Protein AF-0000000075683851 (afdb_homodimer)

Foldseek 3Di:
DDQPQDQDDPPPDPDSDRFGFPLCLLVVLVVLQPPNVLLVLLLVLLLVLLQLVLLVLVLQLVLVLLVVVVVVPDPVVSVVVNVVSVVSNVVSVVSSVVSVVSSVVSLVVRLVSSLVSLLCLLVVLVVLFFPLVVVPDDPVVSVCLNPVLSVLLSCQSRVLVSVLSSLQSNLVSLLVLLCVLPVVLSVVLVVCVVVLVVLLVVLCVVLVVLVVQLVVLVVVLVVLVVVCVVVVVVCVVVVCPVVSVVVSVVSVVSSVVSCVVSVVSVVVSVVVSVVSLVVSLVVSLVVLVCCVPPPCVSVRGPSSNSSNSVSSVSNVRSVVSNVVCVVSSVSSSSSSSVSVCSSVVPSVPPCVPVQDADPDFQAKKWFAQKWADRPPDDAILAGGAIDIFDRLFEEEEEEDPSLNQVVVVCVQLVSDDPMDGFMDTVRHTPVRGDSVNSNLQEQEQEQAFADAFFFLLCLLCVLPVPDDPVLLLVLLVLLVLQVVLCVDPVRRRDGDHPPRDDRLNRLSSSLSSSVSSVHQEYEYEQSLPPPDPVSSVSNLSSVCVSHRPHGYYYHHQDPVSQQPGQKYFYGGSNYTDDMDHPVVVCVVVDPVVVCVVPGD/DDQPQDQDDPPPDPDRDRFGFPLCLLVVLVVLQPPNVLLVLLLVLLLVLLQLVLLVLVLQLVLVLLVVVVVVPDPVVSVVVNVVSVVSNVVSVVSSVVSVVSSVVSLVVRLVSSLVSLLCLLVVLVVLFFPLVVVPDDPVVSVCLNPVLSVLLSCQSRVLVSVLSSLVSNLVSLLVLLCVLPVVLSVVLVVCVVVLVVLVVVLCVVLVVLVVQLVVLVVVLVVLVVVCVVVVVVCVVVVCPVVSVVVSVVSVVSSVVSCVVSVVSVVVSVVVSVVSLVVSLVVSLVVLVCCVPPPCVSVRGPSSNSSNSVSSVSNVRSVVSNVVCVVSSVSSSSSSSVSVCSSVPPSPPPCVPVQDADPDFQAKKWFAQKWDDRPPDDAILAGGAIDIFDRLFFEEEEEDPSLNQVVVVCVQLVSDDPMDGFMDGVRHTPVRGDSCNSNLQEQEQEQQFADAFFFLLCLLCVLPVPDDPVLLLVLLVLLVLQVVLCVDPVRRRDGDHPPRDDRLNRLSSSLSSSVSSVHQEYEYEQSLPPPDPVSSVSNLSSVCVSHRPHGYYYHHQDPVSQQPGQKYFYGGSNYTDDIDHPVVVCVVVDPSVVCVVPGD

Structure (mmCIF, N/CA/C/O backbone):
data_AF-0000000075683851-model_v1
#
loop_
_entity.id
_entity.type
_entity.pdbx_description
1 polymer 'ABC transporter family protein'
#
loop_
_atom_site.group_PDB
_atom_site.id
_atom_site.type_symbol
_atom_site.label_atom_id
_atom_site.label_alt_id
_atom_site.label_comp_id
_atom_site.label_asym_id
_atom_site.label_entity_id
_atom_site.label_seq_id
_atom_site.pdbx_PDB_ins_code
_atom_site.Cartn_x
_atom_site.Cartn_y
_atom_site.Cartn_z
_atom_site.occupancy
_atom_site.B_iso_or_equiv
_atom_site.auth_seq_id
_atom_site.auth_comp_id
_atom_site.auth_asym_id
_atom_site.auth_atom_id
_atom_site.pdbx_PDB_model_num
ATOM 1 N N . MET A 1 1 ? 14.266 -4.141 -31.016 1 27.77 1 MET A N 1
ATOM 2 C CA . MET A 1 1 ? 13.086 -4.742 -30.406 1 27.77 1 MET A CA 1
ATOM 3 C C . MET A 1 1 ? 12.148 -3.666 -29.875 1 27.77 1 MET A C 1
ATOM 5 O O . MET A 1 1 ? 12.594 -2.707 -29.234 1 27.77 1 MET A O 1
ATOM 9 N N . PRO A 1 2 ? 10.969 -3.605 -30.328 1 32.44 2 PRO A N 1
ATOM 10 C CA . PRO A 1 2 ? 10.125 -2.424 -30.141 1 32.44 2 PRO A CA 1
ATOM 11 C C . PRO A 1 2 ? 9.891 -2.102 -28.672 1 32.44 2 PRO A C 1
ATOM 13 O O . PRO A 1 2 ? 9.812 -3.01 -27.828 1 32.44 2 PRO A O 1
ATOM 16 N N . GLU A 1 3 ? 10.336 -0.985 -28.219 1 34.66 3 GLU A N 1
ATOM 17 C CA . GLU A 1 3 ? 10.133 -0.353 -26.922 1 34.66 3 GLU A CA 1
ATOM 18 C C . GLU A 1 3 ? 8.656 -0.357 -26.531 1 34.66 3 GLU A C 1
ATOM 20 O O . GLU A 1 3 ? 7.812 0.17 -27.25 1 34.66 3 GLU A O 1
ATOM 25 N N . SER A 1 4 ? 8.07 -1.424 -26.375 1 36.78 4 SER A N 1
ATOM 26 C CA . SER A 1 4 ? 6.652 -1.337 -26.062 1 36.78 4 SER A CA 1
ATOM 27 C C . SER A 1 4 ? 6.434 -0.663 -24.703 1 36.78 4 SER A C 1
ATOM 29 O O . SER A 1 4 ? 6.992 -1.092 -23.688 1 36.78 4 SER A O 1
ATOM 31 N N . ALA A 1 5 ? 6.07 0.5 -24.781 1 37.28 5 ALA A N 1
ATOM 32 C CA . ALA A 1 5 ? 5.684 1.293 -23.625 1 37.28 5 ALA A CA 1
ATOM 33 C C . ALA A 1 5 ? 4.539 0.629 -22.859 1 37.28 5 ALA A C 1
ATOM 35 O O . ALA A 1 5 ? 3.463 0.406 -23.422 1 37.28 5 ALA A O 1
ATOM 36 N N . VAL A 1 6 ? 4.812 -0.34 -22.109 1 39.88 6 VAL A N 1
ATOM 37 C CA . VAL A 1 6 ? 3.695 -0.909 -21.359 1 39.88 6 VAL A CA 1
ATOM 38 C C . VAL A 1 6 ? 3.365 -0.019 -20.172 1 39.88 6 VAL A C 1
ATOM 40 O O . VAL A 1 6 ? 4.254 0.339 -19.391 1 39.88 6 VAL A O 1
ATOM 43 N N . LEU A 1 7 ? 2.287 0.628 -20.188 1 38.03 7 LEU A N 1
ATOM 44 C CA . LEU A 1 7 ? 1.732 1.454 -19.125 1 38.03 7 LEU A CA 1
ATOM 45 C C . LEU A 1 7 ? 1.325 0.598 -17.922 1 38.03 7 LEU A C 1
ATOM 47 O O . LEU A 1 7 ? 0.468 -0.28 -18.047 1 38.03 7 LEU A O 1
ATOM 51 N N . PHE A 1 8 ? 2.287 0.283 -17.109 1 36.31 8 PHE A N 1
ATOM 52 C CA . PHE A 1 8 ? 1.769 -0.456 -15.961 1 36.31 8 PHE A CA 1
ATOM 53 C C . PHE A 1 8 ? 1.508 0.479 -14.789 1 36.31 8 PHE A C 1
ATOM 55 O O . PHE A 1 8 ? 2.359 1.302 -14.445 1 36.31 8 PHE A O 1
ATOM 62 N N . LYS A 1 9 ? 0.292 0.713 -14.484 1 39.72 9 LYS A N 1
ATOM 63 C CA . LYS A 1 9 ? -0.172 1.445 -13.305 1 39.72 9 LYS A CA 1
ATOM 64 C C . LYS A 1 9 ? -0.004 0.612 -12.039 1 39.72 9 LYS A C 1
ATOM 66 O O . LYS A 1 9 ? -0.548 -0.489 -11.938 1 39.72 9 LYS A O 1
ATOM 71 N N . THR A 1 10 ? 1.074 0.771 -11.305 1 35.72 10 THR A N 1
ATOM 72 C CA . THR A 1 10 ? 1.22 0.102 -10.023 1 35.72 10 THR A CA 1
ATOM 73 C C . THR A 1 10 ? -0.014 0.329 -9.148 1 35.72 10 THR A C 1
ATOM 75 O O . THR A 1 10 ? -0.531 1.445 -9.078 1 35.72 10 THR A O 1
ATOM 78 N N . GLN A 1 11 ? -0.554 -0.65 -8.711 1 35.47 11 GLN A N 1
ATOM 79 C CA . GLN A 1 11 ? -1.684 -0.625 -7.789 1 35.47 11 GLN A CA 1
ATOM 80 C C . GLN A 1 11 ? -1.339 0.149 -6.52 1 35.47 11 GLN A C 1
ATOM 82 O O . GLN A 1 11 ? -0.323 -0.123 -5.875 1 35.47 11 GLN A O 1
ATOM 87 N N . GLY A 1 12 ? -1.938 1.327 -6.117 1 37.34 12 GLY A N 1
ATOM 88 C CA . GLY A 1 12 ? -1.949 2.211 -4.965 1 37.34 12 GLY A CA 1
ATOM 89 C C . GLY A 1 12 ? -1.358 3.578 -5.254 1 37.34 12 GLY A C 1
ATOM 90 O O . GLY A 1 12 ? -1.412 4.477 -4.41 1 37.34 12 GLY A O 1
ATOM 91 N N . SER A 1 13 ? -0.007 3.541 -5.922 1 37.75 13 SER A N 1
ATOM 92 C CA . SER A 1 13 ? 0.61 4.859 -6.031 1 37.75 13 SER A CA 1
ATOM 93 C C . SER A 1 13 ? 0.013 5.652 -7.188 1 37.75 13 SER A C 1
ATOM 95 O O . SER A 1 13 ? -0.344 5.082 -8.219 1 37.75 13 SER A O 1
ATOM 97 N N . GLN A 1 14 ? -0.52 6.727 -6.969 1 37.66 14 GLN A N 1
ATOM 98 C CA . GLN A 1 14 ? -1.002 7.734 -7.906 1 37.66 14 GLN A CA 1
ATOM 99 C C . GLN A 1 14 ? -0.045 7.895 -9.086 1 37.66 14 GLN A C 1
ATOM 101 O O . GLN A 1 14 ? -0.419 8.438 -10.125 1 37.66 14 GLN A O 1
ATOM 106 N N . ASP A 1 15 ? 1.235 7.871 -8.938 1 39.34 15 ASP A N 1
ATOM 107 C CA . ASP A 1 15 ? 2.07 8.336 -10.039 1 39.34 15 ASP A CA 1
ATOM 108 C C . ASP A 1 15 ? 2.146 7.289 -11.148 1 39.34 15 ASP A C 1
ATOM 110 O O . ASP A 1 15 ? 2.539 6.148 -10.906 1 39.34 15 ASP A O 1
ATOM 114 N N . GLN A 1 16 ? 1.311 7.363 -12.07 1 44.28 16 GLN A N 1
ATOM 115 C CA . GLN A 1 16 ? 1.31 6.684 -13.359 1 44.28 16 GLN A CA 1
ATOM 116 C C . GLN A 1 16 ? 2.672 6.785 -14.039 1 44.28 16 GLN A C 1
ATOM 118 O O . GLN A 1 16 ? 3.004 7.816 -14.625 1 44.28 16 GLN A O 1
ATOM 123 N N . GLU A 1 17 ? 3.738 6.328 -13.398 1 49.09 17 GLU A N 1
ATOM 124 C CA . GLU A 1 17 ? 4.945 6.422 -14.219 1 49.09 17 GLU A CA 1
ATOM 125 C C . GLU A 1 17 ? 4.934 5.387 -15.336 1 49.09 17 GLU A C 1
ATOM 127 O O . GLU A 1 17 ? 4.707 4.199 -15.094 1 49.09 17 GLU A O 1
ATOM 132 N N . VAL A 1 18 ? 4.746 5.773 -16.516 1 53.91 18 VAL A N 1
ATOM 133 C CA . VAL A 1 18 ? 4.887 4.965 -17.734 1 53.91 18 VAL A CA 1
ATOM 134 C C . VAL A 1 18 ? 6.34 4.52 -17.891 1 53.91 18 VAL A C 1
ATOM 136 O O . VAL A 1 18 ? 7.246 5.352 -17.953 1 53.91 18 VAL A O 1
ATOM 139 N N . VAL A 1 19 ? 6.668 3.199 -17.516 1 61.44 19 VAL A N 1
ATOM 140 C CA . VAL A 1 19 ? 8.031 2.719 -17.703 1 61.44 19 VAL A CA 1
ATOM 141 C C . VAL A 1 19 ? 8.109 1.852 -18.953 1 61.44 19 VAL A C 1
ATOM 143 O O . VAL A 1 19 ? 7.246 0.997 -19.188 1 61.44 19 VAL A O 1
ATOM 146 N N . VAL A 1 20 ? 8.984 2.186 -19.938 1 63.59 20 VAL A N 1
ATOM 147 C CA . VAL A 1 20 ? 9.227 1.398 -21.141 1 63.59 20 VAL A CA 1
ATOM 148 C C . VAL A 1 20 ? 10.203 0.271 -20.828 1 63.59 20 VAL A C 1
ATOM 150 O O . VAL A 1 20 ? 11.281 0.509 -20.266 1 63.59 20 VAL A O 1
ATOM 153 N N . THR A 1 21 ? 9.773 -0.982 -21.016 1 69.12 21 THR A N 1
ATOM 154 C CA . THR A 1 21 ? 10.641 -2.121 -20.75 1 69.12 21 THR A CA 1
ATOM 155 C C . THR A 1 21 ? 11.227 -2.684 -22.047 1 69.12 21 THR A C 1
ATOM 157 O O . THR A 1 21 ? 10.625 -2.549 -23.109 1 69.12 21 THR A O 1
ATOM 160 N N . THR A 1 22 ? 12.531 -3.059 -22.141 1 64.69 22 THR A N 1
ATOM 161 C CA . THR A 1 22 ? 13.188 -3.672 -23.297 1 64.69 22 THR A CA 1
ATOM 162 C C . THR A 1 22 ? 13.133 -5.191 -23.203 1 64.69 22 THR A C 1
ATOM 164 O O . THR A 1 22 ? 13.336 -5.887 -24.203 1 64.69 22 THR A O 1
ATOM 167 N N . GLY A 1 23 ? 12.867 -5.719 -22.125 1 67.12 23 GLY A N 1
ATOM 168 C CA . GLY A 1 23 ? 12.852 -7.16 -21.938 1 67.12 23 GLY A CA 1
ATOM 169 C C . GLY A 1 23 ? 14.203 -7.719 -21.531 1 67.12 23 GLY A C 1
ATOM 170 O O . GLY A 1 23 ? 14.305 -8.883 -21.141 1 67.12 23 GLY A O 1
ATOM 171 N N . LEU A 1 24 ? 15.211 -6.895 -21.594 1 71.81 24 LEU A N 1
ATOM 172 C CA . LEU A 1 24 ? 16.562 -7.359 -21.297 1 71.81 24 LEU A CA 1
ATOM 173 C C . LEU A 1 24 ? 17.031 -6.812 -19.938 1 71.81 24 LEU A C 1
ATOM 175 O O . LEU A 1 24 ? 18.234 -6.727 -19.688 1 71.81 24 LEU A O 1
ATOM 179 N N . GLU A 1 25 ? 16.125 -6.492 -19.156 1 80.5 25 GLU A N 1
ATOM 180 C CA . GLU A 1 25 ? 16.469 -5.91 -17.875 1 80.5 25 GLU A CA 1
ATOM 181 C C . GLU A 1 25 ? 17.094 -6.953 -16.953 1 80.5 25 GLU A C 1
ATOM 183 O O . GLU A 1 25 ? 17.844 -6.613 -16.031 1 80.5 25 GLU A O 1
ATOM 188 N N . ILE A 1 26 ? 16.797 -8.148 -17.297 1 81.38 26 ILE A N 1
ATOM 189 C CA . ILE A 1 26 ? 17.344 -9.242 -16.5 1 81.38 26 ILE A CA 1
ATOM 190 C C . ILE A 1 26 ? 18.875 -9.25 -16.594 1 81.38 26 ILE A C 1
ATOM 192 O O . ILE A 1 26 ? 19.562 -9.508 -15.609 1 81.38 26 ILE A O 1
ATOM 196 N N . PHE A 1 27 ? 19.344 -8.875 -17.688 1 80.62 27 PHE A N 1
ATOM 197 C CA . PHE A 1 27 ? 20.781 -8.906 -17.906 1 80.62 27 PHE A CA 1
ATOM 198 C C . PHE A 1 27 ? 21.469 -7.754 -17.172 1 80.62 27 PHE A C 1
ATOM 200 O O . PHE A 1 27 ? 22.609 -7.879 -16.734 1 80.62 27 PHE A O 1
ATOM 207 N N . SER A 1 28 ? 20.75 -6.652 -17.016 1 82.19 28 SER A N 1
ATOM 208 C CA . SER A 1 28 ? 21.281 -5.527 -16.266 1 82.19 28 SER A CA 1
ATOM 209 C C . SER A 1 28 ? 21.328 -5.828 -14.773 1 82.19 28 SER A C 1
ATOM 211 O O . SER A 1 28 ? 22.156 -5.281 -14.047 1 82.19 28 SER A O 1
ATOM 213 N N . MET A 1 29 ? 20.484 -6.73 -14.414 1 86.19 29 MET A N 1
ATOM 214 C CA . MET A 1 29 ? 20.375 -7.059 -13 1 86.19 29 MET A CA 1
ATOM 215 C C . MET A 1 29 ? 21.391 -8.125 -12.617 1 86.19 29 MET A C 1
ATOM 217 O O . MET A 1 29 ? 21.703 -8.305 -11.43 1 86.19 29 MET A O 1
ATOM 221 N N . LEU A 1 30 ? 21.953 -8.781 -13.625 1 81.62 30 LEU A N 1
ATOM 222 C CA . LEU A 1 30 ? 22.891 -9.859 -13.383 1 81.62 30 LEU A CA 1
ATOM 223 C C . LEU A 1 30 ? 24.156 -9.344 -12.711 1 81.62 30 LEU A C 1
ATOM 225 O O . LEU A 1 30 ? 24.859 -10.094 -12.031 1 81.62 30 LEU A O 1
ATOM 229 N N . LYS A 1 31 ? 24.438 -7.992 -12.867 1 79.44 31 LYS A N 1
ATOM 230 C CA . LYS A 1 31 ? 25.641 -7.395 -12.273 1 79.44 31 LYS A CA 1
ATOM 231 C C . LYS A 1 31 ? 25.547 -7.387 -10.75 1 79.44 31 LYS A C 1
ATOM 233 O O . LYS A 1 31 ? 26.578 -7.363 -10.07 1 79.44 31 LYS A O 1
ATOM 238 N N . PHE A 1 32 ? 24.359 -7.562 -10.281 1 80.44 32 PHE A N 1
ATOM 239 C CA . PHE A 1 32 ? 24.172 -7.473 -8.836 1 80.44 32 PHE A CA 1
ATOM 240 C C . PHE A 1 32 ? 24.219 -8.859 -8.203 1 80.44 32 PHE A C 1
ATOM 242 O O . PHE A 1 32 ? 24.172 -8.984 -6.973 1 80.44 32 PHE A O 1
ATOM 249 N N . PHE A 1 33 ? 24.328 -9.781 -9.125 1 80.44 33 PHE A N 1
ATOM 250 C CA . PHE A 1 33 ? 24.484 -11.141 -8.617 1 80.44 33 PHE A CA 1
ATOM 251 C C . PHE A 1 33 ? 25.953 -11.43 -8.297 1 80.44 33 PHE A C 1
ATOM 253 O O . PHE A 1 33 ? 26.781 -11.539 -9.195 1 80.44 33 PHE A O 1
ATOM 260 N N . LYS A 1 34 ? 26.328 -11.445 -7.062 1 77.06 34 LYS A N 1
ATOM 261 C CA . LYS A 1 34 ? 27.703 -11.68 -6.676 1 77.06 34 LYS A CA 1
ATOM 262 C C . LYS A 1 34 ? 28.094 -13.141 -6.848 1 77.06 34 LYS A C 1
ATOM 264 O O . LYS A 1 34 ? 29.219 -13.461 -7.207 1 77.06 34 LYS A O 1
ATOM 269 N N . ARG A 1 35 ? 27.172 -14.039 -6.652 1 80.38 35 ARG A N 1
ATOM 270 C CA . ARG A 1 35 ? 27.406 -15.469 -6.789 1 80.38 35 ARG A CA 1
ATOM 271 C C . ARG A 1 35 ? 26.906 -15.984 -8.133 1 80.38 35 ARG A C 1
ATOM 273 O O . ARG A 1 35 ? 26.031 -16.859 -8.172 1 80.38 35 ARG A O 1
ATOM 280 N N . LYS A 1 36 ? 27.578 -15.609 -9.18 1 82.5 36 LYS A N 1
ATOM 281 C CA . LYS A 1 36 ? 27.125 -15.938 -10.523 1 82.5 36 LYS A CA 1
ATOM 282 C C . LYS A 1 36 ? 27.297 -17.422 -10.82 1 82.5 36 LYS A C 1
ATOM 284 O O . LYS A 1 36 ? 26.438 -18.047 -11.438 1 82.5 36 LYS A O 1
ATOM 289 N N . ILE A 1 37 ? 28.359 -17.922 -10.227 1 86.75 37 ILE A N 1
ATOM 290 C CA . ILE A 1 37 ? 28.672 -19.328 -10.5 1 86.75 37 ILE A CA 1
ATOM 291 C C . ILE A 1 37 ? 27.625 -20.219 -9.836 1 86.75 37 ILE A C 1
ATOM 293 O O . ILE A 1 37 ? 27.172 -21.188 -10.438 1 86.75 37 ILE A O 1
ATOM 297 N N . THR A 1 38 ? 27.312 -19.844 -8.68 1 87.12 38 THR A N 1
ATOM 298 C CA . THR A 1 38 ? 26.312 -20.641 -7.977 1 87.12 38 THR A CA 1
ATOM 299 C C . THR A 1 38 ? 24.953 -20.547 -8.68 1 87.12 38 THR A C 1
ATOM 301 O O . THR A 1 38 ? 24.203 -21.531 -8.727 1 87.12 38 THR A O 1
ATOM 304 N N . LEU A 1 39 ? 24.688 -19.438 -9.25 1 87.19 39 LEU A N 1
ATOM 305 C CA . LEU A 1 39 ? 23.438 -19.266 -9.984 1 87.19 39 LEU A CA 1
ATOM 306 C C . LEU A 1 39 ? 23.438 -20.109 -11.258 1 87.19 39 LEU A C 1
ATOM 308 O O . LEU A 1 39 ? 22.438 -20.766 -11.57 1 87.19 39 LEU A O 1
ATOM 312 N N . ILE A 1 40 ? 24.531 -20.141 -11.922 1 88.75 40 ILE A N 1
ATOM 313 C CA . ILE A 1 40 ? 24.656 -20.922 -13.148 1 88.75 40 ILE A CA 1
ATOM 314 C C . ILE A 1 40 ? 24.547 -22.406 -12.828 1 88.75 40 ILE A C 1
ATOM 316 O O . ILE A 1 40 ? 23.875 -23.156 -13.539 1 88.75 40 ILE A O 1
ATOM 320 N N . LEU A 1 41 ? 25.156 -22.719 -11.734 1 90.75 41 LEU A N 1
ATOM 321 C CA . LEU A 1 41 ? 25.094 -24.109 -11.312 1 90.75 41 LEU A CA 1
ATOM 322 C C . LEU A 1 41 ? 23.656 -24.5 -10.977 1 90.75 41 LEU A C 1
ATOM 324 O O . LEU A 1 41 ? 23.219 -25.625 -11.258 1 90.75 41 LEU A O 1
ATOM 328 N N . THR A 1 42 ? 23 -23.562 -10.367 1 88.38 42 THR A N 1
ATOM 329 C CA . THR A 1 42 ? 21.594 -23.828 -10.047 1 88.38 42 THR A CA 1
ATOM 330 C C . THR A 1 42 ? 20.781 -24.047 -11.32 1 88.38 42 THR A C 1
ATOM 332 O O . THR A 1 42 ? 19.953 -24.953 -11.383 1 88.38 42 THR A O 1
ATOM 335 N N . PHE A 1 43 ? 21.109 -23.312 -12.352 1 89.69 43 PHE A N 1
ATOM 336 C CA . PHE A 1 43 ? 20.422 -23.453 -13.625 1 89.69 43 PHE A CA 1
ATOM 337 C C . PHE A 1 43 ? 20.75 -24.781 -14.281 1 89.69 43 PHE A C 1
ATOM 339 O O . PHE A 1 43 ? 19.859 -25.453 -14.82 1 89.69 43 PHE A O 1
ATOM 346 N N . ILE A 1 44 ? 21.906 -25.188 -14.18 1 91.25 44 ILE A N 1
ATOM 347 C CA . ILE A 1 44 ? 22.359 -26.438 -14.797 1 91.25 44 ILE A CA 1
ATOM 348 C C . ILE A 1 44 ? 21.688 -27.625 -14.109 1 91.25 44 ILE A C 1
ATOM 350 O O . ILE A 1 44 ? 21.125 -28.5 -14.766 1 91.25 44 ILE A O 1
ATOM 354 N N . PHE A 1 45 ? 21.703 -27.547 -12.836 1 89.88 45 PHE A N 1
ATOM 355 C CA . PHE A 1 45 ? 21.109 -28.656 -12.094 1 89.88 45 PHE A CA 1
ATOM 356 C C . PHE A 1 45 ? 19.594 -28.672 -12.273 1 89.88 45 PHE A C 1
ATOM 358 O O . PHE A 1 45 ? 18.969 -29.734 -12.266 1 89.88 45 PHE A O 1
ATOM 365 N N . ALA A 1 46 ? 19.078 -27.5 -12.453 1 88.25 46 ALA A N 1
ATOM 366 C CA . ALA A 1 46 ? 17.641 -27.422 -12.734 1 88.25 46 ALA A CA 1
ATOM 367 C C . ALA A 1 46 ? 17.312 -28.031 -14.094 1 88.25 46 ALA A C 1
ATOM 369 O O . ALA A 1 46 ? 16.359 -28.797 -14.227 1 88.25 46 ALA A O 1
ATOM 370 N N . CYS A 1 47 ? 18.141 -27.812 -15.047 1 89.81 47 CYS A N 1
ATOM 371 C CA . CYS A 1 47 ? 17.953 -28.375 -16.375 1 89.81 47 CYS A CA 1
ATOM 372 C C . CYS A 1 47 ? 18.125 -29.891 -16.375 1 89.81 47 CYS A C 1
ATOM 374 O O . CYS A 1 47 ? 17.359 -30.609 -17.016 1 89.81 47 CYS A O 1
ATOM 376 N N . ILE A 1 48 ? 19.047 -30.312 -15.602 1 88.69 48 ILE A N 1
ATOM 377 C CA . ILE A 1 48 ? 19.297 -31.734 -15.508 1 88.69 48 ILE A CA 1
ATOM 378 C C . ILE A 1 48 ? 18.094 -32.438 -14.875 1 88.69 48 ILE A C 1
ATOM 380 O O . ILE A 1 48 ? 17.656 -33.5 -15.328 1 88.69 48 ILE A O 1
ATOM 384 N N . SER A 1 49 ? 17.641 -31.766 -13.898 1 84.44 49 SER A N 1
ATOM 385 C CA . SER A 1 49 ? 16.453 -32.312 -13.242 1 84.44 49 SER A CA 1
ATOM 386 C C . SER A 1 49 ? 15.266 -32.344 -14.18 1 84.44 49 SER A C 1
ATOM 388 O O . SER A 1 49 ? 14.398 -33.219 -14.07 1 84.44 49 SER A O 1
ATOM 390 N N . GLY A 1 50 ? 15.25 -31.375 -15.102 1 82.56 50 GLY A N 1
ATOM 391 C CA . GLY A 1 50 ? 14.172 -31.328 -16.078 1 82.56 50 GLY A CA 1
ATOM 392 C C . GLY A 1 50 ? 14.281 -32.406 -17.141 1 82.56 50 GLY A C 1
ATOM 393 O O . GLY A 1 50 ? 13.281 -32.812 -17.734 1 82.56 50 GLY A O 1
ATOM 394 N N . ILE A 1 51 ? 15.398 -32.969 -17.312 1 86.25 51 ILE A N 1
ATOM 395 C CA . ILE A 1 51 ? 15.656 -33.938 -18.375 1 86.25 51 ILE A CA 1
ATOM 396 C C . ILE A 1 51 ? 15.477 -35.375 -17.844 1 86.25 51 ILE A C 1
ATOM 398 O O . ILE A 1 51 ? 15.258 -36.281 -18.625 1 86.25 51 ILE A O 1
ATOM 402 N N . CYS A 1 52 ? 15.414 -35.562 -16.578 1 79.12 52 CYS A N 1
ATOM 403 C CA . CYS A 1 52 ? 15.422 -36.906 -15.961 1 79.12 52 CYS A CA 1
ATOM 404 C C . CYS A 1 52 ? 14.172 -37.688 -16.344 1 79.12 52 CYS A C 1
ATOM 406 O O . CYS A 1 52 ? 14.242 -38.906 -16.547 1 79.12 52 CYS A O 1
ATOM 408 N N . PRO A 1 53 ? 13.078 -37 -16.609 1 75.75 53 PRO A N 1
ATOM 409 C CA . PRO A 1 53 ? 11.891 -37.781 -16.969 1 75.75 53 PRO A CA 1
ATOM 410 C C . PRO A 1 53 ? 12.055 -38.531 -18.297 1 75.75 53 PRO A C 1
ATOM 412 O O . PRO A 1 53 ? 11.32 -39.469 -18.578 1 75.75 53 PRO A O 1
ATOM 415 N N . LEU A 1 54 ? 13.047 -38.125 -19.062 1 77.62 54 LEU A N 1
ATOM 416 C CA . LEU A 1 54 ? 13.312 -38.781 -20.344 1 77.62 54 LEU A CA 1
ATOM 417 C C . LEU A 1 54 ? 13.594 -40.25 -20.141 1 77.62 54 LEU A C 1
ATOM 419 O O . LEU A 1 54 ? 13.008 -41.094 -20.828 1 77.62 54 LEU A O 1
ATOM 423 N N . ILE A 1 55 ? 14.352 -40.562 -19.156 1 79.69 55 ILE A N 1
ATOM 424 C CA . ILE A 1 55 ? 14.758 -41.938 -18.906 1 79.69 55 ILE A CA 1
ATOM 425 C C . ILE A 1 55 ? 13.555 -42.75 -18.422 1 79.69 55 ILE A C 1
ATOM 427 O O . ILE A 1 55 ? 13.336 -43.875 -18.875 1 79.69 55 ILE A O 1
ATOM 431 N N . MET A 1 56 ? 12.805 -42.125 -17.672 1 79.69 56 MET A N 1
ATOM 432 C CA . MET A 1 56 ? 11.656 -42.812 -17.078 1 79.69 56 MET A CA 1
ATOM 433 C C . MET A 1 56 ? 10.625 -43.125 -18.156 1 79.69 56 MET A C 1
ATOM 435 O O . MET A 1 56 ? 10.109 -44.25 -18.203 1 79.69 56 MET A O 1
ATOM 439 N N . VAL A 1 57 ? 10.383 -42.25 -19.047 1 81.06 57 VAL A N 1
ATOM 440 C CA . VAL A 1 57 ? 9.367 -42.438 -20.078 1 81.06 57 VAL A CA 1
ATOM 441 C C . VAL A 1 57 ? 9.812 -43.5 -21.047 1 81.06 57 VAL A C 1
ATOM 443 O O . VAL A 1 57 ? 9.023 -44.375 -21.422 1 81.06 57 VAL A O 1
ATOM 446 N N . LYS A 1 58 ? 11.086 -43.562 -21.422 1 82.56 58 LYS A N 1
ATOM 447 C CA . LYS A 1 58 ? 11.594 -44.562 -22.344 1 82.56 58 LYS A CA 1
ATOM 448 C C . LYS A 1 58 ? 11.562 -45.969 -21.719 1 82.56 58 LYS A C 1
ATOM 450 O O . LYS A 1 58 ? 11.266 -46.938 -22.391 1 82.56 58 LYS A O 1
ATOM 455 N N . LEU A 1 59 ? 11.805 -45.969 -20.453 1 81.75 59 LEU A N 1
ATOM 456 C CA . LEU A 1 59 ? 11.812 -47.25 -19.766 1 81.75 59 LEU A CA 1
ATOM 457 C C . LEU A 1 59 ? 10.391 -47.781 -19.609 1 81.75 59 LEU A C 1
ATOM 459 O O . LEU A 1 59 ? 10.164 -49 -19.734 1 81.75 59 LEU A O 1
ATOM 463 N N . ILE A 1 60 ? 9.461 -46.906 -19.391 1 78.44 60 ILE A N 1
ATOM 464 C CA . ILE A 1 60 ? 8.062 -47.312 -19.281 1 78.44 60 ILE A CA 1
ATOM 465 C C . ILE A 1 60 ? 7.598 -47.906 -20.625 1 78.44 60 ILE A C 1
ATOM 467 O O . ILE A 1 60 ? 6.945 -48.938 -20.656 1 78.44 60 ILE A O 1
ATOM 471 N N . GLY A 1 61 ? 7.941 -47.219 -21.703 1 76.62 61 GLY A N 1
ATOM 472 C CA . GLY A 1 61 ? 7.598 -47.719 -23.031 1 76.62 61 GLY A CA 1
ATOM 473 C C . GLY A 1 61 ? 8.227 -49.062 -23.344 1 76.62 61 GLY A C 1
ATOM 474 O O . GLY A 1 61 ? 7.578 -49.938 -23.891 1 76.62 61 GLY A O 1
ATOM 475 N N . GLY A 1 62 ? 9.477 -49.25 -22.953 1 75.75 62 GLY A N 1
ATOM 476 C CA . GLY A 1 62 ? 10.172 -50.5 -23.188 1 75.75 62 GLY A CA 1
ATOM 477 C C . GLY A 1 62 ? 9.562 -51.656 -22.422 1 75.75 62 GLY A C 1
ATOM 478 O O . GLY A 1 62 ? 9.406 -52.75 -22.969 1 75.75 62 GLY A O 1
ATOM 479 N N . ILE A 1 63 ? 9.164 -51.375 -21.234 1 77.38 63 ILE A N 1
ATOM 480 C CA . ILE A 1 63 ? 8.57 -52.438 -20.406 1 77.38 63 ILE A CA 1
ATOM 481 C C . ILE A 1 63 ? 7.211 -52.844 -20.984 1 77.38 63 ILE A C 1
ATOM 483 O O . ILE A 1 63 ? 6.867 -54.031 -21.016 1 77.38 63 ILE A O 1
ATOM 487 N N . THR A 1 64 ? 6.512 -51.875 -21.484 1 74.62 64 THR A N 1
ATOM 488 C CA . THR A 1 64 ? 5.207 -52.156 -22.062 1 74.62 64 THR A CA 1
ATOM 489 C C . THR A 1 64 ? 5.355 -53 -23.328 1 74.62 64 THR A C 1
ATOM 491 O O . THR A 1 64 ? 4.551 -53.906 -23.578 1 74.62 64 THR A O 1
ATOM 494 N N . THR A 1 65 ? 6.363 -52.656 -24.047 1 74.38 65 THR A N 1
ATOM 495 C CA . THR A 1 65 ? 6.629 -53.469 -25.234 1 74.38 65 THR A CA 1
ATOM 496 C C . THR A 1 65 ? 6.98 -54.906 -24.859 1 74.38 65 THR A C 1
ATOM 498 O O . THR A 1 65 ? 6.492 -55.844 -25.469 1 74.38 65 THR A O 1
ATOM 501 N N . ASP A 1 66 ? 7.77 -55 -23.828 1 74.44 66 ASP A N 1
ATOM 502 C CA . ASP A 1 66 ? 8.18 -56.312 -23.375 1 74.44 66 ASP A CA 1
ATOM 503 C C . ASP A 1 66 ? 6.992 -57.125 -22.859 1 74.44 66 ASP A C 1
ATOM 505 O O . ASP A 1 66 ? 6.902 -58.344 -23.078 1 74.44 66 ASP A O 1
ATOM 509 N N . LEU A 1 67 ? 6.141 -56.469 -22.219 1 73.62 67 LEU A N 1
ATOM 510 C CA . LEU A 1 67 ? 4.961 -57.156 -21.672 1 73.62 67 LEU A CA 1
ATOM 511 C C . LEU A 1 67 ? 4.027 -57.594 -22.781 1 73.62 67 LEU A C 1
ATOM 513 O O . LEU A 1 67 ? 3.35 -58.625 -22.656 1 73.62 67 LEU A O 1
ATOM 517 N N . SER A 1 68 ? 4.055 -56.812 -23.828 1 68.19 68 SER A N 1
ATOM 518 C CA . SER A 1 68 ? 3.178 -57.125 -24.938 1 68.19 68 SER A CA 1
ATOM 519 C C . SER A 1 68 ? 3.734 -58.312 -25.75 1 68.19 68 SER A C 1
ATOM 521 O O . SER A 1 68 ? 2.975 -59.125 -26.266 1 68.19 68 SER A O 1
ATOM 523 N N . LEU A 1 69 ? 5.047 -58.312 -25.812 1 62.69 69 LEU A N 1
ATOM 524 C CA . LEU A 1 69 ? 5.668 -59.344 -26.625 1 62.69 69 LEU A CA 1
ATOM 525 C C . LEU A 1 69 ? 5.926 -60.625 -25.812 1 62.69 69 LEU A C 1
ATOM 527 O O . LEU A 1 69 ? 6.133 -61.688 -26.375 1 62.69 69 LEU A O 1
ATOM 531 N N . GLY A 1 70 ? 6.129 -60.594 -24.578 1 59.75 70 GLY A N 1
ATOM 532 C CA . GLY A 1 70 ? 6.594 -61.656 -23.688 1 59.75 70 GLY A CA 1
ATOM 533 C C . GLY A 1 70 ? 5.691 -62.875 -23.688 1 59.75 70 GLY A C 1
ATOM 534 O O . GLY A 1 70 ? 5.977 -63.844 -23.016 1 59.75 70 GLY A O 1
ATOM 535 N N . GLU A 1 71 ? 4.496 -62.812 -24.141 1 54.38 71 GLU A N 1
ATOM 536 C CA . GLU A 1 71 ? 3.814 -64.125 -24.109 1 54.38 71 GLU A CA 1
ATOM 537 C C . GLU A 1 71 ? 4.676 -65.188 -24.75 1 54.38 71 GLU A C 1
ATOM 539 O O . GLU A 1 71 ? 4.516 -66.375 -24.453 1 54.38 71 GLU A O 1
ATOM 544 N N . SER A 1 72 ? 5.672 -64.812 -25.531 1 51.91 72 SER A N 1
ATOM 545 C CA . SER A 1 72 ? 6.34 -65.938 -26.234 1 51.91 72 SER A CA 1
ATOM 546 C C . SER A 1 72 ? 7.629 -66.312 -25.531 1 51.91 72 SER A C 1
ATOM 548 O O . SER A 1 72 ? 8.234 -67.375 -25.875 1 51.91 72 SER A O 1
ATOM 550 N N . GLN A 1 73 ? 8.094 -65.625 -24.547 1 55.28 73 GLN A N 1
ATOM 551 C CA . GLN A 1 73 ? 9.406 -65.938 -24.016 1 55.28 73 GLN A CA 1
ATOM 552 C C . GLN A 1 73 ? 9.281 -66.688 -22.672 1 55.28 73 GLN A C 1
ATOM 554 O O . GLN A 1 73 ? 8.242 -66.562 -22 1 55.28 73 GLN A O 1
ATOM 559 N N . GLU A 1 74 ? 10.234 -67.438 -22.234 1 61.66 74 GLU A N 1
ATOM 560 C CA . GLU A 1 74 ? 10.281 -68.188 -20.969 1 61.66 74 GLU A CA 1
ATOM 561 C C . GLU A 1 74 ? 10.086 -67.25 -19.781 1 61.66 74 GLU A C 1
ATOM 563 O O . GLU A 1 74 ? 10.648 -66.125 -19.75 1 61.66 74 GLU A O 1
ATOM 568 N N . GLU A 1 75 ? 9.102 -67.5 -18.906 1 63.78 75 GLU A N 1
ATOM 569 C CA . GLU A 1 75 ? 8.586 -66.75 -17.766 1 63.78 75 GLU A CA 1
ATOM 570 C C . GLU A 1 75 ? 9.719 -66.188 -16.922 1 63.78 75 GLU A C 1
ATOM 572 O O . GLU A 1 75 ? 9.656 -65 -16.516 1 63.78 75 GLU A O 1
ATOM 577 N N . GLY A 1 76 ? 10.727 -67 -16.594 1 62.91 76 GLY A N 1
ATOM 578 C CA . GLY A 1 76 ? 11.797 -66.562 -15.703 1 62.91 76 GLY A CA 1
ATOM 579 C C . GLY A 1 76 ? 12.664 -65.5 -16.266 1 62.91 76 GLY A C 1
ATOM 580 O O . GLY A 1 76 ? 12.969 -64.5 -15.562 1 62.91 76 GLY A O 1
ATOM 581 N N . ASP A 1 77 ? 13 -65.562 -17.516 1 69.12 77 ASP A N 1
ATOM 582 C CA . ASP A 1 77 ? 13.875 -64.562 -18.156 1 69.12 77 ASP A CA 1
ATOM 583 C C . ASP A 1 77 ? 13.148 -63.281 -18.391 1 69.12 77 ASP A C 1
ATOM 585 O O . ASP A 1 77 ? 13.742 -62.188 -18.281 1 69.12 77 ASP A O 1
ATOM 589 N N . PHE A 1 78 ? 11.898 -63.438 -18.469 1 75.88 78 PHE A N 1
ATOM 590 C CA . PHE A 1 78 ? 11.055 -62.281 -18.703 1 75.88 78 PHE A CA 1
ATOM 591 C C . PHE A 1 78 ? 10.961 -61.438 -17.438 1 75.88 78 PHE A C 1
ATOM 593 O O . PHE A 1 78 ? 11.102 -60.219 -17.484 1 75.88 78 PHE A O 1
ATOM 600 N N . MET A 1 79 ? 10.875 -62.094 -16.312 1 77.44 79 MET A N 1
ATOM 601 C CA . MET A 1 79 ? 10.773 -61.344 -15.047 1 77.44 79 MET A CA 1
ATOM 602 C C . MET A 1 79 ? 12.102 -60.688 -14.703 1 77.44 79 MET A C 1
ATOM 604 O O . MET A 1 79 ? 12.125 -59.562 -14.156 1 77.44 79 MET A O 1
ATOM 608 N N . LYS A 1 80 ? 13.148 -61.312 -15.055 1 80.69 80 LYS A N 1
ATOM 609 C CA . LYS A 1 80 ? 14.469 -60.719 -14.789 1 80.69 80 LYS A CA 1
ATOM 610 C C . LYS A 1 80 ? 14.68 -59.469 -15.617 1 80.69 80 LYS A C 1
ATOM 612 O O . LYS A 1 80 ? 15.242 -58.469 -15.125 1 80.69 80 LYS A O 1
ATOM 617 N N . SER A 1 81 ? 14.219 -59.469 -16.812 1 78.62 81 SER A N 1
ATOM 618 C CA . SER A 1 81 ? 14.344 -58.281 -17.672 1 78.62 81 SER A CA 1
ATOM 619 C C . SER A 1 81 ? 13.508 -57.125 -17.156 1 78.62 81 SER A C 1
ATOM 621 O O . SER A 1 81 ? 13.938 -55.969 -17.188 1 78.62 81 SER A O 1
ATOM 623 N N . ILE A 1 82 ? 12.414 -57.438 -16.609 1 81.25 82 ILE A N 1
ATOM 624 C CA . ILE A 1 82 ? 11.523 -56.438 -16.078 1 81.25 82 ILE A CA 1
ATOM 625 C C . ILE A 1 82 ? 12.117 -55.844 -14.797 1 81.25 82 ILE A C 1
ATOM 627 O O . ILE A 1 82 ? 12.102 -54.625 -14.602 1 81.25 82 ILE A O 1
ATOM 631 N N . ILE A 1 83 ? 12.672 -56.719 -14.023 1 84.5 83 ILE A N 1
ATOM 632 C CA . ILE A 1 83 ? 13.273 -56.25 -12.781 1 84.5 83 ILE A CA 1
ATOM 633 C C . ILE A 1 83 ? 14.477 -55.344 -13.094 1 84.5 83 ILE A C 1
ATOM 635 O O . ILE A 1 83 ? 14.695 -54.344 -12.422 1 84.5 83 ILE A O 1
ATOM 639 N N . LYS A 1 84 ? 15.164 -55.688 -14.102 1 84.88 84 LYS A N 1
ATOM 640 C CA . LYS A 1 84 ? 16.297 -54.844 -14.508 1 84.88 84 LYS A CA 1
ATOM 641 C C . LYS A 1 84 ? 15.852 -53.469 -14.945 1 84.88 84 LYS A C 1
ATOM 643 O O . LYS A 1 84 ? 16.484 -52.469 -14.602 1 84.88 84 LYS A O 1
ATOM 648 N N . ASN A 1 85 ? 14.742 -53.344 -15.602 1 84.25 85 ASN A N 1
ATOM 649 C CA . ASN A 1 85 ? 14.219 -52.062 -16.047 1 84.25 85 ASN A CA 1
ATOM 650 C C . ASN A 1 85 ? 13.641 -51.281 -14.883 1 84.25 85 ASN A C 1
ATOM 652 O O . ASN A 1 85 ? 13.742 -50.031 -14.852 1 84.25 85 ASN A O 1
ATOM 656 N N . ILE A 1 86 ? 13.156 -51.906 -13.953 1 84.44 86 ILE A N 1
ATOM 657 C CA . ILE A 1 86 ? 12.602 -51.219 -12.781 1 84.44 86 ILE A CA 1
ATOM 658 C C . ILE A 1 86 ? 13.742 -50.656 -11.945 1 84.44 86 ILE A C 1
ATOM 660 O O . ILE A 1 86 ? 13.617 -49.531 -11.406 1 84.44 86 ILE A O 1
ATOM 664 N N . ILE A 1 87 ? 14.781 -51.375 -11.883 1 86.5 87 ILE A N 1
ATOM 665 C CA . ILE A 1 87 ? 15.938 -50.875 -11.141 1 86.5 87 ILE A CA 1
ATOM 666 C C . ILE A 1 87 ? 16.516 -49.656 -11.844 1 86.5 87 ILE A C 1
ATOM 668 O O . ILE A 1 87 ? 16.922 -48.688 -11.195 1 86.5 87 ILE A O 1
ATOM 672 N N . ARG A 1 88 ? 16.516 -49.688 -13.141 1 85.81 88 ARG A N 1
ATOM 673 C CA . ARG A 1 88 ? 17 -48.531 -13.898 1 85.81 88 ARG A CA 1
ATOM 674 C C . ARG A 1 88 ? 16.109 -47.312 -13.672 1 85.81 88 ARG A C 1
ATOM 676 O O . ARG A 1 88 ? 16.594 -46.188 -13.617 1 85.81 88 ARG A O 1
ATOM 683 N N . MET A 1 89 ? 14.844 -47.562 -13.531 1 85.44 89 MET A N 1
ATOM 684 C CA . MET A 1 89 ? 13.906 -46.469 -13.258 1 85.44 89 MET A CA 1
ATOM 685 C C . MET A 1 89 ? 14.148 -45.906 -11.867 1 85.44 89 MET A C 1
ATOM 687 O O . MET A 1 89 ? 14.117 -44.688 -11.688 1 85.44 89 MET A O 1
ATOM 691 N N . ALA A 1 90 ? 14.406 -46.781 -10.922 1 84.75 90 ALA A N 1
ATOM 692 C CA . ALA A 1 90 ? 14.664 -46.312 -9.547 1 84.75 90 ALA A CA 1
ATOM 693 C C . ALA A 1 90 ? 15.938 -45.5 -9.469 1 84.75 90 ALA A C 1
ATOM 695 O O . ALA A 1 90 ? 15.992 -44.5 -8.742 1 84.75 90 ALA A O 1
ATOM 696 N N . ILE A 1 91 ? 16.891 -45.938 -10.266 1 86.81 91 ILE A N 1
ATOM 697 C CA . ILE A 1 91 ? 18.156 -45.188 -10.281 1 86.81 91 ILE A CA 1
ATOM 698 C C . ILE A 1 91 ? 17.938 -43.812 -10.93 1 86.81 91 ILE A C 1
ATOM 700 O O . ILE A 1 91 ? 18.469 -42.812 -10.453 1 86.81 91 ILE A O 1
ATOM 704 N N . ALA A 1 92 ? 17.219 -43.781 -12 1 83.38 92 ALA A N 1
ATOM 705 C CA . ALA A 1 92 ? 16.922 -42.5 -12.672 1 83.38 92 ALA A CA 1
ATOM 706 C C . ALA A 1 92 ? 16.188 -41.531 -11.742 1 83.38 92 ALA A C 1
ATOM 708 O O . ALA A 1 92 ? 16.438 -40.344 -11.742 1 83.38 92 ALA A O 1
ATOM 709 N N . ASP A 1 93 ? 15.297 -42.125 -10.977 1 81.44 93 ASP A N 1
ATOM 710 C CA . ASP A 1 93 ? 14.531 -41.312 -10.031 1 81.44 93 ASP A CA 1
ATOM 711 C C . ASP A 1 93 ? 15.422 -40.781 -8.906 1 81.44 93 ASP A C 1
ATOM 713 O O . ASP A 1 93 ? 15.25 -39.656 -8.445 1 81.44 93 ASP A O 1
ATOM 717 N N . ALA A 1 94 ? 16.266 -41.594 -8.453 1 84.31 94 ALA A N 1
ATOM 718 C CA . ALA A 1 94 ? 17.188 -41.188 -7.406 1 84.31 94 ALA A CA 1
ATOM 719 C C . ALA A 1 94 ? 18.109 -40.062 -7.887 1 84.31 94 ALA A C 1
ATOM 721 O O . ALA A 1 94 ? 18.375 -39.125 -7.145 1 84.31 94 ALA A O 1
ATOM 722 N N . VAL A 1 95 ? 18.516 -40.188 -9.109 1 84 95 VAL A N 1
ATOM 723 C CA . VAL A 1 95 ? 19.359 -39.125 -9.68 1 84 95 VAL A CA 1
ATOM 724 C C . VAL A 1 95 ? 18.562 -37.844 -9.789 1 84 95 VAL A C 1
ATOM 726 O O . VAL A 1 95 ? 19.094 -36.75 -9.5 1 84 95 VAL A O 1
ATOM 729 N N . MET A 1 96 ? 17.359 -38 -10.172 1 82.62 96 MET A N 1
ATOM 730 C CA . MET A 1 96 ? 16.5 -36.812 -10.281 1 82.62 96 MET A CA 1
ATOM 731 C C . MET A 1 96 ? 16.297 -36.156 -8.914 1 82.62 96 MET A C 1
ATOM 733 O O . MET A 1 96 ? 16.312 -34.938 -8.812 1 82.62 96 MET A O 1
ATOM 737 N N . LEU A 1 97 ? 16.141 -36.969 -7.922 1 81.69 97 LEU A N 1
ATOM 738 C CA . LEU A 1 97 ? 15.961 -36.438 -6.562 1 81.69 97 LEU A CA 1
ATOM 739 C C . LEU A 1 97 ? 17.203 -35.688 -6.098 1 81.69 97 LEU A C 1
ATOM 741 O O . LEU A 1 97 ? 17.094 -34.594 -5.566 1 81.69 97 LEU A O 1
ATOM 745 N N . VAL A 1 98 ? 18.266 -36.312 -6.336 1 85.25 98 VAL A N 1
ATOM 746 C CA . VAL A 1 98 ? 19.516 -35.719 -5.871 1 85.25 98 VAL A CA 1
ATOM 747 C C . VAL A 1 98 ? 19.781 -34.406 -6.609 1 85.25 98 VAL A C 1
ATOM 749 O O . VAL A 1 98 ? 20.141 -33.406 -5.996 1 85.25 98 VAL A O 1
ATOM 752 N N . THR A 1 99 ? 19.547 -34.406 -7.887 1 85.12 99 THR A N 1
ATOM 753 C CA . THR A 1 99 ? 19.797 -33.188 -8.672 1 85.12 99 THR A CA 1
ATOM 754 C C . THR A 1 99 ? 18.828 -32.062 -8.273 1 85.12 99 THR A C 1
ATOM 756 O O . THR A 1 99 ? 19.219 -30.906 -8.211 1 85.12 99 THR A O 1
ATOM 759 N N . ASN A 1 100 ? 17.688 -32.469 -8 1 81.44 100 ASN A N 1
ATOM 760 C CA . ASN A 1 100 ? 16.703 -31.484 -7.578 1 81.44 100 ASN A CA 1
ATOM 761 C C . ASN A 1 100 ? 17.031 -30.906 -6.207 1 81.44 100 ASN A C 1
ATOM 763 O O . ASN A 1 100 ? 16.875 -29.703 -5.98 1 81.44 100 ASN A O 1
ATOM 767 N N . LEU A 1 101 ? 17.453 -31.766 -5.344 1 81.25 101 LEU A N 1
ATOM 768 C CA . LEU A 1 101 ? 17.844 -31.328 -4.012 1 81.25 101 LEU A CA 1
ATOM 769 C C . LEU A 1 101 ? 19.031 -30.359 -4.086 1 81.25 101 LEU A C 1
ATOM 771 O O . LEU A 1 101 ? 19.062 -29.344 -3.4 1 81.25 101 LEU A O 1
ATOM 775 N N . ILE A 1 102 ? 19.891 -30.703 -4.934 1 85.19 102 ILE A N 1
ATOM 776 C CA . ILE A 1 102 ? 21.062 -29.859 -5.09 1 85.19 102 ILE A CA 1
ATOM 777 C C . ILE A 1 102 ? 20.656 -28.5 -5.66 1 85.19 102 ILE A C 1
ATOM 779 O O . ILE A 1 102 ? 21.094 -27.453 -5.172 1 85.19 102 ILE A O 1
ATOM 783 N N . SER A 1 103 ? 19.859 -28.547 -6.633 1 84.06 103 SER A N 1
ATOM 784 C CA . SER A 1 103 ? 19.406 -27.312 -7.254 1 84.06 103 SER A CA 1
ATOM 785 C C . SER A 1 103 ? 18.672 -26.422 -6.25 1 84.06 103 SER A C 1
ATOM 787 O O . SER A 1 103 ? 18.891 -25.219 -6.219 1 84.06 103 SER A O 1
ATOM 789 N N . GLN A 1 104 ? 17.953 -27.016 -5.391 1 78.88 104 GLN A N 1
ATOM 790 C CA . GLN A 1 104 ? 17.172 -26.266 -4.406 1 78.88 104 GLN A CA 1
ATOM 791 C C . GLN A 1 104 ? 18.078 -25.672 -3.334 1 78.88 104 GLN A C 1
ATOM 793 O O . GLN A 1 104 ? 17.859 -24.547 -2.883 1 78.88 104 GLN A O 1
ATOM 798 N N . CYS A 1 105 ? 19.031 -26.438 -2.945 1 79.94 105 CYS A N 1
ATOM 799 C CA . CYS A 1 105 ? 19.969 -25.953 -1.948 1 79.94 105 CYS A CA 1
ATOM 800 C C . CYS A 1 105 ? 20.812 -24.797 -2.502 1 79.94 105 CYS A C 1
ATOM 802 O O . CYS A 1 105 ? 21.031 -23.812 -1.811 1 79.94 105 CYS A O 1
ATOM 804 N N . LEU A 1 106 ? 21.172 -25 -3.711 1 84.38 106 LEU A N 1
ATOM 805 C CA . LEU A 1 106 ? 21.953 -23.938 -4.34 1 84.38 106 LEU A CA 1
ATOM 806 C C . LEU A 1 106 ? 21.109 -22.672 -4.492 1 84.38 106 LEU A C 1
ATOM 808 O O . LEU A 1 106 ? 21.609 -21.562 -4.281 1 84.38 106 LEU A O 1
ATOM 812 N N . LYS A 1 107 ? 19.906 -22.828 -4.836 1 81.94 107 LYS A N 1
ATOM 813 C CA . LYS A 1 107 ? 18.969 -21.719 -4.973 1 81.94 107 LYS A CA 1
ATOM 814 C C . LYS A 1 107 ? 18.781 -20.984 -3.641 1 81.94 107 LYS A C 1
ATOM 816 O O . LYS A 1 107 ? 18.766 -19.766 -3.594 1 81.94 107 LYS A O 1
ATOM 821 N N . SER A 1 108 ? 18.672 -21.781 -2.596 1 78.12 108 SER A N 1
ATOM 822 C CA . SER A 1 108 ? 18.453 -21.234 -1.266 1 78.12 108 SER A CA 1
ATOM 823 C C . SER A 1 108 ? 19.656 -20.422 -0.796 1 78.12 108 SER A C 1
ATOM 825 O O . SER A 1 108 ? 19.5 -19.484 0.002 1 78.12 108 SER A O 1
ATOM 827 N N . PHE A 1 109 ? 20.703 -20.781 -1.386 1 78.25 109 PHE A N 1
ATOM 828 C CA . PHE A 1 109 ? 21.938 -20.109 -0.996 1 78.25 109 PHE A CA 1
ATOM 829 C C . PHE A 1 109 ? 22.141 -18.844 -1.821 1 78.25 109 PHE A C 1
ATOM 831 O O . PHE A 1 109 ? 22.688 -17.844 -1.327 1 78.25 109 PHE A O 1
ATOM 838 N N . CYS A 1 110 ? 21.703 -18.844 -2.994 1 78.06 110 CYS A N 1
ATOM 839 C CA . CYS A 1 110 ? 22.062 -17.75 -3.904 1 78.06 110 CYS A CA 1
ATOM 840 C C . CYS A 1 110 ? 20.984 -16.672 -3.9 1 78.06 110 CYS A C 1
ATOM 842 O O . CYS A 1 110 ? 21.297 -15.492 -4.035 1 78.06 110 CYS A O 1
ATOM 844 N N . THR A 1 111 ? 19.781 -16.953 -3.703 1 78.62 111 THR A N 1
ATOM 845 C CA . THR A 1 111 ? 18.656 -16.062 -3.938 1 78.62 111 THR A CA 1
ATOM 846 C C . THR A 1 111 ? 18.594 -14.977 -2.869 1 78.62 111 THR A C 1
ATOM 848 O O . THR A 1 111 ? 18.422 -13.789 -3.184 1 78.62 111 THR A O 1
ATOM 851 N N . PRO A 1 112 ? 18.797 -15.32 -1.56 1 77.38 112 PRO A N 1
ATOM 852 C CA . PRO A 1 112 ? 18.734 -14.258 -0.553 1 77.38 112 PRO A CA 1
ATOM 853 C C . PRO A 1 112 ? 19.875 -13.242 -0.68 1 77.38 112 PRO A C 1
ATOM 855 O O . PRO A 1 112 ? 19.688 -12.055 -0.396 1 77.38 112 PRO A O 1
ATOM 858 N N . GLN A 1 113 ? 20.938 -13.656 -1.188 1 81.62 113 GLN A N 1
ATOM 859 C CA . GLN A 1 113 ? 22.078 -12.758 -1.353 1 81.62 113 GLN A CA 1
ATOM 860 C C . GLN A 1 113 ? 21.812 -11.727 -2.451 1 81.62 113 GLN A C 1
ATOM 862 O O . GLN A 1 113 ? 22.25 -10.586 -2.355 1 81.62 113 GLN A O 1
ATOM 867 N N . PHE A 1 114 ? 21.109 -12.172 -3.387 1 86.62 114 PHE A N 1
ATOM 868 C CA . PHE A 1 114 ? 20.766 -11.266 -4.469 1 86.62 114 PHE A CA 1
ATOM 869 C C . PHE A 1 114 ? 19.875 -10.133 -3.963 1 86.62 114 PHE A C 1
ATOM 871 O O . PHE A 1 114 ? 20.109 -8.961 -4.258 1 86.62 114 PHE A O 1
ATOM 878 N N . SER A 1 115 ? 18.859 -10.469 -3.232 1 88.12 115 SER A N 1
ATOM 879 C CA . SER A 1 115 ? 17.953 -9.461 -2.676 1 88.12 115 SER A CA 1
ATOM 880 C C . SER A 1 115 ? 18.688 -8.531 -1.72 1 88.12 115 SER A C 1
ATOM 882 O O . SER A 1 115 ? 18.453 -7.324 -1.706 1 88.12 115 SER A O 1
ATOM 884 N N . HIS A 1 116 ? 19.562 -9.172 -0.93 1 88 116 HIS A N 1
ATOM 885 C CA . HIS A 1 116 ? 20.375 -8.406 0.003 1 88 116 HIS A CA 1
ATOM 886 C C . HIS A 1 116 ? 21.25 -7.387 -0.732 1 88 116 HIS A C 1
ATOM 888 O O . HIS A 1 116 ? 21.266 -6.211 -0.373 1 88 116 HIS A O 1
ATOM 894 N N . ASP A 1 117 ? 21.891 -7.82 -1.69 1 87.38 117 ASP A N 1
ATOM 895 C CA . ASP A 1 117 ? 22.812 -6.965 -2.43 1 87.38 117 ASP A CA 1
ATOM 896 C C . ASP A 1 117 ? 22.062 -5.867 -3.184 1 87.38 117 ASP A C 1
ATOM 898 O O . ASP A 1 117 ? 22.516 -4.723 -3.242 1 87.38 117 ASP A O 1
ATOM 902 N N . LEU A 1 118 ? 20.953 -6.215 -3.709 1 89.75 118 LEU A N 1
ATOM 903 C CA . LEU A 1 118 ? 20.156 -5.246 -4.457 1 89.75 118 LEU A CA 1
ATOM 904 C C . LEU A 1 118 ? 19.625 -4.16 -3.531 1 89.75 118 LEU A C 1
ATOM 906 O O . LEU A 1 118 ? 19.688 -2.973 -3.852 1 89.75 118 LEU A O 1
ATOM 910 N N . ARG A 1 119 ? 19.125 -4.57 -2.443 1 90.62 119 ARG A N 1
ATOM 911 C CA . ARG A 1 119 ? 18.594 -3.615 -1.476 1 90.62 119 ARG A CA 1
ATOM 912 C C . ARG A 1 119 ? 19.703 -2.715 -0.931 1 90.62 119 ARG A C 1
ATOM 914 O O . ARG A 1 119 ? 19.516 -1.508 -0.776 1 90.62 119 ARG A O 1
ATOM 921 N N . SER A 1 120 ? 20.766 -3.324 -0.611 1 88.81 120 SER A N 1
ATOM 922 C CA . SER A 1 120 ? 21.906 -2.562 -0.111 1 88.81 120 SER A CA 1
ATOM 923 C C . SER A 1 120 ? 22.375 -1.531 -1.133 1 88.81 120 SER A C 1
ATOM 925 O O . SER A 1 120 ? 22.766 -0.421 -0.768 1 88.81 120 SER A O 1
ATOM 927 N N . GLU A 1 121 ? 22.328 -1.912 -2.303 1 88.75 121 GLU A N 1
ATOM 928 C CA . GLU A 1 121 ? 22.766 -1.005 -3.365 1 88.75 121 GLU A CA 1
ATOM 929 C C . GLU A 1 121 ? 21.766 0.138 -3.549 1 88.75 121 GLU A C 1
ATOM 931 O O . GLU A 1 121 ? 22.156 1.292 -3.719 1 88.75 121 GLU A O 1
ATOM 936 N N . ILE A 1 122 ? 20.5 -0.203 -3.564 1 90.81 122 ILE A N 1
ATOM 937 C CA . ILE A 1 122 ? 19.469 0.817 -3.705 1 90.81 122 ILE A CA 1
ATOM 938 C C . ILE A 1 122 ? 19.547 1.793 -2.533 1 90.81 122 ILE A C 1
ATOM 940 O O . ILE A 1 122 ? 19.562 3.01 -2.73 1 90.81 122 ILE A O 1
ATOM 944 N N . TYR A 1 123 ? 19.656 1.196 -1.399 1 90.38 123 TYR A N 1
ATOM 945 C CA . TYR A 1 123 ? 19.703 2.006 -0.187 1 90.38 123 TYR A CA 1
ATOM 946 C C . TYR A 1 123 ? 20.984 2.844 -0.148 1 90.38 123 TYR A C 1
ATOM 948 O O . TYR A 1 123 ? 20.938 4.016 0.228 1 90.38 123 TYR A O 1
ATOM 956 N N . GLY A 1 124 ? 22.016 2.262 -0.494 1 87.38 124 GLY A N 1
ATOM 957 C CA . GLY A 1 124 ? 23.281 2.977 -0.541 1 87.38 124 GLY A CA 1
ATOM 958 C C . GLY A 1 124 ? 23.281 4.148 -1.504 1 87.38 124 GLY A C 1
ATOM 959 O O . GLY A 1 124 ? 23.859 5.199 -1.221 1 87.38 124 GLY A O 1
ATOM 960 N N . ASN A 1 125 ? 22.641 3.975 -2.553 1 88.12 125 ASN A N 1
ATOM 961 C CA . ASN A 1 125 ? 22.516 5.059 -3.523 1 88.12 125 ASN A CA 1
ATOM 962 C C . ASN A 1 125 ? 21.547 6.137 -3.037 1 88.12 125 ASN A C 1
ATOM 964 O O . ASN A 1 125 ? 21.781 7.328 -3.244 1 88.12 125 ASN A O 1
ATOM 968 N N . LEU A 1 126 ? 20.516 5.715 -2.414 1 87.81 126 LEU A N 1
ATOM 969 C CA . LEU A 1 126 ? 19.5 6.645 -1.939 1 87.81 126 LEU A CA 1
ATOM 970 C C . LEU A 1 126 ? 20.047 7.539 -0.834 1 87.81 126 LEU A C 1
ATOM 972 O O . LEU A 1 126 ? 19.75 8.734 -0.794 1 87.81 126 LEU A O 1
ATOM 976 N N . ILE A 1 127 ? 20.859 6.977 -0.024 1 86.38 127 ILE A N 1
ATOM 977 C CA . ILE A 1 127 ? 21.328 7.691 1.152 1 86.38 127 ILE A CA 1
ATOM 978 C C . ILE A 1 127 ? 22.297 8.797 0.727 1 86.38 127 ILE A C 1
ATOM 980 O O . ILE A 1 127 ? 22.484 9.781 1.443 1 86.38 127 ILE A O 1
ATOM 984 N N . VAL A 1 128 ? 22.891 8.633 -0.454 1 83.88 128 VAL A N 1
ATOM 985 C CA . VAL A 1 128 ? 23.891 9.602 -0.894 1 83.88 128 VAL A CA 1
ATOM 986 C C . VAL A 1 128 ? 23.25 10.602 -1.85 1 83.88 128 VAL A C 1
ATOM 988 O O . VAL A 1 128 ? 23.875 11.602 -2.223 1 83.88 128 VAL A O 1
ATOM 991 N N . LYS A 1 129 ? 22.016 10.477 -2.15 1 85.38 129 LYS A N 1
ATOM 992 C CA . LYS A 1 129 ? 21.328 11.383 -3.062 1 85.38 129 LYS A CA 1
ATOM 993 C C . LYS A 1 129 ? 21.094 12.742 -2.406 1 85.38 129 LYS A C 1
ATOM 995 O O . LYS A 1 129 ? 20.984 12.836 -1.184 1 85.38 129 LYS A O 1
ATOM 1000 N N . PRO A 1 130 ? 21.062 13.734 -3.211 1 84.31 130 PRO A N 1
ATOM 1001 C CA . PRO A 1 130 ? 20.812 15.07 -2.66 1 84.31 130 PRO A CA 1
ATOM 1002 C C . PRO A 1 130 ? 19.375 15.242 -2.172 1 84.31 130 PRO A C 1
ATOM 1004 O O . PRO A 1 130 ? 18.5 14.477 -2.566 1 84.31 130 PRO A O 1
ATOM 1007 N N . ILE A 1 131 ? 19.219 16.156 -1.359 1 84.44 131 ILE A N 1
ATOM 1008 C CA . ILE A 1 131 ? 17.938 16.422 -0.727 1 84.44 131 ILE A CA 1
ATOM 1009 C C . ILE A 1 131 ? 16.891 16.766 -1.792 1 84.44 131 ILE A C 1
ATOM 1011 O O . ILE A 1 131 ? 15.711 16.438 -1.645 1 84.44 131 ILE A O 1
ATOM 1015 N N . ASP A 1 132 ? 17.328 17.359 -2.852 1 80.44 132 ASP A N 1
ATOM 1016 C CA . ASP A 1 132 ? 16.438 17.75 -3.945 1 80.44 132 ASP A CA 1
ATOM 1017 C C . ASP A 1 132 ? 15.75 16.531 -4.535 1 80.44 132 ASP A C 1
ATOM 1019 O O . ASP A 1 132 ? 14.609 16.609 -4.996 1 80.44 132 ASP A O 1
ATOM 1023 N N . TYR A 1 133 ? 16.453 15.516 -4.484 1 80.56 133 TYR A N 1
ATOM 1024 C CA . TYR A 1 133 ? 15.891 14.273 -4.992 1 80.56 133 TYR A CA 1
ATOM 1025 C C . TYR A 1 133 ? 14.695 13.836 -4.148 1 80.56 133 TYR A C 1
ATOM 1027 O O . TYR A 1 133 ? 13.68 13.391 -4.688 1 80.56 133 TYR A O 1
ATOM 1035 N N . PHE A 1 134 ? 14.766 13.945 -2.877 1 79.31 134 PHE A N 1
ATOM 1036 C CA . PHE A 1 134 ? 13.742 13.477 -1.944 1 79.31 134 PHE A CA 1
ATOM 1037 C C . PHE A 1 134 ? 12.547 14.422 -1.928 1 79.31 134 PHE A C 1
ATOM 1039 O O . PHE A 1 134 ? 11.438 14.023 -1.584 1 79.31 134 PHE A O 1
ATOM 1046 N N . ASP A 1 135 ? 12.82 15.656 -2.27 1 76.62 135 ASP A N 1
ATOM 1047 C CA . ASP A 1 135 ? 11.727 16.625 -2.35 1 76.62 135 ASP A CA 1
ATOM 1048 C C . ASP A 1 135 ? 10.758 16.266 -3.475 1 76.62 135 ASP A C 1
ATOM 1050 O O . ASP A 1 135 ? 9.562 16.547 -3.381 1 76.62 135 ASP A O 1
ATOM 1054 N N . ASN A 1 136 ? 11.305 15.641 -4.441 1 70 136 ASN A N 1
ATOM 1055 C CA . ASN A 1 136 ? 10.508 15.367 -5.637 1 70 136 ASN A CA 1
ATOM 1056 C C . ASN A 1 136 ? 9.969 13.938 -5.637 1 70 136 ASN A C 1
ATOM 1058 O O . ASN A 1 136 ? 9.047 13.617 -6.387 1 70 136 ASN A O 1
ATOM 1062 N N . ALA A 1 137 ? 10.617 13.195 -4.828 1 73.19 137 ALA A N 1
ATOM 1063 C CA . ALA A 1 137 ? 10.195 11.797 -4.801 1 73.19 137 ALA A CA 1
ATOM 1064 C C . ALA A 1 137 ? 9.219 11.531 -3.662 1 73.19 137 ALA A C 1
ATOM 1066 O O . ALA A 1 137 ? 9.367 12.094 -2.57 1 73.19 137 ALA A O 1
ATOM 1067 N N . GLN A 1 138 ? 8.211 10.805 -3.928 1 70.38 138 GLN A N 1
ATOM 1068 C CA . GLN A 1 138 ? 7.297 10.398 -2.867 1 70.38 138 GLN A CA 1
ATOM 1069 C C . GLN A 1 138 ? 7.918 9.305 -1.997 1 70.38 138 GLN A C 1
ATOM 1071 O O . GLN A 1 138 ? 8.438 8.312 -2.512 1 70.38 138 GLN A O 1
ATOM 1076 N N . THR A 1 139 ? 7.945 9.516 -0.693 1 75.25 139 THR A N 1
ATOM 1077 C CA . THR A 1 139 ? 8.539 8.594 0.266 1 75.25 139 THR A CA 1
ATOM 1078 C C . THR A 1 139 ? 7.969 7.188 0.085 1 75.25 139 THR A C 1
ATOM 1080 O O . THR A 1 139 ? 8.711 6.203 0.094 1 75.25 139 THR A O 1
ATOM 1083 N N . GLY A 1 140 ? 6.723 7.129 -0.126 1 67.56 140 GLY A N 1
ATOM 1084 C CA . GLY A 1 140 ? 6.082 5.84 -0.33 1 67.56 140 GLY A CA 1
ATOM 1085 C C . GLY A 1 140 ? 6.609 5.098 -1.542 1 67.56 140 GLY A C 1
ATOM 1086 O O . GLY A 1 140 ? 6.785 3.877 -1.5 1 67.56 140 GLY A O 1
ATOM 1087 N N . THR A 1 141 ? 6.91 5.812 -2.582 1 76.25 141 THR A N 1
ATOM 1088 C CA . THR A 1 141 ? 7.422 5.215 -3.811 1 76.25 141 THR A CA 1
ATOM 1089 C C . THR A 1 141 ? 8.82 4.648 -3.596 1 76.25 141 THR A C 1
ATOM 1091 O O . THR A 1 141 ? 9.141 3.566 -4.09 1 76.25 141 THR A O 1
ATOM 1094 N N . LEU A 1 142 ? 9.57 5.379 -2.891 1 84.81 142 LEU A N 1
ATOM 1095 C CA . LEU A 1 142 ? 10.93 4.93 -2.631 1 84.81 142 LEU A CA 1
ATOM 1096 C C . LEU A 1 142 ? 10.938 3.672 -1.768 1 84.81 142 LEU A C 1
ATOM 1098 O O . LEU A 1 142 ? 11.727 2.754 -2.002 1 84.81 142 LEU A O 1
ATOM 1102 N N . ILE A 1 143 ? 10.062 3.658 -0.858 1 82.38 143 ILE A N 1
ATOM 1103 C CA . ILE A 1 143 ? 9.945 2.496 0.013 1 82.38 143 ILE A CA 1
ATOM 1104 C C . ILE A 1 143 ? 9.461 1.292 -0.794 1 82.38 143 ILE A C 1
ATOM 1106 O O . ILE A 1 143 ? 9.961 0.177 -0.613 1 82.38 143 ILE A O 1
ATOM 1110 N N . ALA A 1 144 ? 8.523 1.517 -1.691 1 76.75 144 ALA A N 1
ATOM 1111 C CA . ALA A 1 144 ? 8.016 0.449 -2.549 1 76.75 144 ALA A CA 1
ATOM 1112 C C . ALA A 1 144 ? 9.133 -0.131 -3.418 1 76.75 144 ALA A C 1
ATOM 1114 O O . ALA A 1 144 ? 9.164 -1.339 -3.668 1 76.75 144 ALA A O 1
ATOM 1115 N N . ARG A 1 145 ? 10.031 0.653 -3.838 1 85.38 145 ARG A N 1
ATOM 1116 C CA . ARG A 1 145 ? 11.156 0.204 -4.652 1 85.38 145 ARG A CA 1
ATOM 1117 C C . ARG A 1 145 ? 12.078 -0.705 -3.852 1 85.38 145 ARG A C 1
ATOM 1119 O O . ARG A 1 145 ? 12.594 -1.695 -4.379 1 85.38 145 ARG A O 1
ATOM 1126 N N . LEU A 1 146 ? 12.172 -0.343 -2.629 1 86.94 146 LEU A N 1
ATOM 1127 C CA . LEU A 1 146 ? 13.086 -1.074 -1.759 1 86.94 146 LEU A CA 1
ATOM 1128 C C . LEU A 1 146 ? 12.461 -2.381 -1.284 1 86.94 146 LEU A C 1
ATOM 1130 O O . LEU A 1 146 ? 13.172 -3.354 -1.016 1 86.94 146 LEU A O 1
ATOM 1134 N N . SER A 1 147 ? 11.219 -2.393 -1.236 1 85.25 147 SER A N 1
ATOM 1135 C CA . SER A 1 147 ? 10.562 -3.547 -0.631 1 85.25 147 SER A CA 1
ATOM 1136 C C . SER A 1 147 ? 9.883 -4.414 -1.687 1 85.25 147 SER A C 1
ATOM 1138 O O . SER A 1 147 ? 10.492 -5.336 -2.229 1 85.25 147 SER A O 1
ATOM 1140 N N . GLU A 1 148 ? 8.828 -3.943 -2.316 1 77.06 148 GLU A N 1
ATOM 1141 C CA . GLU A 1 148 ? 7.988 -4.723 -3.217 1 77.06 148 GLU A CA 1
ATOM 1142 C C . GLU A 1 148 ? 8.703 -5.02 -4.531 1 77.06 148 GLU A C 1
ATOM 1144 O O . GLU A 1 148 ? 8.688 -6.156 -5.012 1 77.06 148 GLU A O 1
ATOM 1149 N N . ASP A 1 149 ? 9.289 -4.055 -5.051 1 85.31 149 ASP A N 1
ATOM 1150 C CA . ASP A 1 149 ? 9.938 -4.223 -6.348 1 85.31 149 ASP A CA 1
ATOM 1151 C C . ASP A 1 149 ? 11.102 -5.207 -6.25 1 85.31 149 ASP A C 1
ATOM 1153 O O . ASP A 1 149 ? 11.258 -6.082 -7.105 1 85.31 149 ASP A O 1
ATOM 1157 N N . VAL A 1 150 ? 11.875 -5.082 -5.242 1 88.88 150 VAL A N 1
ATOM 1158 C CA . VAL A 1 150 ? 13.023 -5.969 -5.078 1 88.88 150 VAL A CA 1
ATOM 1159 C C . VAL A 1 150 ? 12.539 -7.398 -4.844 1 88.88 150 VAL A C 1
ATOM 1161 O O . VAL A 1 150 ? 13.125 -8.352 -5.363 1 88.88 150 VAL A O 1
ATOM 1164 N N . THR A 1 151 ? 11.516 -7.508 -4.113 1 83.88 151 THR A N 1
ATOM 1165 C CA . THR A 1 151 ? 10.961 -8.828 -3.861 1 83.88 151 THR A CA 1
ATOM 1166 C C . THR A 1 151 ? 10.461 -9.461 -5.156 1 83.88 151 THR A C 1
ATOM 1168 O O . THR A 1 151 ? 10.719 -10.641 -5.422 1 83.88 151 THR A O 1
ATOM 1171 N N . LEU A 1 152 ? 9.805 -8.695 -5.914 1 83.62 152 LEU A N 1
ATOM 1172 C CA . LEU A 1 152 ? 9.305 -9.18 -7.195 1 83.62 152 LEU A CA 1
ATOM 1173 C C . LEU A 1 152 ? 10.453 -9.57 -8.117 1 83.62 152 LEU A C 1
ATOM 1175 O O . LEU A 1 152 ? 10.391 -10.609 -8.781 1 83.62 152 LEU A O 1
ATOM 1179 N N . ILE A 1 153 ? 11.445 -8.789 -8.141 1 89.06 153 ILE A N 1
ATOM 1180 C CA . ILE A 1 153 ? 12.609 -9.047 -8.984 1 89.06 153 ILE A CA 1
ATOM 1181 C C . ILE A 1 153 ? 13.273 -10.352 -8.555 1 89.06 153 ILE A C 1
ATOM 1183 O O . ILE A 1 153 ? 13.578 -11.203 -9.383 1 89.06 153 ILE A O 1
ATOM 1187 N N . LYS A 1 154 ? 13.438 -10.484 -7.312 1 87.19 154 LYS A N 1
ATOM 1188 C CA . LYS A 1 154 ? 14.07 -11.688 -6.781 1 87.19 154 LYS A CA 1
ATOM 1189 C C . LYS A 1 154 ? 13.219 -12.922 -7.07 1 87.19 154 LYS A C 1
ATOM 1191 O O . LYS A 1 154 ? 13.734 -13.938 -7.539 1 87.19 154 LYS A O 1
ATOM 1196 N N . GLU A 1 155 ? 11.945 -12.883 -6.859 1 83.25 155 GLU A N 1
ATOM 1197 C CA . GLU A 1 155 ? 11.047 -14.016 -7.07 1 83.25 155 GLU A CA 1
ATOM 1198 C C . GLU A 1 155 ? 11 -14.414 -8.539 1 83.25 155 GLU A C 1
ATOM 1200 O O . GLU A 1 155 ? 10.961 -15.602 -8.867 1 83.25 155 GLU A O 1
ATOM 1205 N N . THR A 1 156 ? 11.047 -13.398 -9.352 1 85.75 156 THR A N 1
ATOM 1206 C CA . THR A 1 156 ? 10.891 -13.672 -10.781 1 85.75 156 THR A CA 1
ATOM 1207 C C . THR A 1 156 ? 12.227 -14.07 -11.406 1 85.75 156 THR A C 1
ATOM 1209 O O . THR A 1 156 ? 12.336 -15.125 -12.039 1 85.75 156 THR A O 1
ATOM 1212 N N . TYR A 1 157 ? 13.266 -13.297 -11.117 1 86.69 157 TYR A N 1
ATOM 1213 C CA . TYR A 1 157 ? 14.539 -13.5 -11.805 1 86.69 157 TYR A CA 1
ATOM 1214 C C . TYR A 1 157 ? 15.312 -14.656 -11.188 1 86.69 157 TYR A C 1
ATOM 1216 O O . TYR A 1 157 ? 16.219 -15.203 -11.82 1 86.69 157 TYR A O 1
ATOM 1224 N N . CYS A 1 158 ? 14.984 -15.008 -10.008 1 85.94 158 CYS A N 1
ATOM 1225 C CA . CYS A 1 158 ? 15.695 -16.109 -9.383 1 85.94 158 CYS A CA 1
ATOM 1226 C C . CYS A 1 158 ? 14.805 -17.344 -9.258 1 85.94 158 CYS A C 1
ATOM 1228 O O . CYS A 1 158 ? 14.984 -18.328 -9.992 1 85.94 158 CYS A O 1
ATOM 1230 N N . ASP A 1 159 ? 13.711 -17.172 -8.578 1 81.44 159 ASP A N 1
ATOM 1231 C CA . ASP A 1 159 ? 12.891 -18.344 -8.297 1 81.44 159 ASP A CA 1
ATOM 1232 C C . ASP A 1 159 ? 12.156 -18.812 -9.555 1 81.44 159 ASP A C 1
ATOM 1234 O O . ASP A 1 159 ? 12.328 -19.953 -9.984 1 81.44 159 ASP A O 1
ATOM 1238 N N . LYS A 1 160 ? 11.477 -17.953 -10.148 1 83.62 160 LYS A N 1
ATOM 1239 C CA . LYS A 1 160 ? 10.656 -18.344 -11.297 1 83.62 160 LYS A CA 1
ATOM 1240 C C . LYS A 1 160 ? 11.523 -18.609 -12.523 1 83.62 160 LYS A C 1
ATOM 1242 O O . LYS A 1 160 ? 11.188 -19.469 -13.352 1 83.62 160 LYS A O 1
ATOM 1247 N N . ALA A 1 161 ? 12.586 -17.906 -12.594 1 87.19 161 ALA A N 1
ATOM 1248 C CA . ALA A 1 161 ? 13.492 -18.141 -13.719 1 87.19 161 ALA A CA 1
ATOM 1249 C C . ALA A 1 161 ? 14.094 -19.547 -13.648 1 87.19 161 ALA A C 1
ATOM 1251 O O . ALA A 1 161 ? 14.188 -20.234 -14.664 1 87.19 161 ALA A O 1
ATOM 1252 N N . ILE A 1 162 ? 14.523 -19.922 -12.508 1 87.06 162 ILE A N 1
ATOM 1253 C CA . ILE A 1 162 ? 15.078 -21.266 -12.312 1 87.06 162 ILE A CA 1
ATOM 1254 C C . ILE A 1 162 ? 14.008 -22.312 -12.633 1 87.06 162 ILE A C 1
ATOM 1256 O O . ILE A 1 162 ? 14.281 -23.281 -13.336 1 87.06 162 ILE A O 1
ATOM 1260 N N . GLU A 1 163 ? 12.852 -22.062 -12.172 1 83.75 163 GLU A N 1
ATOM 1261 C CA . GLU A 1 163 ? 11.742 -22.969 -12.445 1 83.75 163 GLU A CA 1
ATOM 1262 C C . GLU A 1 163 ? 11.406 -23.016 -13.93 1 83.75 163 GLU A C 1
ATOM 1264 O O . GLU A 1 163 ? 11.133 -24.078 -14.484 1 83.75 163 GLU A O 1
ATOM 1269 N N . ALA A 1 164 ? 11.445 -21.859 -14.516 1 85.75 164 ALA A N 1
ATOM 1270 C CA . ALA A 1 164 ? 11.188 -21.781 -15.953 1 85.75 164 ALA A CA 1
ATOM 1271 C C . ALA A 1 164 ? 12.227 -22.547 -16.75 1 85.75 164 ALA A C 1
ATOM 1273 O O . ALA A 1 164 ? 11.898 -23.203 -17.75 1 85.75 164 ALA A O 1
ATOM 1274 N N . SER A 1 165 ? 13.438 -22.5 -16.312 1 88.44 165 SER A N 1
ATOM 1275 C CA . SER A 1 165 ? 14.5 -23.234 -16.969 1 88.44 165 SER A CA 1
ATOM 1276 C C . SER A 1 165 ? 14.281 -24.75 -16.844 1 88.44 165 SER A C 1
ATOM 1278 O O . SER A 1 165 ? 14.492 -25.484 -17.812 1 88.44 165 SER A O 1
ATOM 1280 N N . LYS A 1 166 ? 13.891 -25.125 -15.719 1 87.06 166 LYS A N 1
ATOM 1281 C CA . LYS A 1 166 ? 13.562 -26.531 -15.508 1 87.06 166 LYS A CA 1
ATOM 1282 C C . LYS A 1 166 ? 12.406 -26.969 -16.406 1 87.06 166 LYS A C 1
ATOM 1284 O O . LYS A 1 166 ? 12.469 -28.016 -17.031 1 87.06 166 LYS A O 1
ATOM 1289 N N . ASN A 1 167 ? 11.438 -26.094 -16.453 1 85.69 167 ASN A N 1
ATOM 1290 C CA . ASN A 1 167 ? 10.258 -26.422 -17.25 1 85.69 167 ASN A CA 1
ATOM 1291 C C . ASN A 1 167 ? 10.578 -26.422 -18.75 1 85.69 167 ASN A C 1
ATOM 1293 O O . ASN A 1 167 ? 10.016 -27.219 -19.5 1 85.69 167 ASN A O 1
ATOM 1297 N N . CYS A 1 168 ? 11.414 -25.594 -19.078 1 87.56 168 CYS A N 1
ATOM 1298 C CA . CYS A 1 168 ? 11.859 -25.578 -20.469 1 87.56 168 CYS A CA 1
ATOM 1299 C C . CYS A 1 168 ? 12.594 -26.859 -20.828 1 87.56 168 CYS A C 1
ATOM 1301 O O . CYS A 1 168 ? 12.352 -27.469 -21.875 1 87.56 168 CYS A O 1
ATOM 1303 N N . ALA A 1 169 ? 13.492 -27.234 -19.922 1 89.56 169 ALA A N 1
ATOM 1304 C CA . ALA A 1 169 ? 14.211 -28.484 -20.141 1 89.56 169 ALA A CA 1
ATOM 1305 C C . ALA A 1 169 ? 13.242 -29.672 -20.156 1 89.56 169 ALA A C 1
ATOM 1307 O O . ALA A 1 169 ? 13.391 -30.594 -20.969 1 89.56 169 ALA A O 1
ATOM 1308 N N . PHE A 1 170 ? 12.273 -29.578 -19.312 1 86.5 170 PHE A N 1
ATOM 1309 C CA . PHE A 1 170 ? 11.234 -30.609 -19.219 1 86.5 170 PHE A CA 1
ATOM 1310 C C . PHE A 1 170 ? 10.438 -30.688 -20.516 1 86.5 170 PHE A C 1
ATOM 1312 O O . PHE A 1 170 ? 10.195 -31.781 -21.047 1 86.5 170 PHE A O 1
ATOM 1319 N N . ALA A 1 171 ? 10.117 -29.531 -21.031 1 85.5 171 ALA A N 1
ATOM 1320 C CA . ALA A 1 171 ? 9.391 -29.469 -22.297 1 85.5 171 ALA A CA 1
ATOM 1321 C C . ALA A 1 171 ? 10.234 -30.016 -23.438 1 85.5 171 ALA A C 1
ATOM 1323 O O . ALA A 1 171 ? 9.75 -30.812 -24.25 1 85.5 171 ALA A O 1
ATOM 1324 N N . LEU A 1 172 ? 11.461 -29.688 -23.469 1 88.31 172 LEU A N 1
ATOM 1325 C CA . LEU A 1 172 ? 12.359 -30.125 -24.531 1 88.31 172 LEU A CA 1
ATOM 1326 C C . LEU A 1 172 ? 12.594 -31.641 -24.469 1 88.31 172 LEU A C 1
ATOM 1328 O O . LEU A 1 172 ? 12.75 -32.281 -25.484 1 88.31 172 LEU A O 1
ATOM 1332 N N . THR A 1 173 ? 12.641 -32.062 -23.266 1 88.44 173 THR A N 1
ATOM 1333 C CA . THR A 1 173 ? 12.789 -33.5 -23.094 1 88.44 173 THR A CA 1
ATOM 1334 C C . THR A 1 173 ? 11.617 -34.25 -23.734 1 88.44 173 THR A C 1
ATOM 1336 O O . THR A 1 173 ? 11.805 -35.281 -24.375 1 88.44 173 THR A O 1
ATOM 1339 N N . GLY A 1 174 ? 10.43 -33.719 -23.516 1 84.88 174 GLY A N 1
ATOM 1340 C CA . GLY A 1 174 ? 9.266 -34.312 -24.156 1 84.88 174 GLY A CA 1
ATOM 1341 C C . GLY A 1 174 ? 9.375 -34.344 -25.672 1 84.88 174 GLY A C 1
ATOM 1342 O O . GLY A 1 174 ? 9.078 -35.375 -26.297 1 84.88 174 GLY A O 1
ATOM 1343 N N . VAL A 1 175 ? 9.922 -33.344 -26.203 1 86.56 175 VAL A N 1
ATOM 1344 C CA . VAL A 1 175 ? 10.07 -33.25 -27.641 1 86.56 175 VAL A CA 1
ATOM 1345 C C . VAL A 1 175 ? 11.141 -34.219 -28.125 1 86.56 175 VAL A C 1
ATOM 1347 O O . VAL A 1 175 ? 10.953 -34.906 -29.141 1 86.56 175 VAL A O 1
ATOM 1350 N N . ILE A 1 176 ? 12.211 -34.312 -27.391 1 88.81 176 ILE A N 1
ATOM 1351 C CA . ILE A 1 176 ? 13.328 -35.156 -27.766 1 88.81 176 ILE A CA 1
ATOM 1352 C C . ILE A 1 176 ? 12.891 -36.625 -27.719 1 88.81 176 ILE A C 1
ATOM 1354 O O . ILE A 1 176 ? 13.18 -37.406 -28.641 1 88.81 176 ILE A O 1
ATOM 1358 N N . ILE A 1 177 ? 12.125 -37 -26.734 1 88.81 177 ILE A N 1
ATOM 1359 C CA . ILE A 1 177 ? 11.656 -38.375 -26.609 1 88.81 177 ILE A CA 1
ATOM 1360 C C . ILE A 1 177 ? 10.711 -38.719 -27.766 1 88.81 177 ILE A C 1
ATOM 1362 O O . ILE A 1 177 ? 10.766 -39.812 -28.312 1 88.81 177 ILE A O 1
ATOM 1366 N N . ALA A 1 178 ? 9.906 -37.781 -28.109 1 85 178 ALA A N 1
ATOM 1367 C CA . ALA A 1 178 ? 8.969 -38 -29.203 1 85 178 ALA A CA 1
ATOM 1368 C C . ALA A 1 178 ? 9.719 -38.25 -30.516 1 85 178 ALA A C 1
ATOM 1370 O O . ALA A 1 178 ? 9.398 -39.188 -31.25 1 85 178 ALA A O 1
ATOM 1371 N N . PHE A 1 179 ? 10.789 -37.562 -30.75 1 87.38 179 PHE A N 1
ATOM 1372 C CA . PHE A 1 179 ? 11.547 -37.688 -32 1 87.38 179 PHE A CA 1
ATOM 1373 C C . PHE A 1 179 ? 12.375 -38.938 -32 1 87.38 179 PHE A C 1
ATOM 1375 O O . PHE A 1 179 ? 12.602 -39.531 -33.062 1 87.38 179 PHE A O 1
ATOM 1382 N N . THR A 1 180 ? 12.891 -39.344 -30.875 1 86.25 180 THR A N 1
ATOM 1383 C CA . THR A 1 180 ? 13.703 -40.531 -30.812 1 86.25 180 THR A CA 1
ATOM 1384 C C . THR A 1 180 ? 12.836 -41.781 -30.953 1 86.25 180 THR A C 1
ATOM 1386 O O . THR A 1 180 ? 13.32 -42.844 -31.359 1 86.25 180 THR A O 1
ATOM 1389 N N . THR A 1 181 ? 11.57 -41.688 -30.562 1 84.38 181 THR A N 1
ATOM 1390 C CA . THR A 1 181 ? 10.664 -42.844 -30.688 1 84.38 181 THR A CA 1
ATOM 1391 C C . THR A 1 181 ? 10.172 -42.969 -32.125 1 84.38 181 THR A C 1
ATOM 1393 O O . THR A 1 181 ? 10.242 -44.031 -32.719 1 84.38 181 THR A O 1
ATOM 1396 N N . SER A 1 182 ? 9.594 -41.844 -32.688 1 85.12 182 SER A N 1
ATOM 1397 C CA . SER A 1 182 ? 9.195 -41.812 -34.094 1 85.12 182 SER A CA 1
ATOM 1398 C C . SER A 1 182 ? 9.258 -40.375 -34.656 1 85.12 182 SER A C 1
ATOM 1400 O O . SER A 1 182 ? 8.43 -39.531 -34.312 1 85.12 182 SER A O 1
ATOM 1402 N N . TRP A 1 183 ? 10.211 -40.188 -35.469 1 83.81 183 TRP A N 1
ATOM 1403 C CA . TRP A 1 183 ? 10.414 -38.844 -36 1 83.81 183 TRP A CA 1
ATOM 1404 C C . TRP A 1 183 ? 9.242 -38.406 -36.875 1 83.81 183 TRP A C 1
ATOM 1406 O O . TRP A 1 183 ? 8.906 -37.219 -36.938 1 83.81 183 TRP A O 1
ATOM 1416 N N . LEU A 1 184 ? 8.617 -39.406 -37.531 1 81.69 184 LEU A N 1
ATOM 1417 C CA . LEU A 1 184 ? 7.539 -39.094 -38.469 1 81.69 184 LEU A CA 1
ATOM 1418 C C . LEU A 1 184 ? 6.309 -38.594 -37.719 1 81.69 184 LEU A C 1
ATOM 1420 O O . LEU A 1 184 ? 5.727 -37.562 -38.062 1 81.69 184 LEU A O 1
ATOM 1424 N N . VAL A 1 185 ? 5.984 -39.312 -36.656 1 81.94 185 VAL A N 1
ATOM 1425 C CA . VAL A 1 185 ? 4.816 -38.938 -35.875 1 81.94 185 VAL A CA 1
ATOM 1426 C C . VAL A 1 185 ? 5.105 -37.625 -35.094 1 81.94 185 VAL A C 1
ATOM 1428 O O . VAL A 1 185 ? 4.227 -36.781 -34.969 1 81.94 185 VAL A O 1
ATOM 1431 N N . SER A 1 186 ? 6.316 -37.5 -34.688 1 86.25 186 SER A N 1
ATOM 1432 C CA . SER A 1 186 ? 6.723 -36.312 -33.938 1 86.25 186 SER A CA 1
ATOM 1433 C C . SER A 1 186 ? 6.68 -35.062 -34.781 1 86.25 186 SER A C 1
ATOM 1435 O O . SER A 1 186 ? 6.348 -33.969 -34.281 1 86.25 186 SER A O 1
ATOM 1437 N N . LEU A 1 187 ? 6.992 -35.188 -35.969 1 85.12 187 LEU A N 1
ATOM 1438 C CA . LEU A 1 187 ? 6.957 -34.031 -36.875 1 85.12 187 LEU A CA 1
ATOM 1439 C C . LEU A 1 187 ? 5.539 -33.5 -37 1 85.12 187 LEU A C 1
ATOM 1441 O O . LEU A 1 187 ? 5.336 -32.281 -37.094 1 85.12 187 LEU A O 1
ATOM 1445 N N . ILE A 1 188 ? 4.59 -34.312 -36.906 1 79.44 188 ILE A N 1
ATOM 1446 C CA . ILE A 1 188 ? 3.195 -33.906 -37.031 1 79.44 188 ILE A CA 1
ATOM 1447 C C . ILE A 1 188 ? 2.768 -33.125 -35.781 1 79.44 188 ILE A C 1
ATOM 1449 O O . ILE A 1 188 ? 2.113 -32.094 -35.906 1 79.44 188 ILE A O 1
ATOM 1453 N N . TRP A 1 189 ? 3.186 -33.594 -34.688 1 79.44 189 TRP A N 1
ATOM 1454 C CA . TRP A 1 189 ? 2.746 -32.906 -33.469 1 79.44 189 TRP A CA 1
ATOM 1455 C C . TRP A 1 189 ? 3.516 -31.594 -33.281 1 79.44 189 TRP A C 1
ATOM 1457 O O . TRP A 1 189 ? 2.947 -30.594 -32.844 1 79.44 189 TRP A O 1
ATOM 1467 N N . VAL A 1 190 ? 4.762 -31.594 -33.625 1 82.06 190 VAL A N 1
ATOM 1468 C CA . VAL A 1 190 ? 5.555 -30.375 -33.469 1 82.06 190 VAL A CA 1
ATOM 1469 C C . VAL A 1 190 ? 5.039 -29.297 -34.438 1 82.06 190 VAL A C 1
ATOM 1471 O O . VAL A 1 190 ? 5.078 -28.109 -34.094 1 82.06 190 VAL A O 1
ATOM 1474 N N . ALA A 1 191 ? 4.535 -29.703 -35.5 1 81.12 191 ALA A N 1
ATOM 1475 C CA . ALA A 1 191 ? 3.992 -28.766 -36.5 1 81.12 191 ALA A CA 1
ATOM 1476 C C . ALA A 1 191 ? 2.742 -28.078 -35.969 1 81.12 191 ALA A C 1
ATOM 1478 O O . ALA A 1 191 ? 2.389 -26.984 -36.406 1 81.12 191 ALA A O 1
ATOM 1479 N N . THR A 1 192 ? 2.111 -28.641 -34.969 1 78.31 192 THR A N 1
ATOM 1480 C CA . THR A 1 192 ? 0.895 -28.047 -34.406 1 78.31 192 THR A CA 1
ATOM 1481 C C . THR A 1 192 ? 1.23 -27.031 -33.344 1 78.31 192 THR A C 1
ATOM 1483 O O . THR A 1 192 ? 0.391 -26.203 -32.969 1 78.31 192 THR A O 1
ATOM 1486 N N . LEU A 1 193 ? 2.494 -27.109 -32.875 1 78.88 193 LEU A N 1
ATOM 1487 C CA . LEU A 1 193 ? 2.898 -26.234 -31.781 1 78.88 193 LEU A CA 1
ATOM 1488 C C . LEU A 1 193 ? 2.832 -24.766 -32.188 1 78.88 193 LEU A C 1
ATOM 1490 O O . LEU A 1 193 ? 2.281 -23.938 -31.469 1 78.88 193 LEU A O 1
ATOM 1494 N N . PRO A 1 194 ? 3.342 -24.406 -33.344 1 77.56 194 PRO A N 1
ATOM 1495 C CA . PRO A 1 194 ? 3.23 -23 -33.75 1 77.56 194 PRO A CA 1
ATOM 1496 C C . PRO A 1 194 ? 1.783 -22.516 -33.844 1 77.56 194 PRO A C 1
ATOM 1498 O O . PRO A 1 194 ? 1.49 -21.359 -33.562 1 77.56 194 PRO A O 1
ATOM 1501 N N . LEU A 1 195 ? 0.922 -23.453 -34.219 1 76.81 195 LEU A N 1
ATOM 1502 C CA . LEU A 1 195 ? -0.493 -23.109 -34.312 1 76.81 195 LEU A CA 1
ATOM 1503 C C . LEU A 1 195 ? -1.054 -22.797 -32.906 1 76.81 195 LEU A C 1
ATOM 1505 O O . LEU A 1 195 ? -1.782 -21.812 -32.75 1 76.81 195 LEU A O 1
ATOM 1509 N N . ILE A 1 196 ? -0.663 -23.578 -31.969 1 78.31 196 ILE A N 1
ATOM 1510 C CA . ILE A 1 196 ? -1.124 -23.375 -30.594 1 78.31 196 ILE A CA 1
ATOM 1511 C C . ILE A 1 196 ? -0.565 -22.062 -30.062 1 78.31 196 ILE A C 1
ATOM 1513 O O . ILE A 1 196 ? -1.294 -21.266 -29.453 1 78.31 196 ILE A O 1
ATOM 1517 N N . ILE A 1 197 ? 0.635 -21.781 -30.375 1 78.56 197 ILE A N 1
ATOM 1518 C CA . ILE A 1 197 ? 1.304 -20.578 -29.906 1 78.56 197 ILE A CA 1
ATOM 1519 C C . ILE A 1 197 ? 0.667 -19.344 -30.531 1 78.56 197 ILE A C 1
ATOM 1521 O O . ILE A 1 197 ? 0.447 -18.344 -29.875 1 78.56 197 ILE A O 1
ATOM 1525 N N . THR A 1 198 ? 0.351 -19.438 -31.812 1 80.94 198 THR A N 1
ATOM 1526 C CA . THR A 1 198 ? -0.251 -18.312 -32.531 1 80.94 198 THR A CA 1
ATOM 1527 C C . THR A 1 198 ? -1.642 -18 -31.984 1 80.94 198 THR A C 1
ATOM 1529 O O . THR A 1 198 ? -1.982 -16.844 -31.75 1 80.94 198 THR A O 1
ATOM 1532 N N . ILE A 1 199 ? -2.395 -19.031 -31.672 1 79.5 199 ILE A N 1
ATOM 1533 C CA . ILE A 1 199 ? -3.73 -18.844 -31.125 1 79.5 199 ILE A CA 1
ATOM 1534 C C . ILE A 1 199 ? -3.627 -18.25 -29.719 1 79.5 199 ILE A C 1
ATOM 1536 O O . ILE A 1 199 ? -4.379 -17.344 -29.359 1 79.5 199 ILE A O 1
ATOM 1540 N N . PHE A 1 200 ? -2.67 -18.688 -29.047 1 77.69 200 PHE A N 1
ATOM 1541 C CA . PHE A 1 200 ? -2.445 -18.203 -27.703 1 77.69 200 PHE A CA 1
ATOM 1542 C C . PHE A 1 200 ? -2.09 -16.719 -27.719 1 77.69 200 PHE A C 1
ATOM 1544 O O . PHE A 1 200 ? -2.666 -15.93 -26.969 1 77.69 200 PHE A O 1
ATOM 1551 N N . MET A 1 201 ? -1.268 -16.328 -28.625 1 79.38 201 MET A N 1
ATOM 1552 C CA . MET A 1 201 ? -0.792 -14.945 -28.688 1 79.38 201 MET A CA 1
ATOM 1553 C C . MET A 1 201 ? -1.9 -14 -29.141 1 79.38 201 MET A C 1
ATOM 1555 O O . MET A 1 201 ? -2.059 -12.906 -28.609 1 79.38 201 MET A O 1
ATOM 1559 N N . LEU A 1 202 ? -2.654 -14.438 -30.078 1 81 202 LEU A N 1
ATOM 1560 C CA . LEU A 1 202 ? -3.736 -13.617 -30.609 1 81 202 LEU A CA 1
ATOM 1561 C C . LEU A 1 202 ? -4.828 -13.406 -29.562 1 81 202 LEU A C 1
ATOM 1563 O O . LEU A 1 202 ? -5.336 -12.297 -29.406 1 81 202 LEU A O 1
ATOM 1567 N N . THR A 1 203 ? -5.121 -14.438 -28.891 1 81.12 203 THR A N 1
ATOM 1568 C CA . THR A 1 203 ? -6.176 -14.352 -27.891 1 81.12 203 THR A CA 1
ATOM 1569 C C . THR A 1 203 ? -5.688 -13.578 -26.672 1 81.12 203 THR A C 1
ATOM 1571 O O . THR A 1 203 ? -6.473 -12.898 -26 1 81.12 203 THR A O 1
ATOM 1574 N N . GLU A 1 204 ? -4.445 -13.695 -26.438 1 78.5 204 GLU A N 1
ATOM 1575 C CA . GLU A 1 204 ? -3.865 -13.008 -25.281 1 78.5 204 GLU A CA 1
ATOM 1576 C C . GLU A 1 204 ? -3.916 -11.492 -25.469 1 78.5 204 GLU A C 1
ATOM 1578 O O . GLU A 1 204 ? -4.176 -10.758 -24.5 1 78.5 204 GLU A O 1
ATOM 1583 N N . LYS A 1 205 ? -3.705 -11.008 -26.625 1 80.88 205 LYS A N 1
ATOM 1584 C CA . LYS A 1 205 ? -3.77 -9.578 -26.906 1 80.88 205 LYS A CA 1
ATOM 1585 C C . LYS A 1 205 ? -5.18 -9.039 -26.688 1 80.88 205 LYS A C 1
ATOM 1587 O O . LYS A 1 205 ? -5.359 -7.969 -26.109 1 80.88 205 LYS A O 1
ATOM 1592 N N . CYS A 1 206 ? -6.082 -9.836 -27.109 1 82.44 206 CYS A N 1
ATOM 1593 C CA . CYS A 1 206 ? -7.473 -9.422 -26.953 1 82.44 206 CYS A CA 1
ATOM 1594 C C . CYS A 1 206 ? -7.891 -9.438 -25.484 1 82.44 206 CYS A C 1
ATOM 1596 O O . CYS A 1 206 ? -8.477 -8.469 -25 1 82.44 206 CYS A O 1
ATOM 1598 N N . VAL A 1 207 ? -7.59 -10.422 -24.859 1 82.94 207 VAL A N 1
ATOM 1599 C CA . VAL A 1 207 ? -7.938 -10.57 -23.453 1 82.94 207 VAL A CA 1
ATOM 1600 C C . VAL A 1 207 ? -7.199 -9.523 -22.625 1 82.94 207 VAL A C 1
ATOM 1602 O O . VAL A 1 207 ? -7.77 -8.93 -21.703 1 82.94 207 VAL A O 1
ATOM 1605 N N . GLY A 1 208 ? -6.035 -9.281 -23 1 79.62 208 GLY A N 1
ATOM 1606 C CA . GLY A 1 208 ? -5.238 -8.281 -22.297 1 79.62 208 GLY A CA 1
ATOM 1607 C C . GLY A 1 208 ? -5.848 -6.891 -22.359 1 79.62 208 GLY A C 1
ATOM 1608 O O . GLY A 1 208 ? -5.902 -6.188 -21.359 1 79.62 208 GLY A O 1
ATOM 1609 N N . HIS A 1 209 ? -6.348 -6.594 -23.516 1 83.62 209 HIS A N 1
ATOM 1610 C CA . HIS A 1 209 ? -6.977 -5.293 -23.703 1 83.62 209 HIS A CA 1
ATOM 1611 C C . HIS A 1 209 ? -8.234 -5.16 -22.844 1 83.62 209 HIS A C 1
ATOM 1613 O O . HIS A 1 209 ? -8.477 -4.109 -22.25 1 83.62 209 HIS A O 1
ATOM 1619 N N . MET A 1 210 ? -8.969 -6.195 -22.781 1 83.81 210 MET A N 1
ATOM 1620 C CA . MET A 1 210 ? -10.211 -6.18 -22.016 1 83.81 210 MET A CA 1
ATOM 1621 C C . MET A 1 210 ? -9.922 -6.094 -20.516 1 83.81 210 MET A C 1
ATOM 1623 O O . MET A 1 210 ? -10.617 -5.387 -19.781 1 83.81 210 MET A O 1
ATOM 1627 N N . TRP A 1 211 ? -8.93 -6.699 -20.062 1 80.25 211 TRP A N 1
ATOM 1628 C CA . TRP A 1 211 ? -8.57 -6.664 -18.656 1 80.25 211 TRP A CA 1
ATOM 1629 C C . TRP A 1 211 ? -8.008 -5.301 -18.266 1 80.25 211 TRP A C 1
ATOM 1631 O O . TRP A 1 211 ? -8.203 -4.84 -17.141 1 80.25 211 TRP A O 1
ATOM 1641 N N . HIS A 1 212 ? -7.438 -4.637 -19.281 1 80.81 212 HIS A N 1
ATOM 1642 C CA . HIS A 1 212 ? -6.996 -3.27 -19.031 1 80.81 212 HIS A CA 1
ATOM 1643 C C . HIS A 1 212 ? -8.188 -2.348 -18.766 1 80.81 212 HIS A C 1
ATOM 1645 O O . HIS A 1 212 ? -8.141 -1.514 -17.859 1 80.81 212 HIS A O 1
ATOM 1651 N N . LYS A 1 213 ? -9.156 -2.533 -19.531 1 86.75 213 LYS A N 1
ATOM 1652 C CA . LYS A 1 213 ? -10.375 -1.75 -19.344 1 86.75 213 LYS A CA 1
ATOM 1653 C C . LYS A 1 213 ? -11.016 -2.043 -18 1 86.75 213 LYS A C 1
ATOM 1655 O O . LYS A 1 213 ? -11.484 -1.13 -17.312 1 86.75 213 LYS A O 1
ATOM 1660 N N . TYR A 1 214 ? -11.016 -3.244 -17.562 1 84.94 214 TYR A N 1
ATOM 1661 C CA . TYR A 1 214 ? -11.523 -3.656 -16.266 1 84.94 214 TYR A CA 1
ATOM 1662 C C . TYR A 1 214 ? -10.742 -2.986 -15.141 1 84.94 214 TYR A C 1
ATOM 1664 O O . TYR A 1 214 ? -11.336 -2.449 -14.203 1 84.94 214 TYR A O 1
ATOM 1672 N N . ASN A 1 215 ? -9.539 -2.969 -15.305 1 79.38 215 ASN A N 1
ATOM 1673 C CA . ASN A 1 215 ? -8.68 -2.371 -14.281 1 79.38 215 ASN A CA 1
ATOM 1674 C C . ASN A 1 215 ? -8.906 -0.865 -14.18 1 79.38 215 ASN A C 1
ATOM 1676 O O . ASN A 1 215 ? -8.906 -0.309 -13.078 1 79.38 215 ASN A O 1
ATOM 1680 N N . ASP A 1 216 ? -9.094 -0.274 -15.289 1 84.88 216 ASP A N 1
ATOM 1681 C CA . ASP A 1 216 ? -9.359 1.161 -15.312 1 84.88 216 ASP A CA 1
ATOM 1682 C C . ASP A 1 216 ? -10.648 1.489 -14.57 1 84.88 216 ASP A C 1
ATOM 1684 O O . ASP A 1 216 ? -10.688 2.406 -13.75 1 84.88 216 ASP A O 1
ATOM 1688 N N . LYS A 1 217 ? -11.672 0.744 -14.891 1 88 217 LYS A N 1
ATOM 1689 C CA . LYS A 1 217 ? -12.969 0.978 -14.258 1 88 217 LYS A CA 1
ATOM 1690 C C . LYS A 1 217 ? -12.914 0.664 -12.766 1 88 217 LYS A C 1
ATOM 1692 O O . LYS A 1 217 ? -13.539 1.355 -11.953 1 88 217 LYS A O 1
ATOM 1697 N N . SER A 1 218 ? -12.211 -0.301 -12.414 1 85.06 218 SER A N 1
ATOM 1698 C CA . SER A 1 218 ? -12.055 -0.678 -11.008 1 85.06 218 SER A CA 1
ATOM 1699 C C . SER A 1 218 ? -11.305 0.393 -10.234 1 85.06 218 SER A C 1
ATOM 1701 O O . SER A 1 218 ? -11.688 0.738 -9.109 1 85.06 218 SER A O 1
ATOM 1703 N N . THR A 1 219 ? -10.297 0.913 -10.844 1 79.75 219 THR A N 1
ATOM 1704 C CA . THR A 1 219 ? -9.516 1.983 -10.227 1 79.75 219 THR A CA 1
ATOM 1705 C C . THR A 1 219 ? -10.375 3.227 -10.023 1 79.75 219 THR A C 1
ATOM 1707 O O . THR A 1 219 ? -10.281 3.893 -8.984 1 79.75 219 THR A O 1
ATOM 1710 N N . TYR A 1 220 ? -11.125 3.461 -10.984 1 86.69 220 TYR A N 1
ATOM 1711 C CA . TYR A 1 220 ? -12.031 4.605 -10.898 1 86.69 220 TYR A CA 1
ATOM 1712 C C . TYR A 1 220 ? -13.016 4.434 -9.742 1 86.69 220 TYR A C 1
ATOM 1714 O O . TYR A 1 220 ? -13.242 5.367 -8.969 1 86.69 220 TYR A O 1
ATOM 1722 N N . ALA A 1 221 ? -13.641 3.307 -9.672 1 88.12 221 ALA A N 1
ATOM 1723 C CA . ALA A 1 221 ? -14.594 3.031 -8.602 1 88.12 221 ALA A CA 1
ATOM 1724 C C . ALA A 1 221 ? -13.922 3.137 -7.234 1 88.12 221 ALA A C 1
ATOM 1726 O O . ALA A 1 221 ? -14.516 3.662 -6.285 1 88.12 221 ALA A O 1
ATOM 1727 N N . MET A 1 222 ? -12.758 2.736 -7.145 1 84.06 222 MET A N 1
ATOM 1728 C CA . MET A 1 222 ? -12.023 2.773 -5.883 1 84.06 222 MET A CA 1
ATOM 1729 C C . MET A 1 222 ? -11.648 4.203 -5.512 1 84.06 222 MET A C 1
ATOM 1731 O O . MET A 1 222 ? -11.672 4.57 -4.336 1 84.06 222 MET A O 1
ATOM 1735 N N . ALA A 1 223 ? -11.281 4.918 -6.488 1 83.81 223 ALA A N 1
ATOM 1736 C CA . ALA A 1 223 ? -10.969 6.328 -6.262 1 83.81 223 ALA A CA 1
ATOM 1737 C C . ALA A 1 223 ? -12.172 7.074 -5.695 1 83.81 223 ALA A C 1
ATOM 1739 O O . ALA A 1 223 ? -12.023 7.922 -4.809 1 83.81 223 ALA A O 1
ATOM 1740 N N . LYS A 1 224 ? -13.289 6.77 -6.195 1 87.94 224 LYS A N 1
ATOM 1741 C CA . LYS A 1 224 ? -14.516 7.391 -5.719 1 87.94 224 LYS A CA 1
ATOM 1742 C C . LYS A 1 224 ? -14.797 7.016 -4.27 1 87.94 224 LYS A C 1
ATOM 1744 O O . LYS A 1 224 ? -15.164 7.871 -3.457 1 87.94 224 LYS A O 1
ATOM 1749 N N . ALA A 1 225 ? -14.672 5.773 -3.963 1 88.81 225 ALA A N 1
ATOM 1750 C CA . ALA A 1 225 ? -14.875 5.309 -2.592 1 88.81 225 ALA A CA 1
ATOM 1751 C C . ALA A 1 225 ? -13.867 5.949 -1.641 1 88.81 225 ALA A C 1
ATOM 1753 O O . ALA A 1 225 ? -14.219 6.332 -0.521 1 88.81 225 ALA A O 1
ATOM 1754 N N . GLU A 1 226 ? -12.695 6.027 -2.062 1 85.94 226 GLU A N 1
ATOM 1755 C CA . GLU A 1 226 ? -11.633 6.613 -1.253 1 85.94 226 GLU A CA 1
ATOM 1756 C C . GLU A 1 226 ? -11.914 8.078 -0.946 1 85.94 226 GLU A C 1
ATOM 1758 O O . GLU A 1 226 ? -11.719 8.531 0.183 1 85.94 226 GLU A O 1
ATOM 1763 N N . GLU A 1 227 ? -12.32 8.758 -1.898 1 87.06 227 GLU A N 1
ATOM 1764 C CA . GLU A 1 227 ? -12.648 10.172 -1.737 1 87.06 227 GLU A CA 1
ATOM 1765 C C . GLU A 1 227 ? -13.742 10.375 -0.688 1 87.06 227 GLU A C 1
ATOM 1767 O O . GLU A 1 227 ? -13.617 11.234 0.188 1 87.06 227 GLU A O 1
ATOM 1772 N N . VAL A 1 228 ? -14.758 9.617 -0.773 1 89 228 VAL A N 1
ATOM 1773 C CA . VAL A 1 228 ? -15.906 9.75 0.119 1 89 228 VAL A CA 1
ATOM 1774 C C . VAL A 1 228 ? -15.508 9.344 1.535 1 89 228 VAL A C 1
ATOM 1776 O O . VAL A 1 228 ? -15.859 10.016 2.506 1 89 228 VAL A O 1
ATOM 1779 N N . ILE A 1 229 ? -14.75 8.328 1.665 1 87.56 229 ILE A N 1
ATOM 1780 C CA . ILE A 1 229 ? -14.344 7.82 2.973 1 87.56 229 ILE A CA 1
ATOM 1781 C C . ILE A 1 229 ? -13.391 8.812 3.639 1 87.56 229 ILE A C 1
ATOM 1783 O O . ILE A 1 229 ? -13.461 9.031 4.852 1 87.56 229 ILE A O 1
ATOM 1787 N N . THR A 1 230 ? -12.578 9.383 2.828 1 84.06 230 THR A N 1
ATOM 1788 C CA . THR A 1 230 ? -11.625 10.359 3.342 1 84.06 230 THR A CA 1
ATOM 1789 C C . THR A 1 230 ? -12.344 11.625 3.805 1 84.06 230 THR A C 1
ATOM 1791 O O . THR A 1 230 ? -11.945 12.25 4.785 1 84.06 230 THR A O 1
ATOM 1794 N N . GLN A 1 231 ? -13.398 11.977 3.064 1 87.81 231 GLN A N 1
ATOM 1795 C CA . GLN A 1 231 ? -14.133 13.195 3.361 1 87.81 231 GLN A CA 1
ATOM 1796 C C . GLN A 1 231 ? -15.492 12.891 3.979 1 87.81 231 GLN A C 1
ATOM 1798 O O . GLN A 1 231 ? -16.484 13.523 3.645 1 87.81 231 GLN A O 1
ATOM 1803 N N . PHE A 1 232 ? -15.516 11.961 4.824 1 87.44 232 PHE A N 1
ATOM 1804 C CA . PHE A 1 232 ? -16.781 11.43 5.316 1 87.44 232 PHE A CA 1
ATOM 1805 C C . PHE A 1 232 ? -17.516 12.469 6.156 1 87.44 232 PHE A C 1
ATOM 1807 O O . PHE A 1 232 ? -18.75 12.531 6.137 1 87.44 232 PHE A O 1
ATOM 1814 N N . ARG A 1 233 ? -16.844 13.305 6.906 1 87.19 233 ARG A N 1
ATOM 1815 C CA . ARG A 1 233 ? -17.469 14.32 7.746 1 87.19 233 ARG A CA 1
ATOM 1816 C C . ARG A 1 233 ? -18.25 15.32 6.898 1 87.19 233 ARG A C 1
ATOM 1818 O O . ARG A 1 233 ? -19.344 15.734 7.273 1 87.19 233 ARG A O 1
ATOM 1825 N N . THR A 1 234 ? -17.656 15.656 5.816 1 88.44 234 THR A N 1
ATOM 1826 C CA . THR A 1 234 ? -18.328 16.594 4.918 1 88.44 234 THR A CA 1
ATOM 1827 C C . THR A 1 234 ? -19.562 15.938 4.277 1 88.44 234 THR A C 1
ATOM 1829 O O . THR A 1 234 ? -20.594 16.578 4.129 1 88.44 234 THR A O 1
ATOM 1832 N N . VAL A 1 235 ? -19.469 14.719 3.939 1 90.44 235 VAL A N 1
ATOM 1833 C CA . VAL A 1 235 ? -20.578 13.984 3.342 1 90.44 235 VAL A CA 1
ATOM 1834 C C . VAL A 1 235 ? -21.734 13.914 4.328 1 90.44 235 VAL A C 1
ATOM 1836 O O . VAL A 1 235 ? -22.891 14.125 3.953 1 90.44 235 VAL A O 1
ATOM 1839 N N . LYS A 1 236 ? -21.406 13.711 5.551 1 88.44 236 LYS A N 1
ATOM 1840 C CA . LYS A 1 236 ? -22.438 13.609 6.586 1 88.44 236 LYS A CA 1
ATOM 1841 C C . LYS A 1 236 ? -23.031 14.977 6.906 1 88.44 236 LYS A C 1
ATOM 1843 O O . LYS A 1 236 ? -24.234 15.086 7.191 1 88.44 236 LYS A O 1
ATOM 1848 N N . SER A 1 237 ? -22.188 15.938 6.902 1 89.5 237 SER A N 1
ATOM 1849 C CA . SER A 1 237 ? -22.656 17.281 7.234 1 89.5 237 SER A CA 1
ATOM 1850 C C . SER A 1 237 ? -23.734 17.75 6.27 1 89.5 237 SER A C 1
ATOM 1852 O O . SER A 1 237 ? -24.609 18.531 6.645 1 89.5 237 SER A O 1
ATOM 1854 N N . PHE A 1 238 ? -23.688 17.203 5.062 1 88.69 238 PHE A N 1
ATOM 1855 C CA . PHE A 1 238 ? -24.672 17.625 4.066 1 88.69 238 PHE A CA 1
ATOM 1856 C C . PHE A 1 238 ? -25.625 16.5 3.727 1 88.69 238 PHE A C 1
ATOM 1858 O O . PHE A 1 238 ? -26.375 16.578 2.75 1 88.69 238 PHE A O 1
ATOM 1865 N N . ASP A 1 239 ? -25.578 15.422 4.398 1 86.44 239 ASP A N 1
ATOM 1866 C CA . ASP A 1 239 ? -26.5 14.297 4.281 1 86.44 239 ASP A CA 1
ATOM 1867 C C . ASP A 1 239 ? -26.516 13.75 2.855 1 86.44 239 ASP A C 1
ATOM 1869 O O . ASP A 1 239 ? -27.594 13.586 2.264 1 86.44 239 ASP A O 1
ATOM 1873 N N . ASN A 1 240 ? -25.359 13.594 2.309 1 88.38 240 ASN A N 1
ATOM 1874 C CA . ASN A 1 240 ? -25.234 13.102 0.94 1 88.38 240 ASN A CA 1
ATOM 1875 C C . ASN A 1 240 ? -24.828 11.633 0.904 1 88.38 240 ASN A C 1
ATOM 1877 O O . ASN A 1 240 ? -24.312 11.156 -0.106 1 88.38 240 ASN A O 1
ATOM 1881 N N . GLU A 1 241 ? -25.078 10.914 1.953 1 88.19 241 GLU A N 1
ATOM 1882 C CA . GLU A 1 241 ? -24.641 9.523 2.039 1 88.19 241 GLU A CA 1
ATOM 1883 C C . GLU A 1 241 ? -25.312 8.672 0.958 1 88.19 241 GLU A C 1
ATOM 1885 O O . GLU A 1 241 ? -24.641 7.906 0.269 1 88.19 241 GLU A O 1
ATOM 1890 N N . LEU A 1 242 ? -26.594 8.812 0.735 1 86.94 242 LEU A N 1
ATOM 1891 C CA . LEU A 1 242 ? -27.328 8 -0.231 1 86.94 242 LEU A CA 1
ATOM 1892 C C . LEU A 1 242 ? -26.906 8.336 -1.656 1 86.94 242 LEU A C 1
ATOM 1894 O O . LEU A 1 242 ? -26.766 7.445 -2.494 1 86.94 242 LEU A O 1
ATOM 1898 N N . ASN A 1 243 ? -26.688 9.594 -1.856 1 88.69 243 ASN A N 1
ATOM 1899 C CA . ASN A 1 243 ? -26.234 10.016 -3.18 1 88.69 243 ASN A CA 1
ATOM 1900 C C . ASN A 1 243 ? -24.875 9.43 -3.512 1 88.69 243 ASN A C 1
ATOM 1902 O O . ASN A 1 243 ? -24.641 8.953 -4.629 1 88.69 243 ASN A O 1
ATOM 1906 N N . GLU A 1 244 ? -24.031 9.508 -2.57 1 90.94 244 GLU A N 1
ATOM 1907 C CA . GLU A 1 244 ? -22.688 8.969 -2.781 1 90.94 244 GLU A CA 1
ATOM 1908 C C . GLU A 1 244 ? -22.719 7.449 -2.922 1 90.94 244 GLU A C 1
ATOM 1910 O O . GLU A 1 244 ? -21.922 6.879 -3.676 1 90.94 244 GLU A O 1
ATOM 1915 N N . TYR A 1 245 ? -23.641 6.824 -2.256 1 90.88 245 TYR A N 1
ATOM 1916 C CA . TYR A 1 245 ? -23.812 5.383 -2.391 1 90.88 245 TYR A CA 1
ATOM 1917 C C . TYR A 1 245 ? -24.25 5.016 -3.803 1 90.88 245 TYR A C 1
ATOM 1919 O O . TYR A 1 245 ? -23.734 4.07 -4.398 1 90.88 245 TYR A O 1
ATOM 1927 N N . GLU A 1 246 ? -25.203 5.746 -4.34 1 91.31 246 GLU A N 1
ATOM 1928 C CA . GLU A 1 246 ? -25.719 5.461 -5.676 1 91.31 246 GLU A CA 1
ATOM 1929 C C . GLU A 1 246 ? -24.641 5.68 -6.742 1 91.31 246 GLU A C 1
ATOM 1931 O O . GLU A 1 246 ? -24.547 4.906 -7.695 1 91.31 246 GLU A O 1
ATOM 1936 N N . LYS A 1 247 ? -23.875 6.727 -6.523 1 90.81 247 LYS A N 1
ATOM 1937 C CA . LYS A 1 247 ? -22.797 6.984 -7.461 1 90.81 247 LYS A CA 1
ATOM 1938 C C . LYS A 1 247 ? -21.766 5.855 -7.441 1 90.81 247 LYS A C 1
ATOM 1940 O O . LYS A 1 247 ? -21.266 5.453 -8.492 1 90.81 247 LYS A O 1
ATOM 1945 N N . TYR A 1 248 ? -21.469 5.379 -6.277 1 91.62 248 TYR A N 1
ATOM 1946 C CA . TYR A 1 248 ? -20.516 4.277 -6.156 1 91.62 248 TYR A CA 1
ATOM 1947 C C . TYR A 1 248 ? -21.094 2.998 -6.754 1 91.62 248 TYR A C 1
ATOM 1949 O O . TYR A 1 24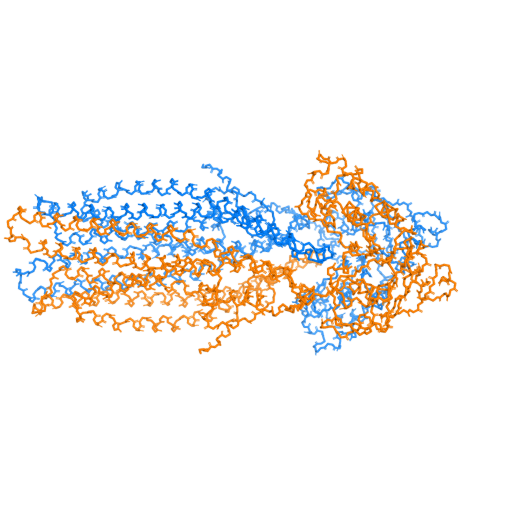8 ? -20.406 2.271 -7.469 1 91.62 248 TYR A O 1
ATOM 1957 N N . ALA A 1 249 ? -22.312 2.758 -6.484 1 90.19 249 ALA A N 1
ATOM 1958 C CA . ALA A 1 249 ? -22.984 1.576 -7.027 1 90.19 249 ALA A CA 1
ATOM 1959 C C . ALA A 1 249 ? -22.984 1.598 -8.555 1 90.19 249 ALA A C 1
ATOM 1961 O O . ALA A 1 249 ? -22.766 0.565 -9.195 1 90.19 249 ALA A O 1
ATOM 1962 N N . GLU A 1 250 ? -23.203 2.75 -9.047 1 91.62 250 GLU A N 1
ATOM 1963 C CA . GLU A 1 250 ? -23.188 2.896 -10.5 1 91.62 250 GLU A CA 1
ATOM 1964 C C . GLU A 1 250 ? -21.812 2.615 -11.07 1 91.62 250 GLU A C 1
ATOM 1966 O O . GLU A 1 250 ? -21.672 1.992 -12.125 1 91.62 250 GLU A O 1
ATOM 1971 N N . SER A 1 251 ? -20.828 3.084 -10.414 1 91.69 251 SER A N 1
ATOM 1972 C CA . SER A 1 251 ? -19.469 2.832 -10.852 1 91.69 251 SER A CA 1
ATOM 1973 C C . SER A 1 251 ? -19.141 1.345 -10.805 1 91.69 251 SER A C 1
ATOM 1975 O O . SER A 1 251 ? -18.422 0.835 -11.672 1 91.69 251 SER A O 1
ATOM 1977 N N . LEU A 1 252 ? -19.672 0.654 -9.844 1 90.62 252 LEU A N 1
ATOM 1978 C CA . LEU A 1 252 ? -19.453 -0.783 -9.719 1 90.62 252 LEU A CA 1
ATOM 1979 C C . LEU A 1 252 ? -20.156 -1.536 -10.844 1 90.62 252 LEU A C 1
ATOM 1981 O O . LEU A 1 252 ? -19.672 -2.566 -11.312 1 90.62 252 LEU A O 1
ATOM 1985 N N . ASP A 1 253 ? -21.25 -1.004 -11.242 1 91.06 253 ASP A N 1
ATOM 1986 C CA . ASP A 1 253 ? -21.969 -1.61 -12.367 1 91.06 253 ASP A CA 1
ATOM 1987 C C . ASP A 1 253 ? -21.109 -1.551 -13.641 1 91.06 253 ASP A C 1
ATOM 1989 O O . ASP A 1 253 ? -21.125 -2.486 -14.438 1 91.06 253 ASP A O 1
ATOM 1993 N N . GLY A 1 254 ? -20.453 -0.466 -13.805 1 89.75 254 GLY A N 1
ATOM 1994 C CA . GLY A 1 254 ? -19.547 -0.359 -14.93 1 89.75 254 GLY A CA 1
ATOM 1995 C C . GLY A 1 254 ? -18.422 -1.371 -14.883 1 89.75 254 GLY A C 1
ATOM 1996 O O . GLY A 1 254 ? -18.031 -1.932 -15.914 1 89.75 254 GLY A O 1
ATOM 1997 N N . VAL A 1 255 ? -17.906 -1.671 -13.758 1 88.19 255 VAL A N 1
ATOM 1998 C CA . VAL A 1 255 ? -16.859 -2.656 -13.555 1 88.19 255 VAL A CA 1
ATOM 1999 C C . VAL A 1 255 ? -17.375 -4.051 -13.898 1 88.19 255 VAL A C 1
ATOM 2001 O O . VAL A 1 255 ? -16.719 -4.816 -14.594 1 88.19 255 VAL A O 1
ATOM 2004 N N . ASP A 1 256 ? -18.625 -4.32 -13.477 1 86.5 256 ASP A N 1
ATOM 2005 C CA . ASP A 1 256 ? -19.219 -5.633 -13.695 1 86.5 256 ASP A CA 1
ATOM 2006 C C . ASP A 1 256 ? -19.453 -5.898 -15.18 1 86.5 256 ASP A C 1
ATOM 2008 O O . ASP A 1 256 ? -19.25 -7.02 -15.656 1 86.5 256 ASP A O 1
ATOM 2012 N N . ARG A 1 257 ? -19.812 -4.891 -15.867 1 87.5 257 ARG A N 1
ATOM 2013 C CA . ARG A 1 257 ? -20.094 -5.047 -17.297 1 87.5 257 ARG A CA 1
ATOM 2014 C C . ARG A 1 257 ? -18.828 -5.398 -18.062 1 87.5 257 ARG A C 1
ATOM 2016 O O . ARG A 1 257 ? -18.844 -6.285 -18.922 1 87.5 257 ARG A O 1
ATOM 2023 N N . VAL A 1 258 ? -17.797 -4.789 -17.75 1 87.5 258 VAL A N 1
ATOM 2024 C CA . VAL A 1 258 ? -16.531 -5.035 -18.453 1 87.5 258 VAL A CA 1
ATOM 2025 C C . VAL A 1 258 ? -15.961 -6.379 -18 1 87.5 258 VAL A C 1
ATOM 2027 O O . VAL A 1 258 ? -15.375 -7.109 -18.812 1 87.5 258 VAL A O 1
ATOM 2030 N N . TYR A 1 259 ? -16.141 -6.75 -16.781 1 83.38 259 TYR A N 1
ATOM 2031 C CA . TYR A 1 259 ? -15.648 -8.023 -16.266 1 83.38 259 TYR A CA 1
ATOM 2032 C C . TYR A 1 259 ? -16.328 -9.195 -16.984 1 83.38 259 TYR A C 1
ATOM 2034 O O . TYR A 1 259 ? -15.664 -10.148 -17.391 1 83.38 259 TYR A O 1
ATOM 2042 N N . THR A 1 260 ? -17.656 -9.117 -17.078 1 81.69 260 THR A N 1
ATOM 2043 C CA . THR A 1 260 ? -18.406 -10.203 -17.688 1 81.69 260 THR A CA 1
ATOM 2044 C C . THR A 1 260 ? -17.938 -10.445 -19.125 1 81.69 260 THR A C 1
ATOM 2046 O O . THR A 1 260 ? -17.734 -11.586 -19.531 1 81.69 260 THR A O 1
ATOM 2049 N N . LYS A 1 261 ? -17.672 -9.391 -19.812 1 84.56 261 LYS A N 1
ATOM 2050 C CA . LYS A 1 261 ? -17.188 -9.508 -21.188 1 84.56 261 LYS A CA 1
ATOM 2051 C C . LYS A 1 261 ? -15.766 -10.07 -21.219 1 84.56 261 LYS A C 1
ATOM 2053 O O . LYS A 1 261 ? -15.477 -10.984 -22 1 84.56 261 LYS A O 1
ATOM 2058 N N . SER A 1 262 ? -14.914 -9.562 -20.375 1 82.88 262 SER A N 1
ATOM 2059 C CA . SER A 1 262 ? -13.523 -9.992 -20.328 1 82.88 262 SER A CA 1
ATOM 2060 C C . SER A 1 262 ? -13.414 -11.461 -19.906 1 82.88 262 SER A C 1
ATOM 2062 O O . SER A 1 262 ? -12.672 -12.227 -20.531 1 82.88 262 SER A O 1
ATOM 2064 N N . ALA A 1 263 ? -14.195 -11.82 -18.906 1 77.12 263 ALA A N 1
ATOM 2065 C CA . ALA A 1 263 ? -14.172 -13.18 -18.391 1 77.12 263 ALA A CA 1
ATOM 2066 C C . ALA A 1 263 ? -14.727 -14.172 -19.406 1 77.12 263 ALA A C 1
ATOM 2068 O O . ALA A 1 263 ? -14.211 -15.281 -19.547 1 77.12 263 ALA A O 1
ATOM 2069 N N . SER A 1 264 ? -15.758 -13.766 -20.172 1 78.56 264 SER A N 1
ATOM 2070 C CA . SER A 1 264 ? -16.328 -14.625 -21.203 1 78.56 264 SER A CA 1
ATOM 2071 C C . SER A 1 264 ? -15.344 -14.883 -22.328 1 78.56 264 SER A C 1
ATOM 2073 O O . SER A 1 264 ? -15.18 -16.016 -22.766 1 78.56 264 SER A O 1
ATOM 2075 N N . ILE A 1 265 ? -14.672 -13.883 -22.719 1 81.75 265 ILE A N 1
ATOM 2076 C CA . ILE A 1 265 ? -13.695 -14.023 -23.797 1 81.75 265 ILE A CA 1
ATOM 2077 C C . ILE A 1 265 ? -12.523 -14.875 -23.312 1 81.75 265 ILE A C 1
ATOM 2079 O O . ILE A 1 265 ? -12 -15.695 -24.078 1 81.75 265 ILE A O 1
ATOM 2083 N N . GLN A 1 266 ? -12.156 -14.727 -22.141 1 78.06 266 GLN A N 1
ATOM 2084 C CA . GLN A 1 266 ? -11.086 -15.531 -21.547 1 78.06 266 GLN A CA 1
ATOM 2085 C C . GLN A 1 266 ? -11.492 -17 -21.453 1 78.06 266 GLN A C 1
ATOM 2087 O O . GLN A 1 266 ? -10.68 -17.891 -21.703 1 78.06 266 GLN A O 1
ATOM 2092 N N . GLY A 1 267 ? -12.766 -17.203 -21 1 73 267 GLY A N 1
ATOM 2093 C CA . GLY A 1 267 ? -13.273 -18.562 -20.969 1 73 267 GLY A CA 1
ATOM 2094 C C . GLY A 1 267 ? -13.258 -19.234 -22.328 1 73 267 GLY A C 1
ATOM 2095 O O . GLY A 1 267 ? -12.852 -20.391 -22.453 1 73 267 GLY A O 1
ATOM 2096 N N . PHE A 1 268 ? -13.539 -18.469 -23.312 1 77.38 268 PHE A N 1
ATOM 2097 C CA . PHE A 1 268 ? -13.508 -18.984 -24.672 1 77.38 268 PHE A CA 1
ATOM 2098 C C . PHE A 1 268 ? -12.086 -19.312 -25.094 1 77.38 268 PHE A C 1
ATOM 2100 O O . PHE A 1 268 ? -11.844 -20.328 -25.766 1 77.38 268 PHE A O 1
ATOM 2107 N N . LYS A 1 269 ? -11.25 -18.5 -24.781 1 78.5 269 LYS A N 1
ATOM 2108 C CA . LYS A 1 269 ? -9.836 -18.734 -25.078 1 78.5 269 LYS A CA 1
ATOM 2109 C C . LYS A 1 269 ? -9.359 -20.047 -24.469 1 78.5 269 LYS A C 1
ATOM 2111 O O . LYS A 1 269 ? -8.766 -20.875 -25.156 1 78.5 269 LYS A O 1
ATOM 2116 N N . TYR A 1 270 ? -9.633 -20.281 -23.219 1 72.06 270 TYR A N 1
ATOM 2117 C CA . TYR A 1 270 ? -9.195 -21.484 -22.531 1 72.06 270 TYR A CA 1
ATOM 2118 C C . TYR A 1 270 ? -9.867 -22.719 -23.125 1 72.06 270 TYR A C 1
ATOM 2120 O O . TYR A 1 270 ? -9.234 -23.766 -23.266 1 72.06 270 TYR A O 1
ATOM 2128 N N . GLY A 1 271 ? -11.164 -22.562 -23.5 1 71.06 271 GLY A N 1
ATOM 2129 C CA . GLY A 1 271 ? -11.875 -23.656 -24.141 1 71.06 271 GLY A CA 1
ATOM 2130 C C . GLY A 1 271 ? -11.273 -24.062 -25.469 1 71.06 271 GLY A C 1
ATOM 2131 O O . GLY A 1 271 ? -11.07 -25.25 -25.719 1 71.06 271 GLY A O 1
ATOM 2132 N N . ILE A 1 272 ? -10.859 -23.094 -26.203 1 75.06 272 ILE A N 1
ATOM 2133 C CA . ILE A 1 272 ? -10.297 -23.359 -27.531 1 75.06 272 ILE A CA 1
ATOM 2134 C C . ILE A 1 272 ? -8.922 -24 -27.375 1 75.06 272 ILE A C 1
ATOM 2136 O O . ILE A 1 272 ? -8.617 -24.984 -28.078 1 75.06 272 ILE A O 1
ATOM 2140 N N . LEU A 1 273 ? -8.203 -23.516 -26.484 1 75.12 273 LEU A N 1
ATOM 2141 C CA . LEU A 1 273 ? -6.855 -24.047 -26.297 1 75.12 273 LEU A CA 1
ATOM 2142 C C . LEU A 1 273 ? -6.906 -25.484 -25.797 1 75.12 273 LEU A C 1
ATOM 2144 O O . LEU A 1 273 ? -6.156 -26.344 -26.266 1 75.12 273 LEU A O 1
ATOM 2148 N N . THR A 1 274 ? -7.785 -25.75 -24.891 1 72.19 274 THR A N 1
ATOM 2149 C CA . THR A 1 274 ? -7.941 -27.094 -24.375 1 72.19 274 THR A CA 1
ATOM 2150 C C . THR A 1 274 ? -8.406 -28.047 -25.469 1 72.19 274 THR A C 1
ATOM 2152 O O . THR A 1 274 ? -7.938 -29.188 -25.547 1 72.19 274 THR A O 1
ATOM 2155 N N . PHE A 1 275 ? -9.211 -27.547 -26.297 1 73.69 275 PHE A N 1
ATOM 2156 C CA . PHE A 1 275 ? -9.727 -28.344 -27.406 1 73.69 275 PHE A CA 1
ATOM 2157 C C . PHE A 1 275 ? -8.609 -28.703 -28.375 1 73.69 275 PHE A C 1
ATOM 2159 O O . PHE A 1 275 ? -8.523 -29.844 -28.828 1 73.69 275 PHE A O 1
ATOM 2166 N N . ILE A 1 276 ? -7.84 -27.797 -28.672 1 75.94 276 ILE A N 1
ATOM 2167 C CA . ILE A 1 276 ? -6.742 -28.016 -29.609 1 75.94 276 ILE A CA 1
ATOM 2168 C C . ILE A 1 276 ? -5.738 -29 -28.984 1 75.94 276 ILE A C 1
ATOM 2170 O O . ILE A 1 276 ? -5.25 -29.906 -29.672 1 75.94 276 ILE A O 1
ATOM 2174 N N . GLU A 1 277 ? -5.523 -28.875 -27.734 1 73.62 277 GLU A N 1
ATOM 2175 C CA . GLU A 1 277 ? -4.57 -29.75 -27.047 1 73.62 277 GLU A CA 1
ATOM 2176 C C . GLU A 1 277 ? -5.059 -31.188 -27.031 1 73.62 277 GLU A C 1
ATOM 2178 O O . GLU A 1 277 ? -4.301 -32.125 -27.359 1 73.62 277 GLU A O 1
ATOM 2183 N N . ASN A 1 278 ? -6.281 -31.391 -26.672 1 74.56 278 ASN A N 1
ATOM 2184 C CA . ASN A 1 278 ? -6.84 -32.75 -26.641 1 74.56 278 ASN A CA 1
ATOM 2185 C C . ASN A 1 278 ? -6.969 -33.312 -28.047 1 74.56 278 ASN A C 1
ATOM 2187 O O . ASN A 1 278 ? -6.734 -34.531 -28.25 1 74.56 278 ASN A O 1
ATOM 2191 N N . GLY A 1 279 ? -7.375 -32.406 -28.953 1 76.12 279 GLY A N 1
ATOM 2192 C CA . GLY A 1 279 ? -7.449 -32.844 -30.344 1 76.12 279 GLY A CA 1
ATOM 2193 C C . GLY A 1 279 ? -6.121 -33.344 -30.875 1 76.12 279 GLY A C 1
ATOM 2194 O O . GLY A 1 279 ? -6.074 -34.312 -31.641 1 76.12 279 GLY A O 1
ATOM 2195 N N . LEU A 1 280 ? -5.129 -32.75 -30.438 1 77.25 280 LEU A N 1
ATOM 2196 C CA . LEU A 1 280 ? -3.791 -33.125 -30.859 1 77.25 280 LEU A CA 1
ATOM 2197 C C . LEU A 1 280 ? -3.438 -34.5 -30.297 1 77.25 280 LEU A C 1
ATOM 2199 O O . LEU A 1 280 ? -2.838 -35.344 -30.984 1 77.25 280 LEU A O 1
ATOM 2203 N N . ILE A 1 281 ? -3.791 -34.812 -29.062 1 75.88 281 ILE A N 1
ATOM 2204 C CA . ILE A 1 281 ? -3.516 -36.094 -28.438 1 75.88 281 ILE A CA 1
ATOM 2205 C C . ILE A 1 281 ? -4.258 -37.219 -29.172 1 75.88 281 ILE A C 1
ATOM 2207 O O . ILE A 1 281 ? -3.682 -38.25 -29.469 1 75.88 281 ILE A O 1
ATOM 2211 N N . ILE A 1 282 ? -5.516 -36.906 -29.516 1 79.5 282 ILE A N 1
ATOM 2212 C CA . ILE A 1 282 ? -6.336 -37.875 -30.234 1 79.5 282 ILE A CA 1
ATOM 2213 C C . ILE A 1 282 ? -5.758 -38.125 -31.625 1 79.5 282 ILE A C 1
ATOM 2215 O O . ILE A 1 282 ? -5.656 -39.281 -32.062 1 79.5 282 ILE A O 1
ATOM 2219 N N . MET A 1 283 ? -5.395 -37.062 -32.25 1 80.62 283 MET A N 1
ATOM 2220 C CA . MET A 1 283 ? -4.82 -37.188 -33.594 1 80.62 283 MET A CA 1
ATOM 2221 C C . MET A 1 283 ? -3.521 -38 -33.562 1 80.62 283 MET A C 1
ATOM 2223 O O . MET A 1 283 ? -3.295 -38.844 -34.406 1 80.62 283 MET A O 1
ATOM 2227 N N . LEU A 1 284 ? -2.715 -37.75 -32.562 1 78.25 284 LEU A N 1
ATOM 2228 C CA . LEU A 1 284 ? -1.455 -38.5 -32.438 1 78.25 284 LEU A CA 1
ATOM 2229 C C . LEU A 1 284 ? -1.704 -39.969 -32.188 1 78.25 284 LEU A C 1
ATOM 2231 O O . LEU A 1 284 ? -1.005 -40.812 -32.75 1 78.25 284 LEU A O 1
ATOM 2235 N N . PHE A 1 285 ? -2.621 -40.219 -31.375 1 77.5 285 PHE A N 1
ATOM 2236 C CA . PHE A 1 285 ? -2.965 -41.594 -31.078 1 77.5 285 PHE A CA 1
ATOM 2237 C C . PHE A 1 285 ? -3.436 -42.312 -32.344 1 77.5 285 PHE A C 1
ATOM 2239 O O . PHE A 1 285 ? -3.064 -43.469 -32.594 1 77.5 285 PHE A O 1
ATOM 2246 N N . TYR A 1 286 ? -4.23 -41.625 -33.094 1 78.25 286 TYR A N 1
ATOM 2247 C CA . TYR A 1 286 ? -4.719 -42.219 -34.344 1 78.25 286 TYR A CA 1
ATOM 2248 C C . TYR A 1 286 ? -3.566 -42.5 -35.312 1 78.25 286 TYR A C 1
ATOM 2250 O O . TYR A 1 286 ? -3.49 -43.594 -35.875 1 78.25 286 TYR A O 1
ATOM 2258 N N . ILE A 1 287 ? -2.777 -41.594 -35.5 1 82 287 ILE A N 1
ATOM 2259 C CA . ILE A 1 287 ? -1.663 -41.75 -36.438 1 82 287 ILE A CA 1
ATOM 2260 C C . ILE A 1 287 ? -0.751 -42.875 -35.969 1 82 287 ILE A C 1
ATOM 2262 O O . ILE A 1 287 ? -0.268 -43.656 -36.781 1 82 287 ILE A O 1
ATOM 2266 N N . MET A 1 288 ? -0.571 -43 -34.719 1 78.19 288 MET A N 1
ATOM 2267 C CA . MET A 1 288 ? 0.273 -44.062 -34.156 1 78.19 288 MET A CA 1
ATOM 2268 C C . MET A 1 288 ? -0.334 -45.438 -34.438 1 78.19 288 MET A C 1
ATOM 2270 O O . MET A 1 288 ? 0.367 -46.344 -34.844 1 78.19 288 MET A O 1
ATOM 2274 N N . CYS A 1 289 ? -1.589 -45.562 -34.156 1 77.19 289 CYS A N 1
ATOM 2275 C CA . CYS A 1 289 ? -2.268 -46.812 -34.438 1 77.19 289 CYS A CA 1
ATOM 2276 C C . CYS A 1 289 ? -2.205 -47.156 -35.906 1 77.19 289 CYS A C 1
ATOM 2278 O O . CYS A 1 289 ? -1.991 -48.312 -36.281 1 77.19 289 CYS A O 1
ATOM 2280 N N . TYR A 1 290 ? -2.385 -46.125 -36.688 1 77.81 290 TYR A N 1
ATOM 2281 C CA . TYR A 1 290 ? -2.328 -46.344 -38.125 1 77.81 290 TYR A CA 1
ATOM 2282 C C . TYR A 1 290 ? -0.962 -46.844 -38.531 1 77.81 290 TYR A C 1
ATOM 2284 O O . TYR A 1 290 ? -0.872 -47.781 -39.344 1 77.81 290 TYR A O 1
ATOM 2292 N N . PHE A 1 291 ? 0.108 -46.375 -38.031 1 78.12 291 PHE A N 1
ATOM 2293 C CA . PHE A 1 291 ? 1.457 -46.781 -38.438 1 78.12 291 PHE A CA 1
ATOM 2294 C C . PHE A 1 291 ? 1.794 -48.156 -37.875 1 78.12 291 PHE A C 1
ATOM 2296 O O . PHE A 1 291 ? 2.498 -48.938 -38.531 1 78.12 291 PHE A O 1
ATOM 2303 N N . ILE A 1 292 ? 1.322 -48.5 -36.781 1 76.44 292 ILE A N 1
ATOM 2304 C CA . ILE A 1 292 ? 1.606 -49.781 -36.156 1 76.44 292 ILE A CA 1
ATOM 2305 C C . ILE A 1 292 ? 0.886 -50.906 -36.938 1 76.44 292 ILE A C 1
ATOM 2307 O O . ILE A 1 292 ? 1.454 -51.969 -37.188 1 76.44 292 ILE A O 1
ATOM 2311 N N . ILE A 1 293 ? -0.343 -50.656 -37.344 1 75.94 293 ILE A N 1
ATOM 2312 C CA . ILE A 1 293 ? -1.176 -51.688 -37.938 1 75.94 293 ILE A CA 1
ATOM 2313 C C . ILE A 1 293 ? -0.889 -51.781 -39.438 1 75.94 293 ILE A C 1
ATOM 2315 O O . ILE A 1 293 ? -0.679 -52.875 -39.969 1 75.94 293 ILE A O 1
ATOM 2319 N N . LYS A 1 294 ? -0.846 -50.625 -40.062 1 77.31 294 LYS A N 1
ATOM 2320 C CA . LYS A 1 294 ? -0.812 -50.656 -41.531 1 77.31 294 LYS A CA 1
ATOM 2321 C C . LYS A 1 294 ? 0.623 -50.594 -42.062 1 77.31 294 LYS A C 1
ATOM 2323 O O . LYS A 1 294 ? 0.913 -51.062 -43.156 1 77.31 294 LYS A O 1
ATOM 2328 N N . LYS A 1 295 ? 1.479 -50.062 -41.312 1 78.69 295 LYS A N 1
ATOM 2329 C CA . LYS A 1 295 ? 2.85 -49.906 -41.781 1 78.69 295 LYS A CA 1
ATOM 2330 C C . LYS A 1 295 ? 3.852 -50.469 -40.781 1 78.69 295 LYS A C 1
ATOM 2332 O O . LYS A 1 295 ? 4.625 -49.719 -40.188 1 78.69 295 LYS A O 1
ATOM 2337 N N . PRO A 1 296 ? 3.828 -51.75 -40.656 1 70.88 296 PRO A N 1
ATOM 2338 C CA . PRO A 1 296 ? 4.746 -52.375 -39.719 1 70.88 296 PRO A CA 1
ATOM 2339 C C . PRO A 1 296 ? 6.211 -52.125 -40.062 1 70.88 296 PRO A C 1
ATOM 2341 O O . PRO A 1 296 ? 7.09 -52.344 -39.219 1 70.88 296 PRO A O 1
ATOM 2344 N N . LYS A 1 297 ? 6.422 -51.688 -41.219 1 67.69 297 LYS A N 1
ATOM 2345 C CA . LYS A 1 297 ? 7.793 -51.469 -41.656 1 67.69 297 LYS A CA 1
ATOM 2346 C C . LYS A 1 297 ? 8.508 -50.438 -40.812 1 67.69 297 LYS A C 1
ATOM 2348 O O . LYS A 1 297 ? 9.734 -50.438 -40.719 1 67.69 297 LYS A O 1
ATOM 2353 N N . TYR A 1 298 ? 7.73 -49.656 -40.25 1 71.62 298 TYR A N 1
ATOM 2354 C CA . TYR A 1 298 ? 8.352 -48.562 -39.5 1 71.62 298 TYR A CA 1
ATOM 2355 C C . TYR A 1 298 ? 8.703 -48.969 -38.094 1 71.62 298 TYR A C 1
ATOM 2357 O O . TYR A 1 298 ? 9.344 -48.219 -37.344 1 71.62 298 TYR A O 1
ATOM 2365 N N . GLY A 1 299 ? 8.539 -50.156 -37.719 1 71.62 299 GLY A N 1
ATOM 2366 C CA . GLY A 1 299 ? 9.055 -50.781 -36.531 1 71.62 299 GLY A CA 1
ATOM 2367 C C . GLY A 1 299 ? 8.438 -50.219 -35.25 1 71.62 299 GLY A C 1
ATOM 2368 O O . GLY A 1 299 ? 9.07 -50.219 -34.188 1 71.62 299 GLY A O 1
ATOM 2369 N N . LEU A 1 300 ? 7.277 -49.656 -35.375 1 78.88 300 LEU A N 1
ATOM 2370 C CA . LEU A 1 300 ? 6.652 -49.125 -34.156 1 78.88 300 LEU A CA 1
ATOM 2371 C C . LEU A 1 300 ? 5.957 -50.219 -33.375 1 78.88 300 LEU A C 1
ATOM 2373 O O . LEU A 1 300 ? 5.332 -51.094 -33.969 1 78.88 300 LEU A O 1
ATOM 2377 N N . GLN A 1 301 ? 6.363 -50.188 -32.062 1 77.25 301 GLN A N 1
ATOM 2378 C CA . GLN A 1 301 ? 5.801 -51.156 -31.156 1 77.25 301 GLN A CA 1
ATOM 2379 C C . GLN A 1 301 ? 4.73 -50.562 -30.266 1 77.25 301 GLN A C 1
ATOM 2381 O O . GLN A 1 301 ? 4.617 -49.344 -30.172 1 77.25 301 GLN A O 1
ATOM 2386 N N . PRO A 1 302 ? 3.893 -51.375 -29.703 1 72.06 302 PRO A N 1
ATOM 2387 C CA . PRO A 1 302 ? 2.822 -50.875 -28.844 1 72.06 302 PRO A CA 1
ATOM 2388 C C . PRO A 1 302 ? 3.346 -49.969 -27.719 1 72.06 302 PRO A C 1
ATOM 2390 O O . PRO A 1 302 ? 2.693 -49 -27.344 1 72.06 302 PRO A O 1
ATOM 2393 N N . GLY A 1 303 ? 4.516 -50.281 -27.281 1 75.75 303 GLY A N 1
ATOM 2394 C CA . GLY A 1 303 ? 5.09 -49.438 -26.219 1 75.75 303 GLY A CA 1
ATOM 2395 C C . GLY A 1 303 ? 5.453 -48.062 -26.688 1 75.75 303 GLY A C 1
ATOM 2396 O O . GLY A 1 303 ? 5.512 -47.125 -25.891 1 75.75 303 GLY A O 1
ATOM 2397 N N . ASP A 1 304 ? 5.645 -47.875 -27.969 1 79.62 304 ASP A N 1
ATOM 2398 C CA . ASP A 1 304 ? 5.988 -46.594 -28.516 1 79.62 304 ASP A CA 1
ATOM 2399 C C . ASP A 1 304 ? 4.801 -45.625 -28.453 1 79.62 304 ASP A C 1
ATOM 2401 O O . ASP A 1 304 ? 4.984 -44.406 -28.406 1 79.62 304 ASP A O 1
ATOM 2405 N N . CYS A 1 305 ? 3.652 -46.219 -28.375 1 75.19 305 CYS A N 1
ATOM 2406 C CA . CYS A 1 305 ? 2.459 -45.375 -28.25 1 75.19 305 CYS A CA 1
ATOM 2407 C C . CYS A 1 305 ? 2.41 -44.688 -26.891 1 75.19 305 CYS A C 1
ATOM 2409 O O . CYS A 1 305 ? 2.135 -43.5 -26.812 1 75.19 305 CYS A O 1
ATOM 2411 N N . ILE A 1 306 ? 2.859 -45.438 -25.906 1 75.62 306 ILE A N 1
ATOM 2412 C CA . ILE A 1 306 ? 2.846 -44.906 -24.547 1 75.62 306 ILE A CA 1
ATOM 2413 C C . ILE A 1 306 ? 3.914 -43.812 -24.406 1 75.62 306 ILE A C 1
ATOM 2415 O O . ILE A 1 306 ? 3.652 -42.75 -23.859 1 75.62 306 ILE A O 1
ATOM 2419 N N . THR A 1 307 ? 4.984 -44.156 -24.969 1 81.12 307 THR A N 1
ATOM 2420 C CA . THR A 1 307 ? 6.098 -43.219 -24.891 1 81.12 307 THR A CA 1
ATOM 2421 C C . THR A 1 307 ? 5.746 -41.875 -25.578 1 81.12 307 THR A C 1
ATOM 2423 O O . THR A 1 307 ? 6.035 -40.812 -25.062 1 81.12 307 THR A O 1
ATOM 2426 N N . LEU A 1 308 ? 5.125 -41.969 -26.656 1 80.5 308 LEU A N 1
ATOM 2427 C CA . LEU A 1 308 ? 4.801 -40.781 -27.422 1 80.5 308 LEU A CA 1
ATOM 2428 C C . LEU A 1 308 ? 3.713 -39.969 -26.719 1 80.5 308 LEU A C 1
ATOM 2430 O O . LEU A 1 308 ? 3.781 -38.719 -26.672 1 80.5 308 LEU A O 1
ATOM 2434 N N . ILE A 1 309 ? 2.748 -40.625 -26.156 1 76 309 ILE A N 1
ATOM 2435 C CA . ILE A 1 309 ? 1.665 -39.938 -25.484 1 76 309 ILE A CA 1
ATOM 2436 C C . ILE A 1 309 ? 2.211 -39.219 -24.25 1 76 309 ILE A C 1
ATOM 2438 O O . ILE A 1 309 ? 1.938 -38.031 -24.062 1 76 309 ILE A O 1
ATOM 2442 N N . ILE A 1 310 ? 2.979 -39.906 -23.469 1 77.81 310 ILE A N 1
ATOM 2443 C CA . ILE A 1 310 ? 3.539 -39.312 -22.266 1 77.81 310 ILE A CA 1
ATOM 2444 C C . ILE A 1 310 ? 4.473 -38.156 -22.641 1 77.81 310 ILE A C 1
ATOM 2446 O O . ILE A 1 310 ? 4.508 -37.125 -21.969 1 77.81 310 ILE A O 1
ATOM 2450 N N . SER A 1 311 ? 5.195 -38.312 -23.734 1 82.19 311 SER A N 1
ATOM 2451 C CA . SER A 1 311 ? 6.117 -37.281 -24.188 1 82.19 311 SER A CA 1
ATOM 2452 C C . SER A 1 311 ? 5.375 -36 -24.562 1 82.19 311 SER A C 1
ATOM 2454 O O . SER A 1 311 ? 5.832 -34.906 -24.266 1 82.19 311 SER A O 1
ATOM 2456 N N . VAL A 1 312 ? 4.312 -36.156 -25.203 1 77.06 312 VAL A N 1
ATOM 2457 C CA . VAL A 1 312 ? 3.521 -35 -25.609 1 77.06 312 VAL A CA 1
ATOM 2458 C C . VAL A 1 312 ? 2.947 -34.312 -24.375 1 77.06 312 VAL A C 1
ATOM 2460 O O . VAL A 1 312 ? 2.932 -33.062 -24.281 1 77.06 312 VAL A O 1
ATOM 2463 N N . LEU A 1 313 ? 2.521 -35.125 -23.438 1 74.12 313 LEU A N 1
ATOM 2464 C CA . LEU A 1 313 ? 1.973 -34.594 -22.203 1 74.12 313 LEU A CA 1
ATOM 2465 C C . LEU A 1 313 ? 3.033 -33.812 -21.422 1 74.12 313 LEU A C 1
ATOM 2467 O O . LEU A 1 313 ? 2.77 -32.688 -20.953 1 74.12 313 LEU A O 1
ATOM 2471 N N . ILE A 1 314 ? 4.16 -34.344 -21.375 1 80.31 314 ILE A N 1
ATOM 2472 C CA . ILE A 1 314 ? 5.273 -33.688 -20.688 1 80.31 314 ILE A CA 1
ATOM 2473 C C . ILE A 1 314 ? 5.633 -32.375 -21.359 1 80.31 314 ILE A C 1
ATOM 2475 O O . ILE A 1 314 ? 5.824 -31.359 -20.703 1 80.31 314 ILE A O 1
ATOM 2479 N N . ALA A 1 315 ? 5.719 -32.375 -22.656 1 80 315 ALA A N 1
ATOM 2480 C CA . ALA A 1 315 ? 6.043 -31.172 -23.422 1 80 315 ALA A CA 1
ATOM 2481 C C . ALA A 1 315 ? 4.984 -30.094 -23.203 1 80 315 ALA A C 1
ATOM 2483 O O . ALA A 1 315 ? 5.32 -28.938 -22.953 1 80 315 ALA A O 1
ATOM 2484 N N . ALA A 1 316 ? 3.795 -30.562 -23.25 1 73.44 316 ALA A N 1
ATOM 2485 C CA . ALA A 1 316 ? 2.693 -29.609 -23.094 1 73.44 316 ALA A CA 1
ATOM 2486 C C . ALA A 1 316 ? 2.707 -29 -21.688 1 73.44 316 ALA A C 1
ATOM 2488 O O . ALA A 1 316 ? 2.516 -27.781 -21.547 1 73.44 316 ALA A O 1
ATOM 2489 N N . MET A 1 317 ? 2.93 -29.797 -20.734 1 75.19 317 MET A N 1
ATOM 2490 C CA . MET A 1 317 ? 2.98 -29.328 -19.359 1 75.19 317 MET A CA 1
ATOM 2491 C C . MET A 1 317 ? 4.16 -28.375 -19.156 1 75.19 317 MET A C 1
ATOM 2493 O O . MET A 1 317 ? 4.023 -27.344 -18.484 1 75.19 317 MET A O 1
ATOM 2497 N N . GLY A 1 318 ? 5.242 -28.75 -19.688 1 76 318 GLY A N 1
ATOM 2498 C CA . GLY A 1 318 ? 6.418 -27.891 -19.609 1 76 318 GLY A CA 1
ATOM 2499 C C . GLY A 1 318 ? 6.211 -26.516 -20.219 1 76 318 GLY A C 1
ATOM 2500 O O . GLY A 1 318 ? 6.523 -25.5 -19.609 1 76 318 GLY A O 1
ATOM 2501 N N . PHE A 1 319 ? 5.598 -26.516 -21.359 1 75.12 319 PHE A N 1
ATOM 2502 C CA . PHE A 1 319 ? 5.367 -25.25 -22.047 1 75.12 319 PHE A CA 1
ATOM 2503 C C . PHE A 1 319 ? 4.332 -24.406 -21.312 1 75.12 319 PHE A C 1
ATOM 2505 O O . PHE A 1 319 ? 4.492 -23.188 -21.172 1 75.12 319 PHE A O 1
ATOM 2512 N N . ALA A 1 320 ? 3.314 -25.125 -20.859 1 70.44 320 ALA A N 1
ATOM 2513 C CA . ALA A 1 320 ? 2.275 -24.422 -20.125 1 70.44 320 ALA A CA 1
ATOM 2514 C C . ALA A 1 320 ? 2.848 -23.75 -18.875 1 70.44 320 ALA A C 1
ATOM 2516 O O . ALA A 1 320 ? 2.549 -22.594 -18.578 1 70.44 320 ALA A O 1
ATOM 2517 N N . ALA A 1 321 ? 3.664 -24.484 -18.188 1 75.06 321 ALA A N 1
ATOM 2518 C CA . ALA A 1 321 ? 4.281 -23.969 -16.969 1 75.06 321 ALA A CA 1
ATOM 2519 C C . ALA A 1 321 ? 5.227 -22.812 -17.266 1 75.06 321 ALA A C 1
ATOM 2521 O O . ALA A 1 321 ? 5.277 -21.844 -16.531 1 75.06 321 ALA A O 1
ATOM 2522 N N . MET A 1 322 ? 5.844 -22.875 -18.344 1 75.38 322 MET A N 1
ATOM 2523 C CA . MET A 1 322 ? 6.773 -21.828 -18.766 1 75.38 322 MET A CA 1
ATOM 2524 C C . MET A 1 322 ? 6.027 -20.547 -19.094 1 75.38 322 MET A C 1
ATOM 2526 O O . MET A 1 322 ? 6.445 -19.453 -18.672 1 75.38 322 MET A O 1
ATOM 2530 N N . PHE A 1 323 ? 4.914 -20.656 -19.656 1 70.38 323 PHE A N 1
ATOM 2531 C CA . PHE A 1 323 ? 4.191 -19.484 -20.125 1 70.38 323 PHE A CA 1
ATOM 2532 C C . PHE A 1 323 ? 3.373 -18.859 -19.016 1 70.38 323 PHE A C 1
ATOM 2534 O O . PHE A 1 323 ? 3.047 -17.672 -19.062 1 70.38 323 PHE A O 1
ATOM 2541 N N . SER A 1 324 ? 3.098 -19.641 -18.047 1 70.25 324 SER A N 1
ATOM 2542 C CA . SER A 1 324 ? 2.311 -19.141 -16.938 1 70.25 324 SER A CA 1
ATOM 2543 C C . SER A 1 324 ? 3.066 -18.062 -16.156 1 70.25 324 SER A C 1
ATOM 2545 O O . SER A 1 324 ? 2.455 -17.234 -15.477 1 70.25 324 SER A O 1
ATOM 2547 N N . SER A 1 325 ? 4.363 -18 -16.312 1 74.31 325 SER A N 1
ATOM 2548 C CA . SER A 1 325 ? 5.18 -17.047 -15.562 1 74.31 325 SER A CA 1
ATOM 2549 C C . SER A 1 325 ? 5.484 -15.812 -16.391 1 74.31 325 SER A C 1
ATOM 2551 O O . SER A 1 325 ? 6.195 -14.914 -15.938 1 74.31 325 SER A O 1
ATOM 2553 N N . SER A 1 326 ? 4.922 -15.703 -17.531 1 75.38 326 SER A N 1
ATOM 2554 C CA . SER A 1 326 ? 5.273 -14.633 -18.469 1 75.38 326 SER A CA 1
ATOM 2555 C C . SER A 1 326 ? 4.871 -13.266 -17.906 1 75.38 326 SER A C 1
ATOM 2557 O O . SER A 1 326 ? 5.613 -12.289 -18.047 1 75.38 326 SER A O 1
ATOM 2559 N N . ASP A 1 327 ? 3.807 -13.203 -17.219 1 67.69 327 ASP A N 1
ATOM 2560 C CA . ASP A 1 327 ? 3.336 -11.938 -16.672 1 67.69 327 ASP A CA 1
ATOM 2561 C C . ASP A 1 327 ? 4.238 -11.469 -15.531 1 67.69 327 ASP A C 1
ATOM 2563 O O . ASP A 1 327 ? 4.508 -10.273 -15.398 1 67.69 327 ASP A O 1
ATOM 2567 N N . ASP A 1 328 ? 4.699 -12.398 -14.805 1 77.56 328 ASP A N 1
ATOM 2568 C CA . ASP A 1 328 ? 5.602 -12.062 -13.703 1 77.56 328 ASP A CA 1
ATOM 2569 C C . ASP A 1 328 ? 6.91 -11.469 -14.227 1 77.56 328 ASP A C 1
ATOM 2571 O O . ASP A 1 328 ? 7.453 -10.531 -13.648 1 77.56 328 ASP A O 1
ATOM 2575 N N . PHE A 1 329 ? 7.32 -11.953 -15.312 1 82.5 329 PHE A N 1
ATOM 2576 C CA . PHE A 1 329 ? 8.562 -11.461 -15.891 1 82.5 329 PHE A CA 1
ATOM 2577 C C . PHE A 1 329 ? 8.391 -10.047 -16.422 1 82.5 329 PHE A C 1
ATOM 2579 O O . PHE A 1 329 ? 9.281 -9.211 -16.297 1 82.5 329 PHE A O 1
ATOM 2586 N N . ARG A 1 330 ? 7.297 -9.852 -16.969 1 76.19 330 ARG A N 1
ATOM 2587 C CA . ARG A 1 330 ? 7.02 -8.5 -17.469 1 76.19 330 ARG A CA 1
ATOM 2588 C C . ARG A 1 330 ? 6.965 -7.504 -16.312 1 76.19 330 ARG A C 1
ATOM 2590 O O . ARG A 1 330 ? 7.547 -6.418 -16.406 1 76.19 330 ARG A O 1
ATOM 2597 N N . ARG A 1 331 ? 6.359 -7.91 -15.281 1 76.88 331 ARG A N 1
ATOM 2598 C CA . ARG A 1 331 ? 6.281 -7.047 -14.109 1 76.88 331 ARG A CA 1
ATOM 2599 C C . ARG A 1 331 ? 7.66 -6.832 -13.492 1 76.88 331 ARG A C 1
ATOM 2601 O O . ARG A 1 331 ? 7.988 -5.719 -13.07 1 76.88 331 ARG A O 1
ATOM 2608 N N . ALA A 1 332 ? 8.375 -7.898 -13.438 1 86.25 332 ALA A N 1
ATOM 2609 C CA . ALA A 1 332 ? 9.719 -7.805 -12.883 1 86.25 332 ALA A CA 1
ATOM 2610 C C . ALA A 1 332 ? 10.602 -6.879 -13.719 1 86.25 332 ALA A C 1
ATOM 2612 O O . ALA A 1 332 ? 11.438 -6.156 -13.18 1 86.25 332 ALA A O 1
ATOM 2613 N N . ASN A 1 333 ? 10.391 -6.855 -14.992 1 86.19 333 ASN A N 1
ATOM 2614 C CA . ASN A 1 333 ? 11.148 -5.973 -15.867 1 86.19 333 ASN A CA 1
ATOM 2615 C C . ASN A 1 333 ? 10.805 -4.504 -15.617 1 86.19 333 ASN A C 1
ATOM 2617 O O . ASN A 1 333 ? 11.695 -3.646 -15.625 1 86.19 333 ASN A O 1
ATOM 2621 N N . ILE A 1 334 ? 9.617 -4.312 -15.398 1 81.56 334 ILE A N 1
ATOM 2622 C CA . ILE A 1 334 ? 9.188 -2.953 -15.086 1 81.56 334 ILE A CA 1
ATOM 2623 C C . ILE A 1 334 ? 9.812 -2.506 -13.766 1 81.56 334 ILE A C 1
ATOM 2625 O O . ILE A 1 334 ? 10.383 -1.416 -13.68 1 81.56 334 ILE A O 1
ATOM 2629 N N . SER A 1 335 ? 9.695 -3.373 -12.789 1 86 335 SER A N 1
ATOM 2630 C CA . SER A 1 335 ? 10.281 -3.064 -11.484 1 86 335 SER A CA 1
ATOM 2631 C C . SER A 1 335 ? 11.797 -2.867 -11.594 1 86 335 SER A C 1
ATOM 2633 O O . SER A 1 335 ? 12.359 -2.01 -10.914 1 86 335 SER A O 1
ATOM 2635 N N . SER A 1 336 ? 12.352 -3.674 -12.383 1 89.44 336 SER A N 1
ATOM 2636 C CA . SER A 1 336 ? 13.797 -3.572 -12.578 1 89.44 336 SER A CA 1
ATOM 2637 C C . SER A 1 336 ? 14.18 -2.217 -13.156 1 89.44 336 SER A C 1
ATOM 2639 O O . SER A 1 336 ? 15.172 -1.616 -12.75 1 89.44 336 SER A O 1
ATOM 2641 N N . ARG A 1 337 ? 13.461 -1.754 -14.031 1 85.62 337 ARG A N 1
ATOM 2642 C CA . ARG A 1 337 ? 13.734 -0.454 -14.633 1 85.62 337 ARG A CA 1
ATOM 2643 C C . ARG A 1 337 ? 13.578 0.668 -13.617 1 85.62 337 ARG A C 1
ATOM 2645 O O . ARG A 1 337 ? 14.352 1.625 -13.609 1 85.62 337 ARG A O 1
ATOM 2652 N N . LYS A 1 338 ? 12.586 0.518 -12.852 1 85.62 338 LYS A N 1
ATOM 2653 C CA . LYS A 1 338 ? 12.367 1.506 -11.797 1 85.62 338 LYS A CA 1
ATOM 2654 C C . LYS A 1 338 ? 13.539 1.541 -10.828 1 85.62 338 LYS A C 1
ATOM 2656 O O . LYS A 1 338 ? 14.031 2.615 -10.477 1 85.62 338 LYS A O 1
ATOM 2661 N N . VAL A 1 339 ? 13.938 0.407 -10.461 1 88.81 339 VAL A N 1
ATOM 2662 C CA . VAL A 1 339 ? 15.023 0.289 -9.5 1 88.81 339 VAL A CA 1
ATOM 2663 C C . VAL A 1 339 ? 16.328 0.776 -10.125 1 88.81 339 VAL A C 1
ATOM 2665 O O . VAL A 1 339 ? 17.109 1.467 -9.484 1 88.81 339 VAL A O 1
ATOM 2668 N N . LEU A 1 340 ? 16.516 0.488 -11.367 1 87.31 340 LEU A N 1
ATOM 2669 C CA . LEU A 1 340 ? 17.734 0.882 -12.055 1 87.31 340 LEU A CA 1
ATOM 2670 C C . LEU A 1 340 ? 17.781 2.393 -12.273 1 87.31 340 LEU A C 1
ATOM 2672 O O . LEU A 1 340 ? 18.859 2.988 -12.305 1 87.31 340 LEU A O 1
ATOM 2676 N N . SER A 1 341 ? 16.656 2.982 -12.375 1 84.31 341 SER A N 1
ATOM 2677 C CA . SER A 1 341 ? 16.609 4.434 -12.516 1 84.31 341 SER A CA 1
ATOM 2678 C C . SER A 1 341 ? 17.141 5.125 -11.258 1 84.31 341 SER A C 1
ATOM 2680 O O . SER A 1 341 ? 17.734 6.199 -11.336 1 84.31 341 SER A O 1
ATOM 2682 N N . ILE A 1 342 ? 16.984 4.473 -10.156 1 85.81 342 ILE A N 1
ATOM 2683 C CA . ILE A 1 342 ? 17.484 5.02 -8.898 1 85.81 342 ILE A CA 1
ATOM 2684 C C . ILE A 1 342 ? 18.984 4.801 -8.812 1 85.81 342 ILE A C 1
ATOM 2686 O O . ILE A 1 342 ? 19.734 5.703 -8.414 1 85.81 342 ILE A O 1
ATOM 2690 N N . ILE A 1 343 ? 19.406 3.67 -9.234 1 85.69 343 ILE A N 1
ATOM 2691 C CA . ILE A 1 343 ? 20.797 3.291 -9.109 1 85.69 343 ILE A CA 1
ATOM 2692 C C . ILE A 1 343 ? 21.641 4.035 -10.156 1 85.69 343 ILE A C 1
ATOM 2694 O O . ILE A 1 343 ? 22.75 4.488 -9.867 1 85.69 343 ILE A O 1
ATOM 2698 N N . ASN A 1 344 ? 21.031 4.168 -11.383 1 77.44 344 ASN A N 1
ATOM 2699 C CA . ASN A 1 344 ? 21.797 4.746 -12.477 1 77.44 344 ASN A CA 1
ATOM 2700 C C . ASN A 1 344 ? 21.719 6.273 -12.477 1 77.44 344 ASN A C 1
ATOM 2702 O O . ASN A 1 344 ? 22.469 6.938 -13.195 1 77.44 344 ASN A O 1
ATOM 2706 N N . THR A 1 345 ? 20.703 6.789 -11.883 1 69.19 345 THR A N 1
ATOM 2707 C CA . THR A 1 345 ? 20.656 8.242 -11.836 1 69.19 345 THR A CA 1
ATOM 2708 C C . THR A 1 345 ? 21.922 8.797 -11.172 1 69.19 345 THR A C 1
ATOM 2710 O O . THR A 1 345 ? 22.375 8.273 -10.156 1 69.19 345 THR A O 1
ATOM 2713 N N . ASP A 1 346 ? 22.625 9.492 -12.148 1 59.75 346 ASP A N 1
ATOM 2714 C CA . ASP A 1 346 ? 23.922 10.102 -11.852 1 59.75 346 ASP A CA 1
ATOM 2715 C C . ASP A 1 346 ? 23.922 10.719 -10.453 1 59.75 346 ASP A C 1
ATOM 2717 O O . ASP A 1 346 ? 23.047 11.5 -10.109 1 59.75 346 ASP A O 1
ATOM 2721 N N . ASN A 1 347 ? 24.156 9.953 -9.594 1 57.53 347 ASN A N 1
ATOM 2722 C CA . ASN A 1 347 ? 24.516 10.562 -8.32 1 57.53 347 ASN A CA 1
ATOM 2723 C C . ASN A 1 347 ? 25.453 11.75 -8.508 1 57.53 347 ASN A C 1
ATOM 2725 O O . ASN A 1 347 ? 26.484 11.633 -9.18 1 57.53 347 ASN A O 1
ATOM 2729 N N . LYS A 1 348 ? 25.062 12.82 -9.047 1 48 348 LYS A N 1
ATOM 2730 C CA . LYS A 1 348 ? 26.062 13.875 -8.977 1 48 348 LYS A CA 1
ATOM 2731 C C . LYS A 1 348 ? 27.156 13.531 -7.965 1 48 348 LYS A C 1
ATOM 2733 O O . LYS A 1 348 ? 26.906 13.477 -6.762 1 48 348 LYS A O 1
ATOM 2738 N N . GLU A 1 349 ? 27.672 12.594 -8.344 1 47.12 349 GLU A N 1
ATOM 2739 C CA . GLU A 1 349 ? 28.906 12.398 -7.578 1 47.12 349 GLU A CA 1
ATOM 2740 C C . GLU A 1 349 ? 29.438 13.719 -7.031 1 47.12 349 GLU A C 1
ATOM 2742 O O . GLU A 1 349 ? 29.828 14.594 -7.797 1 47.12 349 GLU A O 1
ATOM 2747 N N . LYS A 1 350 ? 28.797 14.445 -6.293 1 44.81 350 LYS A N 1
ATOM 2748 C CA . LYS A 1 350 ? 29.703 15.398 -5.648 1 44.81 350 LYS A CA 1
ATOM 2749 C C . LYS A 1 350 ? 31.156 14.93 -5.738 1 44.81 350 LYS A C 1
ATOM 2751 O O . LYS A 1 350 ? 31.484 13.828 -5.285 1 44.81 350 LYS A O 1
ATOM 2756 N N . GLU A 1 351 ? 31.562 14.883 -6.969 1 43.97 351 GLU A N 1
ATOM 2757 C CA . GLU A 1 351 ? 33.031 14.867 -6.887 1 43.97 351 GLU A CA 1
ATOM 2758 C C . GLU A 1 351 ? 33.5 15.086 -5.453 1 43.97 351 GLU A C 1
ATOM 2760 O O . GLU A 1 351 ? 33.375 16.188 -4.91 1 43.97 351 GLU A O 1
ATOM 2765 N N . VAL A 1 352 ? 33.156 14.281 -4.637 1 45 352 VAL A N 1
ATOM 2766 C CA . VAL A 1 352 ? 34.031 14.281 -3.488 1 45 352 VAL A CA 1
ATOM 2767 C C . VAL A 1 352 ? 35.406 14.836 -3.895 1 45 352 VAL A C 1
ATOM 2769 O O . VAL A 1 352 ? 36.281 14.078 -4.297 1 45 352 VAL A O 1
ATOM 2772 N N . GLN A 1 353 ? 35.438 15.43 -4.895 1 47.97 353 GLN A N 1
ATOM 2773 C CA . GLN A 1 353 ? 36.75 16.031 -4.859 1 47.97 353 GLN A CA 1
ATOM 2774 C C . GLN A 1 353 ? 37.094 16.531 -3.461 1 47.97 353 GLN A C 1
ATOM 2776 O O . GLN A 1 353 ? 36.25 17.141 -2.793 1 47.97 353 GLN A O 1
ATOM 2781 N N . SER A 1 354 ? 37.938 15.844 -2.83 1 62.47 354 SER A N 1
ATOM 2782 C CA . SER A 1 354 ? 38.531 16.094 -1.522 1 62.47 354 SER A CA 1
ATOM 2783 C C . SER A 1 354 ? 38.469 17.578 -1.16 1 62.47 354 SER A C 1
ATOM 2785 O O . SER A 1 354 ? 39.375 18.328 -1.493 1 62.47 354 SER A O 1
ATOM 2787 N N . LYS A 1 355 ? 37.219 18.062 -1.271 1 78.94 355 LYS A N 1
ATOM 2788 C CA . LYS A 1 355 ? 37.25 19.438 -0.763 1 78.94 355 LYS A CA 1
ATOM 2789 C C . LYS A 1 355 ? 37.781 19.469 0.666 1 78.94 355 LYS A C 1
ATOM 2791 O O . LYS A 1 355 ? 37.625 18.516 1.422 1 78.94 355 LYS A O 1
ATOM 2796 N N . PRO A 1 356 ? 38.406 20.469 0.782 1 87.75 356 PRO A N 1
ATOM 2797 C CA . PRO A 1 356 ? 39.031 20.578 2.113 1 87.75 356 PRO A CA 1
ATOM 2798 C C . PRO A 1 356 ? 37.969 20.797 3.213 1 87.75 356 PRO A C 1
ATOM 2800 O O . PRO A 1 356 ? 36.812 21.094 2.924 1 87.75 356 PRO A O 1
ATOM 2803 N N . GLU A 1 357 ? 38.375 20.406 4.352 1 91 357 GLU A N 1
ATOM 2804 C CA . GLU A 1 357 ? 37.562 20.656 5.535 1 91 357 GLU A CA 1
ATOM 2805 C C . GLU A 1 357 ? 37.781 22.078 6.059 1 91 357 GLU A C 1
ATOM 2807 O O . GLU A 1 357 ? 38.875 22.609 6.004 1 91 357 GLU A O 1
ATOM 2812 N N . ILE A 1 358 ? 36.75 22.641 6.434 1 89.38 358 ILE A N 1
ATOM 2813 C CA . ILE A 1 358 ? 36.844 23.969 7.02 1 89.38 358 ILE A CA 1
ATOM 2814 C C . ILE A 1 358 ? 37.406 23.859 8.43 1 89.38 358 ILE A C 1
ATOM 2816 O O . ILE A 1 358 ? 37 23 9.211 1 89.38 358 ILE A O 1
ATOM 2820 N N . LYS A 1 359 ? 38.469 24.547 8.641 1 86.5 359 LYS A N 1
ATOM 2821 C CA . LYS A 1 359 ? 39.125 24.484 9.953 1 86.5 359 LYS A CA 1
ATOM 2822 C C . LYS A 1 359 ? 38.781 25.719 10.789 1 86.5 359 LYS A C 1
ATOM 2824 O O . LYS A 1 359 ? 38.594 26.812 10.25 1 86.5 359 LYS A O 1
ATOM 2829 N N . CYS A 1 360 ? 38.656 25.609 12.07 1 84 360 CYS A N 1
ATOM 2830 C CA . CYS A 1 360 ? 38.562 26.641 13.086 1 84 360 CYS A CA 1
ATOM 2831 C C . CYS A 1 360 ? 37.406 27.594 12.781 1 84 360 CYS A C 1
ATOM 2833 O O . CYS A 1 360 ? 37.625 28.766 12.484 1 84 360 CYS A O 1
ATOM 2835 N N . VAL A 1 361 ? 36.25 27.156 12.914 1 92.69 361 VAL A N 1
ATOM 2836 C CA . VAL A 1 361 ? 35.062 27.969 12.633 1 92.69 361 VAL A CA 1
ATOM 2837 C C . VAL A 1 361 ? 34.656 28.75 13.883 1 92.69 361 VAL A C 1
ATOM 2839 O O . VAL A 1 361 ? 34.469 28.156 14.945 1 92.69 361 VAL A O 1
ATOM 2842 N N . THR A 1 362 ? 34.562 30.109 13.773 1 93.06 362 THR A N 1
ATOM 2843 C CA . THR A 1 362 ? 34.125 30.969 14.875 1 93.06 362 THR A CA 1
ATOM 2844 C C . THR A 1 362 ? 32.625 31.188 14.844 1 93.06 362 THR A C 1
ATOM 2846 O O . THR A 1 362 ? 32 31.438 15.875 1 93.06 362 THR A O 1
ATOM 2849 N N . GLY A 1 363 ? 32.031 31.156 13.633 1 95.06 363 GLY A N 1
ATOM 2850 C CA . GLY A 1 363 ? 30.578 31.141 13.578 1 95.06 363 GLY A CA 1
ATOM 2851 C C . GLY A 1 363 ? 29.984 32.375 12.891 1 95.06 363 GLY A C 1
ATOM 2852 O O . GLY A 1 363 ? 28.781 32.594 12.945 1 95.06 363 GLY A O 1
ATOM 2853 N N . ARG A 1 364 ? 30.797 33.25 12.25 1 96.88 364 ARG A N 1
ATOM 2854 C CA . ARG A 1 364 ? 30.25 34.344 11.461 1 96.88 364 ARG A CA 1
ATOM 2855 C C . ARG A 1 364 ? 29.656 33.844 10.156 1 96.88 364 ARG A C 1
ATOM 2857 O O . ARG A 1 364 ? 30.266 33.062 9.445 1 96.88 364 ARG A O 1
ATOM 2864 N N . VAL A 1 365 ? 28.453 34.281 9.805 1 98.06 365 VAL A N 1
ATOM 2865 C CA . VAL A 1 365 ? 27.766 33.812 8.602 1 98.06 365 VAL A CA 1
ATOM 2866 C C . VAL A 1 365 ? 27.344 35.031 7.773 1 98.06 365 VAL A C 1
ATOM 2868 O O . VAL A 1 365 ? 26.766 35.969 8.297 1 98.06 365 VAL A O 1
ATOM 2871 N N . ASP A 1 366 ? 27.641 34.969 6.449 1 98.06 366 ASP A N 1
ATOM 2872 C CA . ASP A 1 366 ? 27.281 36.094 5.555 1 98.06 366 ASP A CA 1
ATOM 2873 C C . ASP A 1 366 ? 26.594 35.562 4.297 1 98.06 366 ASP A C 1
ATOM 2875 O O . ASP A 1 366 ? 27.031 34.562 3.705 1 98.06 366 ASP A O 1
ATOM 2879 N N . TYR A 1 367 ? 25.5 36.156 4.023 1 98.12 367 TYR A N 1
ATOM 2880 C CA . TYR A 1 367 ? 24.844 36.031 2.73 1 98.12 367 TYR A CA 1
ATOM 2881 C C . TYR A 1 367 ? 25.047 37.25 1.869 1 98.12 367 TYR A C 1
ATOM 2883 O O . TYR A 1 367 ? 24.781 38.375 2.312 1 98.12 367 TYR A O 1
ATOM 2891 N N . PHE A 1 368 ? 25.547 37.062 0.628 1 97.56 368 PHE A N 1
ATOM 2892 C CA . PHE A 1 368 ? 25.766 38.156 -0.281 1 97.56 368 PHE A CA 1
ATOM 2893 C C . PHE A 1 368 ? 24.938 38.031 -1.543 1 97.56 368 PHE A C 1
ATOM 2895 O O . PHE A 1 368 ? 25.312 37.312 -2.469 1 97.56 368 PHE A O 1
ATOM 2902 N N . ASN A 1 369 ? 23.828 38.781 -1.66 1 97 369 ASN A N 1
ATOM 2903 C CA . ASN A 1 369 ? 22.953 38.844 -2.83 1 97 369 ASN A CA 1
ATOM 2904 C C . ASN A 1 369 ? 22.578 37.438 -3.328 1 97 369 ASN A C 1
ATOM 2906 O O . ASN A 1 369 ? 22.781 37.125 -4.504 1 97 369 ASN A O 1
ATOM 2910 N N . VAL A 1 370 ? 22.094 36.719 -2.438 1 97.56 370 VAL A N 1
ATOM 2911 C CA . VAL A 1 370 ? 21.797 35.344 -2.748 1 97.56 370 VAL A CA 1
ATOM 2912 C C . VAL A 1 370 ? 20.406 35.219 -3.385 1 97.56 370 VAL A C 1
ATOM 2914 O O . VAL A 1 370 ? 19.438 35.75 -2.842 1 97.56 370 VAL A O 1
ATOM 2917 N N . SER A 1 371 ? 20.312 34.594 -4.594 1 97.31 371 SER A N 1
ATOM 2918 C CA . SER A 1 371 ? 19.062 34.312 -5.285 1 97.31 371 SER A CA 1
ATOM 2919 C C . SER A 1 371 ? 18.938 32.812 -5.559 1 97.31 371 SER A C 1
ATOM 2921 O O . SER A 1 371 ? 19.875 32.188 -6.027 1 97.31 371 SER A O 1
ATOM 2923 N N . PHE A 1 372 ? 17.797 32.312 -5.137 1 95.31 372 PHE A N 1
ATOM 2924 C CA . PHE A 1 372 ? 17.609 30.875 -5.266 1 95.31 372 PHE A CA 1
ATOM 2925 C C . PHE A 1 372 ? 16.172 30.547 -5.668 1 95.31 372 PHE A C 1
ATOM 2927 O O . PHE A 1 372 ? 15.227 31.188 -5.195 1 95.31 372 PHE A O 1
ATOM 2934 N N . LYS A 1 373 ? 16.062 29.609 -6.566 1 91.19 373 LYS A N 1
ATOM 2935 C CA . LYS A 1 373 ? 14.797 29.078 -7.031 1 91.19 373 LYS A CA 1
ATOM 2936 C C . LYS A 1 373 ? 14.781 27.547 -6.957 1 91.19 373 LYS A C 1
ATOM 2938 O O . LYS A 1 373 ? 15.719 26.891 -7.414 1 91.19 373 LYS A O 1
ATOM 2943 N N . TYR A 1 374 ? 13.781 27.031 -6.18 1 85.44 374 TYR A N 1
ATOM 2944 C CA . TYR A 1 374 ? 13.648 25.578 -6.148 1 85.44 374 TYR A CA 1
ATOM 2945 C C . TYR A 1 374 ? 13.352 25.031 -7.539 1 85.44 374 TYR A C 1
ATOM 2947 O O . TYR A 1 374 ? 12.703 25.688 -8.352 1 85.44 374 TYR A O 1
ATOM 2955 N N . LYS A 1 375 ? 13.828 23.844 -7.711 1 79.38 375 LYS A N 1
ATOM 2956 C CA . LYS A 1 375 ? 13.594 23.219 -9.008 1 79.38 375 LYS A CA 1
ATOM 2957 C C . LYS A 1 375 ? 12.102 23.016 -9.258 1 79.38 375 LYS A C 1
ATOM 2959 O O . LYS A 1 375 ? 11.391 22.484 -8.398 1 79.38 375 LYS A O 1
ATOM 2964 N N . GLY A 1 376 ? 11.602 23.453 -10.328 1 66.69 376 GLY A N 1
ATOM 2965 C CA . GLY A 1 376 ? 10.211 23.25 -10.703 1 66.69 376 GLY A CA 1
ATOM 2966 C C . GLY A 1 376 ? 9.312 24.406 -10.289 1 66.69 376 GLY A C 1
ATOM 2967 O O . GLY A 1 376 ? 8.133 24.438 -10.648 1 66.69 376 GLY A O 1
ATOM 2968 N N . ARG A 1 377 ? 9.891 25.328 -9.523 1 73.69 377 ARG A N 1
ATOM 2969 C CA . ARG A 1 377 ? 9.102 26.484 -9.109 1 73.69 377 ARG A CA 1
ATOM 2970 C C . ARG A 1 377 ? 9.438 27.703 -9.961 1 73.69 377 ARG A C 1
ATOM 2972 O O . ARG A 1 377 ? 10.57 27.859 -10.414 1 73.69 377 ARG A O 1
ATOM 2979 N N . GLU A 1 378 ? 8.492 28.484 -10.188 1 74.19 378 GLU A N 1
ATOM 2980 C CA . GLU A 1 378 ? 8.695 29.672 -11.016 1 74.19 378 GLU A CA 1
ATOM 2981 C C . GLU A 1 378 ? 9.148 30.859 -10.172 1 74.19 378 GLU A C 1
ATOM 2983 O O . GLU A 1 378 ? 9.914 31.703 -10.641 1 74.19 378 GLU A O 1
ATOM 2988 N N . GLU A 1 379 ? 8.75 30.891 -9.008 1 80.44 379 GLU A N 1
ATOM 2989 C CA . GLU A 1 379 ? 9.07 32.031 -8.156 1 80.44 379 GLU A CA 1
ATOM 2990 C C . GLU A 1 379 ? 10.359 31.812 -7.383 1 80.44 379 GLU A C 1
ATOM 2992 O O . GLU A 1 379 ? 10.688 30.672 -7.027 1 80.44 379 GLU A O 1
ATOM 2997 N N . TYR A 1 380 ? 11.102 32.875 -7.23 1 90.69 380 TYR A N 1
ATOM 2998 C CA . TYR A 1 380 ? 12.312 32.812 -6.418 1 90.69 380 TYR A CA 1
ATOM 2999 C C . TYR A 1 380 ? 11.969 32.688 -4.938 1 90.69 380 TYR A C 1
ATOM 3001 O O . TYR A 1 380 ? 11.117 33.438 -4.43 1 90.69 380 TYR A O 1
ATOM 3009 N N . ALA A 1 381 ? 12.547 31.703 -4.371 1 91.75 381 ALA A N 1
ATOM 3010 C CA . ALA A 1 381 ? 12.398 31.594 -2.924 1 91.75 381 ALA A CA 1
ATOM 3011 C C . ALA A 1 381 ? 13.195 32.688 -2.201 1 91.75 381 ALA A C 1
ATOM 3013 O O . ALA A 1 381 ? 12.758 33.188 -1.179 1 91.75 381 ALA A O 1
ATOM 3014 N N . LEU A 1 382 ? 14.422 32.906 -2.676 1 95.62 382 LEU A N 1
ATOM 3015 C CA . LEU A 1 382 ? 15.258 34.031 -2.26 1 95.62 382 LEU A CA 1
ATOM 3016 C C . LEU A 1 382 ? 15.633 34.906 -3.453 1 95.62 382 LEU A C 1
ATOM 3018 O O . LEU A 1 382 ? 15.953 34.375 -4.527 1 95.62 382 LEU A O 1
ATOM 3022 N N . ASN A 1 383 ? 15.492 36.188 -3.266 1 95.94 383 ASN A N 1
ATOM 3023 C CA . ASN A 1 383 ? 15.781 37.156 -4.316 1 95.94 383 ASN A CA 1
ATOM 3024 C C . ASN A 1 383 ? 16.734 38.25 -3.832 1 95.94 383 ASN A C 1
ATOM 3026 O O . ASN A 1 383 ? 16.312 39.188 -3.164 1 95.94 383 ASN A O 1
ATOM 3030 N N . ASN A 1 384 ? 17.953 38.156 -4.258 1 95.75 384 ASN A N 1
ATOM 3031 C CA . ASN A 1 384 ? 18.984 39.125 -3.869 1 95.75 384 ASN A CA 1
ATOM 3032 C C . ASN A 1 384 ? 19.031 39.312 -2.355 1 95.75 384 ASN A C 1
ATOM 3034 O O . ASN A 1 384 ? 19 40.438 -1.864 1 95.75 384 ASN A O 1
ATOM 3038 N N . PHE A 1 385 ? 19.047 38.25 -1.653 1 96.75 385 PHE A N 1
ATOM 3039 C CA . PHE A 1 385 ? 19 38.219 -0.196 1 96.75 385 PHE A CA 1
ATOM 3040 C C . PHE A 1 385 ? 20.391 38.438 0.392 1 96.75 385 PHE A C 1
ATOM 3042 O O . PHE A 1 385 ? 21.344 37.781 -0.009 1 96.75 385 PHE A O 1
ATOM 3049 N N . SER A 1 386 ? 20.484 39.375 1.301 1 97.5 386 SER A N 1
ATOM 3050 C CA . SER A 1 386 ? 21.734 39.625 2.006 1 97.5 386 SER A CA 1
ATOM 3051 C C . SER A 1 386 ? 21.516 39.688 3.514 1 97.5 386 SER A C 1
ATOM 3053 O O . SER A 1 386 ? 20.516 40.281 3.973 1 97.5 386 SER A O 1
ATOM 3055 N N . MET A 1 387 ? 22.391 39.062 4.27 1 97.44 387 MET A N 1
ATOM 3056 C CA . MET A 1 387 ? 22.312 39 5.727 1 97.44 387 MET A CA 1
ATOM 3057 C C . MET A 1 387 ? 23.672 38.719 6.348 1 97.44 387 MET A C 1
ATOM 3059 O O . MET A 1 387 ? 24.469 37.969 5.789 1 97.44 387 MET A O 1
ATOM 3063 N N . THR A 1 388 ? 23.922 39.406 7.457 1 97.44 388 THR A N 1
ATOM 3064 C CA . THR A 1 388 ? 25.156 39.156 8.195 1 97.44 388 THR A CA 1
ATOM 3065 C C . THR A 1 388 ? 24.859 38.781 9.641 1 97.44 388 THR A C 1
ATOM 3067 O O . THR A 1 388 ? 24.062 39.438 10.32 1 97.44 388 THR A O 1
ATOM 3070 N N . VAL A 1 389 ? 25.469 37.719 10.062 1 97.31 389 VAL A N 1
ATOM 3071 C CA . VAL A 1 389 ? 25.375 37.25 11.445 1 97.31 389 VAL A CA 1
ATOM 3072 C C . VAL A 1 389 ? 26.766 37.219 12.078 1 97.31 389 VAL A C 1
ATOM 3074 O O . VAL A 1 389 ? 27.625 36.438 11.648 1 97.31 389 VAL A O 1
ATOM 3077 N N . GLU A 1 390 ? 26.938 38 13.109 1 96.25 390 GLU A N 1
ATOM 3078 C CA . GLU A 1 390 ? 28.234 38.062 13.773 1 96.25 390 GLU A CA 1
ATOM 3079 C C . GLU A 1 390 ? 28.422 36.906 14.727 1 96.25 390 GLU A C 1
ATOM 3081 O O . GLU A 1 390 ? 27.438 36.25 15.141 1 96.25 390 GLU A O 1
ATOM 3086 N N . THR A 1 391 ? 29.719 36.625 15.07 1 95.88 391 THR A N 1
ATOM 3087 C CA . THR A 1 391 ? 30.031 35.562 16 1 95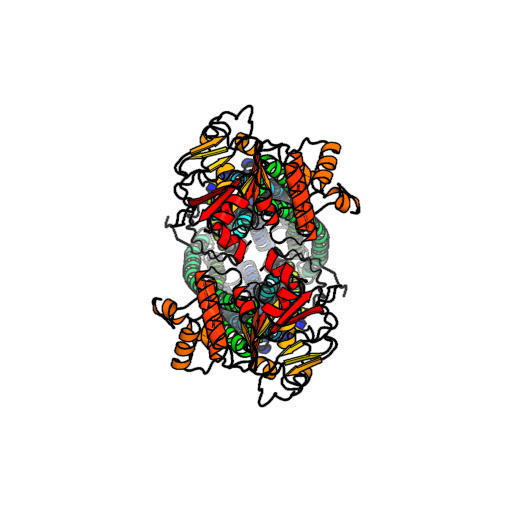.88 391 THR A CA 1
ATOM 3088 C C . THR A 1 391 ? 29.359 35.781 17.344 1 95.88 391 THR A C 1
ATOM 3090 O O . THR A 1 391 ? 29.453 36.875 17.922 1 95.88 391 THR A O 1
ATOM 3093 N N . GLY A 1 392 ? 28.562 34.75 17.797 1 93.31 392 GLY A N 1
ATOM 3094 C CA . GLY A 1 392 ? 27.938 34.812 19.109 1 93.31 392 GLY A CA 1
ATOM 3095 C C . GLY A 1 392 ? 26.625 35.562 19.125 1 93.31 392 GLY A C 1
ATOM 3096 O O . GLY A 1 392 ? 25.969 35.656 20.156 1 93.31 392 GLY A O 1
ATOM 3097 N N . GLN A 1 393 ? 26.234 36.031 17.953 1 94.44 393 GLN A N 1
ATOM 3098 C CA . GLN A 1 393 ? 25 36.812 17.828 1 94.44 393 GLN A CA 1
ATOM 3099 C C . GLN A 1 393 ? 23.797 35.938 17.625 1 94.44 393 GLN A C 1
ATOM 3101 O O . GLN A 1 393 ? 23.891 34.875 16.969 1 94.44 393 GLN A O 1
ATOM 3106 N N . THR A 1 394 ? 22.719 36.312 18.219 1 94.38 394 THR A N 1
ATOM 3107 C CA . THR A 1 394 ? 21.438 35.656 17.938 1 94.38 394 THR A CA 1
ATOM 3108 C C . THR A 1 394 ? 20.609 36.5 16.969 1 94.38 394 THR A C 1
ATOM 3110 O O . THR A 1 394 ? 20.234 37.625 17.266 1 94.38 394 THR A O 1
ATOM 3113 N N . VAL A 1 395 ? 20.344 35.938 15.789 1 95.56 395 VAL A N 1
ATOM 3114 C CA . VAL A 1 395 ? 19.594 36.625 14.734 1 95.56 395 VAL A CA 1
ATOM 3115 C C . VAL A 1 395 ? 18.266 35.906 14.5 1 95.56 395 VAL A C 1
ATOM 3117 O O . VAL A 1 395 ? 18.203 34.688 14.391 1 95.56 395 VAL A O 1
ATOM 3120 N N . ALA A 1 396 ? 17.188 36.688 14.461 1 94.44 396 ALA A N 1
ATOM 3121 C CA . ALA A 1 396 ? 15.859 36.156 14.164 1 94.44 396 ALA A CA 1
ATOM 3122 C C . ALA A 1 396 ? 15.414 36.531 12.758 1 94.44 396 ALA A C 1
ATOM 3124 O O . ALA A 1 396 ? 15.641 37.688 12.32 1 94.44 396 ALA A O 1
ATOM 3125 N N . ILE A 1 397 ? 14.922 35.594 12.094 1 94.69 397 ILE A N 1
ATOM 3126 C CA . ILE A 1 397 ? 14.312 35.844 10.789 1 94.69 397 ILE A CA 1
ATOM 3127 C C . ILE A 1 397 ? 12.797 35.688 10.891 1 94.69 397 ILE A C 1
ATOM 3129 O O . ILE A 1 397 ? 12.289 34.656 11.32 1 94.69 397 ILE A O 1
ATOM 3133 N N . VAL A 1 398 ? 12.094 36.781 10.523 1 90.94 398 VAL A N 1
ATOM 3134 C CA . VAL A 1 398 ? 10.641 36.75 10.609 1 90.94 398 VAL A CA 1
ATOM 3135 C C . VAL A 1 398 ? 10.039 37.188 9.273 1 90.94 398 VAL A C 1
ATOM 3137 O O . VAL A 1 398 ? 10.703 37.844 8.461 1 90.94 398 VAL A O 1
ATOM 3140 N N . GLY A 1 399 ? 8.906 36.75 9.055 1 85.81 399 GLY A N 1
ATOM 3141 C CA . GLY A 1 399 ? 8.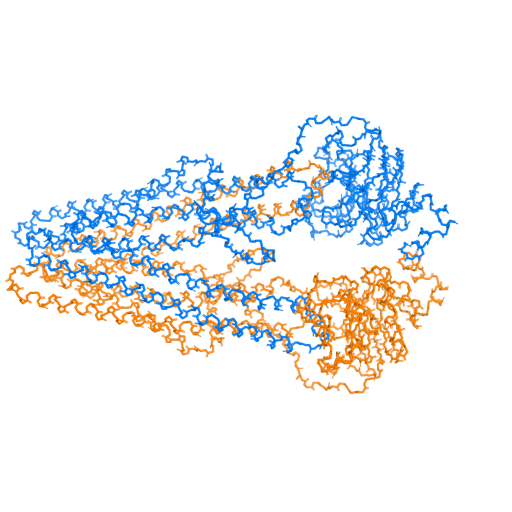203 37.062 7.824 1 85.81 399 GLY A CA 1
ATOM 3142 C C . GLY A 1 399 ? 6.992 36.156 7.594 1 85.81 399 GLY A C 1
ATOM 3143 O O . GLY A 1 399 ? 6.738 35.25 8.367 1 85.81 399 GLY A O 1
ATOM 3144 N N . GLU A 1 400 ? 6.363 36.469 6.555 1 76.94 400 GLU A N 1
ATOM 3145 C CA . GLU A 1 400 ? 5.172 35.688 6.215 1 76.94 400 GLU A CA 1
ATOM 3146 C C . GLU A 1 400 ? 5.543 34.281 5.734 1 76.94 400 GLU A C 1
ATOM 3148 O O . GLU A 1 400 ? 6.711 34.031 5.438 1 76.94 400 GLU A O 1
ATOM 3153 N N . SER A 1 401 ? 4.562 33.438 5.82 1 72.62 401 SER A N 1
ATOM 3154 C CA . SER A 1 401 ? 4.777 32.094 5.281 1 72.62 401 SER A CA 1
ATOM 3155 C C . SER A 1 401 ? 5.145 32.125 3.801 1 72.62 401 SER A C 1
ATOM 3157 O O . SER A 1 401 ? 4.547 32.906 3.037 1 72.62 401 SER A O 1
ATOM 3159 N N . GLY A 1 402 ? 6.145 31.438 3.441 1 75.69 402 GLY A N 1
ATOM 3160 C CA . GLY A 1 402 ? 6.566 31.406 2.051 1 75.69 402 GLY A CA 1
ATOM 3161 C C . GLY A 1 402 ? 7.547 32.5 1.694 1 75.69 402 GLY A C 1
ATOM 3162 O O . GLY A 1 402 ? 7.934 32.656 0.532 1 75.69 402 GLY A O 1
ATOM 3163 N N . SER A 1 403 ? 7.918 33.25 2.695 1 84.69 403 SER A N 1
ATOM 3164 C CA . SER A 1 403 ? 8.805 34.375 2.412 1 84.69 403 SER A CA 1
ATOM 3165 C C . SER A 1 403 ? 10.234 33.906 2.184 1 84.69 403 SER A C 1
ATOM 3167 O O . SER A 1 403 ? 11.102 34.688 1.795 1 84.69 403 SER A O 1
ATOM 3169 N N . GLY A 1 404 ? 10.531 32.625 2.406 1 89.56 404 GLY A N 1
ATOM 3170 C CA . GLY A 1 404 ? 11.844 32.062 2.125 1 89.56 404 GLY A CA 1
ATOM 3171 C C . GLY A 1 404 ? 12.672 31.828 3.373 1 89.56 404 GLY A C 1
ATOM 3172 O O . GLY A 1 404 ? 13.859 31.5 3.285 1 89.56 404 GLY A O 1
ATOM 3173 N N . LYS A 1 405 ? 12.133 31.984 4.535 1 91.81 405 LYS A N 1
ATOM 3174 C CA . LYS A 1 405 ? 12.852 31.906 5.805 1 91.81 405 LYS A CA 1
ATOM 3175 C C . LYS A 1 405 ? 13.57 30.562 5.941 1 91.81 405 LYS A C 1
ATOM 3177 O O . LYS A 1 405 ? 14.766 30.516 6.227 1 91.81 405 LYS A O 1
ATOM 3182 N N . SER A 1 406 ? 12.82 29.453 5.66 1 89.81 406 SER A N 1
ATOM 3183 C CA . SER A 1 406 ? 13.414 28.125 5.797 1 89.81 406 SER A CA 1
ATOM 3184 C C . SER A 1 406 ? 14.484 27.891 4.742 1 89.81 406 SER A C 1
ATOM 3186 O O . SER A 1 406 ? 15.453 27.172 4.988 1 89.81 406 SER A O 1
ATOM 3188 N N . THR A 1 407 ? 14.352 28.5 3.604 1 93.5 407 THR A N 1
ATOM 3189 C CA . THR A 1 407 ? 15.312 28.375 2.518 1 93.5 407 THR A CA 1
ATOM 3190 C C . THR A 1 407 ? 16.688 28.891 2.936 1 93.5 407 THR A C 1
ATOM 3192 O O . THR A 1 407 ? 17.719 28.328 2.553 1 93.5 407 THR A O 1
ATOM 3195 N N . VAL A 1 408 ? 16.641 29.969 3.744 1 96.25 408 VAL A N 1
ATOM 3196 C CA . VAL A 1 408 ? 17.891 30.531 4.238 1 96.25 408 VAL A CA 1
ATOM 3197 C C . VAL A 1 408 ? 18.672 29.484 5.02 1 96.25 408 VAL A C 1
ATOM 3199 O O . VAL A 1 408 ? 19.875 29.297 4.809 1 96.25 408 VAL A O 1
ATOM 3202 N N . LEU A 1 409 ? 17.953 28.734 5.824 1 95.62 409 LEU A N 1
ATOM 3203 C CA . LEU A 1 409 ? 18.578 27.719 6.656 1 95.62 409 LEU A CA 1
ATOM 3204 C C . LEU A 1 409 ? 19.031 26.531 5.812 1 95.62 409 LEU A C 1
ATOM 3206 O O . LEU A 1 409 ? 20.094 25.969 6.047 1 95.62 409 LEU A O 1
ATOM 3210 N N . HIS A 1 410 ? 18.297 26.188 4.836 1 93.94 410 HIS A N 1
ATOM 3211 C CA . HIS A 1 410 ? 18.609 25.047 3.986 1 93.94 410 HIS A CA 1
ATOM 3212 C C . HIS A 1 410 ? 19.859 25.281 3.166 1 93.94 410 HIS A C 1
ATOM 3214 O O . HIS A 1 410 ? 20.688 24.391 2.988 1 93.94 410 HIS A O 1
ATOM 3220 N N . LEU A 1 411 ? 20.016 26.469 2.697 1 95.25 411 LEU A N 1
ATOM 3221 C CA . LEU A 1 411 ? 21.172 26.797 1.88 1 95.25 411 LEU A CA 1
ATOM 3222 C C . LEU A 1 411 ? 22.438 26.812 2.721 1 95.25 411 LEU A C 1
ATOM 3224 O O . LEU A 1 411 ? 23.516 26.406 2.25 1 95.25 411 LEU A O 1
ATOM 3228 N N . LEU A 1 412 ? 22.266 27.266 3.943 1 95.69 412 LEU A N 1
ATOM 3229 C CA . LEU A 1 412 ? 23.422 27.281 4.836 1 95.69 412 LEU A CA 1
ATOM 3230 C C . LEU A 1 412 ? 23.922 25.859 5.09 1 95.69 412 LEU A C 1
ATOM 3232 O O . LEU A 1 412 ? 25.125 25.641 5.211 1 95.69 412 LEU A O 1
ATOM 3236 N N . GLN A 1 413 ? 23.016 24.938 5.105 1 93.88 413 GLN A N 1
ATOM 3237 C CA . GLN A 1 413 ? 23.359 23.531 5.367 1 93.88 413 GLN A CA 1
ATOM 3238 C C . GLN A 1 413 ? 23.781 22.828 4.086 1 93.88 413 GLN A C 1
ATOM 3240 O O . GLN A 1 413 ? 24.031 21.625 4.09 1 93.88 413 GLN A O 1
ATOM 3245 N N . ARG A 1 414 ? 23.75 23.484 2.992 1 92.81 414 ARG A N 1
ATOM 3246 C CA . ARG A 1 414 ? 24.188 22.984 1.695 1 92.81 414 ARG A CA 1
ATOM 3247 C C . ARG A 1 414 ? 23.25 21.891 1.198 1 92.81 414 ARG A C 1
ATOM 3249 O O . ARG A 1 414 ? 23.688 20.891 0.61 1 92.81 414 ARG A O 1
ATOM 3256 N N . PHE A 1 415 ? 22.031 22.062 1.539 1 90.5 415 PHE A N 1
ATOM 3257 C CA . PHE A 1 415 ? 21.047 21.125 1.022 1 90.5 415 PHE A CA 1
ATOM 3258 C C . PHE A 1 415 ? 20.812 21.344 -0.467 1 90.5 415 PHE A C 1
ATOM 3260 O O . PHE A 1 415 ? 20.438 20.422 -1.187 1 90.5 415 PHE A O 1
ATOM 3267 N N . TYR A 1 416 ? 21.062 22.625 -0.897 1 89.88 416 TYR A N 1
ATOM 3268 C CA . TYR A 1 416 ? 20.875 23 -2.295 1 89.88 416 TYR A CA 1
ATOM 3269 C C . TYR A 1 416 ? 22.078 23.812 -2.797 1 89.88 416 TYR A C 1
ATOM 3271 O O . TYR A 1 416 ? 22.641 24.625 -2.064 1 89.88 416 TYR A O 1
ATOM 3279 N N . ASP A 1 417 ? 22.453 23.594 -4.082 1 86.25 417 ASP A N 1
ATOM 3280 C CA . ASP A 1 417 ? 23.641 24.234 -4.621 1 86.25 417 ASP A CA 1
ATOM 3281 C C . ASP A 1 417 ? 23.281 25.188 -5.758 1 86.25 417 ASP A C 1
ATOM 3283 O O . ASP A 1 417 ? 24.109 26 -6.18 1 86.25 417 ASP A O 1
ATOM 3287 N N . GLY A 1 418 ? 22.188 25.25 -6.258 1 87.12 418 GLY A N 1
ATOM 3288 C CA . GLY A 1 418 ? 21.844 25.984 -7.465 1 87.12 418 GLY A CA 1
ATOM 3289 C C . GLY A 1 418 ? 21.406 27.422 -7.191 1 87.12 418 GLY A C 1
ATOM 3290 O O . GLY A 1 418 ? 20.438 27.891 -7.77 1 87.12 418 GLY A O 1
ATOM 3291 N N . TYR A 1 419 ? 22.188 28.141 -6.25 1 93.5 419 TYR A N 1
ATOM 3292 C CA . TYR A 1 419 ? 21.844 29.516 -5.965 1 93.5 419 TYR A CA 1
ATOM 3293 C C . TYR A 1 419 ? 22.875 30.469 -6.547 1 93.5 419 TYR A C 1
ATOM 3295 O O . TYR A 1 419 ? 24.031 30.078 -6.797 1 93.5 419 TYR A O 1
ATOM 3303 N N . GLU A 1 420 ? 22.484 31.703 -6.859 1 95.56 420 GLU A N 1
ATOM 3304 C CA . GLU A 1 420 ? 23.375 32.812 -7.227 1 95.56 420 GLU A CA 1
ATOM 3305 C C . GLU A 1 420 ? 23.812 33.594 -5.996 1 95.56 420 GLU A C 1
ATOM 3307 O O . GLU A 1 420 ? 23.141 33.562 -4.965 1 95.56 420 GLU A O 1
ATOM 3312 N N . GLY A 1 421 ? 24.969 34.219 -6.109 1 96.62 421 GLY A N 1
ATOM 3313 C CA . GLY A 1 421 ? 25.516 34.906 -4.961 1 96.62 421 GLY A CA 1
ATOM 3314 C C . GLY A 1 421 ? 26.5 34.094 -4.16 1 96.62 421 GLY A C 1
ATOM 3315 O O . GLY A 1 421 ? 27.109 33.156 -4.695 1 96.62 421 GLY A O 1
ATOM 3316 N N . GLU A 1 422 ? 26.656 34.594 -2.848 1 96.81 422 GLU A N 1
ATOM 3317 C CA . GLU A 1 422 ? 27.656 33.875 -2.047 1 96.81 422 GLU A CA 1
ATOM 3318 C C . GLU A 1 422 ? 27.203 33.75 -0.598 1 96.81 422 GLU A C 1
ATOM 3320 O O . GLU A 1 422 ? 26.594 34.656 -0.041 1 96.81 422 GLU A O 1
ATOM 3325 N N . ILE A 1 423 ? 27.484 32.625 -0.087 1 97.5 423 ILE A N 1
ATOM 3326 C CA . ILE A 1 423 ? 27.312 32.344 1.337 1 97.5 423 ILE A CA 1
ATOM 3327 C C . ILE A 1 423 ? 28.641 31.984 1.962 1 97.5 423 ILE A C 1
ATOM 3329 O O . ILE A 1 423 ? 29.359 31.094 1.461 1 97.5 423 ILE A O 1
ATOM 3333 N N . THR A 1 424 ? 29 32.719 3.035 1 97.38 424 THR A N 1
ATOM 3334 C CA . THR A 1 424 ? 30.312 32.469 3.631 1 97.38 424 THR A CA 1
ATOM 3335 C C . THR A 1 424 ? 30.172 32.219 5.129 1 97.38 424 THR A C 1
ATOM 3337 O O . THR A 1 424 ? 29.25 32.719 5.773 1 97.38 424 THR A O 1
ATOM 3340 N N . ILE A 1 425 ? 31.078 31.422 5.645 1 97.25 425 ILE A N 1
ATOM 3341 C CA . ILE A 1 425 ? 31.297 31.219 7.07 1 97.25 425 ILE A CA 1
ATOM 3342 C C . ILE A 1 425 ? 32.719 31.672 7.445 1 97.25 425 ILE A C 1
ATOM 3344 O O . ILE A 1 425 ? 33.688 31.141 6.938 1 97.25 425 ILE A O 1
ATOM 3348 N N . ASP A 1 426 ? 32.781 32.625 8.258 1 96.81 426 ASP A N 1
ATOM 3349 C CA . ASP A 1 426 ? 34.062 33.219 8.664 1 96.81 426 ASP A CA 1
ATOM 3350 C C . ASP A 1 426 ? 34.875 33.656 7.445 1 96.81 426 ASP A C 1
ATOM 3352 O O . ASP A 1 426 ? 36.094 33.406 7.379 1 96.81 426 ASP A O 1
ATOM 3356 N N . GLY A 1 427 ? 34.125 34.094 6.488 1 94.5 427 GLY A N 1
ATOM 3357 C CA . GLY A 1 427 ? 34.781 34.625 5.312 1 94.5 427 GLY A CA 1
ATOM 3358 C C . GLY A 1 427 ? 35.062 33.594 4.242 1 94.5 427 GLY A C 1
ATOM 3359 O O . GLY A 1 427 ? 35.5 33.938 3.135 1 94.5 427 GLY A O 1
ATOM 3360 N N . HIS A 1 428 ? 34.812 32.406 4.473 1 95.38 428 HIS A N 1
ATOM 3361 C CA . HIS A 1 428 ? 35.062 31.344 3.512 1 95.38 428 HIS A CA 1
ATOM 3362 C C . HIS A 1 428 ? 33.781 30.922 2.82 1 95.38 428 HIS A C 1
ATOM 3364 O O . HIS A 1 428 ? 32.781 30.641 3.482 1 95.38 428 HIS A O 1
ATOM 3370 N N . ASN A 1 429 ? 33.906 30.797 1.537 1 95.56 429 ASN A N 1
ATOM 3371 C CA . ASN A 1 429 ? 32.719 30.359 0.777 1 95.56 429 ASN A CA 1
ATOM 3372 C C . ASN A 1 429 ? 32.375 28.906 1.065 1 95.56 429 ASN A C 1
ATOM 3374 O O . ASN A 1 429 ? 33.25 28.016 0.958 1 95.56 429 ASN A O 1
ATOM 3378 N N . VAL A 1 430 ? 31.156 28.625 1.354 1 94.88 430 VAL A N 1
ATOM 3379 C CA . VAL A 1 430 ? 30.734 27.297 1.782 1 94.88 430 VAL A CA 1
ATOM 3380 C C . VAL A 1 430 ? 30.859 26.312 0.62 1 94.88 430 VAL A C 1
ATOM 3382 O O . VAL A 1 430 ? 31.016 25.109 0.831 1 94.88 430 VAL A O 1
ATOM 3385 N N . LYS A 1 431 ? 30.844 26.75 -0.612 1 92.44 431 LYS A N 1
ATOM 3386 C CA . LYS A 1 431 ? 30.922 25.891 -1.793 1 92.44 431 LYS A CA 1
ATOM 3387 C C . LYS A 1 431 ? 32.312 25.312 -1.963 1 92.44 431 LYS A C 1
ATOM 3389 O O . LYS A 1 431 ? 32.5 24.328 -2.666 1 92.44 431 LYS A O 1
ATOM 3394 N N . ASP A 1 432 ? 33.25 25.906 -1.241 1 91.44 432 ASP A N 1
ATOM 3395 C CA . ASP A 1 432 ? 34.656 25.516 -1.408 1 91.44 432 ASP A CA 1
ATOM 3396 C C . ASP A 1 432 ? 35 24.359 -0.47 1 91.44 432 ASP A C 1
ATOM 3398 O O . ASP A 1 432 ? 36.094 23.781 -0.588 1 91.44 432 ASP A O 1
ATOM 3402 N N . PHE A 1 433 ? 34.125 24.062 0.379 1 92.19 433 PHE A N 1
ATOM 3403 C CA . PHE A 1 433 ? 34.406 23.031 1.37 1 92.19 433 PHE A CA 1
ATOM 3404 C C . PHE A 1 433 ? 33.438 21.859 1.227 1 92.19 433 PHE A C 1
ATOM 3406 O O . PHE A 1 433 ? 32.438 21.953 0.502 1 92.19 433 PHE A O 1
ATOM 3413 N N . SER A 1 434 ? 33.875 20.812 1.915 1 89.94 434 SER A N 1
ATOM 3414 C CA . SER A 1 434 ? 33.031 19.625 1.864 1 89.94 434 SER A CA 1
ATOM 3415 C C . SER A 1 434 ? 31.734 19.844 2.645 1 89.94 434 SER A C 1
ATOM 3417 O O . SER A 1 434 ? 31.734 20.516 3.682 1 89.94 434 SER A O 1
ATOM 3419 N N . ASP A 1 435 ? 30.641 19.219 2.188 1 88.81 435 ASP A N 1
ATOM 3420 C CA . ASP A 1 435 ? 29.344 19.328 2.852 1 88.81 435 ASP A CA 1
ATOM 3421 C C . ASP A 1 435 ? 29.406 18.812 4.285 1 88.81 435 ASP A C 1
ATOM 3423 O O . ASP A 1 435 ? 28.828 19.406 5.195 1 88.81 435 ASP A O 1
ATOM 3427 N N . LYS A 1 436 ? 30.188 17.797 4.398 1 87 436 LYS A N 1
ATOM 3428 C CA . LYS A 1 436 ? 30.344 17.203 5.719 1 87 436 LYS A CA 1
ATOM 3429 C C . LYS A 1 436 ? 30.984 18.172 6.699 1 87 436 LYS A C 1
ATOM 3431 O O . LYS A 1 436 ? 30.547 18.297 7.844 1 87 436 LYS A O 1
ATOM 3436 N N . SER A 1 437 ? 31.984 18.812 6.184 1 90.25 437 SER A N 1
ATOM 3437 C CA . SER A 1 437 ? 32.719 19.766 7.031 1 90.25 437 SER A CA 1
ATOM 3438 C C . SER A 1 437 ? 31.828 20.938 7.426 1 90.25 437 SER A C 1
ATOM 3440 O O . SER A 1 437 ? 31.875 21.406 8.562 1 90.25 437 SER A O 1
ATOM 3442 N N . ILE A 1 438 ? 31.062 21.359 6.559 1 92.81 438 ILE A N 1
ATOM 3443 C CA . ILE A 1 438 ? 30.188 22.5 6.828 1 92.81 438 ILE A CA 1
ATOM 3444 C C . ILE A 1 438 ? 29.109 22.094 7.824 1 92.81 438 ILE A C 1
ATOM 3446 O O . ILE A 1 438 ? 28.875 22.781 8.82 1 92.81 438 ILE A O 1
ATOM 3450 N N . ARG A 1 439 ? 28.547 20.984 7.617 1 92.06 439 ARG A N 1
ATOM 3451 C CA . ARG A 1 439 ? 27.422 20.547 8.43 1 92.06 439 ARG A CA 1
ATOM 3452 C C . ARG A 1 439 ? 27.891 20.141 9.828 1 92.06 439 ARG A C 1
ATOM 3454 O O . ARG A 1 439 ? 27.141 20.266 10.797 1 92.06 439 ARG A O 1
ATOM 3461 N N . SER A 1 440 ? 29.141 19.719 9.914 1 91.19 440 SER A N 1
ATOM 3462 C CA . SER A 1 440 ? 29.672 19.328 11.211 1 91.19 440 SER A CA 1
ATOM 3463 C C . SER A 1 440 ? 29.797 20.547 12.133 1 91.19 440 SER A C 1
ATOM 3465 O O . SER A 1 440 ? 29.922 20.391 13.352 1 91.19 440 SER A O 1
ATOM 3467 N N . ASN A 1 441 ? 29.656 21.688 11.547 1 94.62 441 ASN A N 1
ATOM 3468 C CA . ASN A 1 441 ? 29.766 22.922 12.328 1 94.62 441 ASN A CA 1
ATOM 3469 C C . ASN A 1 441 ? 28.406 23.547 12.586 1 94.62 441 ASN A C 1
ATOM 3471 O O . ASN A 1 441 ? 28.312 24.625 13.164 1 94.62 441 ASN A O 1
ATOM 3475 N N . ILE A 1 442 ? 27.406 22.844 12.148 1 95.5 442 ILE A N 1
ATOM 3476 C CA . ILE A 1 442 ? 26.047 23.391 12.273 1 95.5 442 ILE A CA 1
ATOM 3477 C C . ILE A 1 442 ? 25.141 22.359 12.961 1 95.5 442 ILE A C 1
ATOM 3479 O O . ILE A 1 442 ? 25.109 21.203 12.562 1 95.5 442 ILE A O 1
ATOM 3483 N N . ALA A 1 443 ? 24.469 22.719 14.023 1 94.19 443 ALA A N 1
ATOM 3484 C CA . ALA A 1 443 ? 23.422 21.906 14.633 1 94.19 443 ALA A CA 1
ATOM 3485 C C . ALA A 1 443 ? 22.047 22.469 14.297 1 94.19 443 ALA A C 1
ATOM 3487 O O . ALA A 1 443 ? 21.812 23.672 14.406 1 94.19 443 ALA A O 1
ATOM 3488 N N . SER A 1 444 ? 21.156 21.609 13.844 1 93.31 444 SER A N 1
ATOM 3489 C CA . SER A 1 444 ? 19.859 22.078 13.367 1 93.31 444 SER A CA 1
ATOM 3490 C C . SER A 1 444 ? 18.719 21.469 14.188 1 93.31 444 SER A C 1
ATOM 3492 O O . SER A 1 444 ? 18.781 20.297 14.562 1 93.31 444 SER A O 1
ATOM 3494 N N . VAL A 1 445 ? 17.797 22.281 14.523 1 91.25 445 VAL A N 1
ATOM 3495 C CA . VAL A 1 445 ? 16.531 21.859 15.117 1 91.25 445 VAL A CA 1
ATOM 3496 C C . VAL A 1 445 ? 15.391 22.141 14.148 1 91.25 445 VAL A C 1
ATOM 3498 O O . VAL A 1 445 ? 15.055 23.297 13.898 1 91.25 445 VAL A O 1
ATOM 3501 N N . PRO A 1 446 ? 14.828 21.078 13.664 1 88.44 446 PRO A N 1
ATOM 3502 C CA . PRO A 1 446 ? 13.797 21.25 12.641 1 88.44 446 PRO A CA 1
ATOM 3503 C C . PRO A 1 446 ? 12.453 21.672 13.219 1 88.44 446 PRO A C 1
ATOM 3505 O O . PRO A 1 446 ? 12.25 21.609 14.43 1 88.44 446 PRO A O 1
ATOM 3508 N N . GLN A 1 447 ? 11.625 22.094 12.234 1 81.38 447 GLN A N 1
ATOM 3509 C CA . GLN A 1 447 ? 10.266 22.5 12.586 1 81.38 447 GLN A CA 1
ATOM 3510 C C . GLN A 1 447 ? 9.477 21.312 13.125 1 81.38 447 GLN A C 1
ATOM 3512 O O . GLN A 1 447 ? 8.805 21.422 14.156 1 81.38 447 GLN A O 1
ATOM 3517 N N . THR A 1 448 ? 9.633 20.203 12.43 1 83 448 THR A N 1
ATOM 3518 C CA . THR A 1 448 ? 9.023 18.969 12.883 1 83 448 THR A CA 1
ATOM 3519 C C . THR A 1 448 ? 10.062 18.078 13.562 1 83 448 THR A C 1
ATOM 3521 O O . THR A 1 448 ? 11 17.609 12.914 1 83 448 THR A O 1
ATOM 3524 N N . PRO A 1 449 ? 9.781 17.891 14.883 1 89.25 449 PRO A N 1
ATOM 3525 C CA . PRO A 1 449 ? 10.789 17.094 15.594 1 89.25 449 PRO A CA 1
ATOM 3526 C C . PRO A 1 449 ? 10.867 15.664 15.086 1 89.25 449 PRO A C 1
ATOM 3528 O O . PRO A 1 449 ? 9.844 15.047 14.797 1 89.25 449 PRO A O 1
ATOM 3531 N N . VAL A 1 450 ? 12.078 15.164 15.039 1 90.88 450 VAL A N 1
ATOM 3532 C CA . VAL A 1 450 ? 12.336 13.828 14.508 1 90.88 450 VAL A CA 1
ATOM 3533 C C . VAL A 1 450 ? 12.914 12.938 15.602 1 90.88 450 VAL A C 1
ATOM 3535 O O . VAL A 1 450 ? 13.914 13.289 16.234 1 90.88 450 VAL A O 1
ATOM 3538 N N . ILE A 1 451 ? 12.281 11.836 15.828 1 91.88 451 ILE A N 1
ATOM 3539 C CA . ILE A 1 451 ? 12.773 10.828 16.766 1 91.88 451 ILE A CA 1
ATOM 3540 C C . ILE A 1 451 ? 12.953 9.5 16.031 1 91.88 451 ILE A C 1
ATOM 3542 O O . ILE A 1 451 ? 12.055 9.039 15.328 1 91.88 451 ILE A O 1
ATOM 3546 N N . PHE A 1 452 ? 14.117 8.93 16.203 1 91.69 452 PHE A N 1
ATOM 3547 C CA . PHE A 1 452 ? 14.406 7.637 15.586 1 91.69 452 PHE A CA 1
ATOM 3548 C C . PHE A 1 452 ? 14.039 6.5 16.531 1 91.69 452 PHE A C 1
ATOM 3550 O O . PHE A 1 452 ? 14.008 6.688 17.75 1 91.69 452 PHE A O 1
ATOM 3557 N N . SER A 1 453 ? 13.766 5.34 15.984 1 89.75 453 SER A N 1
ATOM 3558 C CA . SER A 1 453 ? 13.422 4.172 16.781 1 89.75 453 SER A CA 1
ATOM 3559 C C . SER A 1 453 ? 14.664 3.574 17.453 1 89.75 453 SER A C 1
ATOM 3561 O O . SER A 1 453 ? 15.219 2.582 16.969 1 89.75 453 SER A O 1
ATOM 3563 N N . MET A 1 454 ? 14.977 4.051 18.531 1 91.25 454 MET A N 1
ATOM 3564 C CA . MET A 1 454 ? 16.141 3.65 19.328 1 91.25 454 MET A CA 1
ATOM 3565 C C . MET A 1 454 ? 16.047 4.211 20.734 1 91.25 454 MET A C 1
ATOM 3567 O O . MET A 1 454 ? 15.109 4.938 21.062 1 91.25 454 MET A O 1
ATOM 3571 N N . PRO A 1 455 ? 17 3.881 21.547 1 94.44 455 PRO A N 1
ATOM 3572 C CA . PRO A 1 455 ? 16.984 4.445 22.906 1 94.44 455 PRO A CA 1
ATOM 3573 C C . PRO A 1 455 ? 17.156 5.961 22.906 1 94.44 455 PRO A C 1
ATOM 3575 O O . PRO A 1 455 ? 17.781 6.523 22 1 94.44 455 PRO A O 1
ATOM 3578 N N . ILE A 1 456 ? 16.641 6.602 23.922 1 96.06 456 ILE A N 1
ATOM 3579 C CA . ILE A 1 456 ? 16.688 8.055 24.031 1 96.06 456 ILE A CA 1
ATOM 3580 C C . ILE A 1 456 ? 18.141 8.531 24.031 1 96.06 456 ILE A C 1
ATOM 3582 O O . ILE A 1 456 ? 18.453 9.555 23.422 1 96.06 456 ILE A O 1
ATOM 3586 N N . GLU A 1 457 ? 18.953 7.777 24.672 1 96.5 457 GLU A N 1
ATOM 3587 C CA . GLU A 1 457 ? 20.375 8.133 24.719 1 96.5 457 GLU A CA 1
ATOM 3588 C C . GLU A 1 457 ? 20.969 8.219 23.312 1 96.5 457 GLU A C 1
ATOM 3590 O O . GLU A 1 457 ? 21.688 9.164 23 1 96.5 457 GLU A O 1
ATOM 3595 N N . ASP A 1 458 ? 20.625 7.289 22.531 1 94.44 458 ASP A N 1
ATOM 3596 C CA . ASP A 1 458 ? 21.156 7.238 21.172 1 94.44 458 ASP A CA 1
ATOM 3597 C C . ASP A 1 458 ? 20.562 8.344 20.312 1 94.44 458 ASP A C 1
ATOM 3599 O O . ASP A 1 458 ? 21.219 8.844 19.391 1 94.44 458 ASP A O 1
ATOM 3603 N N . ASN A 1 459 ? 19.328 8.695 20.578 1 95.44 459 ASN A N 1
ATOM 3604 C CA . ASN A 1 459 ? 18.719 9.812 19.875 1 95.44 459 ASN A CA 1
ATOM 3605 C C . ASN A 1 459 ? 19.453 11.117 20.141 1 95.44 459 ASN A C 1
ATOM 3607 O O . ASN A 1 459 ? 19.672 11.906 19.219 1 95.44 459 ASN A O 1
ATOM 3611 N N . ILE A 1 460 ? 19.828 11.25 21.375 1 95.75 460 ILE A N 1
ATOM 3612 C CA . ILE A 1 460 ? 20.531 12.469 21.734 1 95.75 460 ILE A CA 1
ATOM 3613 C C . ILE A 1 460 ? 21.953 12.422 21.188 1 95.75 460 ILE A C 1
ATOM 3615 O O . ILE A 1 460 ? 22.453 13.422 20.656 1 95.75 460 ILE A O 1
ATOM 3619 N N . LYS A 1 461 ? 22.547 11.219 21.156 1 94.38 461 LYS A N 1
ATOM 3620 C CA . LYS A 1 461 ? 23.906 11.031 20.688 1 94.38 461 LYS A CA 1
ATOM 3621 C C . LYS A 1 461 ? 23.969 11.047 19.156 1 94.38 461 LYS A C 1
ATOM 3623 O O . LYS A 1 461 ? 25.047 10.977 18.578 1 94.38 461 LYS A O 1
ATOM 3628 N N . TYR A 1 462 ? 22.875 11.188 18.578 1 92.94 462 TYR A N 1
ATOM 3629 C CA . TYR A 1 462 ? 22.797 11.062 17.125 1 92.94 462 TYR A CA 1
ATOM 3630 C C . TYR A 1 462 ? 23.688 12.086 16.438 1 92.94 462 TYR A C 1
ATOM 3632 O O . TYR A 1 462 ? 24.25 11.82 15.375 1 92.94 462 TYR A O 1
ATOM 3640 N N . SER A 1 463 ? 23.859 13.242 17.047 1 91.69 463 SER A N 1
ATOM 3641 C CA . SER A 1 463 ? 24.672 14.328 16.5 1 91.69 463 SER A CA 1
ATOM 3642 C C . SER A 1 463 ? 26.141 14.164 16.891 1 91.69 463 SER A C 1
ATOM 3644 O O . SER A 1 463 ? 27.016 14.727 16.234 1 91.69 463 SER A O 1
ATOM 3646 N N . HIS A 1 464 ? 26.391 13.492 17.922 1 92.5 464 HIS A N 1
ATOM 3647 C CA . HIS A 1 464 ? 27.719 13.195 18.438 1 92.5 464 HIS A CA 1
ATOM 3648 C C . HIS A 1 464 ? 27.797 11.781 19 1 92.5 464 HIS A C 1
ATOM 3650 O O . HIS A 1 464 ? 27.766 11.602 20.219 1 92.5 464 HIS A O 1
ATOM 3656 N N . PRO A 1 465 ? 28.141 10.852 18.156 1 88.94 465 PRO A N 1
ATOM 3657 C CA . PRO A 1 465 ? 28.047 9.438 18.531 1 88.94 465 PRO A CA 1
ATOM 3658 C C . PRO A 1 465 ? 29.016 9.062 19.656 1 88.94 465 PRO A C 1
ATOM 3660 O O . PRO A 1 465 ? 28.766 8.125 20.406 1 88.94 465 PRO A O 1
ATOM 3663 N N . ASN A 1 466 ? 30.047 9.766 19.812 1 90.06 466 ASN A N 1
ATOM 3664 C CA . ASN A 1 466 ? 31.078 9.43 20.797 1 90.06 466 ASN A CA 1
ATOM 3665 C C . ASN A 1 466 ? 30.859 10.172 22.109 1 90.06 466 ASN A C 1
ATOM 3667 O O . ASN A 1 466 ? 31.703 10.109 23.016 1 90.06 466 ASN A O 1
ATOM 3671 N N . ALA A 1 467 ? 29.766 10.852 22.203 1 94.31 467 ALA A N 1
ATOM 3672 C CA . ALA A 1 467 ? 29.484 11.578 23.438 1 94.31 467 ALA A CA 1
ATOM 3673 C C . ALA A 1 467 ? 29.344 10.617 24.625 1 94.31 467 ALA A C 1
ATOM 3675 O O . ALA A 1 467 ? 28.797 9.531 24.484 1 94.31 467 ALA A O 1
ATOM 3676 N N . SER A 1 468 ? 29.859 10.984 25.75 1 95.69 468 SER A N 1
ATOM 3677 C CA . SER A 1 468 ? 29.734 10.188 26.969 1 95.69 468 SER A CA 1
ATOM 3678 C C . SER A 1 468 ? 28.344 10.312 27.578 1 95.69 468 SER A C 1
ATOM 3680 O O . SER A 1 468 ? 27.578 11.219 27.219 1 95.69 468 SER A O 1
ATOM 3682 N N . HIS A 1 469 ? 28.094 9.422 28.469 1 95.69 469 HIS A N 1
ATOM 3683 C CA . HIS A 1 469 ? 26.797 9.445 29.156 1 95.69 469 HIS A CA 1
ATOM 3684 C C . HIS A 1 469 ? 26.609 10.75 29.938 1 95.69 469 HIS A C 1
ATOM 3686 O O . HIS A 1 469 ? 25.516 11.32 29.938 1 95.69 469 HIS A O 1
ATOM 3692 N N . ASP A 1 470 ? 27.672 11.195 30.469 1 96.06 470 ASP A N 1
ATOM 3693 C CA . ASP A 1 470 ? 27.609 12.43 31.25 1 96.06 470 ASP A CA 1
ATOM 3694 C C . ASP A 1 470 ? 27.297 13.633 30.359 1 96.06 470 ASP A C 1
ATOM 3696 O O . ASP A 1 470 ? 26.562 14.531 30.75 1 96.06 470 ASP A O 1
ATOM 3700 N N . GLU A 1 471 ? 27.859 13.617 29.234 1 95.94 471 GLU A N 1
ATOM 3701 C CA . GLU A 1 471 ? 27.594 14.695 28.281 1 95.94 471 GLU A CA 1
ATOM 3702 C C . GLU A 1 471 ? 26.141 14.68 27.828 1 95.94 471 GLU A C 1
ATOM 3704 O O . GLU A 1 471 ? 25.531 15.734 27.656 1 95.94 471 GLU A O 1
ATOM 3709 N N . VAL A 1 472 ? 25.656 13.508 27.688 1 96.88 472 VAL A N 1
ATOM 3710 C CA . VAL A 1 472 ? 24.281 13.344 27.25 1 96.88 472 VAL A CA 1
ATOM 3711 C C . VAL A 1 472 ? 23.328 13.844 28.328 1 96.88 472 VAL A C 1
ATOM 3713 O O . VAL A 1 472 ? 22.375 14.555 28.031 1 96.88 472 VAL A O 1
ATOM 3716 N N . VAL A 1 473 ? 23.641 13.492 29.531 1 96.75 473 VAL A N 1
ATOM 3717 C CA . VAL A 1 473 ? 22.797 13.898 30.656 1 96.75 473 VAL A CA 1
ATOM 3718 C C . VAL A 1 473 ? 22.844 15.422 30.812 1 96.75 473 VAL A C 1
ATOM 3720 O O . VAL A 1 473 ? 21.828 16.062 31.062 1 96.75 473 VAL A O 1
ATOM 3723 N N . SER A 1 474 ? 24.016 15.977 30.688 1 95.38 474 SER A N 1
ATOM 3724 C CA . SER A 1 474 ? 24.172 17.422 30.766 1 95.38 474 SER A CA 1
ATOM 3725 C C . SER A 1 474 ? 23.375 18.141 29.688 1 95.38 474 SER A C 1
ATOM 3727 O O . SER A 1 474 ? 22.719 19.141 29.938 1 95.38 474 SER A O 1
ATOM 3729 N N . ALA A 1 475 ? 23.469 17.609 28.516 1 95.19 475 ALA A N 1
ATOM 3730 C CA . ALA A 1 475 ? 22.719 18.188 27.391 1 95.19 475 ALA A CA 1
ATOM 3731 C C . ALA A 1 475 ? 21.219 18.094 27.609 1 95.19 475 ALA A C 1
ATOM 3733 O O . ALA A 1 475 ? 20.469 19.031 27.312 1 95.19 475 ALA A O 1
ATOM 3734 N N . ALA A 1 476 ? 20.812 16.984 28.141 1 96.12 476 ALA A N 1
ATOM 3735 C CA . ALA A 1 476 ? 19.391 16.766 28.422 1 96.12 476 ALA A CA 1
ATOM 3736 C C . ALA A 1 476 ? 18.906 17.734 29.5 1 96.12 476 ALA A C 1
ATOM 3738 O O . ALA A 1 476 ? 17.766 18.203 29.438 1 96.12 476 ALA A O 1
ATOM 3739 N N . ASN A 1 477 ? 19.734 17.953 30.422 1 94.69 477 ASN A N 1
ATOM 3740 C CA . ASN A 1 477 ? 19.391 18.922 31.453 1 94.69 477 ASN A CA 1
ATOM 3741 C C . ASN A 1 477 ? 19.25 20.328 30.875 1 94.69 477 ASN A C 1
ATOM 3743 O O . ASN A 1 477 ? 18.266 21.031 31.172 1 94.69 477 ASN A O 1
ATOM 3747 N N . SER A 1 478 ? 20.188 20.688 30.078 1 92.44 478 SER A N 1
ATOM 3748 C CA . SER A 1 478 ? 20.172 22 29.453 1 92.44 478 SER A CA 1
ATOM 3749 C C . SER A 1 478 ? 18.984 22.141 28.5 1 92.44 478 SER A C 1
ATOM 3751 O O . SER A 1 478 ? 18.453 23.25 28.328 1 92.44 478 SER A O 1
ATOM 3753 N N . GLY A 1 479 ? 18.625 21.062 27.938 1 93.44 479 GLY A N 1
ATOM 3754 C CA . GLY A 1 479 ? 17.5 21.062 27.031 1 93.44 479 GLY A CA 1
ATOM 3755 C C . GLY A 1 479 ? 16.172 20.828 27.719 1 93.44 479 GLY A C 1
ATOM 3756 O O . GLY A 1 479 ? 15.133 20.734 27.062 1 93.44 479 GLY A O 1
ATOM 3757 N N . ASN A 1 480 ? 16.203 20.656 29 1 92.44 480 ASN A N 1
ATOM 3758 C CA . ASN A 1 480 ? 15.031 20.453 29.828 1 92.44 480 ASN A CA 1
ATOM 3759 C C . ASN A 1 480 ? 14.336 19.125 29.5 1 92.44 480 ASN A C 1
ATOM 3761 O O . ASN A 1 480 ? 13.102 19.062 29.484 1 92.44 480 ASN A O 1
ATOM 3765 N N . ALA A 1 481 ? 15.086 18.156 29.125 1 93.81 481 ALA A N 1
ATOM 3766 C CA . ALA A 1 481 ? 14.531 16.859 28.797 1 93.81 481 ALA A CA 1
ATOM 3767 C C . ALA A 1 481 ? 14.828 15.844 29.891 1 93.81 481 ALA A C 1
ATOM 3769 O O . ALA A 1 481 ? 14.188 14.789 29.969 1 93.81 481 ALA A O 1
ATOM 3770 N N . HIS A 1 482 ? 15.695 16.172 30.781 1 94.44 482 HIS A N 1
ATOM 3771 C CA . HIS A 1 482 ? 16.203 15.227 31.781 1 94.44 482 HIS A CA 1
ATOM 3772 C C . HIS A 1 482 ? 15.07 14.711 32.656 1 94.44 482 HIS A C 1
ATOM 3774 O O . HIS A 1 482 ? 14.984 13.508 32.938 1 94.44 482 HIS A O 1
ATOM 3780 N N . ASP A 1 483 ? 14.273 15.586 33.094 1 90.25 483 ASP A N 1
ATOM 3781 C CA . ASP A 1 483 ? 13.25 15.227 34.094 1 90.25 483 ASP A CA 1
ATOM 3782 C C . ASP A 1 483 ? 12.281 14.195 33.531 1 90.25 483 ASP A C 1
ATOM 3784 O O . ASP A 1 483 ? 12.031 13.164 34.156 1 90.25 483 ASP A O 1
ATOM 3788 N N . PHE A 1 484 ? 11.742 14.453 32.312 1 88.81 484 PHE A N 1
ATOM 3789 C CA . PHE A 1 484 ? 10.758 13.508 31.812 1 88.81 484 PHE A CA 1
ATOM 3790 C C . PHE A 1 484 ? 11.438 12.203 31.391 1 88.81 484 PHE A C 1
ATOM 3792 O O . PHE A 1 484 ? 10.82 11.133 31.453 1 88.81 484 PHE A O 1
ATOM 3799 N N . ILE A 1 485 ? 12.719 12.273 31 1 94.38 485 ILE A N 1
ATOM 3800 C CA . ILE A 1 485 ? 13.461 11.07 30.625 1 94.38 485 ILE A CA 1
ATOM 3801 C C . ILE A 1 485 ? 13.641 10.18 31.859 1 94.38 485 ILE A C 1
ATOM 3803 O O . ILE A 1 485 ? 13.461 8.961 31.781 1 94.38 485 ILE A O 1
ATOM 3807 N N . ASN A 1 486 ? 13.977 10.812 32.906 1 91.94 486 ASN A N 1
ATOM 3808 C CA . ASN A 1 486 ? 14.211 10.086 34.156 1 91.94 486 ASN A CA 1
ATOM 3809 C C . ASN A 1 486 ? 12.93 9.453 34.688 1 91.94 486 ASN A C 1
ATOM 3811 O O . ASN A 1 486 ? 12.977 8.469 35.438 1 91.94 486 ASN A O 1
ATOM 3815 N N . ASN A 1 487 ? 11.844 9.945 34.375 1 88.75 487 ASN A N 1
ATOM 3816 C CA . ASN A 1 487 ? 10.562 9.438 34.812 1 88.75 487 ASN A CA 1
ATOM 3817 C C . ASN A 1 487 ? 10.102 8.25 33.969 1 88.75 487 ASN A C 1
ATOM 3819 O O . ASN A 1 487 ? 9.133 7.566 34.344 1 88.75 487 ASN A O 1
ATOM 3823 N N . MET A 1 488 ? 10.766 8.023 32.969 1 90.38 488 MET A N 1
ATOM 3824 C CA . MET A 1 488 ? 10.422 6.871 32.125 1 90.38 488 MET A CA 1
ATOM 3825 C C . MET A 1 488 ? 10.969 5.582 32.75 1 90.38 488 MET A C 1
ATOM 3827 O O . MET A 1 488 ? 11.938 5.613 33.5 1 90.38 488 MET A O 1
ATOM 3831 N N . SER A 1 489 ? 10.453 4.41 32.375 1 87.81 489 SER A N 1
ATOM 3832 C CA . SER A 1 489 ? 10.758 3.113 32.969 1 87.81 489 SER A CA 1
ATOM 3833 C C . SER A 1 489 ? 12.242 2.779 32.844 1 87.81 489 SER A C 1
ATOM 3835 O O . SER A 1 489 ? 12.844 2.279 33.812 1 87.81 489 SER A O 1
ATOM 3837 N N . GLN A 1 490 ? 12.844 3.062 31.766 1 94.12 490 GLN A N 1
ATOM 3838 C CA . GLN A 1 490 ? 14.25 2.73 31.547 1 94.12 490 GLN A CA 1
ATOM 3839 C C . GLN A 1 490 ? 15.086 3.988 31.344 1 94.12 490 GLN A C 1
ATOM 3841 O O . GLN A 1 490 ? 16.188 3.924 30.797 1 94.12 490 GLN A O 1
ATOM 3846 N N . SER A 1 491 ? 14.484 5.09 31.688 1 94.69 491 SER A N 1
ATOM 3847 C CA . SER A 1 491 ? 15.164 6.379 31.609 1 94.69 491 SER A CA 1
ATOM 3848 C C . SER A 1 491 ? 15.82 6.574 30.234 1 94.69 491 SER A C 1
ATOM 3850 O O . SER A 1 491 ? 15.156 6.465 29.203 1 94.69 491 SER A O 1
ATOM 3852 N N . TYR A 1 492 ? 17.156 6.656 30.25 1 95.81 492 TYR A N 1
ATOM 3853 C CA . TYR A 1 492 ? 17.875 6.969 29.016 1 95.81 492 TYR A CA 1
ATOM 3854 C C . TYR A 1 492 ? 17.922 5.758 28.094 1 95.81 492 TYR A C 1
ATOM 3856 O O . TYR A 1 492 ? 18.172 5.895 26.891 1 95.81 492 TYR A O 1
ATOM 3864 N N . ASN A 1 493 ? 17.641 4.652 28.609 1 94.94 493 ASN A N 1
ATOM 3865 C CA . ASN A 1 493 ? 17.656 3.432 27.812 1 94.94 493 ASN A CA 1
ATOM 3866 C C . ASN A 1 493 ? 16.281 3.072 27.281 1 94.94 493 ASN A C 1
ATOM 3868 O O . ASN A 1 493 ? 16.109 2.055 26.609 1 94.94 493 ASN A O 1
ATOM 3872 N N . SER A 1 494 ? 15.375 3.912 27.531 1 93.56 494 SER A N 1
ATOM 3873 C CA . SER A 1 494 ? 14.016 3.652 27.047 1 93.56 494 SER A CA 1
ATOM 3874 C C . SER A 1 494 ? 13.945 3.699 25.531 1 93.56 494 SER A C 1
ATOM 3876 O O . SER A 1 494 ? 14.414 4.656 24.906 1 93.56 494 SER A O 1
ATOM 3878 N N . GLU A 1 495 ? 13.414 2.688 24.969 1 91.44 495 GLU A N 1
ATOM 3879 C CA . GLU A 1 495 ? 13.18 2.656 23.516 1 91.44 495 GLU A CA 1
ATOM 3880 C C . GLU A 1 495 ? 12.008 3.549 23.125 1 91.44 495 GLU A C 1
ATOM 3882 O O . GLU A 1 495 ? 10.922 3.443 23.703 1 91.44 495 GLU A O 1
ATOM 3887 N N . VAL A 1 496 ? 12.281 4.449 22.172 1 89.62 496 VAL A N 1
ATOM 3888 C CA . VAL A 1 496 ? 11.227 5.379 21.766 1 89.62 496 VAL A CA 1
ATOM 3889 C C . VAL A 1 496 ? 11.078 5.367 20.25 1 89.62 496 VAL A C 1
ATOM 3891 O O . VAL A 1 496 ? 11.992 4.941 19.531 1 89.62 496 VAL A O 1
ATOM 3894 N N . THR A 1 497 ? 9.945 5.711 19.828 1 86 497 THR A N 1
ATOM 3895 C CA . THR A 1 497 ? 9.625 5.926 18.422 1 86 497 THR A CA 1
ATOM 3896 C C . THR A 1 497 ? 8.984 7.293 18.203 1 86 497 THR A C 1
ATOM 3898 O O . THR A 1 497 ? 8.75 8.031 19.172 1 86 497 THR A O 1
ATOM 3901 N N . GLN A 1 498 ? 8.758 7.664 16.953 1 84.19 498 GLN A N 1
ATOM 3902 C CA . GLN A 1 498 ? 8.164 8.953 16.609 1 84.19 498 GLN A CA 1
ATOM 3903 C C . GLN A 1 498 ? 6.812 9.141 17.297 1 84.19 498 GLN A C 1
ATOM 3905 O O . GLN A 1 498 ? 6.41 10.266 17.594 1 84.19 498 GLN A O 1
ATOM 3910 N N . ASN A 1 499 ? 6.227 8.055 17.656 1 73.31 499 ASN A N 1
ATOM 3911 C CA . ASN A 1 499 ? 4.875 8.148 18.188 1 73.31 499 ASN A CA 1
ATOM 3912 C C . ASN A 1 499 ? 4.852 7.906 19.688 1 73.31 499 ASN A C 1
ATOM 3914 O O . ASN A 1 499 ? 3.797 8 20.328 1 73.31 499 ASN A O 1
ATOM 3918 N N . SER A 1 500 ? 5.961 7.742 20.297 1 76.25 500 SER A N 1
ATOM 3919 C CA . SER A 1 500 ? 6.043 7.375 21.703 1 76.25 500 SER A CA 1
ATOM 3920 C C . SER A 1 500 ? 6.02 8.609 22.594 1 76.25 500 SER A C 1
ATOM 3922 O O . SER A 1 500 ? 5.711 8.516 23.781 1 76.25 500 SER A O 1
ATOM 3924 N N . LEU A 1 501 ? 6.344 9.773 22 1 83.12 501 LEU A N 1
ATOM 3925 C CA . LEU A 1 501 ? 6.547 10.977 22.797 1 83.12 501 LEU A CA 1
ATOM 3926 C C . LEU A 1 501 ? 5.621 12.102 22.328 1 83.12 501 LEU A C 1
ATOM 3928 O O . LEU A 1 501 ? 5.16 12.094 21.188 1 83.12 501 LEU A O 1
ATOM 3932 N N . SER A 1 502 ? 5.371 12.953 23.219 1 76.62 502 SER A N 1
ATOM 3933 C CA . SER A 1 502 ? 4.609 14.141 22.859 1 76.62 502 SER A CA 1
ATOM 3934 C C . SER A 1 502 ? 5.449 15.086 22 1 76.62 502 SER A C 1
ATOM 3936 O O . SER A 1 502 ? 6.676 14.961 21.953 1 76.62 502 SER A O 1
ATOM 3938 N N . GLY A 1 503 ? 4.77 15.992 21.281 1 81.25 503 GLY A N 1
ATOM 3939 C CA . GLY A 1 503 ? 5.477 16.969 20.469 1 81.25 503 GLY A CA 1
ATOM 3940 C C . GLY A 1 503 ? 6.512 17.766 21.25 1 81.25 503 GLY A C 1
ATOM 3941 O O . GLY A 1 503 ? 7.629 17.969 20.766 1 81.25 503 GLY A O 1
ATOM 3942 N N . GLY A 1 504 ? 6.137 18.188 22.438 1 83.56 504 GLY A N 1
ATOM 3943 C CA . GLY A 1 504 ? 7.047 18.922 23.281 1 83.56 504 GLY A CA 1
ATOM 3944 C C . GLY A 1 504 ? 8.242 18.109 23.734 1 83.56 504 GLY A C 1
ATOM 3945 O O . GLY A 1 504 ? 9.367 18.609 23.781 1 83.56 504 GLY A O 1
ATOM 3946 N N . GLN A 1 505 ? 7.98 16.859 24.109 1 86.5 505 GLN A N 1
ATOM 3947 C CA . GLN A 1 505 ? 9.055 15.969 24.516 1 86.5 505 GLN A CA 1
ATOM 3948 C C . GLN A 1 505 ? 10.039 15.727 23.375 1 86.5 505 GLN A C 1
ATOM 3950 O O . GLN A 1 505 ? 11.25 15.766 23.562 1 86.5 505 GLN A O 1
ATOM 3955 N N . LYS A 1 506 ? 9.508 15.547 22.234 1 92.62 506 LYS A N 1
ATOM 3956 C CA . LYS A 1 506 ? 10.344 15.312 21.047 1 92.62 506 LYS A CA 1
ATOM 3957 C C . LYS A 1 506 ? 11.242 16.516 20.766 1 92.62 506 LYS A C 1
ATOM 3959 O O . LYS A 1 506 ? 12.43 16.359 20.469 1 92.62 506 LYS A O 1
ATOM 3964 N N . GLN A 1 507 ? 10.625 17.656 20.875 1 91.56 507 GLN A N 1
ATOM 3965 C CA . GLN A 1 507 ? 11.383 18.875 20.594 1 91.56 507 GLN A CA 1
ATOM 3966 C C . GLN A 1 507 ? 12.508 19.062 21.609 1 91.56 507 GLN A C 1
ATOM 3968 O O . GLN A 1 507 ? 13.602 19.516 21.25 1 91.56 507 GLN A O 1
ATOM 3973 N N . ARG A 1 508 ? 12.273 18.75 22.844 1 91.88 508 ARG A N 1
ATOM 3974 C CA . ARG A 1 508 ? 13.297 18.891 23.875 1 91.88 508 ARG A CA 1
ATOM 3975 C C . ARG A 1 508 ? 14.445 17.906 23.641 1 91.88 508 ARG A C 1
ATOM 3977 O O . ARG A 1 508 ? 15.602 18.234 23.922 1 91.88 508 ARG A O 1
ATOM 3984 N N . ILE A 1 509 ? 14.125 16.797 23.141 1 94.12 509 ILE A N 1
ATOM 3985 C CA . ILE A 1 509 ? 15.164 15.844 22.781 1 94.12 509 ILE A CA 1
ATOM 3986 C C . ILE A 1 509 ? 15.969 16.391 21.594 1 94.12 509 ILE A C 1
ATOM 3988 O O . ILE A 1 509 ? 17.203 16.266 21.578 1 94.12 509 ILE A O 1
ATOM 3992 N N . CYS A 1 510 ? 15.305 16.969 20.625 1 94.5 510 CYS A N 1
ATOM 3993 C CA . CYS A 1 510 ? 15.984 17.531 19.469 1 94.5 510 CYS A CA 1
ATOM 3994 C C . CYS A 1 510 ? 16.906 18.672 19.875 1 94.5 510 CYS A C 1
ATOM 3996 O O . CYS A 1 510 ? 18.016 18.797 19.328 1 94.5 510 CYS A O 1
ATOM 3998 N N . ILE A 1 511 ? 16.438 19.438 20.781 1 93.38 511 ILE A N 1
ATOM 3999 C CA . ILE A 1 511 ? 17.266 20.531 21.281 1 93.38 511 ILE A CA 1
ATOM 4000 C C . ILE A 1 511 ? 18.469 19.953 22.016 1 93.38 511 ILE A C 1
ATOM 4002 O O . ILE A 1 511 ? 19.594 20.453 21.859 1 93.38 511 ILE A O 1
ATOM 4006 N N . SER A 1 512 ? 18.219 18.953 22.859 1 94.81 512 SER A N 1
ATOM 4007 C CA . SER A 1 512 ? 19.328 18.281 23.547 1 94.81 512 SER A CA 1
ATOM 4008 C C . SER A 1 512 ? 20.344 17.734 22.562 1 94.81 512 SER A C 1
ATOM 4010 O O . SER A 1 512 ? 21.547 17.781 22.812 1 94.81 512 SER A O 1
ATOM 4012 N N . ARG A 1 513 ? 19.844 17.203 21.516 1 95.06 513 ARG A N 1
ATOM 4013 C CA . ARG A 1 513 ? 20.688 16.703 20.438 1 95.06 513 ARG A CA 1
ATOM 4014 C C . ARG A 1 513 ? 21.562 17.812 19.859 1 95.06 513 ARG A C 1
ATOM 4016 O O . ARG A 1 513 ? 22.734 17.594 19.594 1 95.06 513 ARG A O 1
ATOM 4023 N N . ALA A 1 514 ? 20.969 18.922 19.672 1 93.38 514 ALA A N 1
ATOM 4024 C CA . ALA A 1 514 ? 21.719 20.062 19.141 1 93.38 514 ALA A CA 1
ATOM 4025 C C . ALA A 1 514 ? 22.766 20.531 20.141 1 93.38 514 ALA A C 1
ATOM 4027 O O . ALA A 1 514 ? 23.859 20.953 19.75 1 93.38 514 ALA A O 1
ATOM 4028 N N . ILE A 1 515 ? 22.469 20.5 21.422 1 93.44 515 ILE A N 1
ATOM 4029 C CA . ILE A 1 515 ? 23.375 20.953 22.484 1 93.44 515 ILE A CA 1
ATOM 4030 C C . ILE A 1 515 ? 24.578 20.031 22.547 1 93.44 515 ILE A C 1
ATOM 4032 O O . ILE A 1 515 ? 25.719 20.5 22.625 1 93.44 515 ILE A O 1
ATOM 4036 N N . VAL A 1 516 ? 24.312 18.75 22.5 1 94.31 516 VAL A N 1
ATOM 4037 C CA . VAL A 1 516 ? 25.406 17.781 22.641 1 94.31 516 VAL A CA 1
ATOM 4038 C C . VAL A 1 516 ? 26.344 17.891 21.453 1 94.31 516 VAL A C 1
ATOM 4040 O O . VAL A 1 516 ? 27.547 17.609 21.562 1 94.31 516 VAL A O 1
ATOM 4043 N N . ALA A 1 517 ? 25.859 18.297 20.328 1 93.38 517 ALA A N 1
ATOM 4044 C CA . ALA A 1 517 ? 26.703 18.469 19.141 1 93.38 517 ALA A CA 1
ATOM 4045 C C . ALA A 1 517 ? 27.781 19.516 19.391 1 93.38 517 ALA A C 1
ATOM 4047 O O . ALA A 1 517 ? 28.859 19.438 18.797 1 93.38 517 ALA A O 1
ATOM 4048 N N . ASN A 1 518 ? 27.469 20.516 20.203 1 91.38 518 ASN A N 1
ATOM 4049 C CA . ASN A 1 518 ? 28.406 21.562 20.609 1 91.38 518 ASN A CA 1
ATOM 4050 C C . ASN A 1 518 ? 29.047 22.234 19.391 1 91.38 518 ASN A C 1
ATOM 4052 O O . ASN A 1 518 ? 30.281 22.344 19.328 1 91.38 518 ASN A O 1
ATOM 4056 N N . THR A 1 519 ? 28.266 22.688 18.453 1 94.75 519 THR A N 1
ATOM 4057 C CA . THR A 1 519 ? 28.75 23.344 17.25 1 94.75 519 THR A CA 1
ATOM 4058 C C . THR A 1 519 ? 28.734 24.859 17.422 1 94.75 519 THR A C 1
ATOM 4060 O O . THR A 1 519 ? 28.016 25.391 18.281 1 94.75 519 THR A O 1
ATOM 4063 N N . PRO A 1 520 ? 29.531 25.547 16.656 1 95.69 520 PRO A N 1
ATOM 4064 C CA . PRO A 1 520 ? 29.578 27.016 16.766 1 95.69 520 PRO A CA 1
ATOM 4065 C C . PRO A 1 520 ? 28.312 27.688 16.234 1 95.69 520 PRO A C 1
ATOM 4067 O O . PRO A 1 520 ? 27.969 28.797 16.672 1 95.69 520 PRO A O 1
ATOM 4070 N N . ILE A 1 521 ? 27.672 27.016 15.336 1 96.62 521 ILE A N 1
ATOM 4071 C CA . ILE A 1 521 ? 26.484 27.609 14.727 1 96.62 521 ILE A CA 1
ATOM 4072 C C . ILE A 1 521 ? 25.266 26.734 15.016 1 96.62 521 ILE A C 1
ATOM 4074 O O . ILE A 1 521 ? 25.312 25.516 14.852 1 96.62 521 ILE A O 1
ATOM 4078 N N . ILE A 1 522 ? 24.188 27.359 15.469 1 95.62 522 ILE A N 1
ATOM 4079 C CA . ILE A 1 522 ? 22.938 26.672 15.75 1 95.62 522 ILE A CA 1
ATOM 4080 C C . ILE A 1 522 ? 21.797 27.281 14.93 1 95.62 522 ILE A C 1
ATOM 4082 O O . ILE A 1 522 ? 21.656 28.5 14.891 1 95.62 522 ILE A O 1
ATOM 4086 N N . ILE A 1 523 ? 21.078 26.453 14.227 1 95.75 523 ILE A N 1
ATOM 4087 C CA . ILE A 1 523 ? 19.938 26.953 13.469 1 95.75 523 ILE A CA 1
ATOM 4088 C C . ILE A 1 523 ? 18.641 26.344 14.016 1 95.75 523 ILE A C 1
ATOM 4090 O O . ILE A 1 523 ? 18.578 25.141 14.25 1 95.75 523 ILE A O 1
ATOM 4094 N N . LEU A 1 524 ? 17.641 27.156 14.242 1 93.38 524 LEU A N 1
ATOM 4095 C CA . LEU A 1 524 ? 16.344 26.766 14.766 1 93.38 524 LEU A CA 1
ATOM 4096 C C . LEU A 1 524 ? 15.234 27.125 13.781 1 93.38 524 LEU A C 1
ATOM 4098 O O . LEU A 1 524 ? 14.961 28.312 13.547 1 93.38 524 LEU A O 1
ATOM 4102 N N . ASP A 1 525 ? 14.625 26.125 13.227 1 90.88 525 ASP A N 1
ATOM 4103 C CA . ASP A 1 525 ? 13.531 26.359 12.281 1 90.88 525 ASP A CA 1
ATOM 4104 C C . ASP A 1 525 ? 12.172 26.188 12.961 1 90.88 525 ASP A C 1
ATOM 4106 O O . ASP A 1 525 ? 11.633 25.078 13.008 1 90.88 525 ASP A O 1
ATOM 4110 N N . LYS A 1 526 ? 11.578 27.234 13.359 1 84.44 526 LYS A N 1
ATOM 4111 C CA . LYS A 1 526 ? 10.273 27.266 14.023 1 84.44 526 LYS A CA 1
ATOM 4112 C C . LYS A 1 526 ? 10.211 26.219 15.133 1 84.44 526 LYS A C 1
ATOM 4114 O O . LYS A 1 526 ? 9.266 25.422 15.188 1 84.44 526 LYS A O 1
ATOM 4119 N N . ALA A 1 527 ? 11.172 26.234 15.945 1 79.44 527 ALA A N 1
ATOM 4120 C CA . ALA A 1 527 ? 11.383 25.188 16.938 1 79.44 527 ALA A CA 1
ATOM 4121 C C . ALA A 1 527 ? 10.281 25.203 18 1 79.44 527 ALA A C 1
ATOM 4123 O O . ALA A 1 527 ? 10.086 24.219 18.719 1 79.44 527 ALA A O 1
ATOM 4124 N N . THR A 1 528 ? 9.586 26.266 18.094 1 75.44 528 THR A N 1
ATOM 4125 C CA . THR A 1 528 ? 8.57 26.359 19.125 1 75.44 528 THR A CA 1
ATOM 4126 C C . THR A 1 528 ? 7.172 26.344 18.531 1 75.44 528 THR A C 1
ATOM 4128 O O . THR A 1 528 ? 6.18 26.531 19.234 1 75.44 528 THR A O 1
ATOM 4131 N N . ALA A 1 529 ? 7.266 25.969 17.234 1 66.25 529 ALA A N 1
ATOM 4132 C CA . ALA A 1 529 ? 5.969 25.969 16.562 1 66.25 529 ALA A CA 1
ATOM 4133 C C . ALA A 1 529 ? 5.125 24.781 17 1 66.25 529 ALA A C 1
ATOM 4135 O O . ALA A 1 529 ? 5.66 23.703 17.297 1 66.25 529 ALA A O 1
ATOM 4136 N N . SER A 1 530 ? 3.865 24.969 17.219 1 60 530 SER A N 1
ATOM 4137 C CA . SER A 1 530 ? 2.865 23.938 17.453 1 60 530 SER A CA 1
ATOM 4138 C C . SER A 1 530 ? 3.008 23.328 18.844 1 60 530 SER A C 1
ATOM 4140 O O . SER A 1 530 ? 2.58 22.188 19.078 1 60 530 SER A O 1
ATOM 4142 N N . LEU A 1 531 ? 3.846 23.969 19.672 1 67.88 531 LEU A N 1
ATOM 4143 C CA . LEU A 1 531 ? 4.023 23.484 21.031 1 67.88 531 LEU A CA 1
ATOM 4144 C C . LEU A 1 531 ? 3.045 24.156 22 1 67.88 531 LEU A C 1
ATOM 4146 O O . LEU A 1 531 ? 2.611 25.281 21.75 1 67.88 531 LEU A O 1
ATOM 4150 N N . ASP A 1 532 ? 2.715 23.453 22.984 1 61.53 532 ASP A N 1
ATOM 4151 C CA . ASP A 1 532 ? 1.955 24.078 24.062 1 61.53 532 ASP A CA 1
ATOM 4152 C C . ASP A 1 532 ? 2.807 25.078 24.828 1 61.53 532 ASP A C 1
ATOM 4154 O O . ASP A 1 532 ? 4.035 25.078 24.719 1 61.53 532 ASP A O 1
ATOM 4158 N N . THR A 1 533 ? 2.16 25.922 25.594 1 63.12 533 THR A N 1
ATOM 4159 C CA . THR A 1 533 ? 2.799 27.047 26.266 1 63.12 533 THR A CA 1
ATOM 4160 C C . THR A 1 533 ? 3.902 26.562 27.203 1 63.12 533 THR A C 1
ATOM 4162 O O . THR A 1 533 ? 4.98 27.156 27.266 1 63.12 533 THR A O 1
ATOM 4165 N N . GLU A 1 534 ? 3.594 25.547 27.922 1 68.56 534 GLU A N 1
ATOM 4166 C CA . GLU A 1 534 ? 4.598 25.031 28.844 1 68.56 534 GLU A CA 1
ATOM 4167 C C . GLU A 1 534 ? 5.828 24.531 28.109 1 68.56 534 GLU A C 1
ATOM 4169 O O . GLU A 1 534 ? 6.961 24.859 28.469 1 68.56 534 GLU A O 1
ATOM 4174 N N . SER A 1 535 ? 5.566 23.734 27.188 1 75.75 535 SER A N 1
ATOM 4175 C CA . SER A 1 535 ? 6.66 23.203 26.375 1 75.75 535 SER A CA 1
ATOM 4176 C C . SER A 1 535 ? 7.422 24.312 25.672 1 75.75 535 SER A C 1
ATOM 4178 O O . SER A 1 535 ? 8.648 24.25 25.547 1 75.75 535 SER A O 1
ATOM 4180 N N . GLU A 1 536 ? 6.633 25.266 25.234 1 78 536 GLU A N 1
ATOM 4181 C CA . GLU A 1 536 ? 7.254 26.406 24.578 1 78 536 GLU A CA 1
ATOM 4182 C C . GLU A 1 536 ? 8.227 27.125 25.5 1 78 536 GLU A C 1
ATOM 4184 O O . GLU A 1 536 ? 9.336 27.484 25.094 1 78 536 GLU A O 1
ATOM 4189 N N . SER A 1 537 ? 7.773 27.328 26.688 1 79.38 537 SER A N 1
ATOM 4190 C CA . SER A 1 537 ? 8.609 28.016 27.672 1 79.38 537 SER A CA 1
ATOM 4191 C C . SER A 1 537 ? 9.891 27.234 27.938 1 79.38 537 SER A C 1
ATOM 4193 O O . SER A 1 537 ? 10.977 27.812 28.031 1 79.38 537 SER A O 1
ATOM 4195 N N . LEU A 1 538 ? 9.773 25.984 28.078 1 80.5 538 LEU A N 1
ATOM 4196 C CA . LEU A 1 538 ? 10.93 25.141 28.344 1 80.5 538 LEU A CA 1
ATOM 4197 C C . LEU A 1 538 ? 11.906 25.156 27.172 1 80.5 538 LEU A C 1
ATOM 4199 O O . LEU A 1 538 ? 13.117 25.219 27.359 1 80.5 538 LEU A O 1
ATOM 4203 N N . VAL A 1 539 ? 11.367 25.094 26.031 1 83.31 539 VAL A N 1
ATOM 4204 C CA . VAL A 1 539 ? 12.188 25.109 24.828 1 83.31 539 VAL A CA 1
ATOM 4205 C C . VAL A 1 539 ? 12.867 26.469 24.688 1 83.31 539 VAL A C 1
ATOM 4207 O O . VAL A 1 539 ? 14.055 26.547 24.344 1 83.31 539 VAL A O 1
ATOM 4210 N N . GLN A 1 540 ? 12.102 27.484 24.984 1 83.44 540 GLN A N 1
ATOM 4211 C CA . GLN A 1 540 ? 12.672 28.828 24.922 1 83.44 540 GLN A CA 1
ATOM 4212 C C . GLN A 1 540 ? 13.828 28.984 25.891 1 83.44 540 GLN A C 1
ATOM 4214 O O . GLN A 1 540 ? 14.852 29.578 25.562 1 83.44 540 GLN A O 1
ATOM 4219 N N . LYS A 1 541 ? 13.672 28.5 27.062 1 85.12 541 LYS A N 1
ATOM 4220 C CA . LYS A 1 541 ? 14.734 28.547 28.078 1 85.12 541 LYS A CA 1
ATOM 4221 C C . LYS A 1 541 ? 15.984 27.828 27.594 1 85.12 541 LYS A C 1
ATOM 4223 O O . LYS A 1 541 ? 17.109 28.266 27.844 1 85.12 541 LYS A O 1
ATOM 4228 N N . SER A 1 542 ? 15.758 26.719 26.969 1 85.38 542 SER A N 1
ATOM 4229 C CA . SER A 1 542 ? 16.875 25.953 26.438 1 85.38 542 SER A CA 1
ATOM 4230 C C . SER A 1 542 ? 17.625 26.719 25.359 1 85.38 542 SER A C 1
ATOM 4232 O O . SER A 1 542 ? 18.844 26.625 25.25 1 85.38 542 SER A O 1
ATOM 4234 N N . ILE A 1 543 ? 16.922 27.422 24.594 1 84.31 543 ILE A N 1
ATOM 4235 C CA . ILE A 1 543 ? 17.5 28.188 23.5 1 84.31 543 ILE A CA 1
ATOM 4236 C C . ILE A 1 543 ? 18.344 29.328 24.062 1 84.31 543 ILE A C 1
ATOM 4238 O O . ILE A 1 543 ? 19.391 29.672 23.516 1 84.31 543 ILE A O 1
ATOM 4242 N N . GLU A 1 544 ? 17.906 29.875 25.156 1 82.5 544 GLU A N 1
ATOM 4243 C CA . GLU A 1 544 ? 18.609 30.984 25.797 1 82.5 544 GLU A CA 1
ATOM 4244 C C . GLU A 1 544 ? 20 30.562 26.234 1 82.5 544 GLU A C 1
ATOM 4246 O O . GLU A 1 544 ? 20.906 31.406 26.375 1 82.5 544 GLU A O 1
ATOM 4251 N N . ASN A 1 545 ? 20.141 29.266 26.406 1 80 545 ASN A N 1
ATOM 4252 C CA . ASN A 1 545 ? 21.438 28.75 26.797 1 80 545 ASN A CA 1
ATOM 4253 C C . ASN A 1 545 ? 22.5 28.984 25.719 1 80 545 ASN A C 1
ATOM 4255 O O . ASN A 1 545 ? 23.688 29 26 1 80 545 ASN A O 1
ATOM 4259 N N . PHE A 1 546 ? 22.094 29.172 24.516 1 84.75 546 PHE A N 1
ATOM 4260 C CA . PHE A 1 546 ? 23.016 29.359 23.406 1 84.75 546 PHE A CA 1
ATOM 4261 C C . PHE A 1 546 ? 23.438 30.828 23.297 1 84.75 546 PHE A C 1
ATOM 4263 O O . PHE A 1 546 ? 24.453 31.125 22.672 1 84.75 546 PHE A O 1
ATOM 4270 N N . HIS A 1 547 ? 22.625 31.656 23.906 1 82.06 547 HIS A N 1
ATOM 4271 C CA . HIS A 1 547 ? 22.828 33.094 23.719 1 82.06 547 HIS A CA 1
ATOM 4272 C C . HIS A 1 547 ? 24.188 33.531 24.219 1 82.06 547 HIS A C 1
ATOM 4274 O O . HIS A 1 547 ? 24.578 33.219 25.344 1 82.06 547 HIS A O 1
ATOM 4280 N N . GLY A 1 548 ? 24.875 34.25 23.438 1 81.38 548 GLY A N 1
ATOM 4281 C CA . GLY A 1 548 ? 26.156 34.812 23.797 1 81.38 548 GLY A CA 1
ATOM 4282 C C . GLY A 1 548 ? 27.297 33.812 23.641 1 81.38 548 GLY A C 1
ATOM 4283 O O . GLY A 1 548 ? 28.469 34.219 23.641 1 81.38 548 GLY A O 1
ATOM 4284 N N . GLN A 1 549 ? 27.016 32.625 23.438 1 86.56 549 GLN A N 1
ATOM 4285 C CA . GLN A 1 549 ? 28.062 31.594 23.344 1 86.56 549 GLN A CA 1
ATOM 4286 C C . GLN A 1 549 ? 28.188 31.047 21.922 1 86.56 549 GLN A C 1
ATOM 4288 O O . GLN A 1 549 ? 29.281 30.688 21.5 1 86.56 549 GLN A O 1
ATOM 4293 N N . LYS A 1 550 ? 27.109 30.922 21.312 1 94.12 550 LYS A N 1
ATOM 4294 C CA . LYS A 1 550 ? 27.062 30.375 19.969 1 94.12 550 LYS A CA 1
ATOM 4295 C C . LYS A 1 550 ? 26.359 31.328 19 1 94.12 550 LYS A C 1
ATOM 4297 O O . LYS A 1 550 ? 25.594 32.219 19.438 1 94.12 550 LYS A O 1
ATOM 4302 N N . THR A 1 551 ? 26.688 31.234 17.734 1 96 551 THR A N 1
ATOM 4303 C CA . THR A 1 551 ? 25.922 31.938 16.703 1 96 551 THR A CA 1
ATOM 4304 C C . THR A 1 551 ? 24.594 31.25 16.438 1 96 551 THR A C 1
ATOM 4306 O O . THR A 1 551 ? 24.562 30.062 16.094 1 96 551 THR A O 1
ATOM 4309 N N . VAL A 1 552 ? 23.516 31.969 16.703 1 95.38 552 VAL A N 1
ATOM 4310 C CA . VAL A 1 552 ? 22.203 31.328 16.609 1 95.38 552 VAL A CA 1
ATOM 4311 C C . VAL A 1 552 ? 21.375 32.031 15.531 1 95.38 552 VAL A C 1
ATOM 4313 O O . VAL A 1 552 ? 21.234 33.25 15.539 1 95.38 552 VAL A O 1
ATOM 4316 N N . ILE A 1 553 ? 20.875 31.266 14.578 1 95.88 553 ILE A N 1
ATOM 4317 C CA . ILE A 1 553 ? 19.922 31.75 13.578 1 95.88 553 ILE A CA 1
ATOM 4318 C C . ILE A 1 553 ? 18.562 31.094 13.805 1 95.88 553 ILE A C 1
ATOM 4320 O O . ILE A 1 553 ? 18.438 29.875 13.703 1 95.88 553 ILE A O 1
ATOM 4324 N N . VAL A 1 554 ? 17.562 31.891 14.086 1 93.31 554 VAL A N 1
ATOM 4325 C CA . VAL A 1 554 ? 16.266 31.344 14.453 1 93.31 554 VAL A CA 1
ATOM 4326 C C . VAL A 1 554 ? 15.195 31.891 13.508 1 93.31 554 VAL A C 1
ATOM 4328 O O . VAL A 1 554 ? 15.109 33.094 13.289 1 93.31 554 VAL A O 1
ATOM 4331 N N . VAL A 1 555 ? 14.539 30.984 12.852 1 91.56 555 VAL A N 1
ATOM 4332 C CA . VAL A 1 555 ? 13.305 31.359 12.172 1 91.56 555 VAL A CA 1
ATOM 4333 C C . VAL A 1 555 ? 12.133 31.312 13.156 1 91.56 555 VAL A C 1
ATOM 4335 O O . VAL A 1 555 ? 11.773 30.234 13.648 1 91.56 555 VAL A O 1
ATOM 4338 N N . ALA A 1 556 ? 11.594 32.469 13.5 1 81 556 ALA A N 1
ATOM 4339 C CA . ALA A 1 556 ? 10.633 32.531 14.594 1 81 556 ALA A CA 1
ATOM 4340 C C . ALA A 1 556 ? 9.242 32.906 14.086 1 81 556 ALA A C 1
ATOM 4342 O O . ALA A 1 556 ? 9.117 33.719 13.141 1 81 556 ALA A O 1
ATOM 4343 N N . HIS A 1 557 ? 8.383 32.312 14.719 1 68.38 557 HIS A N 1
ATOM 4344 C CA . HIS A 1 557 ? 6.988 32.688 14.492 1 68.38 557 HIS A CA 1
ATOM 4345 C C . HIS A 1 557 ? 6.332 33.188 15.781 1 68.38 557 HIS A C 1
ATOM 4347 O O . HIS A 1 557 ? 5.191 33.656 15.758 1 68.38 557 HIS A O 1
ATOM 4353 N N . ARG A 1 558 ? 7.156 33.156 16.766 1 70.06 558 ARG A N 1
ATOM 4354 C CA . ARG A 1 558 ? 6.641 33.594 18.047 1 70.06 558 ARG A CA 1
ATOM 4355 C C . ARG A 1 558 ? 7.348 34.875 18.531 1 70.06 558 ARG A C 1
ATOM 4357 O O . ARG A 1 558 ? 8.555 35 18.359 1 70.06 558 ARG A O 1
ATOM 4364 N N . LEU A 1 559 ? 6.633 35.688 19.188 1 72.75 559 LEU A N 1
ATOM 4365 C CA . LEU A 1 559 ? 7.129 37 19.609 1 72.75 559 LEU A CA 1
ATOM 4366 C C . LEU A 1 559 ? 8.219 36.844 20.672 1 72.75 559 LEU A C 1
ATOM 4368 O O . LEU A 1 559 ? 9.188 37.594 20.672 1 72.75 559 LEU A O 1
ATOM 4372 N N . SER A 1 560 ? 8.047 35.938 21.562 1 72.5 560 SER A N 1
ATOM 4373 C CA . SER A 1 560 ? 9.008 35.781 22.656 1 72.5 560 SER A CA 1
ATOM 4374 C C . SER A 1 560 ? 10.406 35.5 22.109 1 72.5 560 SER A C 1
ATOM 4376 O O . SER A 1 560 ? 11.398 36.031 22.609 1 72.5 560 SER A O 1
ATOM 4378 N N . THR A 1 561 ? 10.492 34.688 21.141 1 76.44 561 THR A N 1
ATOM 4379 C CA . THR A 1 561 ? 11.758 34.312 20.516 1 76.44 561 THR A CA 1
ATOM 4380 C C . THR A 1 561 ? 12.352 35.5 19.75 1 76.44 561 THR A C 1
ATOM 4382 O O . THR A 1 561 ? 13.562 35.719 19.766 1 76.44 561 THR A O 1
ATOM 4385 N N . VAL A 1 562 ? 11.516 36.25 19.203 1 82.38 562 VAL A N 1
ATOM 4386 C CA . VAL A 1 562 ? 11.938 37.375 18.375 1 82.38 562 VAL A CA 1
ATOM 4387 C C . VAL A 1 562 ? 12.461 38.5 19.281 1 82.38 562 VAL A C 1
ATOM 4389 O O . VAL A 1 562 ? 13.469 39.156 18.953 1 82.38 562 VAL A O 1
ATOM 4392 N N . LYS A 1 563 ? 11.812 38.688 20.422 1 83.69 563 LYS A N 1
ATOM 4393 C CA . LYS A 1 563 ? 12.156 39.781 21.312 1 83.69 563 LYS A CA 1
ATOM 4394 C C . LYS A 1 563 ? 13.547 39.594 21.906 1 83.69 563 LYS A C 1
ATOM 4396 O O . LYS A 1 563 ? 14.242 40.562 22.203 1 83.69 563 LYS A O 1
ATOM 4401 N N . SER A 1 564 ? 13.953 38.406 22.062 1 82.81 564 SER A N 1
ATOM 4402 C CA . SER A 1 564 ? 15.219 38.125 22.734 1 82.81 564 SER A CA 1
ATOM 4403 C C . SER A 1 564 ? 16.375 38.156 21.734 1 82.81 564 SER A C 1
ATOM 4405 O O . SER A 1 564 ? 17.547 38.062 22.141 1 82.81 564 SER A O 1
ATOM 4407 N N . ALA A 1 565 ? 16.125 38.312 20.5 1 91.31 565 ALA A N 1
ATOM 4408 C CA . ALA A 1 565 ? 17.188 38.312 19.484 1 91.31 565 ALA A CA 1
ATOM 4409 C C . ALA A 1 565 ? 17.938 39.625 19.469 1 91.31 565 ALA A C 1
ATOM 4411 O O . ALA A 1 565 ? 17.375 40.688 19.781 1 91.31 565 ALA A O 1
ATOM 4412 N N . ASP A 1 566 ? 19.219 39.594 19.094 1 93.44 566 ASP A N 1
ATOM 4413 C CA . ASP A 1 566 ? 20.031 40.781 18.984 1 93.44 566 ASP A CA 1
ATOM 4414 C C . ASP A 1 566 ? 19.625 41.594 17.75 1 93.44 566 ASP A C 1
ATOM 4416 O O . ASP A 1 566 ? 19.609 42.844 17.812 1 93.44 566 ASP A O 1
ATOM 4420 N N . ILE A 1 567 ? 19.391 40.906 16.719 1 95 567 ILE A N 1
ATOM 4421 C CA . ILE A 1 567 ? 18.984 41.531 15.461 1 95 567 ILE A CA 1
ATOM 4422 C C . ILE A 1 567 ? 17.875 40.719 14.805 1 95 567 ILE A C 1
ATOM 4424 O O . ILE A 1 567 ? 17.859 39.5 14.898 1 95 567 ILE A O 1
ATOM 4428 N N . ILE A 1 568 ? 16.938 41.469 14.219 1 95.5 568 ILE A N 1
ATOM 4429 C CA . ILE A 1 568 ? 15.805 40.844 13.539 1 95.5 568 ILE A CA 1
ATOM 4430 C C . ILE A 1 568 ? 15.82 41.25 12.055 1 95.5 568 ILE A C 1
ATOM 4432 O O . ILE A 1 568 ? 15.945 42.406 11.711 1 95.5 568 ILE A O 1
ATOM 4436 N N . TYR A 1 569 ? 15.766 40.25 11.227 1 96 569 TYR A N 1
ATOM 4437 C CA . TYR A 1 569 ? 15.594 40.469 9.789 1 96 569 TYR A CA 1
ATOM 4438 C C . TYR A 1 569 ? 14.172 40.125 9.359 1 96 569 TYR A C 1
ATOM 4440 O O . TYR A 1 569 ? 13.703 39 9.539 1 96 569 TYR A O 1
ATOM 4448 N N . VAL A 1 570 ? 13.508 41.094 8.789 1 95.06 570 VAL A N 1
ATOM 4449 C CA . VAL A 1 570 ? 12.148 40.906 8.297 1 95.06 570 VAL A CA 1
ATOM 4450 C C . VAL A 1 570 ? 12.164 40.594 6.801 1 95.06 570 VAL A C 1
ATOM 4452 O O . VAL A 1 570 ? 12.719 41.375 6.02 1 95.06 570 VAL A O 1
ATOM 4455 N N . MET A 1 571 ? 11.555 39.438 6.512 1 93.62 571 MET A N 1
ATOM 4456 C CA . MET A 1 571 ? 11.594 39 5.121 1 93.62 571 MET A CA 1
ATOM 4457 C C . MET A 1 571 ? 10.211 39.094 4.484 1 93.62 571 MET A C 1
ATOM 4459 O O . MET A 1 571 ? 9.195 38.812 5.129 1 93.62 571 MET A O 1
ATOM 4463 N N . LYS A 1 572 ? 10.227 39.5 3.229 1 90.94 572 LYS A N 1
ATOM 4464 C CA . LYS A 1 572 ? 9.039 39.531 2.381 1 90.94 572 LYS A CA 1
ATOM 4465 C C . LYS A 1 572 ? 9.383 39.156 0.941 1 90.94 572 LYS A C 1
ATOM 4467 O O . LY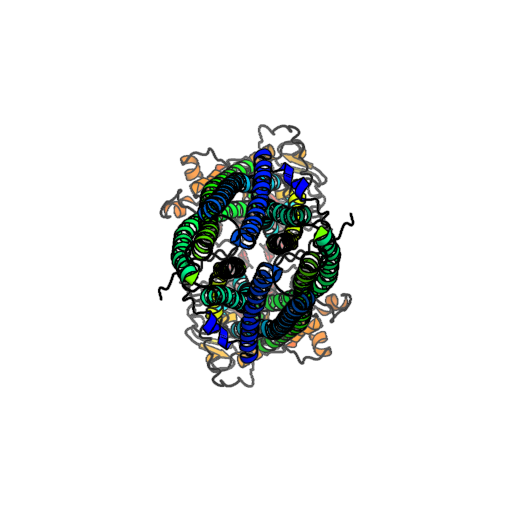S A 1 572 ? 10.297 39.75 0.344 1 90.94 572 LYS A O 1
ATOM 4472 N N . GLU A 1 573 ? 8.727 38.219 0.423 1 88.81 573 GLU A N 1
ATOM 4473 C CA . GLU A 1 573 ? 8.867 37.781 -0.961 1 88.81 573 GLU A CA 1
ATOM 4474 C C . GLU A 1 573 ? 10.328 37.531 -1.306 1 88.81 573 GLU A C 1
ATOM 4476 O O . GLU A 1 573 ? 10.828 38 -2.33 1 88.81 573 GLU A O 1
ATOM 4481 N N . GLY A 1 574 ? 11.07 37 -0.384 1 92.75 574 GLY A N 1
ATOM 4482 C CA . GLY A 1 574 ? 12.422 36.5 -0.631 1 92.75 574 GLY A CA 1
ATOM 4483 C C . GLY A 1 574 ? 13.484 37.562 -0.393 1 92.75 574 GLY A C 1
ATOM 4484 O O . GLY A 1 574 ? 14.672 37.344 -0.611 1 92.75 574 GLY A O 1
ATOM 4485 N N . CYS A 1 575 ? 13.039 38.781 0.085 1 94.38 575 CYS A N 1
ATOM 4486 C CA . CYS A 1 575 ? 13.977 39.875 0.305 1 94.38 575 CYS A CA 1
ATOM 4487 C C . CYS A 1 575 ? 13.891 40.375 1.741 1 94.38 575 CYS A C 1
ATOM 4489 O O . CYS A 1 575 ? 12.883 40.188 2.418 1 94.38 575 CYS A O 1
ATOM 4491 N N . VAL A 1 576 ? 14.984 41 2.148 1 96 576 VAL A N 1
ATOM 4492 C CA . VAL A 1 576 ? 14.969 41.656 3.445 1 96 576 VAL A CA 1
ATOM 4493 C C . VAL A 1 576 ? 14.383 43.062 3.301 1 96 576 VAL A C 1
ATOM 4495 O O . VAL A 1 576 ? 14.875 43.875 2.518 1 96 576 VAL A O 1
ATOM 4498 N N . VAL A 1 577 ? 13.414 43.375 4.109 1 94.88 577 VAL A N 1
ATOM 4499 C CA . VAL A 1 577 ? 12.727 44.656 3.961 1 94.88 577 VAL A CA 1
ATOM 4500 C C . VAL A 1 577 ? 13.031 45.531 5.16 1 94.88 577 VAL A C 1
ATOM 4502 O O . VAL A 1 577 ? 12.938 46.75 5.066 1 94.88 577 VAL A O 1
ATOM 4505 N N . GLU A 1 578 ? 13.148 44.938 6.309 1 95.38 578 GLU A N 1
ATOM 4506 C CA . GLU A 1 578 ? 13.484 45.656 7.527 1 95.38 578 GLU A CA 1
ATOM 4507 C C . GLU A 1 578 ? 14.555 44.938 8.328 1 95.38 578 GLU A C 1
ATOM 4509 O O . GLU A 1 578 ? 14.688 43.688 8.234 1 95.38 578 GLU A O 1
ATOM 4514 N N . LYS A 1 579 ? 15.406 45.719 9.023 1 95.31 579 LYS A N 1
ATOM 4515 C CA . LYS A 1 579 ? 16.438 45.156 9.891 1 95.31 579 LYS A CA 1
ATOM 4516 C C . LYS A 1 579 ? 16.625 46 11.141 1 95.31 579 LYS A C 1
ATOM 4518 O O . LYS A 1 579 ? 16.594 47.25 11.07 1 95.31 579 LYS A O 1
ATOM 4523 N N . GLY A 1 580 ? 16.688 45.375 12.281 1 94.5 580 GLY A N 1
ATOM 4524 C CA . GLY A 1 580 ? 16.891 46.062 13.539 1 94.5 580 GLY A CA 1
ATOM 4525 C C . GLY A 1 580 ? 16.484 45.25 14.75 1 94.5 580 GLY A C 1
ATOM 4526 O O . GLY A 1 580 ? 16.297 44.031 14.641 1 94.5 580 GLY A O 1
ATOM 4527 N N . ASN A 1 581 ? 16.516 45.781 15.891 1 93.12 581 ASN A N 1
ATOM 4528 C CA . ASN A 1 581 ? 16.031 45.094 17.094 1 93.12 581 ASN A CA 1
ATOM 4529 C C . ASN A 1 581 ? 14.531 45.312 17.281 1 93.12 581 ASN A C 1
ATOM 4531 O O . ASN A 1 581 ? 13.891 46.031 16.5 1 93.12 581 ASN A O 1
ATOM 4535 N N . HIS A 1 582 ? 14 44.688 18.266 1 90.88 582 HIS A N 1
ATOM 4536 C CA . HIS A 1 582 ? 12.562 44.688 18.484 1 90.88 582 HIS A CA 1
ATOM 4537 C C . HIS A 1 582 ? 12.023 46.094 18.641 1 90.88 582 HIS A C 1
ATOM 4539 O O . HIS A 1 582 ? 11.078 46.5 17.953 1 90.88 582 HIS A O 1
ATOM 4545 N N . GLU A 1 583 ? 12.695 46.875 19.438 1 90.38 583 GLU A N 1
ATOM 4546 C CA . GLU A 1 583 ? 12.234 48.219 19.734 1 90.38 583 GLU A CA 1
ATOM 4547 C C . GLU A 1 583 ? 12.383 49.156 18.531 1 90.38 583 GLU A C 1
ATOM 4549 O O . GLU A 1 583 ? 11.477 49.938 18.219 1 90.38 583 GLU A O 1
ATOM 4554 N N . GLN A 1 584 ? 13.461 49 17.875 1 93.06 584 GLN A N 1
ATOM 4555 C CA . GLN A 1 584 ? 13.734 49.812 16.688 1 93.06 584 GLN A CA 1
ATOM 4556 C C . GLN A 1 584 ? 12.719 49.531 15.586 1 93.06 584 GLN A C 1
ATOM 4558 O O . GLN A 1 584 ? 12.227 50.438 14.938 1 93.06 584 GLN A O 1
ATOM 4563 N N . LEU A 1 585 ? 12.391 48.312 15.438 1 92.25 585 LEU A N 1
ATOM 4564 C CA . LEU A 1 585 ? 11.523 47.906 14.328 1 92.25 585 LEU A CA 1
ATOM 4565 C C . LEU A 1 585 ? 10.07 48.281 14.625 1 92.25 585 LEU A C 1
ATOM 4567 O O . LEU A 1 585 ? 9.297 48.594 13.719 1 92.25 585 LEU A O 1
ATOM 4571 N N . LEU A 1 586 ? 9.742 48.219 15.844 1 89 586 LEU A N 1
ATOM 4572 C CA . LEU A 1 586 ? 8.391 48.625 16.219 1 89 586 LEU A CA 1
ATOM 4573 C C . LEU A 1 586 ? 8.18 50.125 15.953 1 89 586 LEU A C 1
ATOM 4575 O O . LEU A 1 586 ? 7.082 50.531 15.578 1 89 586 LEU A O 1
ATOM 4579 N N . SER A 1 587 ? 9.234 50.906 16.188 1 89.62 587 SER A N 1
ATOM 4580 C CA . SER A 1 587 ? 9.148 52.344 16.047 1 89.62 587 SER A CA 1
ATOM 4581 C C . SER A 1 587 ? 9.07 52.75 14.57 1 89.62 587 SER A C 1
ATOM 4583 O O . SER A 1 587 ? 8.57 53.812 14.242 1 89.62 587 SER A O 1
ATOM 4585 N N . LEU A 1 588 ? 9.484 51.875 13.727 1 90.56 588 LEU A N 1
ATOM 4586 C CA . LEU A 1 588 ? 9.477 52.156 12.297 1 90.56 588 LEU A CA 1
ATOM 4587 C C . LEU A 1 588 ? 8.078 52 11.711 1 90.56 588 LEU A C 1
ATOM 4589 O O . LEU A 1 588 ? 7.805 52.5 10.617 1 90.56 588 LEU A O 1
ATOM 4593 N N . ASN A 1 589 ? 7.109 51.438 12.367 1 84.25 589 ASN A N 1
ATOM 4594 C CA . ASN A 1 589 ? 5.738 51.188 11.938 1 84.25 589 ASN A CA 1
ATOM 4595 C C . ASN A 1 589 ? 5.68 50.594 10.531 1 84.25 589 ASN A C 1
ATOM 4597 O O . ASN A 1 589 ? 4.922 51.062 9.688 1 84.25 589 ASN A O 1
ATOM 4601 N N . GLY A 1 590 ? 6.527 49.688 10.305 1 89.31 590 GLY A N 1
ATOM 4602 C CA . GLY A 1 590 ? 6.582 49.062 9 1 89.31 590 GLY A CA 1
ATOM 4603 C C . GLY A 1 590 ? 6.016 47.656 9 1 89.31 590 GLY A C 1
ATOM 4604 O O . GLY A 1 590 ? 5 47.375 9.648 1 89.31 590 GLY A O 1
ATOM 4605 N N . VAL A 1 591 ? 6.664 46.75 8.219 1 86.94 591 VAL A N 1
ATOM 4606 C CA . VAL A 1 591 ? 6.184 45.406 8.016 1 86.94 591 VAL A CA 1
ATOM 4607 C C . VAL A 1 591 ? 6.262 44.625 9.328 1 86.94 591 VAL A C 1
ATOM 4609 O O . VAL A 1 591 ? 5.371 43.844 9.641 1 86.94 591 VAL A O 1
ATOM 4612 N N . TYR A 1 592 ? 7.219 44.906 10.062 1 89.12 592 TYR A N 1
ATOM 4613 C CA . TYR A 1 592 ? 7.414 44.219 11.344 1 89.12 592 TYR A CA 1
ATOM 4614 C C . TYR A 1 592 ? 6.285 44.531 12.312 1 89.12 592 TYR A C 1
ATOM 4616 O O . TYR A 1 592 ? 5.758 43.656 12.984 1 89.12 592 TYR A O 1
ATOM 4624 N N . SER A 1 593 ? 6.039 45.781 12.422 1 85.62 593 SER A N 1
ATOM 4625 C CA . SER A 1 593 ? 4.965 46.219 13.305 1 85.62 593 SER A CA 1
ATOM 4626 C C . SER A 1 593 ? 3.641 45.562 12.938 1 85.62 593 SER A C 1
ATOM 4628 O O . SER A 1 593 ? 2.861 45.188 13.82 1 85.62 593 SER A O 1
ATOM 4630 N N . ASP A 1 594 ? 3.498 45.406 11.711 1 77.31 594 ASP A N 1
ATOM 4631 C CA . ASP A 1 594 ? 2.283 44.75 11.227 1 77.31 594 ASP A CA 1
ATOM 4632 C C . ASP A 1 594 ? 2.25 43.281 11.625 1 77.31 594 ASP A C 1
ATOM 4634 O O . ASP A 1 594 ? 1.196 42.75 11.984 1 77.31 594 ASP A O 1
ATOM 4638 N N . LEU A 1 595 ? 3.381 42.656 11.5 1 77.25 595 LEU A N 1
ATOM 4639 C CA . LEU A 1 595 ? 3.477 41.25 11.859 1 77.25 595 LEU A CA 1
ATOM 4640 C C . LEU A 1 595 ? 3.199 41.062 13.352 1 77.25 595 LEU A C 1
ATOM 4642 O O . LEU A 1 595 ? 2.541 40.094 13.734 1 77.25 595 LEU A O 1
ATOM 4646 N N . VAL A 1 596 ? 3.746 41.938 14.125 1 73.62 596 VAL A N 1
ATOM 4647 C CA . VAL A 1 596 ? 3.58 41.844 15.57 1 73.62 596 VAL A CA 1
ATOM 4648 C C . VAL A 1 596 ? 2.115 42.062 15.938 1 73.62 596 VAL A C 1
ATOM 4650 O O . VAL A 1 596 ? 1.58 41.406 16.812 1 73.62 596 VAL A O 1
ATOM 4653 N N . LYS A 1 597 ? 1.552 42.969 15.25 1 63.97 597 LYS A N 1
ATOM 4654 C CA . LYS A 1 597 ? 0.166 43.312 15.539 1 63.97 597 LYS A CA 1
ATOM 4655 C C . LYS A 1 597 ? -0.787 42.188 15.125 1 63.97 597 LYS A C 1
ATOM 4657 O O . LYS A 1 597 ? -1.764 41.906 15.82 1 63.97 597 LYS A O 1
ATOM 4662 N N . TYR A 1 598 ? -0.333 41.594 14.016 1 53.12 598 TYR A N 1
ATOM 4663 C CA . TYR A 1 598 ? -1.34 40.719 13.445 1 53.12 598 TYR A CA 1
ATOM 4664 C C . TYR A 1 598 ? -0.944 39.25 13.625 1 53.12 598 TYR A C 1
ATOM 4666 O O . TYR A 1 598 ? -1.798 38.375 13.586 1 53.12 598 TYR A O 1
ATOM 4674 N N . GLN A 1 599 ? 0.302 39.031 13.531 1 51.94 599 GLN A N 1
ATOM 4675 C CA . GLN A 1 599 ? 0.716 37.625 13.398 1 51.94 599 GLN A CA 1
ATOM 4676 C C . GLN A 1 599 ? 1.46 37.156 14.641 1 51.94 599 GLN A C 1
ATOM 4678 O O . GLN A 1 599 ? 1.396 35.969 15 1 51.94 599 GLN A O 1
ATOM 4683 N N . LEU A 1 600 ? 2.275 38 15.07 1 48.03 600 LEU A N 1
ATOM 4684 C CA . LEU A 1 600 ? 3.197 37.562 16.109 1 48.03 600 LEU A CA 1
ATOM 4685 C C . LEU A 1 600 ? 2.633 37.844 17.5 1 48.03 600 LEU A C 1
ATOM 4687 O O . LEU A 1 600 ? 1.985 38.875 17.703 1 48.03 600 LEU A O 1
ATOM 4691 N N . MET B 1 1 ? -13.984 -26.531 16.531 1 29.06 1 MET B N 1
ATOM 4692 C CA . MET B 1 1 ? -12.805 -26.469 15.672 1 29.06 1 MET B CA 1
ATOM 4693 C C . MET B 1 1 ? -11.852 -25.375 16.141 1 29.06 1 MET B C 1
ATOM 4695 O O . MET B 1 1 ? -12.281 -24.281 16.484 1 29.06 1 MET B O 1
ATOM 4699 N N . PRO B 1 2 ? -10.664 -25.703 16.438 1 33.25 2 PRO B N 1
ATOM 4700 C CA . PRO B 1 2 ? -9.797 -24.812 17.203 1 33.25 2 PRO B CA 1
ATOM 4701 C C . PRO B 1 2 ? -9.562 -23.469 16.516 1 33.25 2 PRO B C 1
ATOM 4703 O O . PRO B 1 2 ? -9.492 -23.422 15.281 1 33.25 2 PRO B O 1
ATOM 4706 N N . GLU B 1 3 ? -10.016 -22.438 17.062 1 35.06 3 GLU B N 1
ATOM 4707 C CA . GLU B 1 3 ? -9.82 -21.031 16.719 1 35.06 3 GLU B CA 1
ATOM 4708 C C . GLU B 1 3 ? -8.344 -20.719 16.484 1 35.06 3 GLU B C 1
ATOM 4710 O O . GLU B 1 3 ? -7.516 -20.984 17.359 1 35.06 3 GLU B O 1
ATOM 4715 N N . SER B 1 4 ? -7.766 -21.234 15.562 1 37.72 4 SER B N 1
ATOM 4716 C CA . SER B 1 4 ? -6.348 -20.906 15.438 1 37.72 4 SER B CA 1
ATOM 4717 C C . SER B 1 4 ? -6.148 -19.422 15.109 1 37.72 4 SER B C 1
ATOM 4719 O O . SER B 1 4 ? -6.711 -18.922 14.141 1 37.72 4 SER B O 1
ATOM 4721 N N . ALA B 1 5 ? -5.773 -18.75 16.062 1 37.53 5 ALA B N 1
ATOM 4722 C CA . ALA B 1 5 ? -5.422 -17.328 15.945 1 37.53 5 ALA B CA 1
ATOM 4723 C C . ALA B 1 5 ? -4.273 -17.125 14.961 1 37.53 5 ALA B C 1
ATOM 4725 O O . ALA B 1 5 ? -3.184 -17.672 15.148 1 37.53 5 ALA B O 1
ATOM 4726 N N . VAL B 1 6 ? -4.547 -17.141 13.734 1 41.03 6 VAL B N 1
ATOM 4727 C CA . VAL B 1 6 ? -3.428 -16.891 12.828 1 41.03 6 VAL B CA 1
ATOM 4728 C C . VAL B 1 6 ? -3.109 -15.406 12.781 1 41.03 6 VAL B C 1
ATOM 4730 O O . VAL B 1 6 ? -4.004 -14.578 12.578 1 41.03 6 VAL B O 1
ATOM 4733 N N . LEU B 1 7 ? -2.047 -15 13.312 1 38.56 7 LEU B N 1
ATOM 4734 C CA . LEU B 1 7 ? -1.514 -13.641 13.289 1 38.56 7 LEU B CA 1
ATOM 4735 C C . LEU B 1 7 ? -1.103 -13.242 11.875 1 38.56 7 LEU B C 1
ATOM 4737 O O . LEU B 1 7 ? -0.255 -13.898 11.266 1 38.56 7 LEU B O 1
ATOM 4741 N N . PHE B 1 8 ? -2.047 -12.75 11.117 1 37.31 8 PHE B N 1
ATOM 4742 C CA . PHE B 1 8 ? -1.549 -12.289 9.828 1 37.31 8 PHE B CA 1
ATOM 4743 C C . PHE B 1 8 ? -1.316 -10.789 9.836 1 37.31 8 PHE B C 1
ATOM 4745 O O . PHE B 1 8 ? -2.162 -10.023 10.312 1 37.31 8 PHE B O 1
ATOM 4752 N N . LYS B 1 9 ? -0.125 -10.375 9.797 1 40.38 9 LYS B N 1
ATOM 4753 C CA . LYS B 1 9 ? 0.259 -8.977 9.641 1 40.38 9 LYS B CA 1
ATOM 4754 C C . LYS B 1 9 ? 0.033 -8.5 8.203 1 40.38 9 LYS B C 1
ATOM 4756 O O . LYS B 1 9 ? 0.536 -9.109 7.258 1 40.38 9 LYS B O 1
ATOM 4761 N N . THR B 1 10 ? -1.042 -7.824 7.957 1 36.25 10 THR B N 1
ATOM 4762 C CA . THR B 1 10 ? -1.283 -7.215 6.656 1 36.25 10 THR B CA 1
ATOM 4763 C C . THR B 1 10 ? -0.06 -6.426 6.191 1 36.25 10 THR B C 1
ATOM 4765 O O . THR B 1 10 ? 0.553 -5.703 6.98 1 36.25 10 THR B O 1
ATOM 4768 N N . GLN B 1 11 ? 0.36 -6.715 5.125 1 35.97 11 GLN B N 1
ATOM 4769 C CA . GLN B 1 11 ? 1.457 -5.992 4.488 1 35.97 11 GLN B CA 1
ATOM 4770 C C . GLN B 1 11 ? 1.141 -4.504 4.375 1 35.97 11 GLN B C 1
ATOM 4772 O O . GLN B 1 11 ? 0.091 -4.125 3.85 1 35.97 11 GLN B O 1
ATOM 4777 N N . GLY B 1 12 ? 1.818 -3.494 5.027 1 37.75 12 GLY B N 1
ATOM 4778 C CA . GLY B 1 12 ? 1.845 -2.041 5.023 1 37.75 12 GLY B CA 1
ATOM 4779 C C . GLY B 1 12 ? 1.314 -1.43 6.305 1 37.75 12 GLY B C 1
ATOM 4780 O O . GLY B 1 12 ? 1.378 -0.213 6.492 1 37.75 12 GLY B O 1
ATOM 4781 N N . SER B 1 13 ? 0.005 -1.968 6.809 1 37.91 13 SER B N 1
ATOM 4782 C CA . SER B 1 13 ? -0.549 -1.245 7.949 1 37.91 13 SER B CA 1
ATOM 4783 C C . SER B 1 13 ? 0.098 -1.694 9.25 1 37.91 13 SER B C 1
ATOM 4785 O O . SER B 1 13 ? 0.481 -2.857 9.398 1 37.91 13 SER B O 1
ATOM 4787 N N . GLN B 1 14 ? 0.613 -0.861 9.992 1 37.69 14 GLN B N 1
ATOM 4788 C CA . GLN B 1 14 ? 1.135 -1.005 11.352 1 37.69 14 GLN B CA 1
ATOM 4789 C C . GLN B 1 14 ? 0.202 -1.853 12.211 1 37.69 14 GLN B C 1
ATOM 4791 O O . GLN B 1 14 ? 0.613 -2.381 13.25 1 37.69 14 GLN B O 1
ATOM 4796 N N . ASP B 1 15 ? -1.077 -1.742 12.133 1 39.94 15 ASP B N 1
ATOM 4797 C CA . ASP B 1 15 ? -1.896 -2.33 13.188 1 39.94 15 ASP B CA 1
ATOM 4798 C C . ASP B 1 15 ? -2.02 -3.842 13.008 1 39.94 15 ASP B C 1
ATOM 4800 O O . ASP B 1 15 ? -2.41 -4.316 11.945 1 39.94 15 ASP B O 1
ATOM 4804 N N . GLN B 1 16 ? -1.246 -4.57 13.648 1 43.94 16 GLN B N 1
ATOM 4805 C CA . GLN B 1 16 ? -1.271 -6.02 13.836 1 43.94 16 GLN B CA 1
ATOM 4806 C C . GLN B 1 16 ? -2.646 -6.488 14.305 1 43.94 16 GLN B C 1
ATOM 4808 O O . GLN B 1 16 ? -3.057 -6.203 15.43 1 43.94 16 GLN B O 1
ATOM 4813 N N . GLU B 1 17 ? -3.678 -6.344 13.5 1 49.66 17 GLU B N 1
ATOM 4814 C CA . GLU B 1 17 ? -4.895 -6.934 14.055 1 49.66 17 GLU B CA 1
ATOM 4815 C C . GLU B 1 17 ? -4.852 -8.461 13.969 1 49.66 17 GLU B C 1
ATOM 4817 O O . GLU B 1 17 ? -4.559 -9.023 12.914 1 49.66 17 GLU B O 1
ATOM 4822 N N . VAL B 1 18 ? -4.703 -9.141 15.039 1 54.66 18 VAL B N 1
ATOM 4823 C CA . VAL B 1 18 ? -4.816 -10.586 15.18 1 54.66 18 VAL B CA 1
ATOM 4824 C C . VAL B 1 18 ? -6.254 -11.023 14.898 1 54.66 18 VAL B C 1
ATOM 4826 O O . VAL B 1 18 ? -7.188 -10.562 15.562 1 54.66 18 VAL B O 1
ATOM 4829 N N . VAL B 1 19 ? -6.523 -11.562 13.648 1 61.53 19 VAL B N 1
ATOM 4830 C CA . VAL B 1 19 ? -7.871 -12.039 13.359 1 61.53 19 VAL B CA 1
ATOM 4831 C C . VAL B 1 19 ? -7.922 -13.562 13.5 1 61.53 19 VAL B C 1
ATOM 4833 O O . VAL B 1 19 ? -7.043 -14.266 13 1 61.53 19 VAL B O 1
ATOM 4836 N N . VAL B 1 20 ? -8.781 -14.117 14.367 1 64 20 VAL B N 1
ATOM 4837 C CA . VAL B 1 20 ? -9 -15.555 14.539 1 64 20 VAL B CA 1
ATOM 4838 C C . VAL B 1 20 ? -9.945 -16.062 13.461 1 64 20 VAL B C 1
ATOM 4840 O O . VAL B 1 20 ? -11.031 -15.508 13.258 1 64 20 VAL B O 1
ATOM 4843 N N . THR B 1 21 ? -9.484 -17.016 12.641 1 69.25 21 THR B N 1
ATOM 4844 C CA . THR B 1 21 ? -10.32 -17.562 11.578 1 69.25 21 THR B CA 1
ATOM 4845 C C . THR B 1 21 ? -10.867 -18.922 11.969 1 69.25 21 THR B C 1
ATOM 4847 O O . THR B 1 21 ? -10.266 -19.641 12.773 1 69.25 21 THR B O 1
ATOM 4850 N N . THR B 1 22 ? -12.172 -19.281 11.711 1 64.94 22 THR B N 1
ATOM 4851 C CA . THR B 1 22 ? -12.789 -20.578 11.977 1 64.94 22 THR B CA 1
ATOM 4852 C C . THR B 1 22 ? -12.68 -21.484 10.75 1 64.94 22 THR B C 1
ATOM 4854 O O . THR B 1 22 ? -12.852 -22.703 10.859 1 64.94 22 THR B O 1
ATOM 4857 N N . GLY B 1 23 ? -12.406 -21 9.656 1 66.94 23 GLY B N 1
ATOM 4858 C CA . GLY B 1 23 ? -12.352 -21.781 8.438 1 66.94 23 GLY B CA 1
ATOM 4859 C C . GLY B 1 23 ? -13.68 -21.875 7.715 1 66.94 23 GLY B C 1
ATOM 4860 O O . GLY B 1 23 ? -13.75 -22.344 6.574 1 66.94 23 GLY B O 1
ATOM 4861 N N . LEU B 1 24 ? -14.719 -21.422 8.359 1 72.19 24 LEU B N 1
ATOM 4862 C CA . LEU B 1 24 ? -16.062 -21.531 7.777 1 72.19 24 LEU B CA 1
ATOM 4863 C C . LEU B 1 24 ? -16.562 -20.172 7.328 1 72.19 24 LEU B C 1
ATOM 4865 O O . LEU B 1 24 ? -17.766 -19.953 7.211 1 72.19 24 LEU B O 1
ATOM 4869 N N . GLU B 1 25 ? -15.68 -19.328 7.09 1 81.06 25 GLU B N 1
ATOM 4870 C CA . GLU B 1 25 ? -16.062 -17.969 6.707 1 81.06 25 GLU B CA 1
ATOM 4871 C C . GLU B 1 25 ? -16.672 -17.953 5.305 1 81.06 25 GLU B C 1
ATOM 4873 O O . GLU B 1 25 ? -17.453 -17.047 4.973 1 81.06 25 GLU B O 1
ATOM 4878 N N . ILE B 1 26 ? -16.359 -18.984 4.613 1 81.62 26 ILE B N 1
ATOM 4879 C CA . ILE B 1 26 ? -16.875 -19.078 3.256 1 81.62 26 ILE B CA 1
ATOM 4880 C C . ILE B 1 26 ? -18.406 -19.203 3.295 1 81.62 26 ILE B C 1
ATOM 4882 O O . ILE B 1 26 ? -19.094 -18.625 2.457 1 81.62 26 ILE B O 1
ATOM 4886 N N . PHE B 1 27 ? -18.859 -19.812 4.27 1 80.88 27 PHE B N 1
ATOM 4887 C CA . PHE B 1 27 ? -20.297 -20.031 4.375 1 80.88 27 PHE B CA 1
ATOM 4888 C C . PHE B 1 27 ? -21.016 -18.75 4.773 1 80.88 27 PHE B C 1
ATOM 4890 O O . PHE B 1 27 ? -22.156 -18.516 4.375 1 80.88 27 PHE B O 1
ATOM 4897 N N . SER B 1 28 ? -20.328 -17.906 5.527 1 82.12 28 SER B N 1
ATOM 4898 C CA . SER B 1 28 ? -20.906 -16.625 5.898 1 82.12 28 SER B CA 1
ATOM 4899 C C . SER B 1 28 ? -20.969 -15.672 4.707 1 82.12 28 SER B C 1
ATOM 4901 O O . SER B 1 28 ? -21.812 -14.789 4.648 1 82.12 28 SER B O 1
ATOM 4903 N N . MET B 1 29 ? -20.094 -15.961 3.801 1 86.19 29 MET B N 1
ATOM 4904 C CA . MET B 1 29 ? -20 -15.086 2.641 1 86.19 29 MET B CA 1
ATOM 4905 C C . MET B 1 29 ? -20.984 -15.508 1.558 1 86.19 29 MET B C 1
ATOM 4907 O O . MET B 1 29 ? -21.297 -14.727 0.659 1 86.19 29 MET B O 1
ATOM 4911 N N . LEU B 1 30 ? -21.516 -16.719 1.703 1 81.69 30 LEU B N 1
ATOM 4912 C CA . LEU B 1 30 ? -22.422 -17.25 0.703 1 81.69 30 LEU B CA 1
ATOM 4913 C C . LEU B 1 30 ? -23.719 -16.438 0.652 1 81.69 30 LEU B C 1
ATOM 4915 O O . LEU B 1 30 ? -24.406 -16.422 -0.37 1 81.69 30 LEU B O 1
ATOM 4919 N N . LYS B 1 31 ? -24.031 -15.703 1.785 1 79.5 31 LYS B N 1
ATOM 4920 C CA . LYS B 1 31 ? -25.25 -14.898 1.846 1 79.5 31 LYS B CA 1
ATOM 4921 C C . LYS B 1 31 ? -25.172 -13.727 0.875 1 79.5 31 LYS B C 1
ATOM 4923 O O . LYS B 1 31 ? -26.219 -13.219 0.436 1 79.5 31 LYS B O 1
ATOM 4928 N N . PHE B 1 32 ? -23.984 -13.438 0.447 1 80.31 32 PHE B N 1
ATOM 4929 C CA . PHE B 1 32 ? -23.828 -12.266 -0.411 1 80.31 32 PHE B CA 1
ATOM 4930 C C . PHE B 1 32 ? -23.844 -12.672 -1.881 1 80.31 32 PHE B C 1
ATOM 4932 O O . PHE B 1 32 ? -23.797 -11.812 -2.766 1 80.31 32 PHE B O 1
ATOM 4939 N N . PHE B 1 33 ? -23.922 -13.977 -1.99 1 80.38 33 PHE B N 1
ATOM 4940 C CA . PHE B 1 33 ? -24.062 -14.469 -3.355 1 80.38 33 PHE B CA 1
ATOM 4941 C C . PHE B 1 33 ? -25.516 -14.445 -3.797 1 80.38 33 PHE B C 1
ATOM 4943 O O . PHE B 1 33 ? -26.328 -15.227 -3.303 1 80.38 33 PHE B O 1
ATOM 4950 N N . LYS B 1 34 ? -25.906 -13.523 -4.605 1 77.06 34 LYS B N 1
ATOM 4951 C CA . LYS B 1 34 ? -27.297 -13.422 -5.051 1 77.06 34 LYS B CA 1
ATOM 4952 C C . LYS B 1 34 ? -27.641 -14.516 -6.062 1 77.06 34 LYS B C 1
ATOM 4954 O O . LYS B 1 34 ? -28.75 -15.023 -6.078 1 77.06 34 LYS B O 1
ATOM 4959 N N . ARG B 1 35 ? -26.688 -14.906 -6.871 1 80.25 35 ARG B N 1
ATOM 4960 C CA . ARG B 1 35 ? -26.906 -15.938 -7.879 1 80.25 35 ARG B CA 1
ATOM 4961 C C . ARG B 1 35 ? -26.344 -17.281 -7.41 1 80.25 35 ARG B C 1
ATOM 4963 O O . ARG B 1 35 ? -25.453 -17.844 -8.047 1 80.25 35 ARG B O 1
ATOM 4970 N N . LYS B 1 36 ? -27.016 -17.875 -6.457 1 82.38 36 LYS B N 1
ATOM 4971 C CA . LYS B 1 36 ? -26.516 -19.109 -5.844 1 82.38 36 LYS B CA 1
ATOM 4972 C C . LYS B 1 36 ? -26.641 -20.297 -6.797 1 82.38 36 LYS B C 1
ATOM 4974 O O . LYS B 1 36 ? -25.766 -21.141 -6.863 1 82.38 36 LYS B O 1
ATOM 4979 N N . ILE B 1 37 ? -27.703 -20.203 -7.57 1 86.69 37 ILE B N 1
ATOM 4980 C CA . ILE B 1 37 ? -27.953 -21.312 -8.477 1 86.69 37 ILE B CA 1
ATOM 4981 C C . ILE B 1 37 ? -26.891 -21.344 -9.57 1 86.69 37 ILE B C 1
ATOM 4983 O O . ILE B 1 37 ? -26.391 -22.422 -9.93 1 86.69 37 ILE B O 1
ATOM 4987 N N . THR B 1 38 ? -26.594 -20.203 -10.031 1 87.06 38 THR B N 1
ATOM 4988 C CA . THR B 1 38 ? -25.578 -20.141 -11.07 1 87.06 38 THR B CA 1
ATOM 4989 C C . THR B 1 38 ? -24.234 -20.594 -10.531 1 87.06 38 THR B C 1
ATOM 4991 O O . THR B 1 38 ? -23.453 -21.219 -11.242 1 87.06 38 THR B O 1
ATOM 4994 N N . LEU B 1 39 ? -24 -20.297 -9.328 1 87.12 39 LEU B N 1
ATOM 4995 C CA . LEU B 1 39 ? -22.734 -20.719 -8.703 1 87.12 39 LEU B CA 1
ATOM 4996 C C . LEU B 1 39 ? -22.688 -22.234 -8.539 1 87.12 39 LEU B C 1
ATOM 4998 O O . LEU B 1 39 ? -21.672 -22.859 -8.828 1 87.12 39 LEU B O 1
ATOM 5002 N N . ILE B 1 40 ? -23.781 -22.797 -8.141 1 88.75 40 ILE B N 1
ATOM 5003 C CA . ILE B 1 40 ? -23.859 -24.25 -7.949 1 88.75 40 ILE B CA 1
ATOM 5004 C C . ILE B 1 40 ? -23.703 -24.953 -9.297 1 88.75 40 ILE B C 1
ATOM 5006 O O . ILE B 1 40 ? -23 -25.953 -9.406 1 88.75 40 ILE B O 1
ATOM 5010 N N . LEU B 1 41 ? -24.312 -24.344 -10.258 1 90.69 41 LEU B N 1
ATOM 5011 C CA . LEU B 1 41 ? -24.203 -24.906 -11.594 1 90.69 41 LEU B CA 1
ATOM 5012 C C . LEU B 1 41 ? -22.766 -24.859 -12.086 1 90.69 41 LEU B C 1
ATOM 5014 O O . LEU B 1 41 ? -22.297 -25.781 -12.758 1 90.69 41 LEU B O 1
ATOM 5018 N N . THR B 1 42 ? -22.141 -23.766 -11.75 1 88.25 42 THR B N 1
ATOM 5019 C CA . THR B 1 42 ? -20.75 -23.656 -12.141 1 88.25 42 THR B CA 1
ATOM 5020 C C . THR B 1 42 ? -19.906 -24.75 -11.477 1 88.25 42 THR B C 1
ATOM 5022 O O . THR B 1 42 ? -19.047 -25.344 -12.109 1 88.25 42 THR B O 1
ATOM 5025 N N . PHE B 1 43 ? -20.25 -25.062 -10.266 1 89.56 43 PHE B N 1
ATOM 5026 C CA . PHE B 1 43 ? -19.547 -26.109 -9.531 1 89.56 43 PHE B CA 1
ATOM 5027 C C . PHE B 1 43 ? -19.812 -27.484 -10.141 1 89.56 43 PHE B C 1
ATOM 5029 O O . PHE B 1 43 ? -18.891 -28.281 -10.289 1 89.56 43 PHE B O 1
ATOM 5036 N N . ILE B 1 44 ? -20.969 -27.703 -10.523 1 91.38 44 ILE B N 1
ATOM 5037 C CA . ILE B 1 44 ? -21.359 -28.984 -11.078 1 91.38 44 ILE B CA 1
ATOM 5038 C C . ILE B 1 44 ? -20.672 -29.203 -12.43 1 91.38 44 ILE B C 1
ATOM 5040 O O . ILE B 1 44 ? -20.078 -30.25 -12.664 1 91.38 44 ILE B O 1
ATOM 5044 N N . PHE B 1 45 ? -20.703 -28.188 -13.203 1 89.88 45 PHE B N 1
ATOM 5045 C CA . PHE B 1 45 ? -20.078 -28.312 -14.516 1 89.88 45 PHE B CA 1
ATOM 5046 C C . PHE B 1 45 ? -18.562 -28.406 -14.391 1 89.88 45 PHE B C 1
ATOM 5048 O O . PHE B 1 45 ? -17.906 -29.062 -15.195 1 89.88 45 PHE B O 1
ATOM 5055 N N . ALA B 1 46 ? -18.078 -27.766 -13.375 1 88.12 46 ALA B N 1
ATOM 5056 C CA . ALA B 1 46 ? -16.641 -27.891 -13.117 1 88.12 46 ALA B CA 1
ATOM 5057 C C . ALA B 1 46 ? -16.281 -29.312 -12.703 1 88.12 46 ALA B C 1
ATOM 5059 O O . ALA B 1 46 ? -15.297 -29.875 -13.188 1 88.12 46 ALA B O 1
ATOM 5060 N N . CYS B 1 47 ? -17.094 -29.938 -11.93 1 89.81 47 CYS B N 1
ATOM 5061 C CA . CYS B 1 47 ? -16.859 -31.312 -11.5 1 89.81 47 CYS B CA 1
ATOM 5062 C C . CYS B 1 47 ? -16.984 -32.281 -12.664 1 89.81 47 CYS B C 1
ATOM 5064 O O . CYS B 1 47 ? -16.188 -33.219 -12.797 1 89.81 47 CYS B O 1
ATOM 5066 N N . ILE B 1 48 ? -17.906 -32 -13.5 1 88.75 48 ILE B N 1
ATOM 5067 C CA . ILE B 1 48 ? -18.109 -32.844 -14.664 1 88.75 48 ILE B CA 1
ATOM 5068 C C . ILE B 1 48 ? -16.891 -32.75 -15.586 1 88.75 48 ILE B C 1
ATOM 5070 O O . ILE B 1 48 ? -16.422 -33.781 -16.094 1 88.75 48 ILE B O 1
ATOM 5074 N N . SER B 1 49 ? -16.469 -31.578 -15.703 1 84.31 49 SER B N 1
ATOM 5075 C CA . SER B 1 49 ? -15.289 -31.391 -16.531 1 84.31 49 SER B CA 1
ATOM 5076 C C . SER B 1 49 ? -14.078 -32.094 -15.938 1 84.31 49 SER B C 1
ATOM 5078 O O . SER B 1 49 ? -13.188 -32.531 -16.672 1 84.31 49 SE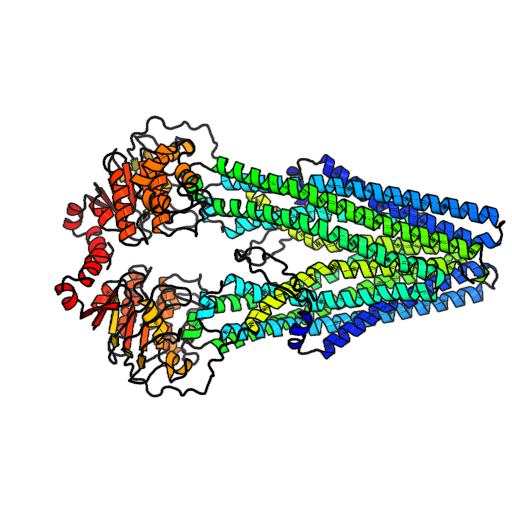R B O 1
ATOM 5080 N N . GLY B 1 50 ? -14.078 -32.188 -14.609 1 82.44 50 GLY B N 1
ATOM 5081 C CA . GLY B 1 50 ? -12.992 -32.875 -13.938 1 82.44 50 GLY B CA 1
ATOM 5082 C C . GLY B 1 50 ? -13.062 -34.375 -14.078 1 82.44 50 GLY B C 1
ATOM 5083 O O . GLY B 1 50 ? -12.039 -35.062 -13.984 1 82.44 50 GLY B O 1
ATOM 5084 N N . ILE B 1 51 ? -14.156 -34.906 -14.438 1 86.5 51 ILE B N 1
ATOM 5085 C CA . ILE B 1 51 ? -14.375 -36.344 -14.5 1 86.5 51 ILE B CA 1
ATOM 5086 C C . ILE B 1 51 ? -14.156 -36.844 -15.922 1 86.5 51 ILE B C 1
ATOM 5088 O O . ILE B 1 51 ? -13.898 -38.031 -16.141 1 86.5 51 ILE B O 1
ATOM 5092 N N . CYS B 1 52 ? -14.086 -36 -16.906 1 79.19 52 CYS B N 1
ATOM 5093 C CA . CYS B 1 52 ? -14.055 -36.375 -18.312 1 79.19 52 CYS B CA 1
ATOM 5094 C C . CYS B 1 52 ? -12.781 -37.125 -18.656 1 79.19 52 CYS B C 1
ATOM 5096 O O . CYS B 1 52 ? -12.805 -38.062 -19.453 1 79.19 52 CYS B O 1
ATOM 5098 N N . PRO B 1 53 ? -11.695 -36.875 -17.953 1 75.69 53 PRO B N 1
ATOM 5099 C CA . PRO B 1 53 ? -10.477 -37.594 -18.281 1 75.69 53 PRO B CA 1
ATOM 5100 C C . PRO B 1 53 ? -10.602 -39.094 -18 1 75.69 53 PRO B C 1
ATOM 5102 O O . PRO B 1 53 ? -9.828 -39.906 -18.547 1 75.69 53 PRO B O 1
ATOM 5105 N N . LEU B 1 54 ? -11.594 -39.469 -17.234 1 78.06 54 LEU B N 1
ATOM 5106 C CA . LEU B 1 54 ? -11.82 -40.875 -16.922 1 78.06 54 LEU B CA 1
ATOM 5107 C C . LEU B 1 54 ? -12.062 -41.688 -18.203 1 78.06 54 LEU B C 1
ATOM 5109 O O . LEU B 1 54 ? -11.445 -42.719 -18.406 1 78.06 54 LEU B O 1
ATOM 5113 N N . ILE B 1 55 ? -12.82 -41.125 -19.062 1 79.94 55 ILE B N 1
ATOM 5114 C CA . ILE B 1 55 ? -13.188 -41.812 -20.297 1 79.94 55 ILE B CA 1
ATOM 5115 C C . ILE B 1 55 ? -11.977 -41.938 -21.219 1 79.94 55 ILE B C 1
ATOM 5117 O O . ILE B 1 55 ? -11.719 -43 -21.781 1 79.94 55 ILE B O 1
ATOM 5121 N N . MET B 1 56 ? -11.25 -40.938 -21.203 1 79.5 56 MET B N 1
ATOM 5122 C CA . MET B 1 56 ? -10.086 -40.906 -22.094 1 79.5 56 MET B CA 1
ATOM 5123 C C . MET B 1 56 ? -9.031 -41.906 -21.641 1 79.5 56 MET B C 1
ATOM 5125 O O . MET B 1 56 ? -8.484 -42.625 -22.469 1 79.5 56 MET B O 1
ATOM 5129 N N . VAL B 1 57 ? -8.805 -41.969 -20.375 1 81.25 57 VAL B N 1
ATOM 5130 C CA . VAL B 1 57 ? -7.766 -42.875 -19.844 1 81.25 57 VAL B CA 1
ATOM 5131 C C . VAL B 1 57 ? -8.164 -44.312 -20.062 1 81.25 57 VAL B C 1
ATOM 5133 O O . VAL B 1 57 ? -7.344 -45.156 -20.484 1 81.25 57 VAL B O 1
ATOM 5136 N N . LYS B 1 58 ? -9.422 -44.688 -19.891 1 83.12 58 LYS B N 1
ATOM 5137 C CA . LYS B 1 58 ? -9.898 -46.031 -20.078 1 83.12 58 LYS B CA 1
ATOM 5138 C C . LYS B 1 58 ? -9.828 -46.438 -21.547 1 83.12 58 LYS B C 1
ATOM 5140 O O . LYS B 1 58 ? -9.492 -47.594 -21.859 1 83.12 58 LYS B O 1
ATOM 5145 N N . LEU B 1 59 ? -10.094 -45.5 -22.359 1 81.75 59 LEU B N 1
ATOM 5146 C CA . LEU B 1 59 ? -10.07 -45.781 -23.781 1 81.75 59 LEU B CA 1
ATOM 5147 C C . LEU B 1 59 ? -8.641 -45.969 -24.281 1 81.75 59 LEU B C 1
ATOM 5149 O O . LEU B 1 59 ? -8.375 -46.844 -25.125 1 81.75 59 LEU B O 1
ATOM 5153 N N . ILE B 1 60 ? -7.738 -45.219 -23.734 1 78.69 60 ILE B N 1
ATOM 5154 C CA . ILE B 1 60 ? -6.336 -45.344 -24.109 1 78.69 60 ILE B CA 1
ATOM 5155 C C . ILE B 1 60 ? -5.828 -46.719 -23.688 1 78.69 60 ILE B C 1
ATOM 5157 O O . ILE B 1 60 ? -5.145 -47.406 -24.453 1 78.69 60 ILE B O 1
ATOM 5161 N N . GLY B 1 61 ? -6.176 -47.125 -22.469 1 76.94 61 GLY B N 1
ATOM 5162 C CA . GLY B 1 61 ? -5.801 -48.469 -22 1 76.94 61 GLY B CA 1
ATOM 5163 C C . GLY B 1 61 ? -6.387 -49.594 -22.844 1 76.94 61 GLY B C 1
ATOM 5164 O O . GLY B 1 61 ? -5.699 -50.562 -23.156 1 76.94 61 GLY B O 1
ATOM 5165 N N . GLY B 1 62 ? -7.625 -49.438 -23.25 1 75.94 62 GLY B N 1
ATOM 5166 C CA . GLY B 1 62 ? -8.281 -50.438 -24.078 1 75.94 62 GLY B CA 1
ATOM 5167 C C . GLY B 1 62 ? -7.648 -50.594 -25.453 1 75.94 62 GLY B C 1
ATOM 5168 O O . GLY B 1 62 ? -7.457 -51.688 -25.938 1 75.94 62 GLY B O 1
ATOM 5169 N N . ILE B 1 63 ? -7.277 -49.5 -26 1 77.44 63 ILE B N 1
ATOM 5170 C CA . ILE B 1 63 ? -6.668 -49.5 -27.328 1 77.44 63 ILE B CA 1
ATOM 5171 C C . ILE B 1 63 ? -5.289 -50.156 -27.25 1 77.44 63 ILE B C 1
ATOM 5173 O O . ILE B 1 63 ? -4.914 -50.938 -28.141 1 77.44 63 ILE B O 1
ATOM 5177 N N . THR B 1 64 ? -4.605 -49.906 -26.203 1 74.75 64 THR B N 1
ATOM 5178 C CA . THR B 1 64 ? -3.283 -50.5 -26.031 1 74.75 64 THR B CA 1
ATOM 5179 C C . THR B 1 64 ? -3.387 -52.031 -25.875 1 74.75 64 THR B C 1
ATOM 5181 O O . THR B 1 64 ? -2.549 -52.781 -26.391 1 74.75 64 THR B O 1
ATOM 5184 N N . THR B 1 65 ? -4.395 -52.375 -25.156 1 74.69 65 THR B N 1
ATOM 5185 C CA . THR B 1 65 ? -4.617 -53.812 -25.016 1 74.69 65 THR B CA 1
ATOM 5186 C C . THR B 1 65 ? -4.938 -54.469 -26.375 1 74.69 65 THR B C 1
ATOM 5188 O O . THR B 1 65 ? -4.406 -55.531 -26.703 1 74.69 65 THR B O 1
ATOM 5191 N N . ASP B 1 66 ? -5.734 -53.75 -27.109 1 74.62 66 ASP B N 1
ATOM 5192 C CA . ASP B 1 66 ? -6.113 -54.25 -28.406 1 74.62 66 ASP B CA 1
ATOM 5193 C C . ASP B 1 66 ? -4.91 -54.312 -29.344 1 74.62 66 ASP B C 1
ATOM 5195 O O . ASP B 1 66 ? -4.785 -55.25 -30.141 1 74.62 66 ASP B O 1
ATOM 5199 N N . LEU B 1 67 ? -4.086 -53.406 -29.266 1 73.75 67 LEU B N 1
ATOM 5200 C CA . LEU B 1 67 ? -2.898 -53.375 -30.109 1 73.75 67 LEU B CA 1
ATOM 5201 C C . LEU B 1 67 ? -1.936 -54.5 -29.734 1 73.75 67 LEU B C 1
ATOM 5203 O O . LEU B 1 67 ? -1.232 -55.031 -30.594 1 73.75 67 LEU B O 1
ATOM 5207 N N . SER B 1 68 ? -1.968 -54.781 -28.469 1 68.38 68 SER B N 1
ATOM 5208 C CA . SER B 1 68 ? -1.062 -55.812 -27.984 1 68.38 68 SER B CA 1
ATOM 5209 C C . SER B 1 68 ? -1.571 -57.219 -28.359 1 68.38 68 SER B C 1
ATOM 5211 O O . SER B 1 68 ? -0.78 -58.094 -28.656 1 68.38 68 SER B O 1
ATOM 5213 N N . LEU B 1 69 ? -2.857 -57.312 -28.344 1 63 69 LEU B N 1
ATOM 5214 C CA . LEU B 1 69 ? -3.436 -58.625 -28.609 1 63 69 LEU B CA 1
ATOM 5215 C C . LEU B 1 69 ? -3.674 -58.812 -30.109 1 63 69 LEU B C 1
ATOM 5217 O O . LEU B 1 69 ? -3.838 -59.938 -30.578 1 63 69 LEU B O 1
ATOM 5221 N N . GLY B 1 70 ? -3.904 -57.844 -30.891 1 59.88 70 GLY B N 1
ATOM 5222 C CA . GLY B 1 70 ? -4.363 -57.875 -32.281 1 59.88 70 GLY B CA 1
ATOM 5223 C C . GLY B 1 70 ? -3.412 -58.594 -33.219 1 59.88 70 GLY B C 1
ATOM 5224 O O . GLY B 1 70 ? -3.68 -58.719 -34.406 1 59.88 70 GLY B O 1
ATOM 5225 N N . GLU B 1 71 ? -2.207 -58.875 -32.875 1 54.44 71 GLU B N 1
ATOM 5226 C CA . GLU B 1 71 ? -1.476 -59.625 -33.875 1 54.44 71 GLU B CA 1
ATOM 5227 C C . GLU B 1 71 ? -2.281 -60.844 -34.344 1 54.44 71 GLU B C 1
ATOM 5229 O O . GLU B 1 71 ? -2.072 -61.344 -35.438 1 54.44 71 GLU B O 1
ATOM 5234 N N . SER B 1 72 ? -3.289 -61.281 -33.594 1 52.03 72 SER B N 1
ATOM 5235 C CA . SER B 1 72 ? -3.898 -62.531 -34 1 52.03 72 SER B CA 1
ATOM 5236 C C . SER B 1 72 ? -5.18 -62.281 -34.781 1 52.03 72 SER B C 1
ATOM 5238 O O . SER B 1 72 ? -5.738 -63.219 -35.375 1 52.03 72 SER B O 1
ATOM 5240 N N . GLN B 1 73 ? -5.695 -61.094 -34.875 1 55.16 73 GLN B N 1
ATOM 5241 C CA . GLN B 1 73 ? -7 -60.938 -35.5 1 55.16 73 GLN B CA 1
ATOM 5242 C C . GLN B 1 73 ? -6.867 -60.344 -36.906 1 55.16 73 GLN B C 1
ATOM 5244 O O . GLN B 1 73 ? -5.848 -59.75 -37.25 1 55.16 73 GLN B O 1
ATOM 5249 N N . GLU B 1 74 ? -7.793 -60.562 -37.812 1 61.84 74 GLU B N 1
ATOM 5250 C CA . GLU B 1 74 ? -7.836 -60.031 -39.188 1 61.84 74 GLU B CA 1
ATOM 5251 C C . GLU B 1 74 ? -7.68 -58.531 -39.219 1 61.84 74 GLU B C 1
ATOM 5253 O O . GLU B 1 74 ? -8.289 -57.812 -38.406 1 61.84 74 GLU B O 1
ATOM 5258 N N . GLU B 1 75 ? -6.695 -57.969 -39.938 1 63.91 75 GLU B N 1
ATOM 5259 C CA . GLU B 1 75 ? -6.219 -56.594 -40.062 1 63.91 75 GLU B CA 1
ATOM 5260 C C . GLU B 1 75 ? -7.383 -55.625 -40.156 1 63.91 75 GLU B C 1
ATOM 5262 O O . GLU B 1 75 ? -7.367 -54.562 -39.531 1 63.91 75 GLU B O 1
ATOM 5267 N N . GLY B 1 76 ? -8.359 -55.906 -41.031 1 62.94 76 GLY B N 1
ATOM 5268 C CA . GLY B 1 76 ? -9.461 -55 -41.312 1 62.94 76 GLY B CA 1
ATOM 5269 C C . GLY B 1 76 ? -10.359 -54.75 -40.094 1 62.94 76 GLY B C 1
ATOM 5270 O O . GLY B 1 76 ? -10.703 -53.594 -39.812 1 62.94 76 GLY B O 1
ATOM 5271 N N . ASP B 1 77 ? -10.688 -55.781 -39.375 1 69.5 77 ASP B N 1
ATOM 5272 C CA . ASP B 1 77 ? -11.586 -55.688 -38.25 1 69.5 77 ASP B CA 1
ATOM 5273 C C . ASP B 1 77 ? -10.898 -55 -37.062 1 69.5 77 ASP B C 1
ATOM 5275 O O . ASP B 1 77 ? -11.531 -54.25 -36.312 1 69.5 77 ASP B O 1
ATOM 5279 N N . PHE B 1 78 ? -9.656 -55.156 -37.094 1 75.88 78 PHE B N 1
ATOM 5280 C CA . PHE B 1 78 ? -8.852 -54.562 -36.031 1 75.88 78 PHE B CA 1
ATOM 5281 C C . PHE B 1 78 ? -8.789 -53.031 -36.188 1 75.88 78 PHE B C 1
ATOM 5283 O O . PHE B 1 78 ? -8.969 -52.312 -35.219 1 75.88 78 PHE B O 1
ATOM 5290 N N . MET B 1 79 ? -8.695 -52.562 -37.406 1 77.5 79 MET B N 1
ATOM 5291 C CA . MET B 1 79 ? -8.633 -51.125 -37.656 1 77.5 79 MET B CA 1
ATOM 5292 C C . MET B 1 79 ? -9.984 -50.5 -37.375 1 77.5 79 MET B C 1
ATOM 5294 O O . MET B 1 79 ? -10.047 -49.375 -36.875 1 77.5 79 MET B O 1
ATOM 5298 N N . LYS B 1 80 ? -11.008 -51.188 -37.656 1 80.81 80 LYS B N 1
ATOM 5299 C CA . LYS B 1 80 ? -12.344 -50.656 -37.406 1 80.81 80 LYS B CA 1
ATOM 5300 C C . LYS B 1 80 ? -12.594 -50.469 -35.906 1 80.81 80 LYS B C 1
ATOM 5302 O O . LYS B 1 80 ? -13.195 -49.5 -35.469 1 80.81 80 LYS B O 1
ATOM 5307 N N . SER B 1 81 ? -12.133 -51.375 -35.125 1 78.75 81 SER B N 1
ATOM 5308 C CA . SER B 1 81 ? -12.289 -51.312 -33.656 1 78.75 81 SER B CA 1
ATOM 5309 C C . SER B 1 81 ? -11.484 -50.156 -33.094 1 78.75 81 SER B C 1
ATOM 5311 O O . SER B 1 81 ? -11.961 -49.469 -32.188 1 78.75 81 SER B O 1
ATOM 5313 N N . ILE B 1 82 ? -10.383 -49.906 -33.688 1 81.38 82 ILE B N 1
ATOM 5314 C CA . ILE B 1 82 ? -9.531 -48.844 -33.219 1 81.38 82 ILE B CA 1
ATOM 5315 C C . ILE B 1 82 ? -10.156 -47.5 -33.562 1 81.38 82 ILE B C 1
ATOM 5317 O O . ILE B 1 82 ? -10.18 -46.562 -32.75 1 81.38 82 ILE B O 1
ATOM 5321 N N . ILE B 1 83 ? -10.688 -47.438 -34.75 1 84.56 83 ILE B N 1
ATOM 5322 C CA . ILE B 1 83 ? -11.328 -46.219 -35.219 1 84.56 83 ILE B CA 1
ATOM 5323 C C . ILE B 1 83 ? -12.547 -45.938 -34.344 1 84.56 83 ILE B C 1
ATOM 5325 O O . ILE B 1 83 ? -12.812 -44.781 -34 1 84.56 83 ILE B O 1
ATOM 5329 N N . LYS B 1 84 ? -13.227 -46.938 -33.938 1 84.88 84 LYS B N 1
ATOM 5330 C CA . LYS B 1 84 ? -14.391 -46.75 -33.094 1 84.88 84 LYS B CA 1
ATOM 5331 C C . LYS B 1 84 ? -13.984 -46.188 -31.734 1 84.88 84 LYS B C 1
ATOM 5333 O O . LYS B 1 84 ? -14.656 -45.312 -31.188 1 84.88 84 LYS B O 1
ATOM 5338 N N . ASN B 1 85 ? -12.875 -46.594 -31.203 1 84.19 85 ASN B N 1
ATOM 5339 C CA . ASN B 1 85 ? -12.398 -46.094 -29.922 1 84.19 85 ASN B CA 1
ATOM 5340 C C . ASN B 1 85 ? -11.852 -44.688 -30.031 1 84.19 85 ASN B C 1
ATOM 5342 O O . ASN B 1 85 ? -11.992 -43.875 -29.109 1 84.19 85 ASN B O 1
ATOM 5346 N N . ILE B 1 86 ? -11.344 -44.344 -31.094 1 84.44 86 ILE B N 1
ATOM 5347 C CA . ILE B 1 86 ? -10.828 -43 -31.328 1 84.44 86 ILE B CA 1
ATOM 5348 C C . ILE B 1 86 ? -11.984 -42.031 -31.438 1 84.44 86 ILE B C 1
ATOM 5350 O O . ILE B 1 86 ? -11.906 -40.906 -30.922 1 84.44 86 ILE B O 1
ATOM 5354 N N . ILE B 1 87 ? -13 -42.469 -32.062 1 86.56 87 ILE B N 1
ATOM 5355 C CA . ILE B 1 87 ? -14.172 -41.625 -32.188 1 86.56 87 ILE B CA 1
ATOM 5356 C C . ILE B 1 87 ? -14.797 -41.406 -30.797 1 86.56 87 ILE B C 1
ATOM 5358 O O . ILE B 1 87 ? -15.227 -40.312 -30.469 1 86.56 87 ILE B O 1
ATOM 5362 N N . ARG B 1 88 ? -14.781 -42.406 -29.969 1 85.94 88 ARG B N 1
ATOM 5363 C CA . ARG B 1 88 ? -15.297 -42.281 -28.609 1 85.94 88 ARG B CA 1
ATOM 5364 C C . ARG B 1 88 ? -14.445 -41.281 -27.797 1 85.94 88 ARG B C 1
ATOM 5366 O O . ARG B 1 88 ? -14.969 -40.531 -26.969 1 85.94 88 ARG B O 1
ATOM 5373 N N . MET B 1 89 ? -13.18 -41.312 -28.062 1 85.31 89 MET B N 1
ATOM 5374 C CA . MET B 1 89 ? -12.281 -40.375 -27.391 1 85.31 89 MET B CA 1
ATOM 5375 C C . MET B 1 89 ? -12.555 -38.938 -27.828 1 85.31 89 MET B C 1
ATOM 5377 O O . MET B 1 89 ? -12.57 -38.031 -27 1 85.31 89 MET B O 1
ATOM 5381 N N . ALA B 1 90 ? -12.789 -38.781 -29.109 1 84.75 90 ALA B N 1
ATOM 5382 C CA . ALA B 1 90 ? -13.07 -37.469 -29.656 1 84.75 90 ALA B CA 1
ATOM 5383 C C . ALA B 1 90 ? -14.375 -36.906 -29.094 1 84.75 90 ALA B C 1
ATOM 5385 O O . ALA B 1 90 ? -14.477 -35.719 -28.797 1 84.75 90 ALA B O 1
ATOM 5386 N N . ILE B 1 91 ? -15.32 -37.812 -28.922 1 86.88 91 ILE B N 1
ATOM 5387 C CA . ILE B 1 91 ? -16.609 -37.406 -28.375 1 86.88 91 ILE B CA 1
ATOM 5388 C C . ILE B 1 91 ? -16.438 -37 -26.906 1 86.88 91 ILE B C 1
ATOM 5390 O O . ILE B 1 91 ? -16.984 -36.031 -26.438 1 86.88 91 ILE B O 1
ATOM 5394 N N . ALA B 1 92 ? -15.703 -37.781 -26.156 1 83.38 92 ALA B N 1
ATOM 5395 C CA . ALA B 1 92 ? -15.453 -37.469 -24.75 1 83.38 92 ALA B CA 1
ATOM 5396 C C . ALA B 1 92 ? -14.742 -36.125 -24.594 1 83.38 92 ALA B C 1
ATOM 5398 O O . ALA B 1 92 ? -15.047 -35.375 -23.688 1 83.38 92 ALA B O 1
ATOM 5399 N N . ASP B 1 93 ? -13.844 -35.906 -25.516 1 81.31 93 ASP B N 1
ATOM 5400 C CA . ASP B 1 93 ? -13.109 -34.625 -25.484 1 81.31 93 ASP B CA 1
ATOM 5401 C C . ASP B 1 93 ? -14.023 -33.469 -25.828 1 81.31 93 ASP B C 1
ATOM 5403 O O . ASP B 1 93 ? -13.898 -32.375 -25.25 1 81.31 93 ASP B O 1
ATOM 5407 N N . ALA B 1 94 ? -14.852 -33.656 -26.75 1 84.19 94 ALA B N 1
ATOM 5408 C CA . ALA B 1 94 ? -15.805 -32.625 -27.125 1 84.19 94 ALA B CA 1
ATOM 5409 C C . ALA B 1 94 ? -16.734 -32.281 -25.969 1 84.19 94 ALA B C 1
ATOM 5411 O O . ALA B 1 94 ? -17.062 -31.125 -25.734 1 84.19 94 ALA B O 1
ATOM 5412 N N . VAL B 1 95 ? -17.141 -33.312 -25.266 1 84.06 95 VAL B N 1
ATOM 5413 C CA . VAL B 1 95 ? -18.016 -33.094 -24.109 1 84.06 95 VAL B CA 1
ATOM 5414 C C . VAL B 1 95 ? -17.25 -32.344 -23.031 1 84.06 95 VAL B C 1
ATOM 5416 O O . VAL B 1 95 ? -17.812 -31.422 -22.406 1 84.06 95 VAL B O 1
ATOM 5419 N N . MET B 1 96 ? -16.047 -32.688 -22.875 1 82.5 96 MET B N 1
ATOM 5420 C CA . MET B 1 96 ? -15.219 -31.984 -21.906 1 82.5 96 MET B CA 1
ATOM 5421 C C . MET B 1 96 ? -15.07 -30.516 -22.266 1 82.5 96 MET B C 1
ATOM 5423 O O . MET B 1 96 ? -15.117 -29.656 -21.391 1 82.5 96 MET B O 1
ATOM 5427 N N . LEU B 1 97 ? -14.883 -30.266 -23.516 1 81.31 97 LEU B N 1
ATOM 5428 C CA . LEU B 1 97 ? -14.742 -28.906 -24 1 81.31 97 LEU B CA 1
ATOM 5429 C C . LEU B 1 97 ? -16.016 -28.094 -23.734 1 81.31 97 LEU B C 1
ATOM 5431 O O . LEU B 1 97 ? -15.945 -26.984 -23.219 1 81.31 97 LEU B O 1
ATOM 5435 N N . VAL B 1 98 ? -17.062 -28.703 -24.062 1 85.19 98 VAL B N 1
ATOM 5436 C CA . VAL B 1 98 ? -18.344 -28 -23.922 1 85.19 98 VAL B CA 1
ATOM 5437 C C . VAL B 1 98 ? -18.625 -27.734 -22.453 1 85.19 98 VAL B C 1
ATOM 5439 O O . VAL B 1 98 ? -19.031 -26.641 -22.078 1 85.19 98 VAL B O 1
ATOM 5442 N N . THR B 1 99 ? -18.391 -28.703 -21.625 1 85.12 99 THR B N 1
ATOM 5443 C CA . THR B 1 99 ? -18.672 -28.547 -20.203 1 85.12 99 THR B CA 1
ATOM 5444 C C . THR B 1 99 ? -17.75 -27.5 -19.594 1 85.12 99 THR B C 1
ATOM 5446 O O . THR B 1 99 ? -18.172 -26.719 -18.734 1 85.12 99 THR B O 1
ATOM 5449 N N . ASN B 1 100 ? -16.594 -27.516 -20.031 1 81.25 100 ASN B N 1
ATOM 5450 C CA . ASN B 1 100 ? -15.641 -26.531 -19.531 1 81.25 100 ASN B CA 1
ATOM 5451 C C . ASN B 1 100 ? -16 -25.109 -19.969 1 81.25 100 ASN B C 1
ATOM 5453 O O . ASN B 1 100 ? -15.883 -24.172 -19.203 1 81.25 100 ASN B O 1
ATOM 5457 N N . LEU B 1 101 ? -16.406 -25.016 -21.203 1 81 101 LEU B N 1
ATOM 5458 C CA . LEU B 1 101 ? -16.828 -23.719 -21.703 1 81 101 LEU B CA 1
ATOM 5459 C C . LEU B 1 101 ? -18.031 -23.203 -20.953 1 81 101 LEU B C 1
ATOM 5461 O O . LEU B 1 101 ? -18.094 -22.016 -20.594 1 81 101 LEU B O 1
ATOM 5465 N N . ILE B 1 102 ? -18.875 -24.094 -20.672 1 85.12 102 ILE B N 1
ATOM 5466 C CA . ILE B 1 102 ? -20.078 -23.703 -19.938 1 85.12 102 ILE B CA 1
ATOM 5467 C C . ILE B 1 102 ? -19.703 -23.266 -18.531 1 85.12 102 ILE B C 1
ATOM 5469 O O . ILE B 1 102 ? -20.188 -22.234 -18.047 1 85.12 102 ILE B O 1
ATOM 5473 N N . SER B 1 103 ? -18.891 -24.016 -17.938 1 83.94 103 SER B N 1
ATOM 5474 C CA . SER B 1 103 ? -18.469 -23.688 -16.578 1 83.94 103 SER B CA 1
ATOM 5475 C C . SER B 1 103 ? -17.781 -22.328 -16.531 1 83.94 103 SER B C 1
ATOM 5477 O O . SER B 1 103 ? -18.047 -21.531 -15.625 1 83.94 103 SER B O 1
ATOM 5479 N N . GLN B 1 104 ? -17.047 -22.031 -17.516 1 78.88 104 GLN B N 1
ATOM 5480 C CA . GLN B 1 104 ? -16.312 -20.781 -17.562 1 78.88 104 GLN B CA 1
ATOM 5481 C C . GLN B 1 104 ? -17.234 -19.594 -17.812 1 78.88 104 GLN B C 1
ATOM 5483 O O . GLN B 1 104 ? -17.062 -18.531 -17.219 1 78.88 104 GLN B O 1
ATOM 5488 N N . CYS B 1 105 ? -18.172 -19.828 -18.656 1 79.81 105 CYS B N 1
ATOM 5489 C CA . CYS B 1 105 ? -19.141 -18.766 -18.953 1 79.81 105 CYS B CA 1
ATOM 5490 C C . CYS B 1 105 ? -20 -18.484 -17.719 1 79.81 105 CYS B C 1
ATOM 5492 O O . CYS B 1 105 ? -20.266 -17.328 -17.406 1 79.81 105 CYS B O 1
ATOM 5494 N N . LEU B 1 106 ? -20.359 -19.547 -17.109 1 84.31 106 LEU B N 1
ATOM 5495 C CA . LEU B 1 106 ? -21.156 -19.375 -15.906 1 84.31 106 LEU B CA 1
ATOM 5496 C C . LEU B 1 106 ? -20.359 -18.656 -14.82 1 84.31 106 LEU B C 1
ATOM 5498 O O . LEU B 1 106 ? -20.891 -17.797 -14.109 1 84.31 106 LEU B O 1
ATOM 5502 N N . LYS B 1 107 ? -19.141 -18.984 -14.703 1 82.06 107 LYS B N 1
ATOM 5503 C CA . LYS B 1 107 ? -18.25 -18.344 -13.742 1 82.06 107 LYS B CA 1
ATOM 5504 C C . LYS B 1 107 ? -18.094 -16.844 -14.039 1 82.06 107 LYS B C 1
ATOM 5506 O O . LYS B 1 107 ? -18.109 -16.031 -13.117 1 82.06 107 LYS B O 1
ATOM 5511 N N . SER B 1 108 ? -17.969 -16.562 -15.312 1 77.94 108 SER B N 1
ATOM 5512 C CA . SER B 1 108 ? -17.781 -15.172 -15.734 1 77.94 108 SER B CA 1
ATOM 5513 C C . SER B 1 108 ? -19.016 -14.328 -15.422 1 77.94 108 SER B C 1
ATOM 5515 O O . SER B 1 108 ? -18.906 -13.117 -15.227 1 77.94 108 SER B O 1
ATOM 5517 N N . PHE B 1 109 ? -20.047 -15.047 -15.32 1 78 109 PHE B N 1
ATOM 5518 C CA . PHE B 1 109 ? -21.312 -14.344 -15.07 1 78 109 PHE B CA 1
ATOM 5519 C C . PHE B 1 109 ? -21.531 -14.172 -13.57 1 78 109 PHE B C 1
ATOM 5521 O O . PHE B 1 109 ? -22.125 -13.18 -13.141 1 78 109 PHE B O 1
ATOM 5528 N N . CYS B 1 110 ? -21.094 -15.062 -12.82 1 78 110 CYS B N 1
ATOM 5529 C CA . CYS B 1 110 ? -21.469 -15.07 -11.406 1 78 110 CYS B CA 1
ATOM 5530 C C . CYS B 1 110 ? -20.422 -14.344 -10.562 1 78 110 CYS B C 1
ATOM 5532 O O . CYS B 1 110 ? -20.766 -13.695 -9.578 1 78 110 CYS B O 1
ATOM 5534 N N . THR B 1 111 ? -19.219 -14.344 -10.898 1 78.69 111 THR B N 1
ATOM 5535 C CA . THR B 1 111 ? -18.125 -13.914 -10.047 1 78.69 111 THR B CA 1
ATOM 5536 C C . THR B 1 111 ? -18.109 -12.391 -9.906 1 78.69 111 THR B C 1
ATOM 5538 O O . THR B 1 111 ? -17.969 -11.867 -8.805 1 78.69 111 THR B O 1
ATOM 5541 N N . PRO B 1 112 ? -18.312 -11.625 -11.023 1 77.88 112 PRO B N 1
ATOM 5542 C CA . PRO B 1 112 ? -18.297 -10.172 -10.867 1 77.88 112 PRO B CA 1
ATOM 5543 C C . PRO B 1 112 ? -19.453 -9.648 -10.023 1 77.88 112 PRO B C 1
ATOM 5545 O O . PRO B 1 112 ? -19.297 -8.672 -9.289 1 77.88 112 PRO B O 1
ATOM 5548 N N . GLN B 1 113 ? -20.516 -10.312 -10.047 1 82.06 113 GLN B N 1
ATOM 5549 C CA . GLN B 1 113 ? -21.672 -9.891 -9.266 1 82.06 113 GLN B CA 1
ATOM 5550 C C . GLN B 1 113 ? -21.422 -10.07 -7.773 1 82.06 113 GLN B C 1
ATOM 5552 O O . GLN B 1 113 ? -21.891 -9.273 -6.961 1 82.06 113 GLN B O 1
ATOM 5557 N N . PHE B 1 114 ? -20.672 -11.047 -7.539 1 86.88 114 PHE B N 1
ATOM 5558 C CA . PHE B 1 114 ? -20.328 -11.289 -6.141 1 86.88 114 PHE B CA 1
ATOM 5559 C C . PHE B 1 114 ? -19.469 -10.148 -5.59 1 86.88 114 PHE B C 1
ATOM 5561 O O . PHE B 1 114 ? -19.75 -9.633 -4.504 1 86.88 114 PHE B O 1
ATOM 5568 N N . SER B 1 115 ? -18.469 -9.781 -6.25 1 88.12 115 SER B N 1
ATOM 5569 C CA . SER B 1 115 ? -17.609 -8.68 -5.824 1 88.12 115 SER B CA 1
ATOM 5570 C C . SER B 1 115 ? -18.391 -7.371 -5.734 1 88.12 115 SER B C 1
ATOM 5572 O O . SER B 1 115 ? -18.188 -6.582 -4.812 1 88.12 115 SER B O 1
ATOM 5574 N N . HIS B 1 116 ? -19.25 -7.211 -6.73 1 88 116 HIS B N 1
ATOM 5575 C CA . HIS B 1 116 ? -20.109 -6.027 -6.762 1 88 116 HIS B CA 1
ATOM 5576 C C . HIS B 1 116 ? -21 -5.961 -5.523 1 88 116 HIS B C 1
ATOM 5578 O O . HIS B 1 116 ? -21.047 -4.93 -4.852 1 88 116 HIS B O 1
ATOM 5584 N N . ASP B 1 117 ? -21.609 -6.98 -5.246 1 87.31 117 ASP B N 1
ATOM 5585 C CA . ASP B 1 117 ? -22.562 -7.016 -4.133 1 87.31 117 ASP B CA 1
ATOM 5586 C C . ASP B 1 117 ? -21.828 -6.867 -2.797 1 87.31 117 ASP B C 1
ATOM 5588 O O . ASP B 1 117 ? -22.328 -6.188 -1.891 1 87.31 117 ASP B O 1
ATOM 5592 N N . LEU B 1 118 ? -20.703 -7.457 -2.697 1 89.75 118 LEU B N 1
ATOM 5593 C CA . LEU B 1 118 ? -19.938 -7.379 -1.464 1 89.75 118 LEU B CA 1
ATOM 5594 C C . LEU B 1 118 ? -19.438 -5.961 -1.223 1 89.75 118 LEU B C 1
ATOM 5596 O O . LEU B 1 118 ? -19.531 -5.441 -0.108 1 89.75 118 LEU B O 1
ATOM 5600 N N . ARG B 1 119 ? -18.938 -5.387 -2.23 1 90.69 119 ARG B N 1
ATOM 5601 C CA . ARG B 1 119 ? -18.453 -4.02 -2.117 1 90.69 119 ARG B CA 1
ATOM 5602 C C . ARG B 1 119 ? -19.578 -3.053 -1.8 1 90.69 119 ARG B C 1
ATOM 5604 O O . ARG B 1 119 ? -19.422 -2.15 -0.975 1 90.69 119 ARG B O 1
ATOM 5611 N N . SER B 1 120 ? -20.641 -3.24 -2.482 1 88.75 120 SER B N 1
ATOM 5612 C CA . SER B 1 120 ? -21.797 -2.398 -2.244 1 88.75 120 SER B CA 1
ATOM 5613 C C . SER B 1 120 ? -22.281 -2.525 -0.804 1 88.75 120 SER B C 1
ATOM 5615 O O . SER B 1 120 ? -22.719 -1.541 -0.199 1 88.75 120 SER B O 1
ATOM 5617 N N . GLU B 1 121 ? -22.219 -3.662 -0.334 1 88.75 121 GLU B N 1
ATOM 5618 C CA . GLU B 1 121 ? -22.672 -3.898 1.036 1 88.75 121 GLU B CA 1
ATOM 5619 C C . GLU B 1 121 ? -21.703 -3.275 2.043 1 88.75 121 GLU B C 1
ATOM 5621 O O . GLU B 1 121 ? -22.141 -2.67 3.027 1 88.75 121 GLU B O 1
ATOM 5626 N N . ILE B 1 122 ? -20.438 -3.465 1.809 1 90.88 122 ILE B N 1
ATOM 5627 C CA . ILE B 1 122 ? -19.438 -2.885 2.695 1 90.88 122 ILE B CA 1
ATOM 5628 C C . ILE B 1 122 ? -19.547 -1.362 2.68 1 90.88 122 ILE B C 1
ATOM 5630 O O . ILE B 1 122 ? -19.609 -0.728 3.736 1 90.88 122 ILE B O 1
ATOM 5634 N N . TYR B 1 123 ? -19.641 -0.881 1.495 1 90.44 123 TYR B N 1
ATOM 5635 C CA . TYR B 1 123 ? -19.734 0.565 1.33 1 90.44 123 TYR B CA 1
ATOM 5636 C C . TYR B 1 123 ? -21.031 1.1 1.923 1 90.44 123 TYR B C 1
ATOM 5638 O O . TYR B 1 123 ? -21.031 2.145 2.576 1 90.44 123 TYR B O 1
ATOM 5646 N N . GLY B 1 124 ? -22.062 0.427 1.687 1 87.44 124 GLY B N 1
ATOM 5647 C CA . GLY B 1 124 ? -23.359 0.816 2.242 1 87.44 124 GLY B CA 1
ATOM 5648 C C . GLY B 1 124 ? -23.375 0.839 3.758 1 87.44 124 GLY B C 1
ATOM 5649 O O . GLY B 1 124 ? -23.984 1.717 4.367 1 87.44 124 GLY B O 1
ATOM 5650 N N . ASN B 1 125 ? -22.703 -0.036 4.324 1 88.25 125 ASN B N 1
ATOM 5651 C CA . ASN B 1 125 ? -22.594 -0.073 5.777 1 88.25 125 ASN B CA 1
ATOM 5652 C C . ASN B 1 125 ? -21.672 1.022 6.301 1 88.25 125 ASN B C 1
ATOM 5654 O O . ASN B 1 125 ? -21.938 1.628 7.34 1 88.25 125 ASN B O 1
ATOM 5658 N N . LEU B 1 126 ? -20.641 1.256 5.598 1 87.94 126 LEU B N 1
ATOM 5659 C CA . LEU B 1 126 ? -19.656 2.246 6.016 1 87.94 126 LEU B CA 1
ATOM 5660 C C . LEU B 1 126 ? -20.25 3.652 5.973 1 87.94 126 LEU B C 1
ATOM 5662 O O . LEU B 1 126 ? -19.984 4.465 6.859 1 87.94 126 LEU B O 1
ATOM 5666 N N . ILE B 1 127 ? -21.031 3.879 5 1 86.19 127 ILE B N 1
ATOM 5667 C CA . ILE B 1 127 ? -21.547 5.227 4.777 1 86.19 127 ILE B CA 1
ATOM 5668 C C . ILE B 1 127 ? -22.531 5.59 5.879 1 86.19 127 ILE B C 1
ATOM 5670 O O . ILE B 1 127 ? -22.75 6.77 6.172 1 86.19 127 ILE B O 1
ATOM 5674 N N . VAL B 1 128 ? -23.109 4.57 6.512 1 83.88 128 VAL B N 1
ATOM 5675 C CA . VAL B 1 128 ? -24.141 4.84 7.52 1 83.88 128 VAL B CA 1
ATOM 5676 C C . VAL B 1 128 ? -23.516 4.773 8.914 1 83.88 128 VAL B C 1
ATOM 5678 O O . VAL B 1 128 ? -24.156 5.121 9.906 1 83.88 128 VAL B O 1
ATOM 5681 N N . LYS B 1 129 ? -22.281 4.504 9.023 1 85.44 129 LYS B N 1
ATOM 5682 C CA . LYS B 1 129 ? -21.625 4.418 10.32 1 85.44 129 LYS B CA 1
ATOM 5683 C C . LYS B 1 129 ? -21.438 5.805 10.938 1 85.44 129 LYS B C 1
ATOM 5685 O O . LYS B 1 129 ? -21.328 6.801 10.219 1 85.44 129 LYS B O 1
ATOM 5690 N N . PRO B 1 130 ? -21.422 5.832 12.219 1 84.31 130 PRO B N 1
ATOM 5691 C CA . PRO B 1 130 ? -21.219 7.121 12.883 1 84.31 130 PRO B CA 1
ATOM 5692 C C . PRO B 1 130 ? -19.797 7.641 12.727 1 84.31 130 PRO B C 1
ATOM 5694 O O . PRO B 1 130 ? -18.875 6.871 12.414 1 84.31 130 PRO B O 1
ATOM 5697 N N . ILE B 1 131 ? -19.672 8.867 12.898 1 84.25 131 ILE B N 1
ATOM 5698 C CA . ILE B 1 131 ? -18.391 9.555 12.703 1 84.25 131 ILE B CA 1
ATOM 5699 C C . ILE B 1 131 ? -17.359 8.992 13.672 1 84.25 131 ILE B C 1
ATOM 5701 O O . ILE B 1 131 ? -16.172 8.93 13.352 1 84.25 131 ILE B O 1
ATOM 5705 N N . ASP B 1 132 ? -17.797 8.57 14.82 1 80.25 132 ASP B N 1
ATOM 5706 C CA . ASP B 1 132 ? -16.906 8.008 15.836 1 80.25 132 ASP B CA 1
ATOM 5707 C C . ASP B 1 132 ? -16.172 6.785 15.297 1 80.25 132 ASP B C 1
ATOM 5709 O O . ASP B 1 132 ? -15.031 6.523 15.688 1 80.25 132 ASP B O 1
ATOM 5713 N N . TYR B 1 133 ? -16.844 6.156 14.484 1 80.25 133 TYR B N 1
ATOM 5714 C CA . TYR B 1 133 ? -16.234 4.98 13.875 1 80.25 133 TYR B CA 1
ATOM 5715 C C . TYR B 1 133 ? -15.039 5.367 13.016 1 80.25 133 TYR B C 1
ATOM 5717 O O . TYR B 1 133 ? -14.008 4.695 13.047 1 80.25 133 TYR B O 1
ATOM 5725 N N . PHE B 1 134 ? -15.125 6.406 12.281 1 78.94 134 PHE B N 1
ATOM 5726 C CA . PHE B 1 134 ? -14.102 6.836 11.336 1 78.94 134 PHE B CA 1
ATOM 5727 C C . PHE B 1 134 ? -12.93 7.496 12.07 1 78.94 134 PHE B C 1
ATOM 5729 O O . PHE B 1 134 ? -11.812 7.527 11.555 1 78.94 134 PHE B O 1
ATOM 5736 N N . ASP B 1 135 ? -13.211 8.023 13.219 1 76.44 135 ASP B N 1
ATOM 5737 C CA . ASP B 1 135 ? -12.156 8.617 14.031 1 76.44 135 ASP B CA 1
ATOM 5738 C C . ASP B 1 135 ? -11.156 7.559 14.5 1 76.44 135 ASP B C 1
ATOM 5740 O O . ASP B 1 135 ? -9.969 7.844 14.664 1 76.44 135 ASP B O 1
ATOM 5744 N N . ASN B 1 136 ? -11.68 6.395 14.625 1 69.94 136 ASN B N 1
ATOM 5745 C CA . ASN B 1 136 ? -10.859 5.328 15.195 1 69.94 136 ASN B CA 1
ATOM 5746 C C . ASN B 1 136 ? -10.289 4.418 14.117 1 69.94 136 ASN B C 1
ATOM 5748 O O . ASN B 1 136 ? -9.352 3.664 14.367 1 69.94 136 ASN B O 1
ATOM 5752 N N . ALA B 1 137 ? -10.922 4.547 13.023 1 73 137 ALA B N 1
ATOM 5753 C CA . ALA B 1 137 ? -10.469 3.674 11.945 1 73 137 ALA B CA 1
ATOM 5754 C C . ALA B 1 137 ? -9.5 4.402 11.016 1 73 137 ALA B C 1
ATOM 5756 O O . ALA B 1 137 ? -9.68 5.59 10.734 1 73 137 ALA B O 1
ATOM 5757 N N . GLN B 1 138 ? -8.469 3.746 10.641 1 70.5 138 GLN B N 1
ATOM 5758 C CA . GLN B 1 138 ? -7.555 4.312 9.656 1 70.5 138 GLN B CA 1
ATOM 5759 C C . GLN B 1 138 ? -8.156 4.254 8.258 1 70.5 138 GLN B C 1
ATOM 5761 O O . GLN B 1 138 ? -8.633 3.203 7.824 1 70.5 138 GLN B O 1
ATOM 5766 N N . THR B 1 139 ? -8.219 5.383 7.578 1 75.5 139 THR B N 1
ATOM 5767 C CA . THR B 1 139 ? -8.797 5.496 6.242 1 75.5 139 THR B CA 1
ATOM 5768 C C . THR B 1 139 ? -8.18 4.469 5.297 1 75.5 139 THR B C 1
ATOM 5770 O O . THR B 1 139 ? -8.891 3.818 4.531 1 75.5 139 THR B O 1
ATOM 5773 N N . GLY B 1 140 ? -6.918 4.309 5.395 1 67.5 140 GLY B N 1
ATOM 5774 C CA . GLY B 1 140 ? -6.234 3.342 4.551 1 67.5 140 GLY B CA 1
ATOM 5775 C C . GLY B 1 140 ? -6.727 1.921 4.758 1 67.5 140 GLY B C 1
ATOM 5776 O O . GLY B 1 140 ? -6.867 1.16 3.799 1 67.5 140 GLY B O 1
ATOM 5777 N N . THR B 1 141 ? -7.039 1.581 5.969 1 76.12 141 THR B N 1
ATOM 5778 C CA . THR B 1 141 ? -7.512 0.242 6.297 1 76.12 141 THR B CA 1
ATOM 5779 C C . THR B 1 141 ? -8.898 0.002 5.711 1 76.12 141 THR B C 1
ATOM 5781 O O . THR B 1 141 ? -9.188 -1.083 5.203 1 76.12 141 THR B O 1
ATOM 5784 N N . LEU B 1 142 ? -9.688 0.982 5.812 1 84.88 142 LEU B N 1
ATOM 5785 C CA . LEU B 1 142 ? -11.039 0.851 5.285 1 84.88 142 LEU B CA 1
ATOM 5786 C C . LEU B 1 142 ? -11.016 0.701 3.766 1 84.88 142 LEU B C 1
ATOM 5788 O O . LEU B 1 142 ? -11.773 -0.098 3.207 1 84.88 142 LEU B O 1
ATOM 5792 N N . ILE B 1 143 ? -10.164 1.419 3.18 1 82.5 143 ILE B N 1
ATOM 5793 C CA . ILE B 1 143 ? -10.023 1.341 1.729 1 82.5 143 ILE B CA 1
ATOM 5794 C C . ILE B 1 143 ? -9.5 -0.037 1.335 1 82.5 143 ILE B C 1
ATOM 5796 O O . ILE B 1 143 ? -9.961 -0.63 0.359 1 82.5 143 ILE B O 1
ATOM 5800 N N . ALA B 1 144 ? -8.547 -0.56 2.088 1 76.69 144 ALA B N 1
ATOM 5801 C CA . ALA B 1 144 ? -8 -1.887 1.829 1 76.69 144 ALA B CA 1
ATOM 5802 C C . ALA B 1 144 ? -9.078 -2.959 1.934 1 76.69 144 ALA B C 1
ATOM 5804 O O . ALA B 1 144 ? -9.078 -3.93 1.173 1 76.69 144 ALA B O 1
ATOM 5805 N N . ARG B 1 145 ? -9.992 -2.797 2.799 1 85.5 145 ARG B N 1
ATOM 5806 C CA . ARG B 1 145 ? -11.086 -3.744 2.969 1 85.5 145 ARG B CA 1
ATOM 5807 C C . ARG B 1 145 ? -12 -3.748 1.746 1 85.5 145 ARG B C 1
ATOM 5809 O O . ARG B 1 145 ? -12.477 -4.805 1.322 1 85.5 145 ARG B O 1
ATOM 5816 N N . LEU B 1 146 ? -12.125 -2.582 1.243 1 87 146 LEU B N 1
ATOM 5817 C CA . LEU B 1 146 ? -13.031 -2.416 0.112 1 87 146 LEU B CA 1
ATOM 5818 C C . LEU B 1 146 ? -12.375 -2.875 -1.185 1 87 146 LEU B C 1
ATOM 5820 O O . LEU B 1 146 ? -13.055 -3.316 -2.111 1 87 146 LEU B O 1
ATOM 5824 N N . SER B 1 147 ? -11.133 -2.809 -1.211 1 85.25 147 SER B N 1
ATOM 5825 C CA . SER B 1 147 ? -10.453 -3.068 -2.475 1 85.25 147 SER B CA 1
ATOM 5826 C C . SER B 1 147 ? -9.734 -4.414 -2.447 1 85.25 147 SER B C 1
ATOM 5828 O O . SER B 1 147 ? -10.312 -5.441 -2.812 1 85.25 147 SER B O 1
ATOM 5830 N N . GLU B 1 148 ? -8.688 -4.57 -1.672 1 77.12 148 GLU B N 1
ATOM 5831 C CA . GLU B 1 148 ? -7.805 -5.734 -1.679 1 77.12 148 GLU B CA 1
ATOM 5832 C C . GLU B 1 148 ? -8.5 -6.953 -1.071 1 77.12 148 GLU B C 1
ATOM 5834 O O . GLU B 1 148 ? -8.445 -8.047 -1.631 1 77.12 148 GLU B O 1
ATOM 5839 N N . ASP B 1 149 ? -9.094 -6.746 -0.008 1 85.25 149 ASP B N 1
ATOM 5840 C CA . ASP B 1 149 ? -9.727 -7.863 0.688 1 85.25 149 ASP B CA 1
ATOM 5841 C C . ASP B 1 149 ? -10.859 -8.461 -0.14 1 85.25 149 ASP B C 1
ATOM 5843 O O . ASP B 1 149 ? -10.977 -9.68 -0.259 1 85.25 149 ASP B O 1
ATOM 5847 N N . VAL B 1 150 ? -11.648 -7.625 -0.703 1 89 150 VAL B N 1
ATOM 5848 C CA . VAL B 1 150 ? -12.766 -8.109 -1.503 1 89 150 VAL B CA 1
ATOM 5849 C C . VAL B 1 150 ? -12.242 -8.836 -2.742 1 89 150 VAL B C 1
ATOM 5851 O O . VAL B 1 150 ? -12.797 -9.859 -3.146 1 89 150 VAL B O 1
ATOM 5854 N N . THR B 1 151 ? -11.234 -8.32 -3.289 1 84.06 151 THR B N 1
ATOM 5855 C CA . THR B 1 151 ? -10.641 -8.961 -4.457 1 84.06 151 THR B CA 1
ATOM 5856 C C . THR B 1 151 ? -10.102 -10.344 -4.102 1 84.06 151 THR B C 1
ATOM 5858 O O . THR B 1 151 ? -10.32 -11.305 -4.836 1 84.06 151 THR B O 1
ATOM 5861 N N . LEU B 1 152 ? -9.461 -10.414 -3.012 1 83.31 152 LEU B N 1
ATOM 5862 C CA . LEU B 1 152 ? -8.93 -11.695 -2.551 1 83.31 152 LEU B CA 1
ATOM 5863 C C . LEU B 1 152 ? -10.062 -12.688 -2.281 1 83.31 152 LEU B C 1
ATOM 5865 O O . LEU B 1 152 ? -9.961 -13.859 -2.648 1 83.31 152 LEU B O 1
ATOM 5869 N N . ILE B 1 153 ? -11.07 -12.219 -1.682 1 89.06 153 ILE B N 1
ATOM 5870 C CA . ILE B 1 153 ? -12.211 -13.062 -1.355 1 89.06 153 ILE B CA 1
ATOM 5871 C C . ILE B 1 153 ? -12.852 -13.594 -2.641 1 89.06 153 ILE B C 1
ATOM 5873 O O . ILE B 1 153 ? -13.117 -14.789 -2.762 1 89.06 153 ILE B O 1
ATOM 5877 N N . LYS B 1 154 ? -13.023 -12.734 -3.533 1 87.19 154 LYS B N 1
ATOM 5878 C CA . LYS B 1 154 ? -13.617 -13.125 -4.809 1 87.19 154 LYS B CA 1
ATOM 5879 C C . LYS B 1 154 ? -12.727 -14.117 -5.551 1 87.19 154 LYS B C 1
ATOM 5881 O O . LYS B 1 154 ? -13.211 -15.148 -6.035 1 87.19 154 LYS B O 1
ATOM 5886 N N . GLU B 1 155 ? -11.461 -13.898 -5.648 1 83.19 155 GLU B N 1
ATOM 5887 C CA . GLU B 1 155 ? -10.531 -14.758 -6.367 1 83.19 155 GLU B CA 1
ATOM 5888 C C . GLU B 1 155 ? -10.453 -16.141 -5.723 1 83.19 155 GLU B C 1
ATOM 5890 O O . GLU B 1 155 ? -10.375 -17.156 -6.422 1 83.19 155 GLU B O 1
ATOM 5895 N N . THR B 1 156 ? -10.516 -16.109 -4.422 1 85.56 156 THR B N 1
ATOM 5896 C CA . THR B 1 156 ? -10.328 -17.375 -3.711 1 85.56 156 THR B CA 1
ATOM 5897 C C . THR B 1 156 ? -11.641 -18.141 -3.623 1 85.56 156 THR B C 1
ATOM 5899 O O . THR B 1 156 ? -11.711 -19.312 -4.02 1 85.56 156 THR B O 1
ATOM 5902 N N . TYR B 1 157 ? -12.711 -17.469 -3.234 1 86.62 157 TYR B N 1
ATOM 5903 C CA . TYR B 1 157 ? -13.961 -18.156 -2.961 1 86.62 157 TYR B CA 1
ATOM 5904 C C . TYR B 1 157 ? -14.711 -18.453 -4.254 1 86.62 157 TYR B C 1
ATOM 5906 O O . TYR B 1 157 ? -15.586 -19.328 -4.285 1 86.62 157 TYR B O 1
ATOM 5914 N N . CYS B 1 158 ? -14.391 -17.766 -5.273 1 86.06 158 CYS B N 1
ATOM 5915 C CA . CYS B 1 158 ? -15.078 -18.016 -6.531 1 86.06 158 CYS B CA 1
ATOM 5916 C C . CYS B 1 158 ? -14.156 -18.688 -7.535 1 86.06 158 CYS B C 1
ATOM 5918 O O . CYS B 1 158 ? -14.289 -19.875 -7.812 1 86.06 158 CYS B O 1
ATOM 5920 N N . ASP B 1 159 ? -13.094 -18.016 -7.859 1 81.25 159 ASP B N 1
ATOM 5921 C CA . ASP B 1 159 ? -12.242 -18.531 -8.922 1 81.25 159 ASP B CA 1
ATOM 5922 C C . ASP B 1 159 ? -11.477 -19.766 -8.469 1 81.25 159 ASP B C 1
ATOM 5924 O O . ASP B 1 159 ? -11.594 -20.844 -9.078 1 81.25 159 ASP B O 1
ATOM 5928 N N . LYS B 1 160 ? -10.789 -19.656 -7.422 1 83.44 160 LYS B N 1
ATOM 5929 C CA . LYS B 1 160 ? -9.945 -20.766 -6.969 1 83.44 160 LYS B CA 1
ATOM 5930 C C . LYS B 1 160 ? -10.789 -21.906 -6.402 1 83.44 160 LYS B C 1
ATOM 5932 O O . LYS B 1 160 ? -10.414 -23.062 -6.516 1 83.44 160 LYS B O 1
ATOM 5937 N N . ALA B 1 161 ? -11.891 -21.531 -5.828 1 86.94 161 ALA B N 1
ATOM 5938 C CA . ALA B 1 161 ? -12.773 -22.562 -5.309 1 86.94 161 ALA B CA 1
ATOM 5939 C C . ALA B 1 161 ? -13.32 -23.438 -6.434 1 86.94 161 ALA B C 1
ATOM 5941 O O . ALA B 1 161 ? -13.383 -24.656 -6.312 1 86.94 161 ALA B O 1
ATOM 5942 N N . ILE B 1 162 ? -13.75 -22.828 -7.477 1 87 162 ILE B N 1
ATOM 5943 C CA . ILE B 1 162 ? -14.258 -23.547 -8.641 1 87 162 ILE B CA 1
ATOM 5944 C C . ILE B 1 162 ? -13.156 -24.438 -9.219 1 87 162 ILE B C 1
ATOM 5946 O O . ILE B 1 162 ? -13.383 -25.609 -9.516 1 87 162 ILE B O 1
ATOM 5950 N N . GLU B 1 163 ? -12.016 -23.875 -9.305 1 83.69 163 GLU B N 1
ATOM 5951 C CA . GLU B 1 163 ? -10.875 -24.641 -9.805 1 83.69 163 GLU B CA 1
ATOM 5952 C C . GLU B 1 163 ? -10.523 -25.797 -8.867 1 83.69 163 GLU B C 1
ATOM 5954 O O . GLU B 1 163 ? -10.203 -26.891 -9.328 1 83.69 163 GLU B O 1
ATOM 5959 N N . ALA B 1 164 ? -10.586 -25.516 -7.617 1 85.75 164 ALA B N 1
ATOM 5960 C CA . ALA B 1 164 ? -10.312 -26.547 -6.625 1 85.75 164 ALA B CA 1
ATOM 5961 C C . ALA B 1 164 ? -11.32 -27.688 -6.73 1 85.75 164 ALA B C 1
ATOM 5963 O O . ALA B 1 164 ? -10.961 -28.859 -6.586 1 85.75 164 ALA B O 1
ATOM 5964 N N . SER B 1 165 ? -12.539 -27.344 -6.988 1 88.38 165 SER B N 1
ATOM 5965 C CA . SER B 1 165 ? -13.562 -28.375 -7.152 1 88.38 165 SER B CA 1
ATOM 5966 C C . SER B 1 165 ? -13.305 -29.234 -8.383 1 88.38 165 SER B C 1
ATOM 5968 O O . SER B 1 165 ? -13.477 -30.453 -8.344 1 88.38 165 SER B O 1
ATOM 5970 N N . LYS B 1 166 ? -12.914 -28.594 -9.391 1 86.94 166 LYS B N 1
ATOM 5971 C CA . LYS B 1 166 ? -12.547 -29.312 -10.602 1 86.94 166 LYS B CA 1
ATOM 5972 C C . LYS B 1 166 ? -11.367 -30.25 -10.352 1 86.94 166 LYS B C 1
ATOM 5974 O O . LYS B 1 166 ? -11.391 -31.422 -10.758 1 86.94 166 LYS B O 1
ATOM 5979 N N . ASN B 1 167 ? -10.414 -29.719 -9.641 1 85.5 167 ASN B N 1
ATOM 5980 C CA . ASN B 1 167 ? -9.211 -30.5 -9.352 1 85.5 167 ASN B CA 1
ATOM 5981 C C . ASN B 1 167 ? -9.516 -31.656 -8.406 1 85.5 167 ASN B C 1
ATOM 5983 O O . ASN B 1 167 ? -8.922 -32.719 -8.531 1 85.5 167 ASN B O 1
ATOM 5987 N N . CYS B 1 168 ? -10.375 -31.406 -7.57 1 87.5 168 CYS B N 1
ATOM 5988 C CA . CYS B 1 168 ? -10.805 -32.469 -6.676 1 87.5 168 CYS B CA 1
ATOM 5989 C C . CYS B 1 168 ? -11.5 -33.594 -7.449 1 87.5 168 CYS B C 1
ATOM 5991 O O . CYS B 1 168 ? -11.219 -34.75 -7.234 1 87.5 168 CYS B O 1
ATOM 5993 N N . ALA B 1 169 ? -12.406 -33.156 -8.312 1 89.56 169 ALA B N 1
ATOM 5994 C CA . ALA B 1 169 ? -13.078 -34.156 -9.164 1 89.56 169 ALA B CA 1
ATOM 5995 C C . ALA B 1 169 ? -12.07 -34.875 -10.039 1 89.56 169 ALA B C 1
ATOM 5997 O O . ALA B 1 169 ? -12.18 -36.094 -10.234 1 89.56 169 ALA B O 1
ATOM 5998 N N . PHE B 1 170 ? -11.109 -34.188 -10.5 1 86.31 170 PHE B N 1
ATOM 5999 C CA . PHE B 1 170 ? -10.039 -34.719 -11.328 1 86.31 170 PHE B CA 1
ATOM 6000 C C . PHE B 1 170 ? -9.219 -35.75 -10.555 1 86.31 170 PHE B C 1
ATOM 6002 O O . PHE B 1 170 ? -8.938 -36.844 -11.055 1 86.31 170 PHE B O 1
ATOM 6009 N N . ALA B 1 171 ? -8.93 -35.375 -9.336 1 85.44 171 ALA B N 1
ATOM 6010 C CA . ALA B 1 171 ? -8.188 -36.281 -8.469 1 85.44 171 ALA B CA 1
ATOM 6011 C C . ALA B 1 171 ? -8.992 -37.562 -8.164 1 85.44 171 ALA B C 1
ATOM 6013 O O . ALA B 1 171 ? -8.477 -38.656 -8.25 1 85.44 171 ALA B O 1
ATOM 6014 N N . LEU B 1 172 ? -10.227 -37.406 -7.902 1 88.5 172 LEU B N 1
ATOM 6015 C CA . LEU B 1 172 ? -11.094 -38.531 -7.574 1 88.5 172 LEU B CA 1
ATOM 6016 C C . LEU B 1 172 ? -11.289 -39.438 -8.781 1 88.5 172 LEU B C 1
ATOM 6018 O O . LEU B 1 172 ? -11.406 -40.656 -8.633 1 88.5 172 LEU B O 1
ATOM 6022 N N . THR B 1 173 ? -11.352 -38.812 -9.883 1 88.38 173 THR B N 1
ATOM 6023 C CA . THR B 1 173 ? -11.453 -39.594 -11.102 1 88.38 173 THR B CA 1
ATOM 6024 C C . THR B 1 173 ? -10.242 -40.531 -11.25 1 88.38 173 THR B C 1
ATOM 6026 O O . THR B 1 173 ? -10.391 -41.688 -11.633 1 88.38 173 THR B O 1
ATOM 6029 N N . GLY B 1 174 ? -9.07 -39.969 -10.969 1 85 174 GLY B N 1
ATOM 6030 C CA . GLY B 1 174 ? -7.879 -40.812 -11 1 85 174 GLY B CA 1
ATOM 6031 C C . GLY B 1 174 ? -7.961 -42 -10.055 1 85 174 GLY B C 1
ATOM 6032 O O . GLY B 1 174 ? -7.621 -43.125 -10.422 1 85 174 GLY B O 1
ATOM 6033 N N . VAL B 1 175 ? -8.539 -41.781 -8.953 1 86.62 175 VAL B N 1
ATOM 6034 C CA . VAL B 1 175 ? -8.664 -42.812 -7.945 1 86.62 175 VAL B CA 1
ATOM 6035 C C . VAL B 1 175 ? -9.703 -43.844 -8.398 1 86.62 175 VAL B C 1
ATOM 6037 O O . VAL B 1 175 ? -9.477 -45.062 -8.281 1 86.62 175 VAL B O 1
ATOM 6040 N N . ILE B 1 176 ? -10.781 -43.375 -8.953 1 89 176 ILE B N 1
ATOM 6041 C CA . ILE B 1 176 ? -11.859 -44.25 -9.383 1 89 176 ILE B CA 1
ATOM 6042 C C . ILE B 1 176 ? -11.383 -45.125 -10.523 1 89 176 ILE B C 1
ATOM 6044 O O . ILE B 1 176 ? -11.633 -46.344 -10.531 1 89 176 ILE B O 1
ATOM 6048 N N . ILE B 1 177 ? -10.617 -44.625 -11.453 1 88.94 177 ILE B N 1
ATOM 6049 C CA . ILE B 1 177 ? -10.109 -45.375 -12.586 1 88.94 177 ILE B CA 1
ATOM 6050 C C . ILE B 1 177 ? -9.133 -46.438 -12.094 1 88.94 177 ILE B C 1
ATOM 6052 O O . ILE B 1 177 ? -9.148 -47.562 -12.578 1 88.94 177 ILE B O 1
ATOM 6056 N N . ALA B 1 178 ? -8.352 -46.062 -11.148 1 85 178 ALA B N 1
ATOM 6057 C CA . ALA B 1 178 ? -7.387 -47.031 -10.602 1 85 178 ALA B CA 1
ATOM 6058 C C . ALA B 1 178 ? -8.102 -48.219 -9.961 1 85 178 ALA B C 1
ATOM 6060 O O . ALA B 1 178 ? -7.742 -49.375 -10.211 1 85 178 ALA B O 1
ATOM 6061 N N . PHE B 1 179 ? -9.188 -48 -9.297 1 87.5 179 PHE B N 1
ATOM 6062 C CA . PHE B 1 179 ? -9.914 -49.031 -8.594 1 87.5 179 PHE B CA 1
ATOM 6063 C C . PHE B 1 179 ? -10.711 -49.906 -9.578 1 87.5 179 PHE B C 1
ATOM 6065 O O . PHE B 1 179 ? -10.898 -51.094 -9.352 1 87.5 179 PHE B O 1
ATOM 6072 N N . THR B 1 180 ? -11.227 -49.281 -10.602 1 86.31 180 THR B N 1
ATOM 6073 C CA . THR B 1 180 ? -12.008 -50.062 -11.578 1 86.31 180 THR B CA 1
ATOM 6074 C C . THR B 1 180 ? -11.102 -50.938 -12.438 1 86.31 180 THR B C 1
ATOM 6076 O O . THR B 1 180 ? -11.547 -51.938 -13 1 86.31 180 THR B O 1
ATOM 6079 N N . THR B 1 181 ? -9.852 -50.531 -12.602 1 84.62 181 THR B N 1
ATOM 6080 C CA . THR B 1 181 ? -8.906 -51.312 -13.375 1 84.62 181 THR B CA 1
ATOM 6081 C C . THR B 1 181 ? -8.383 -52.5 -12.547 1 84.62 181 THR B C 1
ATOM 6083 O O . THR B 1 181 ? -8.414 -53.625 -13 1 84.62 181 THR B O 1
ATOM 6086 N N . SER B 1 182 ? -7.828 -52.188 -11.336 1 85.12 182 SER B N 1
ATOM 6087 C CA . SER B 1 182 ? -7.406 -53.25 -10.398 1 85.12 182 SER B CA 1
ATOM 6088 C C . SER B 1 182 ? -7.5 -52.75 -8.953 1 85.12 182 SER B C 1
ATOM 6090 O O . SER B 1 182 ? -6.707 -51.906 -8.523 1 85.12 182 SER B O 1
ATOM 6092 N N . TRP B 1 183 ? -8.453 -53.281 -8.281 1 83.81 183 TRP B N 1
ATOM 6093 C CA . TRP B 1 183 ? -8.688 -52.844 -6.91 1 83.81 183 TRP B CA 1
ATOM 6094 C C . TRP B 1 183 ? -7.52 -53.219 -6.004 1 83.81 183 TRP B C 1
ATOM 6096 O O . TRP B 1 183 ? -7.215 -52.5 -5.047 1 83.81 183 TRP B O 1
ATOM 6106 N N . LEU B 1 184 ? -6.848 -54.344 -6.352 1 81.75 184 LEU B N 1
ATOM 6107 C CA . LEU B 1 184 ? -5.762 -54.812 -5.492 1 81.75 184 LEU B CA 1
ATOM 6108 C C . LEU B 1 184 ? -4.562 -53.875 -5.574 1 81.75 184 LEU B C 1
ATOM 6110 O O . LEU B 1 184 ? -4.012 -53.469 -4.547 1 81.75 184 LEU B O 1
ATOM 6114 N N . VAL B 1 185 ? -4.223 -53.5 -6.793 1 82 185 VAL B N 1
ATOM 6115 C CA . VAL B 1 185 ? -3.082 -52.625 -6.984 1 82 185 VAL B CA 1
ATOM 6116 C C . VAL B 1 185 ? -3.426 -51.219 -6.48 1 82 185 VAL B C 1
ATOM 6118 O O . VAL B 1 185 ? -2.578 -50.531 -5.906 1 82 185 VAL B O 1
ATOM 6121 N N . SER B 1 186 ? -4.656 -50.844 -6.648 1 86.12 186 SER B N 1
ATOM 6122 C CA . SER B 1 186 ? -5.113 -49.531 -6.242 1 86.12 186 SER B CA 1
ATOM 6123 C C . SER B 1 186 ? -5.094 -49.375 -4.727 1 86.12 186 SER B C 1
ATOM 6125 O O . SER B 1 186 ? -4.801 -48.281 -4.211 1 86.12 186 SER B O 1
ATOM 6127 N N . LEU B 1 187 ? -5.379 -50.375 -4.062 1 85.12 187 LEU B N 1
ATOM 6128 C CA . LEU B 1 187 ? -5.367 -50.312 -2.605 1 85.12 187 LEU B CA 1
ATOM 6129 C C . LEU B 1 187 ? -3.963 -50.031 -2.084 1 85.12 187 LEU B C 1
ATOM 6131 O O . LEU B 1 187 ? -3.797 -49.344 -1.084 1 85.12 187 LEU B O 1
ATOM 6135 N N . ILE B 1 188 ? -2.984 -50.469 -2.766 1 79.5 188 ILE B N 1
ATOM 6136 C CA . ILE B 1 188 ? -1.602 -50.25 -2.352 1 79.5 188 ILE B CA 1
ATOM 6137 C C . ILE B 1 188 ? -1.225 -48.781 -2.529 1 79.5 188 ILE B C 1
ATOM 6139 O O . ILE B 1 188 ? -0.608 -48.188 -1.645 1 79.5 188 ILE B O 1
ATOM 6143 N N . TRP B 1 189 ? -1.656 -48.25 -3.594 1 79.19 189 TRP B N 1
ATOM 6144 C CA . TRP B 1 189 ? -1.27 -46.875 -3.846 1 79.19 189 TRP B CA 1
ATOM 6145 C C . TRP B 1 189 ? -2.078 -45.906 -2.975 1 79.19 189 TRP B C 1
ATOM 6147 O O . TRP B 1 189 ? -1.548 -44.906 -2.479 1 79.19 189 TRP B O 1
ATOM 6157 N N . VAL B 1 190 ? -3.312 -46.219 -2.754 1 82.06 190 VAL B N 1
ATOM 6158 C CA . VAL B 1 190 ? -4.145 -45.344 -1.927 1 82.06 190 VAL B CA 1
ATOM 6159 C C . VAL B 1 190 ? -3.648 -45.375 -0.482 1 82.06 190 VAL B C 1
ATOM 6161 O O . VAL B 1 190 ? -3.727 -44.375 0.228 1 82.06 190 VAL B O 1
ATOM 6164 N N . ALA B 1 191 ? -3.109 -46.438 -0.099 1 81.19 191 ALA B N 1
ATOM 6165 C CA . ALA B 1 191 ? -2.582 -46.594 1.255 1 81.19 191 ALA B CA 1
ATOM 6166 C C . ALA B 1 191 ? -1.361 -45.688 1.472 1 81.19 191 ALA B C 1
ATOM 6168 O O . ALA B 1 191 ? -1.037 -45.344 2.607 1 81.19 191 ALA B O 1
ATOM 6169 N N . THR B 1 192 ? -0.738 -45.281 0.413 1 78.25 192 THR B N 1
ATOM 6170 C CA . THR B 1 192 ? 0.452 -44.438 0.533 1 78.25 192 THR B CA 1
ATOM 6171 C C . THR B 1 192 ? 0.071 -42.969 0.628 1 78.25 192 THR B C 1
ATOM 6173 O O . THR B 1 192 ? 0.882 -42.156 1.044 1 78.25 192 THR B O 1
ATOM 6176 N N . LEU B 1 193 ? -1.189 -42.719 0.261 1 78.88 193 LEU B N 1
ATOM 6177 C CA . LEU B 1 193 ? -1.635 -41.312 0.22 1 78.88 193 LEU B CA 1
ATOM 6178 C C . LEU B 1 193 ? -1.609 -40.688 1.613 1 78.88 193 LEU B C 1
ATOM 6180 O O . LEU B 1 193 ? -1.098 -39.594 1.795 1 78.88 193 LEU B O 1
ATOM 6184 N N . PRO B 1 194 ? -2.109 -41.375 2.625 1 77.62 194 PRO B N 1
ATOM 6185 C CA . PRO B 1 194 ? -2.039 -40.781 3.969 1 77.62 194 PRO B CA 1
ATOM 6186 C C . PRO B 1 194 ? -0.605 -40.5 4.418 1 77.62 194 PRO B C 1
ATOM 6188 O O . PRO B 1 194 ? -0.353 -39.531 5.121 1 77.62 194 PRO B O 1
ATOM 6191 N N . LEU B 1 195 ? 0.285 -41.344 3.955 1 76.81 195 LEU B N 1
ATOM 6192 C CA . LEU B 1 195 ? 1.69 -41.156 4.289 1 76.81 195 LEU B CA 1
ATOM 6193 C C . LEU B 1 195 ? 2.225 -39.875 3.656 1 76.81 195 LEU B C 1
ATOM 6195 O O . LEU B 1 195 ? 2.916 -39.094 4.312 1 76.81 195 LEU B O 1
ATOM 6199 N N . ILE B 1 196 ? 1.845 -39.656 2.439 1 78.5 196 ILE B N 1
ATOM 6200 C CA . ILE B 1 196 ? 2.283 -38.469 1.731 1 78.5 196 ILE B CA 1
ATOM 6201 C C . ILE B 1 196 ? 1.677 -37.219 2.387 1 78.5 196 ILE B C 1
ATOM 6203 O O . ILE B 1 196 ? 2.371 -36.219 2.615 1 78.5 196 ILE B O 1
ATOM 6207 N N . ILE B 1 197 ? 0.485 -37.312 2.779 1 78.75 197 ILE B N 1
ATOM 6208 C CA . ILE B 1 197 ? -0.227 -36.219 3.387 1 78.75 197 ILE B CA 1
ATOM 6209 C C . ILE B 1 197 ? 0.379 -35.906 4.754 1 78.75 197 ILE B C 1
ATOM 6211 O O . ILE B 1 197 ? 0.562 -34.719 5.102 1 78.75 197 ILE B O 1
ATOM 6215 N N . THR B 1 198 ? 0.709 -36.906 5.516 1 81.25 198 THR B N 1
ATOM 6216 C CA . THR B 1 198 ? 1.286 -36.719 6.844 1 81.25 198 THR B CA 1
ATOM 6217 C C . THR B 1 198 ? 2.658 -36.062 6.75 1 81.25 198 THR B C 1
ATOM 6219 O O . THR B 1 198 ? 2.957 -35.125 7.504 1 81.25 198 THR B O 1
ATOM 6222 N N . ILE B 1 199 ? 3.432 -36.469 5.785 1 79.75 199 ILE B N 1
ATOM 6223 C CA . ILE B 1 199 ? 4.754 -35.875 5.594 1 79.75 199 ILE B CA 1
ATOM 6224 C C . ILE B 1 199 ? 4.613 -34.406 5.141 1 79.75 199 ILE B C 1
ATOM 6226 O O . ILE B 1 199 ? 5.332 -33.531 5.621 1 79.75 199 ILE B O 1
ATOM 6230 N N . PHE B 1 200 ? 3.658 -34.219 4.355 1 77.69 200 PHE B N 1
ATOM 6231 C CA . PHE B 1 200 ? 3.398 -32.875 3.863 1 77.69 200 PHE B CA 1
ATOM 6232 C C . PHE B 1 200 ? 3 -31.938 5.008 1 77.69 200 PHE B C 1
ATOM 6234 O O . PHE B 1 200 ? 3.543 -30.844 5.141 1 77.69 200 PHE B O 1
ATOM 6241 N N . MET B 1 201 ? 2.186 -32.406 5.883 1 79.44 201 MET B N 1
ATOM 6242 C CA . MET B 1 201 ? 1.669 -31.578 6.973 1 79.44 201 MET B CA 1
ATOM 6243 C C . MET B 1 201 ? 2.756 -31.297 8 1 79.44 201 MET B C 1
ATOM 6245 O O . MET B 1 201 ? 2.873 -30.172 8.5 1 79.44 201 MET B O 1
ATOM 6249 N N . LEU B 1 202 ? 3.535 -32.281 8.289 1 81.25 202 LEU B N 1
ATOM 6250 C CA . LEU B 1 202 ? 4.602 -32.125 9.273 1 81.25 202 LEU B CA 1
ATOM 6251 C C . LEU B 1 202 ? 5.668 -31.141 8.773 1 81.25 202 LEU B C 1
ATOM 6253 O O . LEU B 1 202 ? 6.141 -30.297 9.531 1 81.25 202 LEU B O 1
ATOM 6257 N N . THR B 1 203 ? 5.984 -31.281 7.566 1 81.31 203 THR B N 1
ATOM 6258 C CA . THR B 1 203 ? 7.02 -30.422 7.004 1 81.31 203 THR B CA 1
ATOM 6259 C C . THR B 1 203 ? 6.492 -29 6.797 1 81.31 203 THR B C 1
ATOM 6261 O O . THR B 1 203 ? 7.246 -28.031 6.906 1 81.31 203 THR B O 1
ATOM 6264 N N . GLU B 1 204 ? 5.246 -28.938 6.539 1 78.75 204 GLU B N 1
ATOM 6265 C CA . GLU B 1 204 ? 4.629 -27.625 6.324 1 78.75 204 GLU B CA 1
ATOM 6266 C C . GLU B 1 204 ? 4.637 -26.797 7.602 1 78.75 204 GLU B C 1
ATOM 6268 O O . GLU B 1 204 ? 4.863 -25.578 7.555 1 78.75 204 GLU B O 1
ATOM 6273 N N . LYS B 1 205 ? 4.438 -27.375 8.703 1 80.88 205 LYS B N 1
ATOM 6274 C CA . LYS B 1 205 ? 4.461 -26.672 9.984 1 80.88 205 LYS B CA 1
ATOM 6275 C C . LYS B 1 205 ? 5.852 -26.125 10.281 1 80.88 205 LYS B C 1
ATOM 6277 O O . LYS B 1 205 ? 5.992 -24.984 10.734 1 80.88 205 LYS B O 1
ATOM 6282 N N . CYS B 1 206 ? 6.785 -26.922 9.961 1 82.38 206 CYS B N 1
ATOM 6283 C CA . CYS B 1 206 ? 8.164 -26.5 10.195 1 82.38 206 CYS B CA 1
ATOM 6284 C C . CYS B 1 206 ? 8.555 -25.375 9.25 1 82.38 206 CYS B C 1
ATOM 6286 O O . CYS B 1 206 ? 9.109 -24.359 9.688 1 82.38 206 CYS B O 1
ATOM 6288 N N . VAL B 1 207 ? 8.266 -25.516 8.086 1 83.06 207 VAL B N 1
ATOM 6289 C CA . VAL B 1 207 ? 8.594 -24.531 7.074 1 83.06 207 VAL B CA 1
ATOM 6290 C C . VAL B 1 207 ? 7.812 -23.234 7.332 1 83.06 207 VAL B C 1
ATOM 6292 O O . VAL B 1 207 ? 8.359 -22.141 7.211 1 83.06 207 VAL B O 1
ATOM 6295 N N . GLY B 1 208 ? 6.652 -23.406 7.742 1 79.56 208 GLY B N 1
ATOM 6296 C CA . GLY B 1 208 ? 5.816 -22.266 8.062 1 79.56 208 GLY B CA 1
ATOM 6297 C C . GLY B 1 208 ? 6.387 -21.406 9.172 1 79.56 208 GLY B C 1
ATOM 6298 O O . GLY B 1 208 ? 6.406 -20.172 9.062 1 79.56 208 GLY B O 1
ATOM 6299 N N . HIS B 1 209 ? 6.898 -22.062 10.148 1 83.75 209 HIS B N 1
ATOM 6300 C CA . HIS B 1 209 ? 7.496 -21.359 11.273 1 83.75 209 HIS B CA 1
ATOM 6301 C C . HIS B 1 209 ? 8.734 -20.578 10.844 1 83.75 209 HIS B C 1
ATOM 6303 O O . HIS B 1 209 ? 8.938 -19.438 11.266 1 83.75 209 HIS B O 1
ATOM 6309 N N . MET B 1 210 ? 9.5 -21.156 10.016 1 83.81 210 MET B N 1
ATOM 6310 C CA . MET B 1 210 ? 10.727 -20.516 9.547 1 83.81 210 MET B CA 1
ATOM 6311 C C . MET B 1 210 ? 10.406 -19.328 8.648 1 83.81 210 MET B C 1
ATOM 6313 O O . MET B 1 210 ? 11.07 -18.297 8.727 1 83.81 210 MET B O 1
ATOM 6317 N N . TRP B 1 211 ? 9.422 -19.406 7.879 1 80.38 211 TRP B N 1
ATOM 6318 C CA . TRP B 1 211 ? 9.039 -18.312 6.992 1 80.38 211 TRP B CA 1
ATOM 6319 C C . TRP B 1 211 ? 8.438 -17.156 7.785 1 80.38 211 TRP B C 1
ATOM 6321 O O . TRP B 1 211 ? 8.602 -15.992 7.418 1 80.38 211 TRP B O 1
ATOM 6331 N N . HIS B 1 212 ? 7.871 -17.516 8.945 1 80.81 212 HIS B N 1
ATOM 6332 C CA . HIS B 1 212 ? 7.387 -16.469 9.828 1 80.81 212 HIS B CA 1
ATOM 6333 C C . HIS B 1 212 ? 8.547 -15.641 10.383 1 80.81 212 HIS B C 1
ATOM 6335 O O . HIS B 1 212 ? 8.461 -14.414 10.438 1 80.81 212 HIS B O 1
ATOM 6341 N N . LYS B 1 213 ? 9.531 -16.312 10.742 1 86.75 213 LYS B N 1
ATOM 6342 C CA . LYS B 1 213 ? 10.719 -15.625 11.242 1 86.75 213 LYS B CA 1
ATOM 6343 C C . LYS B 1 213 ? 11.352 -14.758 10.156 1 86.75 213 LYS B C 1
ATOM 6345 O O . LYS B 1 213 ? 11.781 -13.641 10.422 1 86.75 213 LYS B O 1
ATOM 6350 N N . TYR B 1 214 ? 11.375 -15.203 8.953 1 85.12 214 TYR B N 1
ATOM 6351 C CA . TYR B 1 214 ? 11.875 -14.461 7.809 1 85.12 214 TYR B CA 1
ATOM 6352 C C . TYR B 1 214 ? 11.062 -13.188 7.586 1 85.12 214 TYR B C 1
ATOM 6354 O O . TYR B 1 214 ? 11.625 -12.109 7.398 1 85.12 214 TYR B O 1
ATOM 6362 N N . ASN B 1 215 ? 9.859 -13.336 7.695 1 79.38 215 ASN B N 1
ATOM 6363 C CA . ASN B 1 215 ? 8.969 -12.195 7.488 1 79.38 215 ASN B CA 1
ATOM 6364 C C . ASN B 1 215 ? 9.148 -11.141 8.57 1 79.38 215 ASN B C 1
ATOM 6366 O O . ASN B 1 215 ? 9.117 -9.938 8.289 1 79.38 215 ASN B O 1
ATOM 6370 N N . ASP B 1 216 ? 9.344 -11.602 9.742 1 85 216 ASP B N 1
ATOM 6371 C CA . ASP B 1 216 ? 9.57 -10.688 10.859 1 85 216 ASP B CA 1
ATOM 6372 C C . ASP B 1 216 ? 10.836 -9.867 10.648 1 85 216 ASP B C 1
ATOM 6374 O O . ASP B 1 216 ? 10.836 -8.648 10.812 1 85 216 ASP B O 1
ATOM 6378 N N . LYS B 1 217 ? 11.883 -10.547 10.305 1 88.12 217 LYS B N 1
ATOM 6379 C CA . LYS B 1 217 ? 13.164 -9.875 10.094 1 88.12 217 LYS B CA 1
ATOM 6380 C C . LYS B 1 217 ? 13.094 -8.938 8.891 1 88.12 217 LYS B C 1
ATOM 6382 O O . LYS B 1 217 ? 13.688 -7.855 8.906 1 88.12 217 LYS B O 1
ATOM 6387 N N . SER B 1 218 ? 12.406 -9.305 7.918 1 85.12 218 SER B N 1
ATOM 6388 C CA . SER B 1 218 ? 12.242 -8.484 6.723 1 85.12 218 SER B CA 1
ATOM 6389 C C . SER B 1 218 ? 11.445 -7.223 7.027 1 85.12 218 SER B C 1
ATOM 6391 O O . SER B 1 218 ? 11.797 -6.133 6.574 1 85.12 218 SER B O 1
ATOM 6393 N N . THR B 1 219 ? 10.438 -7.383 7.812 1 79.75 219 THR B N 1
ATOM 6394 C CA . THR B 1 219 ? 9.625 -6.246 8.227 1 79.75 219 THR B CA 1
ATOM 6395 C C . THR B 1 219 ? 10.445 -5.266 9.055 1 79.75 219 THR B C 1
ATOM 6397 O O . THR B 1 219 ? 10.312 -4.047 8.891 1 79.75 219 THR B O 1
ATOM 6400 N N . TYR B 1 220 ? 11.203 -5.812 9.859 1 86.81 220 TYR B N 1
ATOM 6401 C CA . TYR B 1 220 ? 12.07 -4.984 10.688 1 86.81 220 TYR B CA 1
ATOM 6402 C C . TYR B 1 220 ? 13.047 -4.188 9.828 1 86.81 220 TYR B C 1
ATOM 6404 O O . TYR B 1 220 ? 13.234 -2.988 10.039 1 86.81 220 TYR B O 1
ATOM 6412 N N . ALA B 1 221 ? 13.695 -4.824 8.93 1 88.12 221 ALA B N 1
ATOM 6413 C CA . ALA B 1 221 ? 14.641 -4.16 8.039 1 88.12 221 ALA B CA 1
ATOM 6414 C C . ALA B 1 221 ? 13.953 -3.066 7.23 1 88.12 221 ALA B C 1
ATOM 6416 O O . ALA B 1 221 ? 14.516 -1.986 7.027 1 88.12 221 ALA B O 1
ATOM 6417 N N . MET B 1 222 ? 12.789 -3.297 6.848 1 83.94 222 MET B N 1
ATOM 6418 C CA . MET B 1 222 ? 12.039 -2.33 6.051 1 83.94 222 MET B CA 1
ATOM 6419 C C . MET B 1 222 ? 11.617 -1.134 6.898 1 83.94 222 MET B C 1
ATOM 6421 O O . MET B 1 222 ? 11.609 0.001 6.418 1 83.94 222 MET B O 1
ATOM 6425 N N . ALA B 1 223 ? 11.25 -1.43 8.07 1 83.94 223 ALA B N 1
ATOM 6426 C CA . ALA B 1 223 ? 10.898 -0.356 8.992 1 83.94 223 ALA B CA 1
ATOM 6427 C C . ALA B 1 223 ? 12.07 0.593 9.211 1 83.94 223 ALA B C 1
ATOM 6429 O O . ALA B 1 223 ? 11.891 1.811 9.289 1 83.94 223 ALA B O 1
ATOM 6430 N N . LYS B 1 224 ? 13.203 0.058 9.32 1 88.06 224 LYS B N 1
ATOM 6431 C CA . LYS B 1 224 ? 14.406 0.862 9.508 1 88.06 224 LYS B CA 1
ATOM 6432 C C . LYS B 1 224 ? 14.68 1.734 8.281 1 88.06 224 LYS B C 1
ATOM 6434 O O . LYS B 1 224 ? 15 2.916 8.414 1 88.06 224 LYS B O 1
ATOM 6439 N N . ALA B 1 225 ? 14.57 1.165 7.137 1 88.88 225 ALA B N 1
ATOM 6440 C CA . ALA B 1 225 ? 14.773 1.919 5.902 1 88.88 225 ALA B CA 1
ATOM 6441 C C . ALA B 1 225 ? 13.734 3.027 5.762 1 88.88 225 ALA B C 1
ATOM 6443 O O . ALA B 1 225 ? 14.055 4.137 5.332 1 88.88 225 ALA B O 1
ATOM 6444 N N . GLU B 1 226 ? 12.562 2.719 6.078 1 86 226 GLU B N 1
ATOM 6445 C CA . GLU B 1 226 ? 11.469 3.686 5.988 1 86 226 GLU B CA 1
ATOM 6446 C C . GLU B 1 226 ? 11.711 4.875 6.914 1 86 226 GLU B C 1
ATOM 6448 O O . GLU B 1 226 ? 11.484 6.023 6.531 1 86 226 GLU B O 1
ATOM 6453 N N . GLU B 1 227 ? 12.125 4.605 8.055 1 87.06 227 GLU B N 1
ATOM 6454 C CA . GLU B 1 227 ? 12.406 5.652 9.031 1 87.06 227 GLU B CA 1
ATOM 6455 C C . GLU B 1 227 ? 13.477 6.613 8.516 1 87.06 227 GLU B C 1
ATOM 6457 O O . GLU B 1 227 ? 13.312 7.832 8.602 1 87.06 227 GLU B O 1
ATOM 6462 N N . VAL B 1 228 ? 14.516 6.094 8.008 1 89.12 228 VAL B N 1
ATOM 6463 C CA . VAL B 1 228 ? 15.641 6.891 7.539 1 89.12 228 VAL B CA 1
ATOM 6464 C C . VAL B 1 228 ? 15.234 7.695 6.312 1 89.12 228 VAL B C 1
ATOM 6466 O O . VAL B 1 228 ? 15.555 8.883 6.203 1 89.12 228 VAL B O 1
ATOM 6469 N N . ILE B 1 229 ? 14.492 7.117 5.441 1 87.56 229 ILE B N 1
ATOM 6470 C CA . ILE B 1 229 ? 14.078 7.781 4.207 1 87.56 229 ILE B CA 1
ATOM 6471 C C . ILE B 1 229 ? 13.102 8.906 4.531 1 87.56 229 ILE B C 1
ATOM 6473 O O . ILE B 1 229 ? 13.141 9.969 3.914 1 87.56 229 ILE B O 1
ATOM 6477 N N . THR B 1 230 ? 12.281 8.617 5.484 1 84.19 230 THR B N 1
ATOM 6478 C CA . THR B 1 230 ? 11.297 9.617 5.895 1 84.19 230 THR B CA 1
ATOM 6479 C C . THR B 1 230 ? 11.977 10.805 6.566 1 84.19 230 THR B C 1
ATOM 6481 O O . THR B 1 230 ? 11.547 11.945 6.41 1 84.19 230 THR B O 1
ATOM 6484 N N . GLN B 1 231 ? 13.039 10.508 7.32 1 87.88 231 GLN B N 1
ATOM 6485 C CA . GLN B 1 231 ? 13.742 11.539 8.07 1 87.88 231 GLN B CA 1
ATOM 6486 C C . GLN B 1 231 ? 15.102 11.852 7.445 1 87.88 231 GLN B C 1
ATOM 6488 O O . GLN B 1 231 ? 16.094 12.039 8.156 1 87.88 231 GLN B O 1
ATOM 6493 N N . PHE B 1 232 ? 15.125 11.898 6.195 1 87.44 232 PHE B N 1
ATOM 6494 C CA . PHE B 1 232 ? 16.406 11.961 5.48 1 87.44 232 PHE B CA 1
ATOM 6495 C C . PHE B 1 232 ? 17.094 13.289 5.734 1 87.44 232 PHE B C 1
ATOM 6497 O O . PHE B 1 232 ? 18.328 13.352 5.812 1 87.44 232 PHE B O 1
ATOM 6504 N N . ARG B 1 233 ? 16.391 14.391 5.891 1 87.25 233 ARG B N 1
ATOM 6505 C CA . ARG B 1 233 ? 16.984 15.703 6.129 1 87.25 233 ARG B CA 1
ATOM 6506 C C . ARG B 1 233 ? 17.75 15.727 7.445 1 87.25 233 ARG B C 1
ATOM 6508 O O . ARG B 1 233 ? 18.828 16.312 7.531 1 87.25 233 ARG B O 1
ATOM 6515 N N . THR B 1 234 ? 17.172 15.109 8.391 1 88.56 234 THR B N 1
ATOM 6516 C CA . THR B 1 234 ? 17.828 15.047 9.688 1 88.56 234 THR B CA 1
ATOM 6517 C C . THR B 1 234 ? 19.078 14.164 9.617 1 88.56 234 THR B C 1
ATOM 6519 O O . THR B 1 234 ? 20.109 14.492 10.211 1 88.56 234 THR B O 1
ATOM 6522 N N . VAL B 1 235 ? 19.016 13.125 8.898 1 90.5 235 VAL B N 1
ATOM 6523 C CA . VAL B 1 235 ? 20.156 12.227 8.734 1 90.5 235 VAL B CA 1
ATOM 6524 C C . VAL B 1 235 ? 21.297 12.961 8.055 1 90.5 235 VAL B C 1
ATOM 6526 O O . VAL B 1 235 ? 22.453 12.844 8.469 1 90.5 235 VAL B O 1
ATOM 6529 N N . LYS B 1 236 ? 20.969 13.758 7.109 1 88.44 236 LYS B N 1
ATOM 6530 C CA . LYS B 1 236 ? 21.984 14.508 6.371 1 88.44 236 LYS B CA 1
ATOM 6531 C C . LYS B 1 236 ? 22.531 15.656 7.211 1 88.44 236 LYS B C 1
ATOM 6533 O O . LYS B 1 236 ? 23.719 15.977 7.121 1 88.44 236 LYS B O 1
ATOM 6538 N N . SER B 1 237 ? 21.672 16.25 7.941 1 89.62 237 SER B N 1
ATOM 6539 C CA . SER B 1 237 ? 22.094 17.375 8.75 1 89.62 237 SER B CA 1
ATOM 6540 C C . SER B 1 237 ? 23.172 16.984 9.742 1 89.62 237 SER B C 1
ATOM 6542 O O . SER B 1 237 ? 24.031 17.797 10.094 1 89.62 237 SER B O 1
ATOM 6544 N N . PHE B 1 238 ? 23.172 15.703 10.102 1 88.88 238 PHE B N 1
ATOM 6545 C CA . PHE B 1 238 ? 24.156 15.25 11.086 1 88.88 238 PHE B CA 1
ATOM 6546 C C . PHE B 1 238 ? 25.156 14.289 10.453 1 88.88 238 PHE B C 1
ATOM 6548 O O . PHE B 1 238 ? 25.906 13.617 11.156 1 88.88 238 PHE B O 1
ATOM 6555 N N . ASP B 1 239 ? 25.109 14.094 9.195 1 86.5 239 ASP B N 1
ATOM 6556 C CA . ASP B 1 239 ? 26.062 13.297 8.422 1 86.5 239 ASP B CA 1
ATOM 6557 C C . ASP B 1 239 ? 26.109 11.859 8.93 1 86.5 239 ASP B C 1
ATOM 6559 O O . ASP B 1 239 ? 27.188 11.336 9.203 1 86.5 239 ASP B O 1
ATOM 6563 N N . ASN B 1 240 ? 24.953 11.312 9.148 1 88.44 240 ASN B N 1
ATOM 6564 C CA . ASN B 1 240 ? 24.875 9.953 9.664 1 88.44 240 ASN B CA 1
ATOM 6565 C C . ASN B 1 240 ? 24.5 8.961 8.562 1 88.44 240 ASN B C 1
ATOM 6567 O O . ASN B 1 240 ? 24.016 7.863 8.852 1 88.44 240 ASN B O 1
ATOM 6571 N N . GLU B 1 241 ? 24.734 9.305 7.352 1 88.19 241 GLU B N 1
ATOM 6572 C CA . GLU B 1 241 ? 24.344 8.461 6.23 1 88.19 241 GLU B CA 1
ATOM 6573 C C . GLU B 1 241 ? 25.031 7.102 6.293 1 88.19 241 GLU B C 1
ATOM 6575 O O . GLU B 1 241 ? 24.391 6.062 6.148 1 88.19 241 GLU B O 1
ATOM 6580 N N . LEU B 1 242 ? 26.328 7.047 6.551 1 87 242 LEU B N 1
ATOM 6581 C CA . LEU B 1 242 ? 27.109 5.8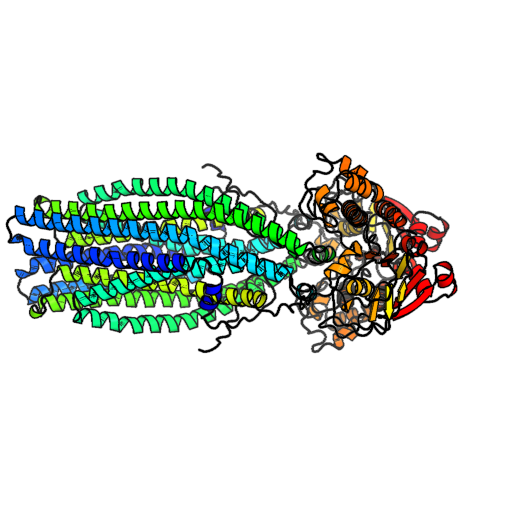09 6.566 1 87 242 LEU B CA 1
ATOM 6582 C C . LEU B 1 242 ? 26.688 4.93 7.738 1 87 242 LEU B C 1
ATOM 6584 O O . LEU B 1 242 ? 26.594 3.707 7.602 1 87 242 LEU B O 1
ATOM 6588 N N . ASN B 1 243 ? 26.438 5.586 8.82 1 88.81 243 ASN B N 1
ATOM 6589 C CA . ASN B 1 243 ? 26 4.836 9.992 1 88.81 243 ASN B CA 1
ATOM 6590 C C . ASN B 1 243 ? 24.656 4.16 9.742 1 88.81 243 ASN B C 1
ATOM 6592 O O . ASN B 1 243 ? 24.469 2.996 10.102 1 88.81 243 ASN B O 1
ATOM 6596 N N . GLU B 1 244 ? 23.797 4.906 9.195 1 91 244 GLU B N 1
ATOM 6597 C CA . GLU B 1 244 ? 22.484 4.359 8.914 1 91 244 GLU B CA 1
ATOM 6598 C C . GLU B 1 244 ? 22.547 3.27 7.848 1 91 244 GLU B C 1
ATOM 6600 O O . GLU B 1 244 ? 21.781 2.301 7.891 1 91 244 GLU B O 1
ATOM 6605 N N . TYR B 1 245 ? 23.469 3.396 6.938 1 90.94 245 TYR B N 1
ATOM 6606 C CA . TYR B 1 245 ? 23.688 2.365 5.93 1 90.94 245 TYR B CA 1
ATOM 6607 C C . TYR B 1 245 ? 24.156 1.064 6.566 1 90.94 245 TYR B C 1
ATOM 6609 O O . TYR B 1 245 ? 23.672 -0.015 6.223 1 90.94 245 TYR B O 1
ATOM 6617 N N . GLU B 1 246 ? 25.094 1.156 7.488 1 91.44 246 GLU B N 1
ATOM 6618 C CA . GLU B 1 246 ? 25.641 -0.032 8.141 1 91.44 246 GLU B CA 1
ATOM 6619 C C . GLU B 1 246 ? 24.578 -0.733 8.984 1 91.44 246 GLU B C 1
ATOM 6621 O O . GLU B 1 246 ? 24.516 -1.963 9.008 1 91.44 246 GLU B O 1
ATOM 6626 N N . LYS B 1 247 ? 23.781 0.081 9.625 1 91 247 LYS B N 1
ATOM 6627 C CA . LYS B 1 247 ? 22.703 -0.497 10.422 1 91 247 LYS B CA 1
ATOM 6628 C C . LYS B 1 247 ? 21.703 -1.245 9.539 1 91 247 LYS B C 1
ATOM 6630 O O . LYS B 1 247 ? 21.234 -2.322 9.906 1 91 247 LYS B O 1
ATOM 6635 N N . TYR B 1 248 ? 21.406 -0.679 8.406 1 91.81 248 TYR B N 1
ATOM 6636 C CA . TYR B 1 248 ? 20.484 -1.329 7.477 1 91.81 248 TYR B CA 1
ATOM 6637 C C . TYR B 1 248 ? 21.109 -2.592 6.891 1 91.81 248 TYR B C 1
ATOM 6639 O O . TYR B 1 248 ? 20.453 -3.629 6.793 1 91.81 248 TYR B O 1
ATOM 6647 N N . ALA B 1 249 ? 22.344 -2.504 6.562 1 90.38 249 ALA B N 1
ATOM 6648 C CA . ALA B 1 249 ? 23.047 -3.662 6.016 1 90.38 249 ALA B CA 1
ATOM 6649 C C . ALA B 1 249 ? 23.062 -4.812 7.02 1 90.38 249 ALA B C 1
ATOM 6651 O O . ALA B 1 249 ? 22.891 -5.973 6.645 1 90.38 249 ALA B O 1
ATOM 6652 N N . GLU B 1 250 ? 23.266 -4.438 8.219 1 91.81 250 GLU B N 1
ATOM 6653 C CA . GLU B 1 250 ? 23.266 -5.453 9.266 1 91.81 250 GLU B CA 1
ATOM 6654 C C . GLU B 1 250 ? 21.891 -6.109 9.406 1 91.81 250 GLU B C 1
ATOM 6656 O O . GLU B 1 250 ? 21.797 -7.324 9.602 1 91.81 250 GLU B O 1
ATOM 6661 N N . SER B 1 251 ? 20.906 -5.332 9.328 1 91.81 251 SER B N 1
ATOM 6662 C CA . SER B 1 251 ? 19.547 -5.875 9.406 1 91.81 251 SER B CA 1
ATOM 6663 C C . SER B 1 251 ? 19.266 -6.809 8.234 1 91.81 251 SER B C 1
ATOM 6665 O O . SER B 1 251 ? 18.578 -7.82 8.398 1 91.81 251 SER B O 1
ATOM 6667 N N . LEU B 1 252 ? 19.797 -6.5 7.09 1 90.69 252 LEU B N 1
ATOM 6668 C CA . LEU B 1 252 ? 19.609 -7.34 5.91 1 90.69 252 LEU B CA 1
ATOM 6669 C C . LEU B 1 252 ? 20.344 -8.664 6.07 1 90.69 252 LEU B C 1
ATOM 6671 O O . LEU B 1 252 ? 19.891 -9.703 5.578 1 90.69 252 LEU B O 1
ATOM 6675 N N . ASP B 1 253 ? 21.438 -8.609 6.746 1 91.12 253 ASP B N 1
ATOM 6676 C CA . ASP B 1 253 ? 22.172 -9.836 7.016 1 91.12 253 ASP B CA 1
ATOM 6677 C C . ASP B 1 253 ? 21.344 -10.797 7.871 1 91.12 253 ASP B C 1
ATOM 6679 O O . ASP B 1 253 ? 21.391 -12.008 7.672 1 91.12 253 ASP B O 1
ATOM 6683 N N . GLY B 1 254 ? 20.656 -10.234 8.789 1 89.88 254 GLY B N 1
ATOM 6684 C CA . GLY B 1 254 ? 19.766 -11.055 9.586 1 89.88 254 GLY B CA 1
ATOM 6685 C C . GLY B 1 254 ? 18.672 -11.703 8.766 1 89.88 254 GLY B C 1
ATOM 6686 O O . GLY B 1 254 ? 18.312 -12.859 8.992 1 89.88 254 GLY B O 1
ATOM 6687 N N . VAL B 1 255 ? 18.156 -11.055 7.809 1 88.19 255 VAL B N 1
ATOM 6688 C CA . VAL B 1 255 ? 17.125 -11.57 6.91 1 88.19 255 VAL B CA 1
ATOM 6689 C C . VAL B 1 255 ? 17.703 -12.711 6.07 1 88.19 255 VAL B C 1
ATOM 6691 O O . VAL B 1 255 ? 17.062 -13.758 5.926 1 88.19 255 VAL B O 1
ATOM 6694 N N . ASP B 1 256 ? 18.938 -12.531 5.613 1 86.56 256 ASP B N 1
ATOM 6695 C CA . ASP B 1 256 ? 19.578 -13.516 4.758 1 86.56 256 ASP B CA 1
ATOM 6696 C C . ASP B 1 256 ? 19.844 -14.82 5.516 1 86.56 256 ASP B C 1
ATOM 6698 O O . ASP B 1 256 ? 19.672 -15.906 4.961 1 86.56 256 ASP B O 1
ATOM 6702 N N . ARG B 1 257 ? 20.172 -14.695 6.727 1 87.5 257 ARG B N 1
ATOM 6703 C CA . ARG B 1 257 ? 20.484 -15.875 7.527 1 87.5 257 ARG B CA 1
ATOM 6704 C C . ARG B 1 257 ? 19.234 -16.734 7.742 1 87.5 257 ARG B C 1
ATOM 6706 O O . ARG B 1 257 ? 19.297 -17.953 7.621 1 87.5 257 ARG B O 1
ATOM 6713 N N . VAL B 1 258 ? 18.188 -16.141 7.984 1 87.56 258 VAL B N 1
ATOM 6714 C CA . VAL B 1 258 ? 16.953 -16.859 8.227 1 87.56 258 VAL B CA 1
ATOM 6715 C C . VAL B 1 258 ? 16.406 -17.406 6.906 1 87.56 258 VAL B C 1
ATOM 6717 O O . VAL B 1 258 ? 15.867 -18.516 6.859 1 87.56 258 VAL B O 1
ATOM 6720 N N . TYR B 1 259 ? 16.578 -16.719 5.832 1 83.38 259 TYR B N 1
ATOM 6721 C CA . TYR B 1 259 ? 16.125 -17.156 4.52 1 83.38 259 TYR B CA 1
ATOM 6722 C C . TYR B 1 259 ? 16.844 -18.438 4.094 1 83.38 259 TYR B C 1
ATOM 6724 O O . TYR B 1 259 ? 16.219 -19.375 3.619 1 83.38 259 TYR B O 1
ATOM 6732 N N . THR B 1 260 ? 18.172 -18.422 4.242 1 81.62 260 THR B N 1
ATOM 6733 C CA . THR B 1 260 ? 18.969 -19.562 3.818 1 81.62 260 THR B CA 1
ATOM 6734 C C . THR B 1 260 ? 18.531 -20.828 4.547 1 81.62 260 THR B C 1
ATOM 6736 O O . THR B 1 260 ? 18.375 -21.891 3.93 1 81.62 260 THR B O 1
ATOM 6739 N N . LYS B 1 261 ? 18.234 -20.688 5.793 1 84.62 261 LYS B N 1
ATOM 6740 C CA . LYS B 1 261 ? 17.781 -21.828 6.574 1 84.62 261 LYS B CA 1
ATOM 6741 C C . LYS B 1 261 ? 16.375 -22.266 6.141 1 84.62 261 LYS B C 1
ATOM 6743 O O . LYS B 1 261 ? 16.125 -23.453 5.934 1 84.62 261 LYS B O 1
ATOM 6748 N N . SER B 1 262 ? 15.5 -21.312 5.965 1 82.94 262 SER B N 1
ATOM 6749 C CA . SER B 1 262 ? 14.117 -21.594 5.582 1 82.94 262 SER B CA 1
ATOM 6750 C C . SER B 1 262 ? 14.047 -22.219 4.191 1 82.94 262 SER B C 1
ATOM 6752 O O . SER B 1 262 ? 13.344 -23.203 3.986 1 82.94 262 SER B O 1
ATOM 6754 N N . ALA B 1 263 ? 14.828 -21.656 3.289 1 77 263 ALA B N 1
ATOM 6755 C CA . ALA B 1 263 ? 14.836 -22.125 1.908 1 77 263 ALA B CA 1
ATOM 6756 C C . ALA B 1 263 ? 15.438 -23.531 1.814 1 77 263 ALA B C 1
ATOM 6758 O O . ALA B 1 263 ? 14.961 -24.375 1.047 1 77 263 ALA B O 1
ATOM 6759 N N . SER B 1 264 ? 16.469 -23.812 2.637 1 78.5 264 SER B N 1
ATOM 6760 C CA . SER B 1 264 ? 17.094 -25.141 2.648 1 78.5 264 SER B CA 1
ATOM 6761 C C . SER B 1 264 ? 16.125 -26.203 3.158 1 78.5 264 SER B C 1
ATOM 6763 O O . SER B 1 264 ? 16 -27.281 2.566 1 78.5 264 SER B O 1
ATOM 6765 N N . ILE B 1 265 ? 15.422 -25.891 4.164 1 81.94 265 ILE B N 1
ATOM 6766 C CA . ILE B 1 265 ? 14.469 -26.828 4.73 1 81.94 265 ILE B CA 1
ATOM 6767 C C . ILE B 1 265 ? 13.32 -27.047 3.754 1 81.94 265 ILE B C 1
ATOM 6769 O O . ILE B 1 265 ? 12.836 -28.172 3.596 1 81.94 265 ILE B O 1
ATOM 6773 N N . GLN B 1 266 ? 12.93 -26.062 3.104 1 78 266 GLN B N 1
ATOM 6774 C CA . GLN B 1 266 ? 11.875 -26.156 2.096 1 78 266 GLN B CA 1
ATOM 6775 C C . GLN B 1 266 ? 12.328 -27.016 0.914 1 78 266 GLN B C 1
ATOM 6777 O O . GLN B 1 266 ? 11.547 -27.797 0.38 1 78 266 GLN B O 1
ATOM 6782 N N . GLY B 1 267 ? 13.602 -26.75 0.492 1 72.94 267 GLY B N 1
ATOM 6783 C CA . GLY B 1 267 ? 14.148 -27.594 -0.562 1 72.94 267 GLY B CA 1
ATOM 6784 C C . GLY B 1 267 ? 14.172 -29.062 -0.205 1 72.94 267 GLY B C 1
ATOM 6785 O O . GLY B 1 267 ? 13.805 -29.906 -1.022 1 72.94 267 GLY B O 1
ATOM 6786 N N . PHE B 1 268 ? 14.445 -29.312 1.011 1 77.44 268 PHE B N 1
ATOM 6787 C CA . PHE B 1 268 ? 14.453 -30.688 1.491 1 77.44 268 PHE B CA 1
ATOM 6788 C C . PHE B 1 268 ? 13.047 -31.281 1.494 1 77.44 268 PHE B C 1
ATOM 6790 O O . PHE B 1 268 ? 12.852 -32.438 1.143 1 77.44 268 PHE B O 1
ATOM 6797 N N . LYS B 1 269 ? 12.18 -30.531 1.891 1 78.69 269 LYS B N 1
ATOM 6798 C CA . LYS B 1 269 ? 10.789 -30.969 1.885 1 78.69 269 LYS B CA 1
ATOM 6799 C C . LYS B 1 269 ? 10.336 -31.344 0.479 1 78.69 269 LYS B C 1
ATOM 6801 O O . LYS B 1 269 ? 9.781 -32.438 0.272 1 78.69 269 LYS B O 1
ATOM 6806 N N . TYR B 1 270 ? 10.602 -30.531 -0.494 1 71.94 270 TYR B N 1
ATOM 6807 C CA . TYR B 1 270 ? 10.188 -30.797 -1.866 1 71.94 270 TYR B CA 1
ATOM 6808 C C . TYR B 1 270 ? 10.906 -32.031 -2.428 1 71.94 270 TYR B C 1
ATOM 6810 O O . TYR B 1 270 ? 10.312 -32.812 -3.141 1 71.94 270 TYR B O 1
ATOM 6818 N N . GLY B 1 271 ? 12.211 -32.156 -2.041 1 71 271 GLY B N 1
ATOM 6819 C CA . GLY B 1 271 ? 12.961 -33.344 -2.461 1 71 271 GLY B CA 1
ATOM 6820 C C . GLY B 1 271 ? 12.391 -34.625 -1.931 1 71 271 GLY B C 1
ATOM 6821 O O . GLY B 1 271 ? 12.227 -35.594 -2.68 1 71 271 GLY B O 1
ATOM 6822 N N . ILE B 1 272 ? 11.953 -34.594 -0.727 1 75.12 272 ILE B N 1
ATOM 6823 C CA . ILE B 1 272 ? 11.422 -35.781 -0.089 1 75.12 272 ILE B CA 1
ATOM 6824 C C . ILE B 1 272 ? 10.07 -36.125 -0.696 1 75.12 272 ILE B C 1
ATOM 6826 O O . ILE B 1 272 ? 9.805 -37.312 -1.001 1 75.12 272 ILE B O 1
ATOM 6830 N N . LEU B 1 273 ? 9.32 -35.156 -0.915 1 75.06 273 LEU B N 1
ATOM 6831 C CA . LEU B 1 273 ? 7.984 -35.406 -1.458 1 75.06 273 LEU B CA 1
ATOM 6832 C C . LEU B 1 273 ? 8.07 -35.938 -2.887 1 75.06 273 LEU B C 1
ATOM 6834 O O . LEU B 1 273 ? 7.352 -36.875 -3.248 1 75.06 273 LEU B O 1
ATOM 6838 N N . THR B 1 274 ? 8.945 -35.375 -3.648 1 72.06 274 THR B N 1
ATOM 6839 C CA . THR B 1 274 ? 9.133 -35.844 -5.02 1 72.06 274 THR B CA 1
ATOM 6840 C C . THR B 1 274 ? 9.648 -37.281 -5.043 1 72.06 274 THR B C 1
ATOM 6842 O O . THR B 1 274 ? 9.211 -38.094 -5.867 1 72.06 274 THR B O 1
ATOM 6845 N N . PHE B 1 275 ? 10.453 -37.562 -4.105 1 73.5 275 PHE B N 1
ATOM 6846 C CA . PHE B 1 275 ? 11.016 -38.906 -4 1 73.5 275 PHE B CA 1
ATOM 6847 C C . PHE B 1 275 ? 9.93 -39.938 -3.672 1 73.5 275 PHE B C 1
ATOM 6849 O O . PHE B 1 275 ? 9.875 -41 -4.266 1 73.5 275 PHE B O 1
ATOM 6856 N N . ILE B 1 276 ? 9.133 -39.594 -2.805 1 75.88 276 ILE B N 1
ATOM 6857 C CA . ILE B 1 276 ? 8.055 -40.5 -2.393 1 75.88 276 ILE B CA 1
ATOM 6858 C C . ILE B 1 276 ? 7.07 -40.688 -3.543 1 75.88 276 ILE B C 1
ATOM 6860 O O . ILE B 1 276 ? 6.621 -41.781 -3.811 1 75.88 276 ILE B O 1
ATOM 6864 N N . GLU B 1 277 ? 6.828 -39.656 -4.258 1 73.62 277 GLU B N 1
ATOM 6865 C CA . GLU B 1 277 ? 5.887 -39.688 -5.371 1 73.62 277 GLU B CA 1
ATOM 6866 C C . GLU B 1 277 ? 6.414 -40.594 -6.492 1 73.62 277 GLU B C 1
ATOM 6868 O O . GLU B 1 277 ? 5.695 -41.469 -7 1 73.62 277 GLU B O 1
ATOM 6873 N N . ASN B 1 278 ? 7.645 -40.406 -6.867 1 74.38 278 ASN B N 1
ATOM 6874 C CA . ASN B 1 278 ? 8.242 -41.219 -7.922 1 74.38 278 ASN B CA 1
ATOM 6875 C C . ASN B 1 278 ? 8.414 -42.688 -7.477 1 74.38 278 ASN B C 1
ATOM 6877 O O . ASN B 1 278 ? 8.219 -43.594 -8.266 1 74.38 278 ASN B O 1
ATOM 6881 N N . GLY B 1 279 ? 8.812 -42.781 -6.18 1 75.88 279 GLY B N 1
ATOM 6882 C CA . GLY B 1 279 ? 8.922 -44.125 -5.637 1 75.88 279 GLY B CA 1
ATOM 6883 C C . GLY B 1 279 ? 7.621 -44.906 -5.688 1 75.88 279 GLY B C 1
ATOM 6884 O O . GLY B 1 279 ? 7.613 -46.094 -5.965 1 75.88 279 GLY B O 1
ATOM 6885 N N . LEU B 1 280 ? 6.605 -44.219 -5.523 1 77.06 280 LEU B N 1
ATOM 6886 C CA . LEU B 1 280 ? 5.289 -44.812 -5.578 1 77.06 280 LEU B CA 1
ATOM 6887 C C . LEU B 1 280 ? 4.957 -45.281 -7 1 77.06 280 LEU B C 1
ATOM 6889 O O . LEU B 1 280 ? 4.391 -46.344 -7.199 1 77.06 280 LEU B O 1
ATOM 6893 N N . ILE B 1 281 ? 5.297 -44.5 -8.016 1 75.44 281 ILE B N 1
ATOM 6894 C CA . ILE B 1 281 ? 5.043 -44.844 -9.406 1 75.44 281 ILE B CA 1
ATOM 6895 C C . ILE B 1 281 ? 5.828 -46.094 -9.789 1 75.44 281 ILE B C 1
ATOM 6897 O O . ILE B 1 281 ? 5.289 -47.031 -10.414 1 75.44 281 ILE B O 1
ATOM 6901 N N . ILE B 1 282 ? 7.082 -46.156 -9.328 1 79.31 282 ILE B N 1
ATOM 6902 C CA . ILE B 1 282 ? 7.941 -47.281 -9.625 1 79.31 282 ILE B CA 1
ATOM 6903 C C . ILE B 1 282 ? 7.391 -48.531 -8.945 1 79.31 282 ILE B C 1
ATOM 6905 O O . ILE B 1 282 ? 7.332 -49.625 -9.555 1 79.31 282 ILE B O 1
ATOM 6909 N N . MET B 1 283 ? 7.008 -48.344 -7.715 1 80.38 283 MET B N 1
ATOM 6910 C CA . MET B 1 283 ? 6.461 -49.469 -6.961 1 80.38 283 MET B CA 1
ATOM 6911 C C . MET B 1 283 ? 5.184 -50 -7.613 1 80.38 283 MET B C 1
ATOM 6913 O O . MET B 1 283 ? 4.996 -51.188 -7.734 1 80.38 283 MET B O 1
ATOM 6917 N N . LEU B 1 284 ? 4.371 -49.125 -8.086 1 77.94 284 LEU B N 1
ATOM 6918 C CA . LEU B 1 284 ? 3.135 -49.5 -8.75 1 77.94 284 LEU B CA 1
ATOM 6919 C C . LEU B 1 284 ? 3.424 -50.25 -10.047 1 77.94 284 LEU B C 1
ATOM 6921 O O . LEU B 1 284 ? 2.758 -51.25 -10.359 1 77.94 284 LEU B O 1
ATOM 6925 N N . PHE B 1 285 ? 4.328 -49.781 -10.734 1 77.38 285 PHE B N 1
ATOM 6926 C CA . PHE B 1 285 ? 4.711 -50.438 -11.984 1 77.38 285 PHE B CA 1
ATOM 6927 C C . PHE B 1 285 ? 5.219 -51.844 -11.719 1 77.38 285 PHE B C 1
ATOM 6929 O O . PHE B 1 285 ? 4.883 -52.781 -12.461 1 77.38 285 PHE B O 1
ATOM 6936 N N . TYR B 1 286 ? 6.02 -51.969 -10.711 1 78 286 TYR B N 1
ATOM 6937 C CA . TYR B 1 286 ? 6.539 -53.281 -10.352 1 78 286 TYR B CA 1
ATOM 6938 C C . TYR B 1 286 ? 5.41 -54.219 -9.984 1 78 286 TYR B C 1
ATOM 6940 O O . TYR B 1 286 ? 5.375 -55.375 -10.453 1 78 286 TYR B O 1
ATOM 6948 N N . ILE B 1 287 ? 4.598 -53.812 -9.172 1 81.88 287 ILE B N 1
ATOM 6949 C CA . ILE B 1 287 ? 3.5 -54.656 -8.703 1 81.88 287 ILE B CA 1
ATOM 6950 C C . ILE B 1 287 ? 2.617 -55.062 -9.883 1 81.88 287 ILE B C 1
ATOM 6952 O O . ILE B 1 287 ? 2.166 -56.188 -9.969 1 81.88 287 ILE B O 1
ATOM 6956 N N . MET B 1 288 ? 2.426 -54.156 -10.789 1 78.06 288 MET B N 1
ATOM 6957 C CA . MET B 1 288 ? 1.604 -54.438 -11.961 1 78.06 288 MET B CA 1
ATOM 6958 C C . MET B 1 288 ? 2.254 -55.5 -12.836 1 78.06 288 MET B C 1
ATOM 6960 O O . MET B 1 288 ? 1.585 -56.438 -13.281 1 78.06 288 MET B O 1
ATOM 6964 N N . CYS B 1 289 ? 3.51 -55.344 -13.094 1 77.12 289 CYS B N 1
ATOM 6965 C CA . CYS B 1 289 ? 4.227 -56.344 -13.891 1 77.12 289 CYS B CA 1
ATOM 6966 C C . CYS B 1 289 ? 4.199 -57.719 -13.211 1 77.12 289 CYS B C 1
ATOM 6968 O O . CYS B 1 289 ? 4.027 -58.719 -13.875 1 77.12 289 CYS B O 1
ATOM 6970 N N . TYR B 1 290 ? 4.363 -57.625 -11.922 1 77.81 290 TYR B N 1
ATOM 6971 C CA . TYR B 1 290 ? 4.336 -58.875 -11.156 1 77.81 290 TYR B CA 1
ATOM 6972 C C . TYR B 1 290 ? 2.992 -59.594 -11.305 1 77.81 290 TYR B C 1
ATOM 6974 O O . TYR B 1 290 ? 2.941 -60.812 -11.516 1 77.81 290 TYR B O 1
ATOM 6982 N N . PHE B 1 291 ? 1.906 -58.906 -11.281 1 78 291 PHE B N 1
ATOM 6983 C CA . PHE B 1 291 ? 0.576 -59.5 -11.359 1 78 291 PHE B CA 1
ATOM 6984 C C . PHE B 1 291 ? 0.269 -59.969 -12.773 1 78 291 PHE B C 1
ATOM 6986 O O . PHE B 1 291 ? -0.401 -61 -12.969 1 78 291 PHE B O 1
ATOM 6993 N N . ILE B 1 292 ? 0.744 -59.344 -13.742 1 76.38 292 ILE B N 1
ATOM 6994 C CA . ILE B 1 292 ? 0.488 -59.719 -15.133 1 76.38 292 ILE B CA 1
ATOM 6995 C C . ILE B 1 292 ? 1.256 -60.969 -15.477 1 76.38 292 ILE B C 1
ATOM 6997 O O . ILE B 1 292 ? 0.726 -61.875 -16.141 1 76.38 292 ILE B O 1
ATOM 7001 N N . ILE B 1 293 ? 2.486 -61.094 -15.023 1 76 293 ILE B N 1
ATOM 7002 C CA . ILE B 1 293 ? 3.361 -62.188 -15.43 1 76 293 ILE B CA 1
ATOM 7003 C C . ILE B 1 293 ? 3.105 -63.406 -14.539 1 76 293 ILE B C 1
ATOM 7005 O O . ILE B 1 293 ? 2.939 -64.5 -15.039 1 76 293 ILE B O 1
ATOM 7009 N N . LYS B 1 294 ? 3.035 -63.156 -13.25 1 77.38 294 LYS B N 1
ATOM 7010 C CA . LYS B 1 294 ? 3.025 -64.312 -12.344 1 77.38 294 LYS B CA 1
ATOM 7011 C C . LYS B 1 294 ? 1.6 -64.688 -11.977 1 77.38 294 LYS B C 1
ATOM 7013 O O . LYS B 1 294 ? 1.343 -65.875 -11.633 1 77.38 294 LYS B O 1
ATOM 7018 N N . LYS B 1 295 ? 0.717 -63.781 -12.047 1 78.69 295 LYS B N 1
ATOM 7019 C CA . LYS B 1 295 ? -0.647 -64.125 -11.641 1 78.69 295 LYS B CA 1
ATOM 7020 C C . LYS B 1 295 ? -1.648 -63.75 -12.734 1 78.69 295 LYS B C 1
ATOM 7022 O O . LYS B 1 295 ? -2.463 -62.844 -12.555 1 78.69 295 LYS B O 1
ATOM 7027 N N . PRO B 1 296 ? -1.573 -64.438 -13.797 1 70.94 296 PRO B N 1
ATOM 7028 C CA . PRO B 1 296 ? -2.486 -64.125 -14.898 1 70.94 296 PRO B CA 1
ATOM 7029 C C . PRO B 1 296 ? -3.955 -64.312 -14.516 1 70.94 296 PRO B C 1
ATOM 7031 O O . PRO B 1 296 ? -4.844 -63.844 -15.211 1 70.94 296 PRO B O 1
ATOM 7034 N N . LYS B 1 297 ? -4.156 -64.938 -13.438 1 67.62 297 LYS B N 1
ATOM 7035 C CA . LYS B 1 297 ? -5.523 -65.188 -13 1 67.62 297 LYS B CA 1
ATOM 7036 C C . LYS B 1 297 ? -6.281 -63.906 -12.734 1 67.62 297 LYS B C 1
ATOM 7038 O O . LYS B 1 297 ? -7.512 -63.875 -12.82 1 67.62 297 LYS B O 1
ATOM 7043 N N . TYR B 1 298 ? -5.539 -62.938 -12.484 1 71.69 298 TYR B N 1
ATOM 7044 C CA . TYR B 1 298 ? -6.203 -61.688 -12.117 1 71.69 298 TYR B CA 1
ATOM 7045 C C . TYR B 1 298 ? -6.578 -60.906 -13.352 1 71.69 298 TYR B C 1
ATOM 7047 O O . TYR B 1 298 ? -7.262 -59.875 -13.25 1 71.69 298 TYR B O 1
ATOM 7055 N N . GLY B 1 299 ? -6.371 -61.344 -14.469 1 71.62 299 GLY B N 1
ATOM 7056 C CA . GLY B 1 299 ? -6.898 -60.844 -15.727 1 71.62 299 GLY B CA 1
ATOM 7057 C C . GLY B 1 299 ? -6.324 -59.469 -16.109 1 71.62 299 GLY B C 1
ATOM 7058 O O . GLY B 1 299 ? -6.977 -58.688 -16.797 1 71.62 299 GLY B O 1
ATOM 7059 N N . LEU B 1 300 ? -5.195 -59.156 -15.594 1 78.62 300 LEU B N 1
ATOM 7060 C CA . LEU B 1 300 ? -4.613 -57.875 -15.938 1 78.62 300 LEU B CA 1
ATOM 7061 C C . LEU B 1 300 ? -3.895 -57.938 -17.281 1 78.62 300 LEU B C 1
ATOM 7063 O O . LEU B 1 300 ? -3.215 -58.938 -17.578 1 78.62 300 LEU B O 1
ATOM 7067 N N . GLN B 1 301 ? -4.344 -56.938 -18.109 1 77.5 301 GLN B N 1
ATOM 7068 C CA . GLN B 1 301 ? -3.771 -56.844 -19.438 1 77.5 301 GLN B CA 1
ATOM 7069 C C . GLN B 1 301 ? -2.73 -55.75 -19.531 1 77.5 301 GLN B C 1
ATOM 7071 O O . GLN B 1 301 ? -2.656 -54.875 -18.641 1 77.5 301 GLN B O 1
ATOM 7076 N N . PRO B 1 302 ? -1.874 -55.844 -20.5 1 72.06 302 PRO B N 1
ATOM 7077 C CA . PRO B 1 302 ? -0.835 -54.812 -20.656 1 72.06 302 PRO B CA 1
ATOM 7078 C C . PRO B 1 302 ? -1.403 -53.406 -20.703 1 72.06 302 PRO B C 1
ATOM 7080 O O . PRO B 1 302 ? -0.788 -52.469 -20.172 1 72.06 302 PRO B O 1
ATOM 7083 N N . GLY B 1 303 ? -2.572 -53.281 -21.234 1 76 303 GLY B N 1
ATOM 7084 C CA . GLY B 1 303 ? -3.191 -51.969 -21.281 1 76 303 GLY B CA 1
ATOM 7085 C C . GLY B 1 303 ? -3.592 -51.438 -19.906 1 76 303 GLY B C 1
ATOM 7086 O O . GLY B 1 303 ? -3.689 -50.219 -19.703 1 76 303 GLY B O 1
ATOM 7087 N N . ASP B 1 304 ? -3.775 -52.312 -18.969 1 79.69 304 ASP B N 1
ATOM 7088 C CA . ASP B 1 304 ? -4.148 -51.906 -17.625 1 79.69 304 ASP B CA 1
ATOM 7089 C C . ASP B 1 304 ? -2.994 -51.219 -16.906 1 79.69 304 ASP B C 1
ATOM 7091 O O . ASP B 1 304 ? -3.215 -50.406 -16.016 1 79.69 304 ASP B O 1
ATOM 7095 N N . CYS B 1 305 ? -1.826 -51.5 -17.391 1 75.12 305 CYS B N 1
ATOM 7096 C CA . CYS B 1 305 ? -0.66 -50.844 -16.812 1 75.12 305 CYS B CA 1
ATOM 7097 C C . CYS B 1 305 ? -0.652 -49.375 -17.156 1 75.12 305 CYS B C 1
ATOM 7099 O O . CYS B 1 305 ? -0.411 -48.531 -16.281 1 75.12 305 CYS B O 1
ATOM 7101 N N . ILE B 1 306 ? -1.091 -49.094 -18.359 1 75.62 306 ILE B N 1
ATOM 7102 C CA . ILE B 1 306 ? -1.112 -47.719 -18.828 1 75.62 306 ILE B CA 1
ATOM 7103 C C . ILE B 1 306 ? -2.217 -46.938 -18.109 1 75.62 306 ILE B C 1
ATOM 7105 O O . ILE B 1 306 ? -1.995 -45.812 -17.625 1 75.62 306 ILE B O 1
ATOM 7109 N N . THR B 1 307 ? -3.271 -47.594 -18 1 81.19 307 THR B N 1
ATOM 7110 C CA . THR B 1 307 ? -4.418 -46.969 -17.344 1 81.19 307 THR B CA 1
ATOM 7111 C C . THR B 1 307 ? -4.098 -46.656 -15.883 1 81.19 307 THR B C 1
ATOM 7113 O O . THR B 1 307 ? -4.422 -45.562 -15.391 1 81.19 307 THR B O 1
ATOM 7116 N N . LEU B 1 308 ? -3.457 -47.5 -15.25 1 80.38 308 LEU B N 1
ATOM 7117 C CA . LEU B 1 308 ? -3.158 -47.312 -13.836 1 80.38 308 LEU B CA 1
ATOM 7118 C C . LEU B 1 308 ? -2.107 -46.219 -13.641 1 80.38 308 LEU B C 1
ATOM 7120 O O . LEU B 1 308 ? -2.215 -45.406 -12.719 1 80.38 308 LEU B O 1
ATOM 7124 N N . ILE B 1 309 ? -1.128 -46.188 -14.508 1 75.88 309 ILE B N 1
ATOM 7125 C CA . ILE B 1 309 ? -0.079 -45.188 -14.383 1 75.88 309 ILE B CA 1
ATOM 7126 C C . ILE B 1 309 ? -0.669 -43.781 -14.609 1 75.88 309 ILE B C 1
ATOM 7128 O O . ILE B 1 309 ? -0.437 -42.875 -13.82 1 75.88 309 ILE B O 1
ATOM 7132 N N . ILE B 1 310 ? -1.425 -43.656 -15.672 1 77.75 310 ILE B N 1
ATOM 7133 C CA . ILE B 1 310 ? -2.021 -42.375 -15.984 1 77.75 310 ILE B CA 1
ATOM 7134 C C . ILE B 1 310 ? -2.984 -41.969 -14.875 1 77.75 310 ILE B C 1
ATOM 7136 O O . ILE B 1 310 ? -3.057 -40.781 -14.508 1 77.75 310 ILE B O 1
ATOM 7140 N N . SER B 1 311 ? -3.682 -42.938 -14.305 1 82.19 311 SER B N 1
ATOM 7141 C CA . SER B 1 311 ? -4.633 -42.625 -13.234 1 82.19 311 SER B CA 1
ATOM 7142 C C . SER B 1 311 ? -3.926 -42.094 -12 1 82.19 311 SER B C 1
ATOM 7144 O O . SER B 1 311 ? -4.418 -41.188 -11.344 1 82.19 311 SER B O 1
ATOM 7146 N N . VAL B 1 312 ? -2.861 -42.656 -11.672 1 77 312 VAL B N 1
ATOM 7147 C CA . VAL B 1 312 ? -2.102 -42.188 -10.516 1 77 312 VAL B CA 1
ATOM 7148 C C . VAL B 1 312 ? -1.564 -40.781 -10.766 1 77 312 VAL B C 1
ATOM 7150 O O . VAL B 1 312 ? -1.589 -39.938 -9.875 1 77 312 VAL B O 1
ATOM 7153 N N . LEU B 1 313 ? -1.116 -40.594 -11.992 1 74 313 LEU B N 1
ATOM 7154 C CA . LEU B 1 313 ? -0.6 -39.25 -12.352 1 74 313 LEU B CA 1
ATOM 7155 C C . LEU B 1 313 ? -1.694 -38.219 -12.258 1 74 313 LEU B C 1
ATOM 7157 O O . LEU B 1 313 ? -1.472 -37.125 -11.711 1 74 313 LEU B O 1
ATOM 7161 N N . ILE B 1 314 ? -2.803 -38.562 -12.711 1 80.12 314 ILE B N 1
ATOM 7162 C CA . ILE B 1 314 ? -3.947 -37.656 -12.688 1 80.12 314 ILE B CA 1
ATOM 7163 C C . ILE B 1 314 ? -4.336 -37.344 -11.242 1 80.12 314 ILE B C 1
ATOM 7165 O O . ILE B 1 314 ? -4.57 -36.188 -10.891 1 80.12 314 ILE B O 1
ATOM 7169 N N . ALA B 1 315 ? -4.41 -38.344 -10.43 1 80.06 315 ALA B N 1
ATOM 7170 C CA . ALA B 1 315 ? -4.762 -38.156 -9.023 1 80.06 315 ALA B CA 1
ATOM 7171 C C . ALA B 1 315 ? -3.744 -37.281 -8.312 1 80.06 315 ALA B C 1
ATOM 7173 O O . ALA B 1 315 ? -4.117 -36.344 -7.59 1 80.06 315 ALA B O 1
ATOM 7174 N N . ALA B 1 316 ? -2.551 -37.562 -8.602 1 73.19 316 ALA B N 1
ATOM 7175 C CA . ALA B 1 316 ? -1.48 -36.812 -7.961 1 73.19 316 ALA B CA 1
ATOM 7176 C C . ALA B 1 316 ? -1.53 -35.344 -8.375 1 73.19 316 ALA B C 1
ATOM 7178 O O . ALA B 1 316 ? -1.379 -34.438 -7.539 1 73.19 316 ALA B O 1
ATOM 7179 N N . MET B 1 317 ? -1.737 -35.125 -9.617 1 75.06 317 MET B N 1
ATOM 7180 C CA . MET B 1 317 ? -1.817 -33.781 -10.133 1 75.06 317 MET B CA 1
ATOM 7181 C C . MET B 1 317 ? -3.027 -33.031 -9.562 1 75.06 317 MET B C 1
ATOM 7183 O O . MET B 1 317 ? -2.934 -31.875 -9.188 1 75.06 317 MET B O 1
ATOM 7187 N N . GLY B 1 318 ? -4.09 -33.719 -9.516 1 76.12 318 GLY B N 1
ATOM 7188 C CA . GLY B 1 318 ? -5.293 -33.125 -8.938 1 76.12 318 GLY B CA 1
ATOM 7189 C C . GLY B 1 318 ? -5.129 -32.719 -7.488 1 76.12 318 GLY B C 1
ATOM 7190 O O . GLY B 1 318 ? -5.484 -31.609 -7.105 1 76.12 318 GLY B O 1
ATOM 7191 N N . PHE B 1 319 ? -4.508 -33.562 -6.742 1 75.19 319 PHE B N 1
ATOM 7192 C CA . PHE B 1 319 ? -4.309 -33.281 -5.324 1 75.19 319 PHE B CA 1
ATOM 7193 C C . PHE B 1 319 ? -3.311 -32.156 -5.133 1 75.19 319 PHE B C 1
ATOM 7195 O O . PHE B 1 319 ? -3.512 -31.281 -4.293 1 75.19 319 PHE B O 1
ATOM 7202 N N . ALA B 1 320 ? -2.27 -32.25 -5.953 1 70.19 320 ALA B N 1
ATOM 7203 C CA . ALA B 1 320 ? -1.264 -31.188 -5.859 1 70.19 320 ALA B CA 1
ATOM 7204 C C . ALA B 1 320 ? -1.871 -29.828 -6.16 1 70.19 320 ALA B C 1
ATOM 7206 O O . ALA B 1 320 ? -1.615 -28.844 -5.445 1 70.19 320 ALA B O 1
ATOM 7207 N N . ALA B 1 321 ? -2.676 -29.797 -7.18 1 75.06 321 ALA B N 1
ATOM 7208 C CA . ALA B 1 321 ? -3.324 -28.547 -7.582 1 75.06 321 ALA B CA 1
ATOM 7209 C C . ALA B 1 321 ? -4.305 -28.062 -6.512 1 75.06 321 ALA B C 1
ATOM 7211 O O . ALA B 1 321 ? -4.398 -26.875 -6.234 1 75.06 321 ALA B O 1
ATOM 7212 N N . MET B 1 322 ? -4.91 -28.938 -5.883 1 75.5 322 MET B N 1
ATOM 7213 C CA . MET B 1 322 ? -5.871 -28.625 -4.832 1 75.5 322 MET B CA 1
ATOM 7214 C C . MET B 1 322 ? -5.172 -28.031 -3.617 1 75.5 322 MET B C 1
ATOM 7216 O O . MET B 1 322 ? -5.629 -27.031 -3.062 1 75.5 322 MET B O 1
ATOM 7220 N N . PHE B 1 323 ? -4.043 -28.5 -3.316 1 70.44 323 PHE B N 1
ATOM 7221 C CA . PHE B 1 323 ? -3.361 -28.094 -2.092 1 70.44 323 PHE B CA 1
ATOM 7222 C C . PHE B 1 323 ? -2.57 -26.812 -2.312 1 70.44 323 PHE B C 1
ATOM 7224 O O . PHE B 1 323 ? -2.273 -26.094 -1.359 1 70.44 323 PHE B O 1
ATOM 7231 N N . SER B 1 324 ? -2.277 -26.578 -3.527 1 70 324 SER B N 1
ATOM 7232 C CA . SER B 1 324 ? -1.514 -25.375 -3.846 1 70 324 SER B CA 1
ATOM 7233 C C . SER B 1 324 ? -2.307 -24.109 -3.518 1 70 324 SER B C 1
ATOM 7235 O O . SER B 1 324 ? -1.727 -23.047 -3.307 1 70 324 SER B O 1
ATOM 7237 N N . SER B 1 325 ? -3.611 -24.203 -3.406 1 74.06 325 SER B N 1
ATOM 7238 C CA . SER B 1 325 ? -4.465 -23.047 -3.17 1 74.06 325 SER B CA 1
ATOM 7239 C C . SER B 1 325 ? -4.797 -22.891 -1.688 1 74.06 325 SER B C 1
ATOM 7241 O O . SER B 1 325 ? -5.543 -22 -1.302 1 74.06 325 SER B O 1
ATOM 7243 N N . SER B 1 326 ? -4.223 -23.688 -0.851 1 75.31 326 SER B N 1
ATOM 7244 C CA . SER B 1 326 ? -4.598 -23.719 0.559 1 75.31 326 SER B CA 1
ATOM 7245 C C . SER B 1 326 ? -4.242 -22.406 1.257 1 75.31 326 SER B C 1
ATOM 7247 O O . SER B 1 326 ? -5.012 -21.906 2.082 1 75.31 326 SER B O 1
ATOM 7249 N N . ASP B 1 327 ? -3.191 -21.797 0.892 1 67.81 327 ASP B N 1
ATOM 7250 C CA . ASP B 1 327 ? -2.764 -20.562 1.517 1 67.81 327 ASP B CA 1
ATOM 7251 C C . ASP B 1 327 ? -3.689 -19.406 1.13 1 67.81 327 ASP B C 1
ATOM 7253 O O . ASP B 1 327 ? -4 -18.547 1.959 1 67.81 327 ASP B O 1
ATOM 7257 N N . ASP B 1 328 ? -4.129 -19.438 -0.053 1 77.56 328 ASP B N 1
ATOM 7258 C CA . ASP B 1 328 ? -5.051 -18.406 -0.514 1 77.56 328 ASP B CA 1
ATOM 7259 C C . ASP B 1 328 ? -6.371 -18.469 0.25 1 77.56 328 ASP B C 1
ATOM 7261 O O . ASP B 1 328 ? -6.945 -17.438 0.595 1 77.56 328 ASP B O 1
ATOM 7265 N N . PHE B 1 329 ? -6.762 -19.625 0.574 1 82.56 329 PHE B N 1
ATOM 7266 C CA . PHE B 1 329 ? -8.016 -19.797 1.304 1 82.56 329 PHE B CA 1
ATOM 7267 C C . PHE B 1 329 ? -7.875 -19.297 2.736 1 82.56 329 PHE B C 1
ATOM 7269 O O . PHE B 1 329 ? -8.797 -18.672 3.277 1 82.56 329 PHE B O 1
ATOM 7276 N N . ARG B 1 330 ? -6.785 -19.547 3.248 1 76.25 330 ARG B N 1
ATOM 7277 C CA . ARG B 1 330 ? -6.543 -19.062 4.602 1 76.25 330 ARG B CA 1
ATOM 7278 C C . ARG B 1 330 ? -6.531 -17.531 4.633 1 76.25 330 ARG B C 1
ATOM 7280 O O . ARG B 1 330 ? -7.145 -16.922 5.512 1 76.25 330 ARG B O 1
ATOM 7287 N N . ARG B 1 331 ? -5.926 -16.969 3.67 1 76.62 331 ARG B N 1
ATOM 7288 C CA . ARG B 1 331 ? -5.887 -15.523 3.58 1 76.62 331 ARG B CA 1
ATOM 7289 C C . ARG B 1 331 ? -7.277 -14.945 3.33 1 76.62 331 ARG B C 1
ATOM 7291 O O . ARG B 1 331 ? -7.645 -13.922 3.906 1 76.62 331 ARG B O 1
ATOM 7298 N N . ALA B 1 332 ? -7.961 -15.617 2.469 1 86.31 332 ALA B N 1
ATOM 7299 C CA . ALA B 1 332 ? -9.32 -15.172 2.162 1 86.31 332 ALA B CA 1
ATOM 7300 C C . ALA B 1 332 ? -10.211 -15.242 3.395 1 86.31 332 ALA B C 1
ATOM 7302 O O . ALA B 1 332 ? -11.086 -14.383 3.588 1 86.31 332 ALA B O 1
ATOM 7303 N N . ASN B 1 333 ? -9.984 -16.188 4.242 1 86.19 333 ASN B N 1
ATOM 7304 C CA . ASN B 1 333 ? -10.758 -16.312 5.473 1 86.19 333 ASN B CA 1
ATOM 7305 C C . ASN B 1 333 ? -10.461 -15.164 6.438 1 86.19 333 ASN B C 1
ATOM 7307 O O . ASN B 1 333 ? -11.375 -14.641 7.082 1 86.19 333 ASN B O 1
ATOM 7311 N N . ILE B 1 334 ? -9.281 -14.844 6.465 1 81.56 334 ILE B N 1
ATOM 7312 C CA . ILE B 1 334 ? -8.906 -13.711 7.309 1 81.56 334 ILE B CA 1
ATOM 7313 C C . ILE B 1 334 ? -9.562 -12.438 6.789 1 81.56 334 ILE B C 1
ATOM 7315 O O . ILE B 1 334 ? -10.172 -11.688 7.555 1 81.56 334 ILE B O 1
ATOM 7319 N N . SER B 1 335 ? -9.43 -12.242 5.492 1 86 335 SER B N 1
ATOM 7320 C CA . SER B 1 335 ? -10.039 -11.062 4.879 1 86 335 SER B CA 1
ATOM 7321 C C . SER B 1 335 ? -11.547 -11.062 5.074 1 86 335 SER B C 1
ATOM 7323 O O . SER B 1 335 ? -12.148 -10.008 5.285 1 86 335 SER B O 1
ATOM 7325 N N . SER B 1 336 ? -12.078 -12.195 4.961 1 89.44 336 SER B N 1
ATOM 7326 C CA . SER B 1 336 ? -13.523 -12.32 5.145 1 89.44 336 SER B CA 1
ATOM 7327 C C . SER B 1 336 ? -13.938 -11.898 6.551 1 89.44 336 SER B C 1
ATOM 7329 O O . SER B 1 336 ? -14.953 -11.227 6.73 1 89.44 336 SER B O 1
ATOM 7331 N N . ARG B 1 337 ? -13.234 -12.25 7.473 1 85.75 337 ARG B N 1
ATOM 7332 C CA . ARG B 1 337 ? -13.539 -11.883 8.852 1 85.75 337 ARG B CA 1
ATOM 7333 C C . ARG B 1 337 ? -13.422 -10.375 9.055 1 85.75 337 ARG B C 1
ATOM 7335 O O . ARG B 1 337 ? -14.227 -9.773 9.766 1 85.75 337 ARG B O 1
ATOM 7342 N N . LYS B 1 338 ? -12.438 -9.859 8.477 1 85.62 338 LYS B N 1
ATOM 7343 C CA . LYS B 1 338 ? -12.258 -8.414 8.555 1 85.62 338 LYS B CA 1
ATOM 7344 C C . LYS B 1 338 ? -13.445 -7.676 7.938 1 85.62 338 LYS B C 1
ATOM 7346 O O . LYS B 1 338 ? -13.969 -6.727 8.523 1 85.62 338 LYS B O 1
ATOM 7351 N N . VAL B 1 339 ? -13.805 -8.141 6.836 1 88.81 339 VAL B N 1
ATOM 7352 C CA . VAL B 1 339 ? -14.898 -7.512 6.109 1 88.81 339 VAL B CA 1
ATOM 7353 C C . VAL B 1 339 ? -16.203 -7.719 6.867 1 88.81 339 VAL B C 1
ATOM 7355 O O . VAL B 1 339 ? -17.031 -6.797 6.969 1 88.81 339 VAL B O 1
ATOM 7358 N N . LEU B 1 340 ? -16.375 -8.852 7.434 1 87.31 340 LEU B N 1
ATOM 7359 C CA . LEU B 1 340 ? -17.609 -9.164 8.164 1 87.31 340 LEU B CA 1
ATOM 7360 C C . LEU B 1 340 ? -17.688 -8.352 9.453 1 87.31 340 LEU B C 1
ATOM 7362 O O . LEU B 1 340 ? -18.781 -8.023 9.914 1 87.31 340 LEU B O 1
ATOM 7366 N N . SER B 1 341 ? -16.578 -8.023 10 1 84.31 341 SER B N 1
ATOM 7367 C CA . SER B 1 341 ? -16.578 -7.191 11.195 1 84.31 341 SER B CA 1
ATOM 7368 C C . SER B 1 341 ? -17.141 -5.805 10.914 1 84.31 341 SER B C 1
ATOM 7370 O O . SER B 1 341 ? -17.781 -5.195 11.773 1 84.31 341 SER B O 1
ATOM 7372 N N . ILE B 1 342 ? -16.969 -5.359 9.719 1 85.94 342 ILE B N 1
ATOM 7373 C CA . ILE B 1 342 ? -17.516 -4.062 9.32 1 85.94 342 ILE B CA 1
ATOM 7374 C C . ILE B 1 342 ? -19.016 -4.176 9.07 1 85.94 342 ILE B C 1
ATOM 7376 O O . ILE B 1 342 ? -19.781 -3.318 9.5 1 85.94 342 ILE B O 1
ATOM 7380 N N . ILE B 1 343 ? -19.375 -5.258 8.469 1 85.56 343 ILE B N 1
ATOM 7381 C CA . ILE B 1 343 ? -20.781 -5.445 8.078 1 85.56 343 ILE B CA 1
ATOM 7382 C C . ILE B 1 343 ? -21.609 -5.781 9.305 1 85.56 343 ILE B C 1
ATOM 7384 O O . ILE B 1 343 ? -22.734 -5.301 9.445 1 85.56 343 ILE B O 1
ATOM 7388 N N . ASN B 1 344 ? -21 -6.609 10.211 1 77.69 344 ASN B N 1
ATOM 7389 C CA . ASN B 1 344 ? -21.781 -7.094 11.352 1 77.69 344 ASN B CA 1
ATOM 7390 C C . ASN B 1 344 ? -21.75 -6.105 12.508 1 77.69 344 ASN B C 1
ATOM 7392 O O . ASN B 1 344 ? -22.516 -6.238 13.469 1 77.69 344 ASN B O 1
ATOM 7396 N N . THR B 1 345 ? -20.75 -5.305 12.547 1 69.69 345 THR B N 1
ATOM 7397 C CA . THR B 1 345 ? -20.75 -4.32 13.625 1 69.69 345 THR B CA 1
ATOM 7398 C C . THR B 1 345 ? -22.031 -3.488 13.586 1 69.69 345 THR B C 1
ATOM 7400 O O . THR B 1 345 ? -22.469 -3.055 12.516 1 69.69 345 THR B O 1
ATOM 7403 N N . ASP B 1 346 ? -22.75 -3.791 14.742 1 60.22 346 ASP B N 1
ATOM 7404 C CA . ASP B 1 346 ? -24.062 -3.191 14.977 1 60.22 346 ASP B CA 1
ATOM 7405 C C . ASP B 1 346 ? -24.078 -1.727 14.547 1 60.22 346 ASP B C 1
ATOM 7407 O O . ASP B 1 346 ? -23.203 -0.948 14.938 1 60.22 346 ASP B O 1
ATOM 7411 N N . ASN B 1 347 ? -24.312 -1.538 13.406 1 57.75 347 ASN B N 1
ATOM 7412 C CA . ASN B 1 347 ? -24.688 -0.177 13.039 1 57.75 347 ASN B CA 1
ATOM 7413 C C . ASN B 1 347 ? -25.641 0.438 14.07 1 57.75 347 ASN B C 1
ATOM 7415 O O . ASN B 1 347 ? -26.672 -0.157 14.406 1 57.75 347 ASN B O 1
ATOM 7419 N N . LYS B 1 348 ? -25.266 0.738 15.234 1 48.34 348 LYS B N 1
ATOM 7420 C CA . LYS B 1 348 ? -26.297 1.453 15.984 1 48.34 348 LYS B CA 1
ATOM 7421 C C . LYS B 1 348 ? -27.375 1.988 15.055 1 48.34 348 LYS B C 1
ATOM 7423 O O . LYS B 1 348 ? -27.125 2.875 14.234 1 48.34 348 LYS B O 1
ATOM 7428 N N . GLU B 1 349 ? -27.875 1.091 14.57 1 47.25 349 GLU B N 1
ATOM 7429 C CA . GLU B 1 349 ? -29.094 1.533 13.898 1 47.25 349 GLU B CA 1
ATOM 7430 C C . GLU B 1 349 ? -29.656 2.797 14.547 1 47.25 349 GLU B C 1
ATOM 7432 O O . GLU B 1 349 ? -30.078 2.775 15.703 1 47.25 349 GLU B O 1
ATOM 7437 N N . LYS B 1 350 ? -29.047 3.857 14.625 1 45.16 350 LYS B N 1
ATOM 7438 C CA . LYS B 1 350 ? -29.969 4.941 14.922 1 45.16 350 LYS B CA 1
ATOM 7439 C C . LYS B 1 350 ? -31.406 4.543 14.602 1 45.16 350 LYS B C 1
ATOM 7441 O O . LYS B 1 350 ? -31.719 4.164 13.469 1 45.16 350 LYS B O 1
ATOM 7446 N N . GLU B 1 351 ? -31.828 3.578 15.367 1 44.22 351 GLU B N 1
ATOM 7447 C CA . GLU B 1 351 ? -33.281 3.584 15.289 1 44.22 351 GLU B CA 1
ATOM 7448 C C . GLU B 1 351 ? -33.781 4.789 14.5 1 44.22 351 GLU B C 1
ATOM 7450 O O . GLU B 1 351 ? -33.719 5.922 14.977 1 44.22 351 GLU B O 1
ATOM 7455 N N . VAL B 1 352 ? -33.406 4.895 13.359 1 45.28 352 VAL B N 1
ATOM 7456 C CA . VAL B 1 352 ? -34.312 5.723 12.586 1 45.28 352 VAL B CA 1
ATOM 7457 C C . VAL B 1 352 ? -35.688 5.73 13.242 1 45.28 352 VAL B C 1
ATOM 7459 O O . VAL B 1 352 ? -36.562 4.906 12.914 1 45.28 352 VAL B O 1
ATOM 7462 N N . GLN B 1 353 ? -35.719 5.344 14.352 1 47.97 353 GLN B N 1
ATOM 7463 C CA . GLN B 1 353 ? -37.094 5.707 14.766 1 47.97 353 GLN B CA 1
ATOM 7464 C C . GLN B 1 353 ? -37.469 7.086 14.242 1 47.97 353 GLN B C 1
ATOM 7466 O O . GLN B 1 353 ? -36.656 8.016 14.258 1 47.97 353 GLN B O 1
ATOM 7471 N N . SER B 1 354 ? -38.312 7.078 13.328 1 62.5 354 SER B N 1
ATOM 7472 C CA . SER B 1 354 ? -38.969 8.211 12.664 1 62.5 354 SER B CA 1
ATOM 7473 C C . SER B 1 354 ? -38.938 9.453 13.555 1 62.5 354 SER B C 1
ATOM 7475 O O . SER B 1 354 ? -39.875 9.672 14.336 1 62.5 354 SER B O 1
ATOM 7477 N N . LYS B 1 355 ? -37.688 9.719 14 1 79.06 355 LYS B N 1
ATOM 7478 C CA . LYS B 1 355 ? -37.781 10.992 14.711 1 79.06 355 LYS B CA 1
ATOM 7479 C C . LYS B 1 355 ? -38.312 12.094 13.805 1 79.06 355 LYS B C 1
ATOM 7481 O O . LYS B 1 355 ? -38.156 12.047 12.586 1 79.06 355 LYS B O 1
ATOM 7486 N N . PRO B 1 356 ? -39 12.812 14.484 1 87.81 356 PRO B N 1
ATOM 7487 C CA . PRO B 1 356 ? -39.594 13.875 13.695 1 87.81 356 PRO B CA 1
ATOM 7488 C C . PRO B 1 356 ? -38.594 14.875 13.156 1 87.81 356 PRO B C 1
ATOM 7490 O O . PRO B 1 356 ? -37.438 14.891 13.594 1 87.81 356 PRO B O 1
ATOM 7493 N N . GLU B 1 357 ? -38.969 15.484 12.117 1 91.06 357 GLU B N 1
ATOM 7494 C CA . GLU B 1 357 ? -38.188 16.578 11.547 1 91.06 357 GLU B CA 1
ATOM 7495 C C . GLU B 1 357 ? -38.438 17.891 12.273 1 91.06 357 GLU B C 1
ATOM 7497 O O . GLU B 1 357 ? -39.562 18.156 12.695 1 91.06 357 GLU B O 1
ATOM 7502 N N . ILE B 1 358 ? -37.406 18.562 12.469 1 89.19 358 ILE B N 1
ATOM 7503 C CA . ILE B 1 358 ? -37.562 19.859 13.094 1 89.19 358 ILE B CA 1
ATOM 7504 C C . ILE B 1 358 ? -38.156 20.859 12.086 1 89.19 358 ILE B C 1
ATOM 7506 O O . ILE B 1 358 ? -37.719 20.906 10.938 1 89.19 358 ILE B O 1
ATOM 7510 N N . LYS B 1 359 ? -39.219 21.438 12.453 1 86.5 359 LYS B N 1
ATOM 7511 C CA . LYS B 1 359 ? -39.875 22.375 11.547 1 86.5 359 LYS B CA 1
ATOM 7512 C C . LYS B 1 359 ? -39.562 23.828 11.945 1 86.5 359 LYS B C 1
ATOM 7514 O O . LYS B 1 359 ? -39.406 24.125 13.133 1 86.5 359 LYS B O 1
ATOM 7519 N N . CYS B 1 360 ? -39.469 24.734 11.031 1 83.94 360 CYS B N 1
ATOM 7520 C CA . CYS B 1 360 ? -39.406 26.188 11.172 1 83.94 360 CYS B CA 1
ATOM 7521 C C . CYS B 1 360 ? -38.281 26.609 12.102 1 83.94 360 CYS B C 1
ATOM 7523 O O . CYS B 1 360 ? -38.531 27.156 13.18 1 83.94 360 CYS B O 1
ATOM 7525 N N . VAL B 1 361 ? -37.094 26.438 11.695 1 92.56 361 VAL B N 1
ATOM 7526 C CA . VAL B 1 361 ? -35.938 26.781 12.516 1 92.56 361 VAL B CA 1
ATOM 7527 C C . VAL B 1 361 ? -35.562 28.25 12.289 1 92.56 361 VAL B C 1
ATOM 7529 O O . VAL B 1 361 ? -35.375 28.672 11.148 1 92.56 361 VAL B O 1
ATOM 7532 N N . THR B 1 362 ? -35.5 29.047 13.406 1 93 362 THR B N 1
ATOM 7533 C CA . THR B 1 362 ? -35.125 30.453 13.344 1 93 362 THR B CA 1
ATOM 7534 C C . THR B 1 362 ? -33.594 30.609 13.555 1 93 362 THR B C 1
ATOM 7536 O O . THR B 1 362 ? -33 31.578 13.094 1 93 362 THR B O 1
ATOM 7539 N N . GLY B 1 363 ? -33 29.703 14.336 1 95.06 363 GLY B N 1
ATOM 7540 C CA . GLY B 1 363 ? -31.547 29.688 14.383 1 95.06 363 GLY B CA 1
ATOM 7541 C C . GLY B 1 363 ? -30.984 29.969 15.766 1 95.06 363 GLY B C 1
ATOM 7542 O O . GLY B 1 363 ? -29.781 30.188 15.922 1 95.06 363 GLY B O 1
ATOM 7543 N N . ARG B 1 364 ? -31.812 30.047 16.844 1 96.81 364 ARG B N 1
ATOM 7544 C CA . ARG B 1 364 ? -31.297 30.172 18.203 1 96.81 364 ARG B CA 1
ATOM 7545 C C . ARG B 1 364 ? -30.656 28.875 18.672 1 96.81 364 ARG B C 1
ATOM 7547 O O . ARG B 1 364 ? -31.25 27.797 18.516 1 96.81 364 ARG B O 1
ATOM 7554 N N . VAL B 1 365 ? -29.484 28.922 19.234 1 98.06 365 VAL B N 1
ATOM 7555 C CA . VAL B 1 365 ? -28.766 27.734 19.703 1 98.06 365 VAL B CA 1
ATOM 7556 C C . VAL B 1 365 ? -28.375 27.906 21.156 1 98.06 365 VAL B C 1
ATOM 7558 O O . VAL B 1 365 ? -27.812 28.938 21.547 1 98.06 365 VAL B O 1
ATOM 7561 N N . ASP B 1 366 ? -28.641 26.875 21.984 1 98.06 366 ASP B N 1
ATOM 7562 C CA . ASP B 1 366 ? -28.312 26.922 23.406 1 98.06 366 ASP B CA 1
ATOM 7563 C C . ASP B 1 366 ? -27.594 25.641 23.844 1 98.06 366 ASP B C 1
ATOM 7565 O O . ASP B 1 366 ? -28 24.531 23.484 1 98.06 366 ASP B O 1
ATOM 7569 N N . TYR B 1 367 ? -26.531 25.859 24.5 1 98.12 367 TYR B N 1
ATOM 7570 C CA . TYR B 1 367 ? -25.844 24.797 25.234 1 98.12 367 TYR B CA 1
ATOM 7571 C C . TYR B 1 367 ? -26.078 24.953 26.734 1 98.12 367 TYR B C 1
ATOM 7573 O O . TYR B 1 367 ? -25.844 26.031 27.297 1 98.12 367 TYR B O 1
ATOM 7581 N N . PHE B 1 368 ? -26.562 23.875 27.375 1 97.56 368 PHE B N 1
ATOM 7582 C CA . PHE B 1 368 ? -26.797 23.906 28.812 1 97.56 368 PHE B CA 1
ATOM 7583 C C . PHE B 1 368 ? -25.938 22.875 29.531 1 97.56 368 PHE B C 1
ATOM 7585 O O . PHE B 1 368 ? -26.297 21.688 29.578 1 97.56 368 PHE B O 1
ATOM 7592 N N . ASN B 1 369 ? -24.859 23.297 30.219 1 97 369 ASN B N 1
ATOM 7593 C CA . ASN B 1 369 ? -23.984 22.469 31.031 1 97 369 ASN B CA 1
ATOM 7594 C C . ASN B 1 369 ? -23.562 21.203 30.312 1 97 369 ASN B C 1
ATOM 7596 O O . ASN B 1 369 ? -23.734 20.094 30.828 1 97 369 ASN B O 1
ATOM 7600 N N . VAL B 1 370 ? -23.078 21.422 29.188 1 97.56 370 VAL B N 1
ATOM 7601 C CA . VAL B 1 370 ? -22.734 20.281 28.328 1 97.56 370 VAL B CA 1
ATOM 7602 C C . VAL B 1 370 ? -21.344 19.781 28.703 1 97.56 370 VAL B C 1
ATOM 7604 O O . VAL B 1 370 ? -20.375 20.547 28.75 1 97.56 370 VAL B O 1
ATOM 7607 N N . SER B 1 371 ? -21.203 18.453 29 1 97.31 371 SER B N 1
ATOM 7608 C CA . SER B 1 371 ? -19.953 17.766 29.25 1 97.31 371 SER B CA 1
ATOM 7609 C C . SER B 1 371 ? -19.766 16.578 28.297 1 97.31 371 SER B C 1
ATOM 7611 O O . SER B 1 371 ? -20.688 15.789 28.094 1 97.31 371 SER B O 1
ATOM 7613 N N . PHE B 1 372 ? -18.625 16.594 27.656 1 95.31 372 PHE B N 1
ATOM 7614 C CA . PHE B 1 372 ? -18.391 15.57 26.656 1 95.31 372 PHE B CA 1
ATOM 7615 C C . PHE B 1 372 ? -16.953 15.094 26.688 1 95.31 372 PHE B C 1
ATOM 7617 O O . PHE B 1 372 ? -16.031 15.891 26.891 1 95.31 372 PHE B O 1
ATOM 7624 N N . LYS B 1 373 ? -16.812 13.805 26.562 1 91.25 373 LYS B N 1
ATOM 7625 C CA . LYS B 1 373 ? -15.508 13.141 26.469 1 91.25 373 LYS B CA 1
ATOM 7626 C C . LYS B 1 373 ? -15.461 12.195 25.266 1 91.25 373 LYS B C 1
ATOM 7628 O O . LYS B 1 373 ? -16.375 11.398 25.062 1 91.25 373 LYS B O 1
ATOM 7633 N N . TYR B 1 374 ? -14.453 12.484 24.406 1 85.56 374 TYR B N 1
ATOM 7634 C CA . TYR B 1 374 ? -14.281 11.562 23.281 1 85.56 374 TYR B CA 1
ATOM 7635 C C . TYR B 1 374 ? -13.961 10.156 23.766 1 85.56 374 TYR B C 1
ATOM 7637 O O . TYR B 1 374 ? -13.312 9.992 24.812 1 85.56 374 TYR B O 1
ATOM 7645 N N . LYS B 1 375 ? -14.383 9.234 22.969 1 78.88 375 LYS B N 1
ATOM 7646 C CA . LYS B 1 375 ? -14.125 7.852 23.344 1 78.88 375 LYS B CA 1
ATOM 7647 C C . LYS B 1 375 ? -12.625 7.559 23.359 1 78.88 375 LYS B C 1
ATOM 7649 O O . LYS B 1 375 ? -11.914 7.883 22.406 1 78.88 375 LYS B O 1
ATOM 7654 N N . GLY B 1 376 ? -12.141 7.062 24.391 1 66.81 376 GLY B N 1
ATOM 7655 C CA . GLY B 1 376 ? -10.742 6.684 24.5 1 66.81 376 GLY B CA 1
ATOM 7656 C C . GLY B 1 376 ? -9.883 7.77 25.125 1 66.81 376 GLY B C 1
ATOM 7657 O O . GLY B 1 376 ? -8.695 7.547 25.391 1 66.81 376 GLY B O 1
ATOM 7658 N N . ARG B 1 377 ? -10.484 8.93 25.328 1 73.44 377 ARG B N 1
ATOM 7659 C CA . ARG B 1 377 ? -9.727 10.008 25.938 1 73.44 377 ARG B CA 1
ATOM 7660 C C . ARG B 1 377 ? -10.078 10.148 27.422 1 73.44 377 ARG B C 1
ATOM 7662 O O . ARG B 1 377 ? -11.211 9.875 27.812 1 73.44 377 ARG B O 1
ATOM 7669 N N . GLU B 1 378 ? -9.156 10.492 28.188 1 74.31 378 GLU B N 1
ATOM 7670 C CA . GLU B 1 378 ? -9.375 10.625 29.609 1 74.31 378 GLU B CA 1
ATOM 7671 C C . GLU B 1 378 ? -9.875 12.023 29.969 1 74.31 378 GLU B C 1
ATOM 7673 O O . GLU B 1 378 ? -10.664 12.195 30.906 1 74.31 378 GLU B O 1
ATOM 7678 N N . GLU B 1 379 ? -9.484 12.938 29.25 1 80.56 379 GLU B N 1
ATOM 7679 C CA . GLU B 1 379 ? -9.844 14.32 29.562 1 80.56 379 GLU B CA 1
ATOM 7680 C C . GLU B 1 379 ? -11.133 14.734 28.859 1 80.56 379 GLU B C 1
ATOM 7682 O O . GLU B 1 379 ? -11.43 14.258 27.766 1 80.56 379 GLU B O 1
ATOM 7687 N N . TYR B 1 380 ? -11.898 15.539 29.562 1 90.81 380 TYR B N 1
ATOM 7688 C CA . TYR B 1 380 ? -13.117 16.094 28.984 1 90.81 380 TYR B CA 1
ATOM 7689 C C . TYR B 1 380 ? -12.781 17.156 27.938 1 90.81 380 TYR B C 1
ATOM 7691 O O . TYR B 1 380 ? -11.953 18.031 28.172 1 90.81 380 TYR B O 1
ATOM 7699 N N . ALA B 1 381 ? -13.352 16.922 26.797 1 91.81 381 ALA B N 1
ATOM 7700 C CA . ALA B 1 381 ? -13.211 17.953 25.766 1 91.81 381 ALA B CA 1
ATOM 7701 C C . ALA B 1 381 ? -14.047 19.172 26.109 1 91.81 381 ALA B C 1
ATOM 7703 O O . ALA B 1 381 ? -13.625 20.312 25.859 1 91.81 381 ALA B O 1
ATOM 7704 N N . LEU B 1 382 ? -15.258 18.938 26.562 1 95.62 382 LEU B N 1
ATOM 7705 C CA . LEU B 1 382 ? -16.125 19.969 27.141 1 95.62 382 LEU B CA 1
ATOM 7706 C C . LEU B 1 382 ? -16.516 19.625 28.578 1 95.62 382 LEU B C 1
ATOM 7708 O O . LEU B 1 382 ? -16.812 18.469 28.875 1 95.62 382 LEU B O 1
ATOM 7712 N N . ASN B 1 383 ? -16.422 20.609 29.422 1 96 383 ASN B N 1
ATOM 7713 C CA . ASN B 1 383 ? -16.734 20.438 30.828 1 96 383 ASN B CA 1
ATOM 7714 C C . ASN B 1 383 ? -17.719 21.484 31.328 1 96 383 ASN B C 1
ATOM 7716 O O . ASN B 1 383 ? -17.328 22.625 31.609 1 96 383 ASN B O 1
ATOM 7720 N N . ASN B 1 384 ? -18.938 21.078 31.531 1 95.81 384 ASN B N 1
ATOM 7721 C CA . ASN B 1 384 ? -20 21.969 31.984 1 95.81 384 ASN B CA 1
ATOM 7722 C C . ASN B 1 384 ? -20.062 23.234 31.141 1 95.81 384 ASN B C 1
ATOM 7724 O O . ASN B 1 384 ? -20.062 24.344 31.688 1 95.81 384 ASN B O 1
ATOM 7728 N N . PHE B 1 385 ? -20.062 23.078 29.891 1 96.75 385 PHE B N 1
ATOM 7729 C CA . PHE B 1 385 ? -20.031 24.156 28.906 1 96.75 385 PHE B CA 1
ATOM 7730 C C . PHE B 1 385 ? -21.422 24.719 28.672 1 96.75 385 PHE B C 1
ATOM 7732 O O . PHE B 1 385 ? -22.375 23.953 28.422 1 96.75 385 PHE B O 1
ATOM 7739 N N . SER B 1 386 ? -21.547 26 28.797 1 97.5 386 SER B N 1
ATOM 7740 C CA . SER B 1 386 ? -22.812 26.656 28.5 1 97.5 386 SER B CA 1
ATOM 7741 C C . SER B 1 386 ? -22.609 27.859 27.578 1 97.5 386 SER B C 1
ATOM 7743 O O . SER B 1 386 ? -21.641 28.609 27.719 1 97.5 386 SER B O 1
ATOM 7745 N N . MET B 1 387 ? -23.484 27.984 26.594 1 97.44 387 MET B N 1
ATOM 7746 C CA . MET B 1 387 ? -23.406 29.062 25.609 1 97.44 387 MET B CA 1
ATOM 7747 C C . MET B 1 387 ? -24.766 29.328 24.969 1 97.44 387 MET B C 1
ATOM 7749 O O . MET B 1 387 ? -25.531 28.391 24.734 1 97.44 387 MET B O 1
ATOM 7753 N N . THR B 1 388 ? -25.047 30.578 24.766 1 97.44 388 THR B N 1
ATOM 7754 C CA . THR B 1 388 ? -26.281 30.953 24.078 1 97.44 388 THR B CA 1
ATOM 7755 C C . THR B 1 388 ? -25.984 31.812 22.859 1 97.44 388 THR B C 1
ATOM 7757 O O . THR B 1 388 ? -25.219 32.781 22.922 1 97.44 388 THR B O 1
ATOM 7760 N N . VAL B 1 389 ? -26.562 31.438 21.75 1 97.31 389 VAL B N 1
ATOM 7761 C CA . VAL B 1 389 ? -26.469 32.188 20.5 1 97.31 389 VAL B CA 1
ATOM 7762 C C . VAL B 1 389 ? -27.875 32.625 20.047 1 97.31 389 VAL B C 1
ATOM 7764 O O . VAL B 1 389 ? -28.703 31.766 19.734 1 97.31 389 VAL B O 1
ATOM 7767 N N . GLU B 1 390 ? -28.078 33.875 19.969 1 96.25 390 GLU B N 1
ATOM 7768 C CA . GLU B 1 390 ? -29.375 34.375 19.562 1 96.25 390 GLU B CA 1
ATOM 7769 C C . GLU B 1 390 ? -29.547 34.344 18.047 1 96.25 390 GLU B C 1
ATOM 7771 O O . GLU B 1 390 ? -28.547 34.281 17.312 1 96.25 390 GLU B O 1
ATOM 7776 N N . THR B 1 391 ? -30.844 34.406 17.594 1 95.81 391 THR B N 1
ATOM 7777 C CA . THR B 1 391 ? -31.141 34.375 16.172 1 95.81 391 THR B CA 1
ATOM 7778 C C . THR B 1 391 ? -30.484 35.594 15.484 1 95.81 391 THR B C 1
ATOM 7780 O O . THR B 1 391 ? -30.609 36.719 15.93 1 95.81 391 THR B O 1
ATOM 7783 N N . GLY B 1 392 ? -29.672 35.281 14.406 1 93.25 392 GLY B N 1
ATOM 7784 C CA . GLY B 1 392 ? -29.062 36.312 13.602 1 93.25 392 GLY B CA 1
ATOM 7785 C C . GLY B 1 392 ? -27.766 36.844 14.188 1 93.25 392 GLY B C 1
ATOM 7786 O O . GLY B 1 392 ? -27.125 37.719 13.602 1 93.25 392 GLY B O 1
ATOM 7787 N N . GLN B 1 393 ? -27.375 36.281 15.305 1 94.38 393 GLN B N 1
ATOM 7788 C CA . GLN B 1 393 ? -26.188 36.75 16.016 1 94.38 393 GLN B CA 1
ATOM 7789 C C . GLN B 1 393 ? -24.938 36.031 15.492 1 94.38 393 GLN B C 1
ATOM 7791 O O . GLN B 1 393 ? -25 34.844 15.117 1 94.38 393 GLN B O 1
ATOM 7796 N N . THR B 1 394 ? -23.875 36.781 15.414 1 94.44 394 THR B N 1
ATOM 7797 C CA . THR B 1 394 ? -22.578 36.188 15.125 1 94.44 394 THR B CA 1
ATOM 7798 C C . THR B 1 394 ? -21.766 36 16.406 1 94.44 394 THR B C 1
ATOM 7800 O O . THR B 1 394 ? -21.422 36.969 17.062 1 94.44 394 THR B O 1
ATOM 7803 N N . VAL B 1 395 ? -21.453 34.75 16.734 1 95.5 395 VAL B N 1
ATOM 7804 C CA . VAL B 1 395 ? -20.734 34.406 17.953 1 95.5 395 VAL B CA 1
ATOM 7805 C C . VAL B 1 395 ? -19.375 33.812 17.594 1 95.5 395 VAL B C 1
ATOM 7807 O O . VAL B 1 395 ? -19.281 32.938 16.734 1 95.5 395 VAL B O 1
ATOM 7810 N N . ALA B 1 396 ? -18.328 34.312 18.234 1 94.44 396 ALA B N 1
ATOM 7811 C CA . ALA B 1 396 ? -16.984 33.781 18.047 1 94.44 396 ALA B CA 1
ATOM 7812 C C . ALA B 1 396 ? -16.531 33 19.266 1 94.44 396 ALA B C 1
ATOM 7814 O O . ALA B 1 396 ? -16.781 33.375 20.391 1 94.44 396 ALA B O 1
ATOM 7815 N N . ILE B 1 397 ? -15.992 31.891 18.969 1 94.62 397 ILE B N 1
ATOM 7816 C CA . ILE B 1 397 ? -15.383 31.062 20 1 94.62 397 ILE B CA 1
ATOM 7817 C C . ILE B 1 397 ? -13.859 31.094 19.859 1 94.62 397 ILE B C 1
ATOM 7819 O O . ILE B 1 397 ? -13.328 30.75 18.797 1 94.62 397 ILE B O 1
ATOM 7823 N N . VAL B 1 398 ? -13.18 31.547 20.938 1 90.94 398 VAL B N 1
ATOM 7824 C CA . VAL B 1 398 ? -11.727 31.641 20.891 1 90.94 398 VAL B CA 1
ATOM 7825 C C . VAL B 1 398 ? -11.125 30.922 22.094 1 90.94 398 VAL B C 1
ATOM 7827 O O . VAL B 1 398 ? -11.797 30.719 23.109 1 90.94 398 VAL B O 1
ATOM 7830 N N . GLY B 1 399 ? -9.984 30.516 21.922 1 85.81 399 GLY B N 1
ATOM 7831 C CA . GLY B 1 399 ? -9.273 29.797 22.969 1 85.81 399 GLY B CA 1
ATOM 7832 C C . GLY B 1 399 ? -8.039 29.078 22.469 1 85.81 399 GLY B C 1
ATOM 7833 O O . GLY B 1 399 ? -7.77 29.062 21.25 1 85.81 399 GLY B O 1
ATOM 7834 N N . GLU B 1 400 ? -7.398 28.5 23.391 1 76.69 400 GLU B N 1
ATOM 7835 C CA . GLU B 1 400 ? -6.184 27.766 23.031 1 76.69 400 GLU B CA 1
ATOM 7836 C C . GLU B 1 400 ? -6.508 26.469 22.281 1 76.69 400 GLU B C 1
ATOM 7838 O O . GLU B 1 400 ? -7.664 26.047 22.266 1 76.69 400 GLU B O 1
ATOM 7843 N N . SER B 1 401 ? -5.5 26.016 21.578 1 72.62 401 SER B N 1
ATOM 7844 C CA . SER B 1 401 ? -5.672 24.719 20.922 1 72.62 401 SER B CA 1
ATOM 7845 C C . SER B 1 401 ? -6.023 23.625 21.922 1 72.62 401 SER B C 1
ATOM 7847 O O . SER B 1 401 ? -5.441 23.562 23 1 72.62 401 SER B O 1
ATOM 7849 N N . GLY B 1 402 ? -6.996 22.875 21.609 1 75.38 402 GLY B N 1
ATOM 7850 C CA . GLY B 1 402 ? -7.398 21.781 22.484 1 75.38 402 GLY B CA 1
ATOM 7851 C C . GLY B 1 402 ? -8.406 22.203 23.531 1 75.38 402 GLY B C 1
ATOM 7852 O O . GLY B 1 402 ? -8.789 21.406 24.391 1 75.38 402 GLY B O 1
ATOM 7853 N N . SER B 1 403 ? -8.82 23.438 23.438 1 84.62 403 SER B N 1
ATOM 7854 C CA . SER B 1 403 ? -9.742 23.922 24.453 1 84.62 403 SER B CA 1
ATOM 7855 C C . SER B 1 403 ? -11.156 23.406 24.219 1 84.62 403 SER B C 1
ATOM 7857 O O . SER B 1 403 ? -12.039 23.594 25.062 1 84.62 403 SER B O 1
ATOM 7859 N N . GLY B 1 404 ? -11.406 22.734 23.094 1 89.5 404 GLY B N 1
ATOM 7860 C CA . GLY B 1 404 ? -12.703 22.125 22.828 1 89.5 404 GLY B CA 1
ATOM 7861 C C . GLY B 1 404 ? -13.539 22.906 21.828 1 89.5 404 GLY B C 1
ATOM 7862 O O . GLY B 1 404 ? -14.711 22.578 21.625 1 89.5 404 GLY B O 1
ATOM 7863 N N . LYS B 1 405 ? -13.016 23.875 21.203 1 91.75 405 LYS B N 1
ATOM 7864 C CA . LYS B 1 405 ? -13.742 24.766 20.297 1 91.75 405 LYS B CA 1
ATOM 7865 C C . LYS B 1 405 ? -14.43 23.969 19.188 1 91.75 405 LYS B C 1
ATOM 7867 O O . LYS B 1 405 ? -15.625 24.141 18.953 1 91.75 405 LYS B O 1
ATOM 7872 N N . SER B 1 406 ? -13.664 23.062 18.547 1 89.75 406 SER B N 1
ATOM 7873 C CA . SER B 1 406 ? -14.219 22.297 17.438 1 89.75 406 SER B CA 1
ATOM 7874 C C . SER B 1 406 ? -15.281 21.312 17.938 1 89.75 406 SER B C 1
ATOM 7876 O O . SER B 1 406 ? -16.219 21 17.203 1 89.75 406 SER B O 1
ATOM 7878 N N . THR B 1 407 ? -15.148 20.859 19.141 1 93.56 407 THR B N 1
ATOM 7879 C CA . THR B 1 407 ? -16.094 19.922 19.719 1 93.56 407 THR B CA 1
ATOM 7880 C C . THR B 1 407 ? -17.484 20.547 19.828 1 93.56 407 THR B C 1
ATOM 7882 O O . THR B 1 407 ? -18.5 19.859 19.641 1 93.56 407 THR B O 1
ATOM 7885 N N . VAL B 1 408 ? -17.484 21.844 20.109 1 96.25 408 VAL B N 1
ATOM 7886 C CA . VAL B 1 408 ? -18.75 22.547 20.203 1 96.25 408 VAL B CA 1
ATOM 7887 C C . VAL B 1 408 ? -19.516 22.438 18.891 1 96.25 408 VAL B C 1
ATOM 7889 O O . VAL B 1 408 ? -20.703 22.125 18.875 1 96.25 408 VAL B O 1
ATOM 7892 N N . LEU B 1 409 ? -18.781 22.578 17.812 1 95.69 409 LEU B N 1
ATOM 7893 C CA . LEU B 1 409 ? -19.391 22.531 16.484 1 95.69 409 LEU B CA 1
ATOM 7894 C C . LEU B 1 409 ? -19.797 21.109 16.125 1 95.69 409 LEU B C 1
ATOM 7896 O O . LEU B 1 409 ? -20.859 20.906 15.523 1 95.69 409 LEU B O 1
ATOM 7900 N N . HIS B 1 410 ? -19.047 20.172 16.516 1 93.94 410 HIS B N 1
ATOM 7901 C CA . HIS B 1 410 ? -19.312 18.781 16.188 1 93.94 410 HIS B CA 1
ATOM 7902 C C . HIS B 1 410 ? -20.578 18.281 16.891 1 93.94 410 HIS B C 1
ATOM 7904 O O . HIS B 1 410 ? -21.375 17.547 16.312 1 93.94 410 HIS B O 1
ATOM 7910 N N . LEU B 1 411 ? -20.75 18.688 18.094 1 95.25 411 LEU B N 1
ATOM 7911 C CA . LEU B 1 411 ? -21.922 18.266 18.859 1 95.25 411 LEU B CA 1
ATOM 7912 C C . LEU B 1 411 ? -23.203 18.875 18.297 1 95.25 411 LEU B C 1
ATOM 7914 O O . LEU B 1 411 ? -24.25 18.219 18.281 1 95.25 411 LEU B O 1
ATOM 7918 N N . LEU B 1 412 ? -23.047 20.094 17.859 1 95.75 412 LEU B N 1
ATOM 7919 C CA . LEU B 1 412 ? -24.203 20.75 17.266 1 95.75 412 LEU B CA 1
ATOM 7920 C C . LEU B 1 412 ? -24.672 20 16.031 1 95.75 412 LEU B C 1
ATOM 7922 O O . LEU B 1 412 ? -25.875 19.922 15.758 1 95.75 412 LEU B O 1
ATOM 7926 N N . GLN B 1 413 ? -23.75 19.438 15.32 1 93.94 413 GLN B N 1
ATOM 7927 C CA . GLN B 1 413 ? -24.047 18.719 14.086 1 93.94 413 GLN B CA 1
ATOM 7928 C C . GLN B 1 413 ? -24.453 17.266 14.375 1 93.94 413 GLN B C 1
ATOM 7930 O O . GLN B 1 413 ? -24.656 16.484 13.445 1 93.94 413 GLN B O 1
ATOM 7935 N N . ARG B 1 414 ? -24.438 16.875 15.586 1 92.81 414 ARG B N 1
ATOM 7936 C CA . ARG B 1 414 ? -24.828 15.539 16.031 1 92.81 414 ARG B CA 1
ATOM 7937 C C . ARG B 1 414 ? -23.859 14.477 15.539 1 92.81 414 ARG B C 1
ATOM 7939 O O . ARG B 1 414 ? -24.266 13.375 15.164 1 92.81 414 ARG B O 1
ATOM 7946 N N . PHE B 1 415 ? -22.672 14.875 15.477 1 90.5 415 PHE B N 1
ATOM 7947 C CA . PHE B 1 415 ? -21.656 13.898 15.109 1 90.5 415 PHE B CA 1
ATOM 7948 C C . PHE B 1 415 ? -21.406 12.914 16.25 1 90.5 415 PHE B C 1
ATOM 7950 O O . PHE B 1 415 ? -21 11.773 16.016 1 90.5 415 PHE B O 1
ATOM 7957 N N . TYR B 1 416 ? -21.672 13.414 17.5 1 89.81 416 TYR B N 1
ATOM 7958 C CA . TYR B 1 416 ? -21.5 12.602 18.703 1 89.81 416 TYR B CA 1
ATOM 7959 C C . TYR B 1 416 ? -22.719 12.711 19.625 1 89.81 416 TYR B C 1
ATOM 7961 O O . TYR B 1 416 ? -23.297 13.789 19.766 1 89.81 416 TYR B O 1
ATOM 7969 N N . ASP B 1 417 ? -23.078 11.578 20.281 1 86.19 417 ASP B N 1
ATOM 7970 C CA . ASP B 1 417 ? -24.281 11.57 21.109 1 86.19 417 ASP B CA 1
ATOM 7971 C C . ASP B 1 417 ? -23.922 11.336 22.578 1 86.19 417 ASP B C 1
ATOM 7973 O O . ASP B 1 417 ? -24.766 11.516 23.469 1 86.19 417 ASP B O 1
ATOM 7977 N N . GLY B 1 418 ? -22.828 11.016 22.953 1 87 418 GLY B N 1
ATOM 7978 C CA . GLY B 1 418 ? -22.484 10.586 24.297 1 87 418 GLY B CA 1
ATOM 7979 C C . GLY B 1 418 ? -22.109 11.734 25.219 1 87 418 GLY B C 1
ATOM 7980 O O . GLY B 1 418 ? -21.141 11.633 25.969 1 87 418 GLY B O 1
ATOM 7981 N N . TYR B 1 419 ? -22.922 12.906 25.156 1 93.56 419 TYR B N 1
ATOM 7982 C CA . TYR B 1 419 ? -22.609 14.039 26.031 1 93.56 419 TYR B CA 1
ATOM 7983 C C . TYR B 1 419 ? -23.672 14.188 27.109 1 93.56 419 TYR B C 1
ATOM 7985 O O . TYR B 1 419 ? -24.797 13.711 26.953 1 93.56 419 TYR B O 1
ATOM 7993 N N . GLU B 1 420 ? -23.297 14.75 28.25 1 95.62 420 GLU B N 1
ATOM 7994 C CA . GLU B 1 420 ? -24.219 15.164 29.312 1 95.62 420 GLU B CA 1
ATOM 7995 C C . GLU B 1 420 ? -24.688 16.609 29.109 1 95.62 420 GLU B C 1
ATOM 7997 O O . GLU B 1 420 ? -24.016 17.391 28.438 1 95.62 420 GLU B O 1
ATOM 8002 N N . GLY B 1 421 ? -25.844 16.891 29.641 1 96.69 421 GLY B N 1
ATOM 8003 C CA . GLY B 1 421 ? -26.422 18.219 29.422 1 96.69 421 GLY B CA 1
ATOM 8004 C C . GLY B 1 421 ? -27.375 18.25 28.25 1 96.69 421 GLY B C 1
ATOM 8005 O O . GLY B 1 421 ? -27.969 17.234 27.891 1 96.69 421 GLY B O 1
ATOM 8006 N N . GLU B 1 422 ? -27.562 19.578 27.781 1 96.81 422 GLU B N 1
ATOM 8007 C CA . GLU B 1 422 ? -28.547 19.703 26.719 1 96.81 422 GLU B CA 1
ATOM 8008 C C . GLU B 1 422 ? -28.109 20.719 25.672 1 96.81 422 GLU B C 1
ATOM 8010 O O . GLU B 1 422 ? -27.516 21.75 26.016 1 96.81 422 GLU B O 1
ATOM 8015 N N . ILE B 1 423 ? -28.359 20.359 24.469 1 97.5 423 ILE B N 1
ATOM 8016 C CA . ILE B 1 423 ? -28.188 21.281 23.344 1 97.5 423 ILE B CA 1
ATOM 8017 C C . ILE B 1 423 ? -29.531 21.484 22.641 1 97.5 423 ILE B C 1
ATOM 8019 O O . ILE B 1 423 ? -30.203 20.5 22.281 1 97.5 423 ILE B O 1
ATOM 8023 N N . THR B 1 424 ? -29.906 22.766 22.5 1 97.38 424 THR B N 1
ATOM 8024 C CA . THR B 1 424 ? -31.219 23.016 21.906 1 97.38 424 THR B CA 1
ATOM 8025 C C . THR B 1 424 ? -31.094 23.984 20.734 1 97.38 424 THR B C 1
ATOM 8027 O O . THR B 1 424 ? -30.188 24.828 20.703 1 97.38 424 THR B O 1
ATOM 8030 N N . ILE B 1 425 ? -31.969 23.844 19.766 1 97.19 425 ILE B N 1
ATOM 8031 C CA . ILE B 1 425 ? -32.219 24.797 18.672 1 97.19 425 ILE B CA 1
ATOM 8032 C C . ILE B 1 425 ? -33.625 25.344 18.766 1 97.19 425 ILE B C 1
ATOM 8034 O O . ILE B 1 425 ? -34.594 24.578 18.672 1 97.19 425 ILE B O 1
ATOM 8038 N N . ASP B 1 426 ? -33.75 26.562 18.953 1 96.75 426 ASP B N 1
ATOM 8039 C CA . ASP B 1 426 ? -35.031 27.234 19.125 1 96.75 426 ASP B CA 1
ATOM 8040 C C . ASP B 1 426 ? -35.844 26.562 20.234 1 96.75 426 ASP B C 1
ATOM 8042 O O . ASP B 1 426 ? -37.031 26.328 20.078 1 96.75 426 ASP B O 1
ATOM 8046 N N . GLY B 1 427 ? -35.125 26.141 21.188 1 94.44 427 GLY B N 1
ATOM 8047 C CA . GLY B 1 427 ? -35.75 25.594 22.375 1 94.44 427 GLY B CA 1
ATOM 8048 C C . GLY B 1 427 ? -36 24.109 22.281 1 94.44 427 GLY B C 1
ATOM 8049 O O . GLY B 1 427 ? -36.406 23.469 23.25 1 94.44 427 GLY B O 1
ATOM 8050 N N . HIS B 1 428 ? -35.75 23.531 21.219 1 95.38 428 HIS B N 1
ATOM 8051 C CA . HIS B 1 428 ? -35.969 22.094 21.031 1 95.38 428 HIS B CA 1
ATOM 8052 C C . HIS B 1 428 ? -34.656 21.328 21.172 1 95.38 428 HIS B C 1
ATOM 8054 O O . HIS B 1 428 ? -33.625 21.672 20.547 1 95.38 428 HIS B O 1
ATOM 8060 N N . ASN B 1 429 ? -34.781 20.266 21.922 1 95.56 429 ASN B N 1
ATOM 8061 C CA . ASN B 1 429 ? -33.594 19.438 22.109 1 95.56 429 ASN B CA 1
ATOM 8062 C C . ASN B 1 429 ? -33.188 18.703 20.812 1 95.56 429 ASN B C 1
ATOM 8064 O O . ASN B 1 429 ? -34.031 18.031 20.203 1 95.56 429 ASN B O 1
ATOM 8068 N N . VAL B 1 430 ? -31.953 18.781 20.438 1 94.88 430 VAL B N 1
ATOM 8069 C CA . VAL B 1 430 ? -31.5 18.25 19.156 1 94.88 430 VAL B CA 1
ATOM 8070 C C . VAL B 1 430 ? -31.594 16.734 19.156 1 94.88 430 VAL B C 1
ATOM 8072 O O . VAL B 1 430 ? -31.719 16.094 18.109 1 94.88 430 VAL B O 1
ATOM 8075 N N . LYS B 1 431 ? -31.578 16.094 20.297 1 92.44 431 LYS B N 1
ATOM 8076 C CA . LYS B 1 431 ? -31.625 14.633 20.422 1 92.44 431 LYS B CA 1
ATOM 8077 C C . LYS B 1 431 ? -33 14.094 20.078 1 92.44 431 LYS B C 1
ATOM 8079 O O . LYS B 1 431 ? -33.156 12.906 19.766 1 92.44 431 LYS B O 1
ATOM 8084 N N . ASP B 1 432 ? -33.938 14.984 20.047 1 91.38 432 ASP B N 1
ATOM 8085 C CA . ASP B 1 432 ? -35.312 14.57 19.828 1 91.38 432 ASP B CA 1
ATOM 8086 C C . ASP B 1 432 ? -35.656 14.516 18.344 1 91.38 432 ASP B C 1
ATOM 8088 O O . ASP B 1 432 ? -36.719 14.016 17.953 1 91.38 432 ASP B O 1
ATOM 8092 N N . PHE B 1 433 ? -34.781 14.984 17.547 1 92.12 433 PHE B N 1
ATOM 8093 C CA . PHE B 1 433 ? -35.031 15.062 16.125 1 92.12 433 PHE B CA 1
ATOM 8094 C C . PHE B 1 433 ? -34.031 14.219 15.344 1 92.12 433 PHE B C 1
ATOM 8096 O O . PHE B 1 433 ? -33.031 13.758 15.898 1 92.12 433 PHE B O 1
ATOM 8103 N N . SER B 1 434 ? -34.438 14.039 14.094 1 89.88 434 SER B N 1
ATOM 8104 C CA . SER B 1 434 ? -33.562 13.25 13.242 1 89.88 434 SER B CA 1
ATOM 8105 C C . SER B 1 434 ? -32.281 14.016 12.922 1 89.88 434 SER B C 1
ATOM 8107 O O . SER B 1 434 ? -32.312 15.242 12.742 1 89.88 434 SER B O 1
ATOM 8109 N N . ASP B 1 435 ? -31.172 13.297 12.766 1 88.81 435 ASP B N 1
ATOM 8110 C CA . ASP B 1 435 ? -29.891 13.906 12.438 1 88.81 435 ASP B CA 1
ATOM 8111 C C . ASP B 1 435 ? -29.969 14.656 11.109 1 88.81 435 ASP B C 1
ATOM 8113 O O . ASP B 1 435 ? -29.406 15.75 10.977 1 88.81 435 ASP B O 1
ATOM 8117 N N . LYS B 1 436 ? -30.719 14.047 10.258 1 86.94 436 LYS B N 1
ATOM 8118 C CA . LYS B 1 436 ? -30.859 14.656 8.93 1 86.94 436 LYS B CA 1
ATOM 8119 C C . LYS B 1 436 ? -31.547 16.016 9.023 1 86.94 436 LYS B C 1
ATOM 8121 O O . LYS B 1 436 ? -31.125 16.969 8.383 1 86.94 436 LYS B O 1
ATOM 8126 N N . SER B 1 437 ? -32.531 16.016 9.828 1 90.19 437 SER B N 1
ATOM 8127 C CA . SER B 1 437 ? -33.312 17.25 9.984 1 90.19 437 SER B CA 1
ATOM 8128 C C . SER B 1 437 ? -32.469 18.344 10.633 1 90.19 437 SER B C 1
ATOM 8130 O O . SER B 1 437 ? -32.562 19.516 10.25 1 90.19 437 SER B O 1
ATOM 8132 N N . ILE B 1 438 ? -31.703 17.969 11.531 1 92.81 438 ILE B N 1
ATOM 8133 C CA . ILE B 1 438 ? -30.875 18.938 12.227 1 92.81 438 ILE B CA 1
ATOM 8134 C C . ILE B 1 438 ? -29.781 19.453 11.289 1 92.81 438 ILE B C 1
ATOM 8136 O O . ILE B 1 438 ? -29.594 20.672 11.164 1 92.81 438 ILE B O 1
ATOM 8140 N N . ARG B 1 439 ? -29.203 18.594 10.609 1 92.12 439 ARG B N 1
ATOM 8141 C CA . ARG B 1 439 ? -28.062 18.953 9.75 1 92.12 439 ARG B CA 1
ATOM 8142 C C . ARG B 1 439 ? -28.531 19.734 8.531 1 92.12 439 ARG B C 1
ATOM 8144 O O . ARG B 1 439 ? -27.797 20.578 8.008 1 92.12 439 ARG B O 1
ATOM 8151 N N . SER B 1 440 ? -29.75 19.5 8.133 1 91.19 440 SER B N 1
ATOM 8152 C CA . SER B 1 440 ? -30.297 20.219 6.988 1 91.19 440 SER B CA 1
ATOM 8153 C C . SER B 1 440 ? -30.469 21.703 7.309 1 91.19 440 SER B C 1
ATOM 8155 O O . SER B 1 440 ? -30.594 22.531 6.398 1 91.19 440 SER B O 1
ATOM 8157 N N . ASN B 1 441 ? -30.359 22 8.555 1 94.56 441 ASN B N 1
ATOM 8158 C CA . ASN B 1 441 ? -30.516 23.391 8.977 1 94.56 441 ASN B CA 1
ATOM 8159 C C . ASN B 1 441 ? -29.172 24.031 9.312 1 94.56 441 ASN B C 1
ATOM 8161 O O . ASN B 1 441 ? -29.109 25.172 9.758 1 94.56 441 ASN B O 1
ATOM 8165 N N . ILE B 1 442 ? -28.141 23.297 9.078 1 95.5 442 ILE B N 1
ATOM 8166 C CA . ILE B 1 442 ? -26.812 23.766 9.43 1 95.5 442 ILE B CA 1
ATOM 8167 C C . ILE B 1 442 ? -25.891 23.656 8.211 1 95.5 442 ILE B C 1
ATOM 8169 O O . ILE B 1 442 ? -25.812 22.594 7.586 1 95.5 442 ILE B O 1
ATOM 8173 N N . ALA B 1 443 ? -25.25 24.703 7.809 1 94.19 443 ALA B N 1
ATOM 8174 C CA . ALA B 1 443 ? -24.172 24.672 6.816 1 94.19 443 ALA B CA 1
ATOM 8175 C C . ALA B 1 443 ? -22.812 24.812 7.477 1 94.19 443 ALA B C 1
ATOM 8177 O O . ALA B 1 443 ? -22.609 25.703 8.32 1 94.19 443 ALA B O 1
ATOM 8178 N N . SER B 1 444 ? -21.891 23.938 7.145 1 93.31 444 SER B N 1
ATOM 8179 C CA . SER B 1 444 ? -20.594 23.906 7.824 1 93.31 444 SER B CA 1
ATOM 8180 C C . SER B 1 444 ? -19.453 24.172 6.848 1 93.31 444 SER B C 1
ATOM 8182 O O . SER B 1 444 ? -19.469 23.703 5.711 1 93.31 444 SER B O 1
ATOM 8184 N N . VAL B 1 445 ? -18.547 24.984 7.262 1 91.31 445 VAL B N 1
ATOM 8185 C CA . VAL B 1 445 ? -17.281 25.203 6.574 1 91.31 445 VAL B CA 1
ATOM 8186 C C . VAL B 1 445 ? -16.141 24.672 7.438 1 91.31 445 VAL B C 1
ATOM 8188 O O . VAL B 1 445 ? -15.828 25.25 8.492 1 91.31 445 VAL B O 1
ATOM 8191 N N . PRO B 1 446 ? -15.539 23.625 6.949 1 88.44 446 PRO B N 1
ATOM 8192 C CA . PRO B 1 446 ? -14.508 22.984 7.77 1 88.44 446 PRO B CA 1
ATOM 8193 C C . PRO B 1 446 ? -13.172 23.734 7.73 1 88.44 446 PRO B C 1
ATOM 8195 O O . PRO B 1 446 ? -12.984 24.625 6.895 1 88.44 446 PRO B O 1
ATOM 8198 N N . GLN B 1 447 ? -12.344 23.297 8.719 1 81.75 447 GLN B N 1
ATOM 8199 C CA . GLN B 1 447 ? -11 23.844 8.812 1 81.75 447 GLN B CA 1
ATOM 8200 C C . GLN B 1 447 ? -10.18 23.5 7.57 1 81.75 447 GLN B C 1
ATOM 8202 O O . GLN B 1 447 ? -9.516 24.375 7 1 81.75 447 GLN B O 1
ATOM 8207 N N . THR B 1 448 ? -10.297 22.266 7.195 1 83.25 448 THR B N 1
ATOM 8208 C CA . THR B 1 448 ? -9.656 21.812 5.961 1 83.25 448 THR B CA 1
ATOM 8209 C C . THR B 1 448 ? -10.68 21.719 4.832 1 83.25 448 THR B C 1
ATOM 8211 O O . THR B 1 448 ? -11.602 20.906 4.891 1 83.25 448 THR B O 1
ATOM 8214 N N . PRO B 1 449 ? -10.398 22.625 3.83 1 89.31 449 PRO B N 1
ATOM 8215 C CA . PRO B 1 449 ? -11.391 22.625 2.754 1 89.31 449 PRO B CA 1
ATOM 8216 C C . PRO B 1 449 ? -11.43 21.297 1.985 1 89.31 449 PRO B C 1
ATOM 8218 O O . PRO B 1 449 ? -10.383 20.703 1.722 1 89.31 449 PRO B O 1
ATOM 8221 N N . VAL B 1 450 ? -12.625 20.906 1.63 1 91 450 VAL B N 1
ATOM 8222 C CA . VAL B 1 450 ? -12.844 19.625 0.961 1 91 450 VAL B CA 1
ATOM 8223 C C . VAL B 1 450 ? -13.414 19.859 -0.435 1 91 450 VAL B C 1
ATOM 8225 O O . VAL B 1 450 ? -14.422 20.547 -0.592 1 91 450 VAL B O 1
ATOM 8228 N N . ILE B 1 451 ? -12.75 19.344 -1.409 1 91.94 451 ILE B N 1
ATOM 8229 C CA . ILE B 1 451 ? -13.219 19.391 -2.789 1 91.94 451 ILE B CA 1
ATOM 8230 C C . ILE B 1 451 ? -13.359 17.969 -3.33 1 91.94 451 ILE B C 1
ATOM 8232 O O . ILE B 1 451 ? -12.438 17.156 -3.205 1 91.94 451 ILE B O 1
ATOM 8236 N N . PHE B 1 452 ? -14.523 17.703 -3.885 1 91.75 452 PHE B N 1
ATOM 8237 C CA . PHE B 1 452 ? -14.766 16.391 -4.477 1 91.75 452 PHE B CA 1
ATOM 8238 C C . PHE B 1 452 ? -14.383 16.375 -5.949 1 91.75 452 PHE B C 1
ATOM 8240 O O . PHE B 1 452 ? -14.375 17.422 -6.602 1 91.75 452 PHE B O 1
ATOM 8247 N N . SER B 1 453 ? -14.055 15.195 -6.473 1 89.75 453 SER B N 1
ATOM 8248 C CA . SER B 1 453 ? -13.695 15.055 -7.879 1 89.75 453 SER B CA 1
ATOM 8249 C C . SER B 1 453 ? -14.922 15.141 -8.781 1 89.75 453 SER B C 1
ATOM 8251 O O . SER B 1 453 ? -15.438 14.109 -9.234 1 89.75 453 SER B O 1
ATOM 8253 N N . MET B 1 454 ? -15.266 16.266 -9.125 1 91.25 454 MET B N 1
ATOM 8254 C CA . MET B 1 454 ? -16.422 16.578 -9.961 1 91.25 454 MET B CA 1
ATOM 8255 C C . MET B 1 454 ? -16.359 18.016 -10.453 1 91.25 454 MET B C 1
ATOM 8257 O O . MET B 1 454 ? -15.445 18.766 -10.102 1 91.25 454 MET B O 1
ATOM 8261 N N . PRO B 1 455 ? -17.312 18.391 -11.25 1 94.44 455 PRO B N 1
ATOM 8262 C CA . PRO B 1 455 ? -17.328 19.781 -11.703 1 94.44 455 PRO B CA 1
ATOM 8263 C C . PRO B 1 455 ? -17.531 20.781 -10.562 1 94.44 455 PRO B C 1
ATOM 8265 O O . PRO B 1 455 ? -18.156 20.438 -9.555 1 94.44 455 PRO B O 1
ATOM 8268 N N . ILE B 1 456 ? -17.031 21.969 -10.734 1 96.06 456 ILE B N 1
ATOM 8269 C CA . ILE B 1 456 ? -17.125 23 -9.703 1 96.06 456 ILE B CA 1
ATOM 8270 C C . ILE B 1 456 ? -18.594 23.266 -9.367 1 96.06 456 ILE B C 1
ATOM 8272 O O . ILE B 1 456 ? -18.938 23.469 -8.195 1 96.06 456 ILE B O 1
ATOM 8276 N N . GLU B 1 457 ? -19.391 23.25 -10.367 1 96.5 457 GLU B N 1
ATOM 8277 C CA . GLU B 1 457 ? -20.828 23.469 -10.148 1 96.5 457 GLU B CA 1
ATOM 8278 C C . GLU B 1 457 ? -21.406 22.453 -9.18 1 96.5 457 GLU B C 1
ATOM 8280 O O . GLU B 1 457 ? -22.141 22.812 -8.266 1 96.5 457 GLU B O 1
ATOM 8285 N N . ASP B 1 458 ? -21.031 21.266 -9.375 1 94.5 458 ASP B N 1
ATOM 8286 C CA . ASP B 1 458 ? -21.547 20.188 -8.547 1 94.5 458 ASP B CA 1
ATOM 8287 C C . ASP B 1 458 ? -20.984 20.25 -7.129 1 94.5 458 ASP B C 1
ATOM 8289 O O . ASP B 1 458 ? -21.641 19.859 -6.164 1 94.5 458 ASP B O 1
ATOM 8293 N N . ASN B 1 459 ? -19.766 20.719 -7.027 1 95.5 459 ASN B N 1
ATOM 8294 C CA . ASN B 1 459 ? -19.172 20.922 -5.711 1 95.5 459 ASN B CA 1
ATOM 8295 C C . ASN B 1 459 ? -19.953 21.953 -4.895 1 95.5 459 ASN B C 1
ATOM 8297 O O . ASN B 1 459 ? -20.188 21.766 -3.701 1 95.5 459 ASN B O 1
ATOM 8301 N N . ILE B 1 460 ? -20.328 22.953 -5.598 1 95.81 460 ILE B N 1
ATOM 8302 C CA . ILE B 1 460 ? -21.078 24.016 -4.922 1 95.81 460 ILE B CA 1
ATOM 8303 C C . ILE B 1 460 ? -22.5 23.531 -4.621 1 95.81 460 ILE B C 1
ATOM 8305 O O . ILE B 1 460 ? -23.016 23.766 -3.531 1 95.81 460 ILE B O 1
ATOM 8309 N N . LYS B 1 461 ? -23.047 22.703 -5.523 1 94.38 461 LYS B N 1
ATOM 8310 C CA . LYS B 1 461 ? -24.406 22.188 -5.383 1 94.38 461 LYS B CA 1
ATOM 8311 C C . LYS B 1 461 ? -24.453 21.031 -4.379 1 94.38 461 LYS B C 1
ATOM 8313 O O . LYS B 1 461 ? -25.531 20.531 -4.066 1 94.38 461 LYS B O 1
ATOM 8318 N N . TYR B 1 462 ? -23.344 20.719 -3.883 1 92.94 462 TYR B N 1
ATOM 8319 C CA . TYR B 1 462 ? -23.25 19.531 -3.031 1 92.94 462 TYR B CA 1
ATOM 8320 C C . TYR B 1 462 ? -24.172 19.656 -1.82 1 92.94 462 TYR B C 1
ATOM 8322 O O . TYR B 1 462 ? -24.719 18.656 -1.338 1 92.94 462 TYR B O 1
ATOM 8330 N N . SER B 1 463 ? -24.391 20.859 -1.344 1 91.81 463 SER B N 1
ATOM 8331 C CA . SER B 1 463 ? -25.219 21.141 -0.179 1 91.81 463 SER B CA 1
ATOM 8332 C C . SER B 1 463 ? -26.688 21.281 -0.573 1 91.81 463 SER B C 1
ATOM 8334 O O . SER B 1 463 ? -27.578 21.141 0.265 1 91.81 463 SER B O 1
ATOM 8336 N N . HIS B 1 464 ? -26.938 21.609 -1.751 1 92.56 464 HIS B N 1
ATOM 8337 C CA . HIS B 1 464 ? -28.266 21.781 -2.33 1 92.56 464 HIS B CA 1
ATOM 8338 C C . HIS B 1 464 ? -28.297 21.297 -3.775 1 92.56 464 HIS B C 1
ATOM 8340 O O . HIS B 1 464 ? -28.297 22.109 -4.707 1 92.56 464 HIS B O 1
ATOM 8346 N N . PRO B 1 465 ? -28.609 20.031 -3.941 1 88.94 465 PRO B N 1
ATOM 8347 C CA . PRO B 1 465 ? -28.484 19.406 -5.262 1 88.94 465 PRO B CA 1
ATOM 8348 C C . PRO B 1 465 ? -29.469 19.984 -6.281 1 88.94 465 PRO B C 1
ATOM 8350 O O . PRO B 1 465 ? -29.203 19.953 -7.484 1 88.94 465 PRO B O 1
ATOM 8353 N N . ASN B 1 466 ? -30.516 20.531 -5.867 1 90.06 466 ASN B N 1
ATOM 8354 C CA . ASN B 1 466 ? -31.547 21.031 -6.773 1 90.06 466 ASN B CA 1
ATOM 8355 C C . ASN B 1 466 ? -31.359 22.516 -7.062 1 90.06 466 ASN B C 1
ATOM 8357 O O . ASN B 1 466 ? -32.219 23.125 -7.707 1 90.06 466 ASN B O 1
ATOM 8361 N N . ALA B 1 467 ? -30.281 23.062 -6.598 1 94.31 467 ALA B N 1
ATOM 8362 C CA . ALA B 1 467 ? -30.031 24.469 -6.844 1 94.31 467 ALA B CA 1
ATOM 8363 C C . ALA B 1 467 ? -29.891 24.75 -8.336 1 94.31 467 ALA B C 1
ATOM 8365 O O . ALA B 1 467 ? -29.297 23.953 -9.07 1 94.31 467 ALA B O 1
ATOM 8366 N N . SER B 1 468 ? -30.422 25.844 -8.805 1 95.75 468 SER B N 1
ATOM 8367 C CA . SER B 1 468 ? -30.297 26.25 -10.203 1 95.75 468 SER B CA 1
ATOM 8368 C C . SER B 1 468 ? -28.906 26.828 -10.477 1 95.75 468 SER B C 1
ATOM 8370 O O . SER B 1 468 ? -28.172 27.156 -9.547 1 95.75 468 SER B O 1
ATOM 8372 N N . HIS B 1 469 ? -28.641 26.922 -11.742 1 95.69 469 HIS B N 1
ATOM 8373 C CA . HIS B 1 469 ? -27.359 27.5 -12.148 1 95.69 469 HIS B CA 1
ATOM 8374 C C . HIS B 1 469 ? -27.219 28.938 -11.664 1 95.69 469 HIS B C 1
ATOM 8376 O O . HIS B 1 469 ? -26.141 29.344 -11.219 1 95.69 469 HIS B O 1
ATOM 8382 N N . ASP B 1 470 ? -28.297 29.609 -11.695 1 96.12 470 ASP B N 1
ATOM 8383 C CA . ASP B 1 470 ? -28.281 31.016 -11.266 1 96.12 470 ASP B CA 1
ATOM 8384 C C . ASP B 1 470 ? -28 31.109 -9.766 1 96.12 470 ASP B C 1
ATOM 8386 O O . ASP B 1 470 ? -27.297 32.031 -9.328 1 96.12 470 ASP B O 1
ATOM 8390 N N . GLU B 1 471 ? -28.531 30.234 -9.047 1 95.88 471 GLU B N 1
ATOM 8391 C CA . GLU B 1 471 ? -28.281 30.219 -7.605 1 95.88 471 GLU B CA 1
ATOM 8392 C C . GLU B 1 471 ? -26.828 29.891 -7.293 1 95.88 471 GLU B C 1
ATOM 8394 O O . GLU B 1 471 ? -26.25 30.469 -6.367 1 95.88 471 GLU B O 1
ATOM 8399 N N . VAL B 1 472 ? -26.312 29.031 -8.086 1 96.88 472 VAL B N 1
ATOM 8400 C CA . VAL B 1 472 ? -24.922 28.625 -7.902 1 96.88 472 VAL B CA 1
ATOM 8401 C C . VAL B 1 472 ? -24 29.797 -8.211 1 96.88 472 VAL B C 1
ATOM 8403 O O . VAL B 1 472 ? -23.062 30.062 -7.469 1 96.88 472 VAL B O 1
ATOM 8406 N N . VAL B 1 473 ? -24.297 30.484 -9.273 1 96.75 473 VAL B N 1
ATOM 8407 C CA . VAL B 1 473 ? -23.484 31.625 -9.68 1 96.75 473 VAL B CA 1
ATOM 8408 C C . VAL B 1 473 ? -23.578 32.719 -8.633 1 96.75 473 VAL B C 1
ATOM 8410 O O . VAL B 1 473 ? -22.562 33.375 -8.297 1 96.75 473 VAL B O 1
ATOM 8413 N N . SER B 1 474 ? -24.75 32.969 -8.141 1 95.38 474 SER B N 1
ATOM 8414 C CA . SER B 1 474 ? -24.953 33.969 -7.098 1 95.38 474 SER B CA 1
ATOM 8415 C C . SER B 1 474 ? -24.156 33.625 -5.836 1 95.38 474 SER B C 1
ATOM 8417 O O . SER B 1 474 ? -23.547 34.5 -5.227 1 95.38 474 SER B O 1
ATOM 8419 N N . ALA B 1 475 ? -24.234 32.406 -5.465 1 95.19 475 ALA B N 1
ATOM 8420 C CA . ALA B 1 475 ? -23.5 31.938 -4.285 1 95.19 475 ALA B CA 1
ATOM 8421 C C . ALA B 1 475 ? -21.984 32.094 -4.492 1 95.19 475 ALA B C 1
ATOM 8423 O O . ALA B 1 475 ? -21.266 32.469 -3.578 1 95.19 475 ALA B O 1
ATOM 8424 N N . ALA B 1 476 ? -21.547 31.781 -5.672 1 96.12 476 ALA B N 1
ATOM 8425 C CA . ALA B 1 476 ? -20.125 31.891 -5.988 1 96.12 476 ALA B CA 1
ATOM 8426 C C . ALA B 1 476 ? -19.672 33.344 -5.949 1 96.12 476 ALA B C 1
ATOM 8428 O O . ALA B 1 476 ? -18.547 33.625 -5.543 1 96.12 476 ALA B O 1
ATOM 8429 N N . ASN B 1 477 ? -20.516 34.188 -6.414 1 94.75 477 ASN B N 1
ATOM 8430 C CA . ASN B 1 477 ? -20.203 35.594 -6.344 1 94.75 477 ASN B CA 1
ATOM 8431 C C . ASN B 1 477 ? -20.094 36.094 -4.898 1 94.75 477 ASN B C 1
ATOM 8433 O O . ASN B 1 477 ? -19.141 36.781 -4.547 1 94.75 477 ASN B O 1
ATOM 8437 N N . SER B 1 478 ? -21.031 35.656 -4.121 1 92.44 478 SER B N 1
ATOM 8438 C CA . SER B 1 478 ? -21.047 36.062 -2.713 1 92.44 478 SER B CA 1
ATOM 8439 C C . SER B 1 478 ? -19.859 35.438 -1.966 1 92.44 478 SER B C 1
ATOM 8441 O O . SER B 1 478 ? -19.359 36.062 -1.01 1 92.44 478 SER B O 1
ATOM 8443 N N . GLY B 1 479 ? -19.484 34.344 -2.402 1 93.5 479 GLY B N 1
ATOM 8444 C CA . GLY B 1 479 ? -18.344 33.656 -1.784 1 93.5 479 GLY B CA 1
ATOM 8445 C C . GLY B 1 479 ? -17.016 34.062 -2.393 1 93.5 479 GLY B C 1
ATOM 8446 O O . GLY B 1 479 ? -15.969 33.531 -2.02 1 93.5 479 GLY B O 1
ATOM 8447 N N . ASN B 1 480 ? -17.047 34.938 -3.348 1 92.56 480 ASN B N 1
ATOM 8448 C CA . ASN B 1 480 ? -15.867 35.438 -4.031 1 92.56 480 ASN B CA 1
ATOM 8449 C C . ASN B 1 480 ? -15.133 34.344 -4.801 1 92.56 480 ASN B C 1
ATOM 8451 O O . ASN B 1 480 ? -13.898 34.344 -4.828 1 92.56 480 ASN B O 1
ATOM 8455 N N . ALA B 1 481 ? -15.859 33.406 -5.285 1 93.88 481 ALA B N 1
ATOM 8456 C CA . ALA B 1 481 ? -15.266 32.344 -6.059 1 93.88 481 ALA B CA 1
ATOM 8457 C C . ALA B 1 481 ? -15.547 32.5 -7.551 1 93.88 481 ALA B C 1
ATOM 8459 O O . ALA B 1 481 ? -14.875 31.891 -8.383 1 93.88 481 ALA B O 1
ATOM 8460 N N . HIS B 1 482 ? -16.438 33.375 -7.887 1 94.56 482 HIS B N 1
ATOM 8461 C CA . HIS B 1 482 ? -16.922 33.531 -9.258 1 94.56 482 HIS B CA 1
ATOM 8462 C C . HIS B 1 482 ? -15.781 33.906 -10.203 1 94.56 482 HIS B C 1
ATOM 8464 O O . HIS B 1 482 ? -15.664 33.312 -11.289 1 94.56 482 HIS B O 1
ATOM 8470 N N . ASP B 1 483 ? -15.008 34.812 -9.805 1 90.31 483 ASP B N 1
ATOM 8471 C CA . ASP B 1 483 ? -13.984 35.344 -10.695 1 90.31 483 ASP B CA 1
ATOM 8472 C C . ASP B 1 483 ? -12.984 34.281 -11.102 1 90.31 483 ASP B C 1
ATOM 8474 O O . ASP B 1 483 ? -12.703 34.094 -12.289 1 90.31 483 ASP B O 1
ATOM 8478 N N . PHE B 1 484 ? -12.422 33.562 -10.117 1 88.88 484 PHE B N 1
ATOM 8479 C CA . PHE B 1 484 ? -11.414 32.562 -10.492 1 88.88 484 PHE B CA 1
ATOM 8480 C C . PHE B 1 484 ? -12.047 31.391 -11.219 1 88.88 484 PHE B C 1
ATOM 8482 O O . PHE B 1 484 ? -11.406 30.75 -12.062 1 88.88 484 PHE B O 1
ATOM 8489 N N . ILE B 1 485 ? -13.336 31.094 -10.938 1 94.44 485 ILE B N 1
ATOM 8490 C CA . ILE B 1 485 ? -14.039 30.031 -11.625 1 94.44 485 ILE B CA 1
ATOM 8491 C C . ILE B 1 485 ? -14.211 30.375 -13.102 1 94.44 485 ILE B C 1
ATOM 8493 O O . ILE B 1 485 ? -13.992 29.531 -13.977 1 94.44 485 ILE B O 1
ATOM 8497 N N . ASN B 1 486 ? -14.578 31.594 -13.312 1 92 486 ASN B N 1
ATOM 8498 C CA . ASN B 1 486 ? -14.805 32.062 -14.672 1 92 486 ASN B CA 1
ATOM 8499 C C . ASN B 1 486 ? -13.508 32.094 -15.477 1 92 486 ASN B C 1
ATOM 8501 O O . ASN B 1 486 ? -13.531 32 -16.703 1 92 486 ASN B O 1
ATOM 8505 N N . ASN B 1 487 ? -12.43 32.188 -14.867 1 88.94 487 ASN B N 1
ATOM 8506 C CA . ASN B 1 487 ? -11.133 32.219 -15.531 1 88.94 487 ASN B CA 1
ATOM 8507 C C . ASN B 1 487 ? -10.625 30.828 -15.883 1 88.94 487 ASN B C 1
ATOM 8509 O O . ASN B 1 487 ? -9.641 30.688 -16.609 1 88.94 487 ASN B O 1
ATOM 8513 N N . MET B 1 488 ? -11.289 29.891 -15.406 1 90.31 488 MET B N 1
ATOM 8514 C CA . MET B 1 488 ? -10.906 28.516 -15.742 1 90.31 488 MET B CA 1
ATOM 8515 C C . MET B 1 488 ? -11.43 28.125 -17.125 1 90.31 488 MET B C 1
ATOM 8517 O O . MET B 1 488 ? -12.398 28.703 -17.609 1 90.31 488 MET B O 1
ATOM 8521 N N . SER B 1 489 ? -10.867 27.109 -17.781 1 87.81 489 SER B N 1
ATOM 8522 C CA . SER B 1 489 ? -11.141 26.719 -19.156 1 87.81 489 SER B CA 1
ATOM 8523 C C . SER B 1 489 ? -12.609 26.375 -19.344 1 87.81 489 SER B C 1
ATOM 8525 O O . SER B 1 489 ? -13.219 26.75 -20.359 1 87.81 489 SER B O 1
ATOM 8527 N N . GLN B 1 490 ? -13.211 25.703 -18.453 1 94.06 490 GLN B N 1
ATOM 8528 C CA . GLN B 1 490 ? -14.602 25.281 -18.594 1 94.06 490 GLN B CA 1
ATOM 8529 C C . GLN B 1 490 ? -15.477 25.922 -17.516 1 94.06 490 GLN B C 1
ATOM 8531 O O . GLN B 1 490 ? -16.562 25.438 -17.219 1 94.06 490 GLN B O 1
ATOM 8536 N N . SER B 1 491 ? -14.914 26.922 -16.891 1 94.62 491 SER B N 1
ATOM 8537 C CA . SER B 1 491 ? -15.625 27.672 -15.875 1 94.62 491 SER B CA 1
ATOM 8538 C C . SER B 1 491 ? -16.266 26.75 -14.844 1 94.62 491 SER B C 1
ATOM 8540 O O . SER B 1 491 ? -15.586 25.906 -14.25 1 94.62 491 SER B O 1
ATOM 8542 N N . TYR B 1 492 ? -17.625 26.797 -14.812 1 95.81 492 TYR B N 1
ATOM 8543 C CA . TYR B 1 492 ? -18.328 26.047 -13.781 1 95.81 492 TYR B CA 1
ATOM 8544 C C . TYR B 1 492 ? -18.344 24.547 -14.102 1 95.81 492 TYR B C 1
ATOM 8546 O O . TYR B 1 492 ? -18.562 23.719 -13.219 1 95.81 492 TYR B O 1
ATOM 8554 N N . ASN B 1 493 ? -18.031 24.234 -15.266 1 94.94 493 ASN B N 1
ATOM 8555 C CA . ASN B 1 493 ? -18.016 22.844 -15.672 1 94.94 493 ASN B CA 1
ATOM 8556 C C . ASN B 1 493 ? -16.609 22.234 -15.578 1 94.94 493 ASN B C 1
ATOM 8558 O O . ASN B 1 493 ? -16.406 21.062 -15.906 1 94.94 493 ASN B O 1
ATOM 8562 N N . SER B 1 494 ? -15.742 23 -15.07 1 93.62 494 SER B N 1
ATOM 8563 C CA . SER B 1 494 ? -14.375 22.5 -14.938 1 93.62 494 SER B CA 1
ATOM 8564 C C . SER B 1 494 ? -14.289 21.375 -13.914 1 93.62 494 SER B C 1
ATOM 8566 O O . SER B 1 494 ? -14.781 21.516 -12.789 1 93.62 494 SER B O 1
ATOM 8568 N N . GLU B 1 495 ? -13.703 20.297 -14.312 1 91.38 495 GLU B N 1
ATOM 8569 C CA . GLU B 1 495 ? -13.461 19.188 -13.398 1 91.38 495 GLU B CA 1
ATOM 8570 C C . GLU B 1 495 ? -12.312 19.5 -12.445 1 91.38 495 GLU B C 1
ATOM 8572 O O . GLU B 1 495 ? -11.227 19.906 -12.883 1 91.38 495 GLU B O 1
ATOM 8577 N N . VAL B 1 496 ? -12.602 19.375 -11.141 1 89.69 496 VAL B N 1
ATOM 8578 C CA . VAL B 1 496 ? -11.57 19.703 -10.156 1 89.69 496 VAL B CA 1
ATOM 8579 C C . VAL B 1 496 ? -11.414 18.547 -9.18 1 89.69 496 VAL B C 1
ATOM 8581 O O . VAL B 1 496 ? -12.305 17.703 -9.047 1 89.69 496 VAL B O 1
ATOM 8584 N N . THR B 1 497 ? -10.281 18.469 -8.625 1 86 497 THR B N 1
ATOM 8585 C CA . THR B 1 497 ? -9.961 17.547 -7.539 1 86 497 THR B CA 1
ATOM 8586 C C . THR B 1 497 ? -9.359 18.281 -6.355 1 86 497 THR B C 1
ATOM 8588 O O . THR B 1 497 ? -9.148 19.5 -6.422 1 86 497 THR B O 1
ATOM 8591 N N . GLN B 1 498 ? -9.125 17.578 -5.242 1 84.19 498 GLN B N 1
ATOM 8592 C CA . GLN B 1 498 ? -8.578 18.172 -4.027 1 84.19 498 GLN B CA 1
ATOM 8593 C C . GLN B 1 498 ? -7.23 18.844 -4.301 1 84.19 498 GLN B C 1
ATOM 8595 O O . GLN B 1 498 ? -6.867 19.812 -3.641 1 84.19 498 GLN B O 1
ATOM 8600 N N . ASN B 1 499 ? -6.609 18.406 -5.344 1 73.69 499 ASN B N 1
ATOM 8601 C CA . ASN B 1 499 ? -5.266 18.906 -5.598 1 73.69 499 ASN B CA 1
ATOM 8602 C C . ASN B 1 499 ? -5.246 19.891 -6.758 1 73.69 499 ASN B C 1
ATOM 8604 O O . ASN B 1 499 ? -4.199 20.453 -7.082 1 73.69 499 ASN B O 1
ATOM 8608 N N . SER B 1 500 ? -6.348 20.219 -7.309 1 76.06 500 SER B N 1
ATOM 8609 C CA . SER B 1 500 ? -6.426 21.047 -8.508 1 76.06 500 SER B CA 1
ATOM 8610 C C . SER B 1 500 ? -6.453 22.531 -8.156 1 76.06 500 SER B C 1
ATOM 8612 O O . SER B 1 500 ? -6.156 23.375 -9 1 76.06 500 SER B O 1
ATOM 8614 N N . LEU B 1 501 ? -6.801 22.828 -6.895 1 83.06 501 LEU B N 1
ATOM 8615 C CA . LEU B 1 501 ? -7.043 24.203 -6.5 1 83.06 501 LEU B CA 1
ATOM 8616 C C . LEU B 1 501 ? -6.152 24.609 -5.328 1 83.06 501 LEU B C 1
ATOM 8618 O O . LEU B 1 501 ? -5.68 23.75 -4.582 1 83.06 501 LEU B O 1
ATOM 8622 N N . SER B 1 502 ? -5.918 25.844 -5.273 1 76.88 502 SER B N 1
ATOM 8623 C CA . SER B 1 502 ? -5.188 26.359 -4.117 1 76.88 502 SER B CA 1
ATOM 8624 C C . SER B 1 502 ? -6.047 26.297 -2.857 1 76.88 502 SER B C 1
ATOM 8626 O O . SER B 1 502 ? -7.266 26.141 -2.938 1 76.88 502 SER B O 1
ATOM 8628 N N . GLY B 1 503 ? -5.387 26.344 -1.683 1 81.19 503 GLY B N 1
ATOM 8629 C CA . GLY B 1 503 ? -6.113 26.344 -0.423 1 81.19 503 GLY B CA 1
ATOM 8630 C C . GLY B 1 503 ? -7.172 27.422 -0.345 1 81.19 503 GLY B C 1
ATOM 8631 O O . GLY B 1 503 ? -8.297 27.172 0.102 1 81.19 503 GLY B O 1
ATOM 8632 N N . GLY B 1 504 ? -6.812 28.609 -0.783 1 83.44 504 GLY B N 1
ATOM 8633 C CA . GLY B 1 504 ? -7.754 29.719 -0.785 1 83.44 504 GLY B CA 1
ATOM 8634 C C . GLY B 1 504 ? -8.93 29.5 -1.719 1 83.44 504 GLY B C 1
ATOM 8635 O O . GLY B 1 504 ? -10.07 29.828 -1.38 1 83.44 504 GLY B O 1
ATOM 8636 N N . GLN B 1 505 ? -8.648 28.969 -2.908 1 86.56 505 GLN B N 1
ATOM 8637 C CA . GLN B 1 505 ? -9.703 28.672 -3.871 1 86.56 505 GLN B CA 1
ATOM 8638 C C . GLN B 1 505 ? -10.672 27.625 -3.322 1 86.56 505 GLN B C 1
ATOM 8640 O O . GLN B 1 505 ? -11.891 27.766 -3.445 1 86.56 505 GLN B O 1
ATOM 8645 N N . LYS B 1 506 ? -10.125 26.656 -2.713 1 92.69 506 LYS B N 1
ATOM 8646 C CA . LYS B 1 506 ? -10.945 25.594 -2.139 1 92.69 506 LYS B CA 1
ATOM 8647 C C . LYS B 1 506 ? -11.875 26.141 -1.06 1 92.69 506 LYS B C 1
ATOM 8649 O O . LYS B 1 506 ? -13.055 25.781 -1.006 1 92.69 506 LYS B O 1
ATOM 8654 N N . GLN B 1 507 ? -11.289 26.969 -0.252 1 91.69 507 GLN B N 1
ATOM 8655 C CA . GLN B 1 507 ? -12.086 27.531 0.843 1 91.69 507 GLN B CA 1
ATOM 8656 C C . GLN B 1 507 ? -13.227 28.391 0.315 1 91.69 507 GLN B C 1
ATOM 8658 O O . GLN B 1 507 ? -14.328 28.375 0.872 1 91.69 507 GLN B O 1
ATOM 8663 N N . ARG B 1 508 ? -12.984 29.125 -0.715 1 92 508 ARG B N 1
ATOM 8664 C CA . ARG B 1 508 ? -14.016 29.984 -1.309 1 92 508 ARG B CA 1
ATOM 8665 C C . ARG B 1 508 ? -15.133 29.141 -1.916 1 92 508 ARG B C 1
ATOM 8667 O O . ARG B 1 508 ? -16.297 29.531 -1.879 1 92 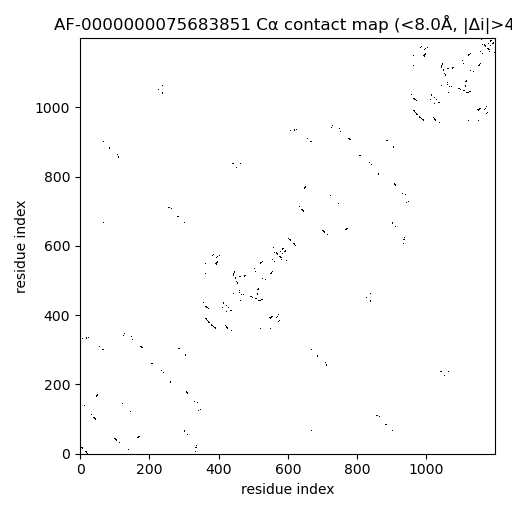508 ARG B O 1
ATOM 8674 N N . ILE B 1 509 ? -14.789 28.047 -2.441 1 94.19 509 ILE B N 1
ATOM 8675 C CA . ILE B 1 509 ? -15.797 27.125 -2.949 1 94.19 509 ILE B CA 1
ATOM 8676 C C . ILE B 1 509 ? -16.609 26.562 -1.788 1 94.19 509 ILE B C 1
ATOM 8678 O O . ILE B 1 509 ? -17.828 26.438 -1.88 1 94.19 509 ILE B O 1
ATOM 8682 N N . CYS B 1 510 ? -15.953 26.219 -0.698 1 94.56 510 CYS B N 1
ATOM 8683 C CA . CYS B 1 510 ? -16.641 25.688 0.471 1 94.56 510 CYS B CA 1
ATOM 8684 C C . CYS B 1 510 ? -17.609 26.703 1.056 1 94.56 510 CYS B C 1
ATOM 8686 O O . CYS B 1 510 ? -18.703 26.359 1.486 1 94.56 510 CYS B O 1
ATOM 8688 N N . ILE B 1 511 ? -17.156 27.922 1.05 1 93.5 511 ILE B N 1
ATOM 8689 C CA . ILE B 1 511 ? -18.016 28.984 1.544 1 93.5 511 ILE B CA 1
ATOM 8690 C C . ILE B 1 511 ? -19.219 29.141 0.613 1 93.5 511 ILE B C 1
ATOM 8692 O O . ILE B 1 511 ? -20.344 29.312 1.073 1 93.5 511 ILE B O 1
ATOM 8696 N N . SER B 1 512 ? -18.953 29.125 -0.696 1 94.94 512 SER B N 1
ATOM 8697 C CA . SER B 1 512 ? -20.031 29.188 -1.667 1 94.94 512 SER B CA 1
ATOM 8698 C C . SER B 1 512 ? -21.031 28.047 -1.464 1 94.94 512 SER B C 1
ATOM 8700 O O . SER B 1 512 ? -22.234 28.234 -1.606 1 94.94 512 SER B O 1
ATOM 8702 N N . ARG B 1 513 ? -20.5 26.922 -1.187 1 95.12 513 ARG B N 1
ATOM 8703 C CA . ARG B 1 513 ? -21.328 25.75 -0.879 1 95.12 513 ARG B CA 1
ATOM 8704 C C . ARG B 1 513 ? -22.219 26.016 0.324 1 95.12 513 ARG B C 1
ATOM 8706 O O . ARG B 1 513 ? -23.406 25.641 0.321 1 95.12 513 ARG B O 1
ATOM 8713 N N . ALA B 1 514 ? -21.672 26.609 1.31 1 93.44 514 ALA B N 1
ATOM 8714 C CA . ALA B 1 514 ? -22.438 26.938 2.508 1 93.44 514 ALA B CA 1
ATOM 8715 C C . ALA B 1 514 ? -23.516 27.969 2.197 1 93.44 514 ALA B C 1
ATOM 8717 O O . ALA B 1 514 ? -24.625 27.922 2.754 1 93.44 514 ALA B O 1
ATOM 8718 N N . ILE B 1 515 ? -23.219 28.922 1.344 1 93.5 515 ILE B N 1
ATOM 8719 C CA . ILE B 1 515 ? -24.156 30 0.987 1 93.5 515 ILE B CA 1
ATOM 8720 C C . ILE B 1 515 ? -25.344 29.422 0.226 1 93.5 515 ILE B C 1
ATOM 8722 O O . ILE B 1 515 ? -26.484 29.75 0.513 1 93.5 515 ILE B O 1
ATOM 8726 N N . VAL B 1 516 ? -25.031 28.562 -0.714 1 94.31 516 VAL B N 1
ATOM 8727 C CA . VAL B 1 516 ? -26.094 28.016 -1.558 1 94.31 516 VAL B CA 1
ATOM 8728 C C . VAL B 1 516 ? -27.031 27.156 -0.717 1 94.31 516 VAL B C 1
ATOM 8730 O O . VAL B 1 516 ? -28.219 27.031 -1.02 1 94.31 516 VAL B O 1
ATOM 8733 N N . ALA B 1 517 ? -26.547 26.578 0.321 1 93.31 517 ALA B N 1
ATOM 8734 C CA . ALA B 1 517 ? -27.375 25.766 1.217 1 93.31 517 ALA B CA 1
ATOM 8735 C C . ALA B 1 517 ? -28.484 26.609 1.84 1 93.31 517 ALA B C 1
ATOM 8737 O O . ALA B 1 517 ? -29.562 26.094 2.152 1 93.31 517 ALA B O 1
ATOM 8738 N N . ASN B 1 518 ? -28.203 27.875 2.062 1 91.38 518 ASN B N 1
ATOM 8739 C CA . ASN B 1 518 ? -29.156 28.844 2.58 1 91.38 518 ASN B CA 1
ATOM 8740 C C . ASN B 1 518 ? -29.812 28.359 3.863 1 91.38 518 ASN B C 1
ATOM 8742 O O . ASN B 1 518 ? -31.047 28.344 3.973 1 91.38 518 ASN B O 1
ATOM 8746 N N . THR B 1 519 ? -29.047 27.938 4.824 1 94.75 519 THR B N 1
ATOM 8747 C CA . THR B 1 519 ? -29.531 27.438 6.105 1 94.75 519 THR B CA 1
ATOM 8748 C C . THR B 1 519 ? -29.578 28.562 7.137 1 94.75 519 THR B C 1
ATOM 8750 O O . THR B 1 519 ? -28.875 29.562 7 1 94.75 519 THR B O 1
ATOM 8753 N N . PRO B 1 520 ? -30.375 28.406 8.156 1 95.75 520 PRO B N 1
ATOM 8754 C CA . PRO B 1 520 ? -30.469 29.438 9.188 1 95.75 520 PRO B CA 1
ATOM 8755 C C . PRO B 1 520 ? -29.219 29.5 10.07 1 95.75 520 PRO B C 1
ATOM 8757 O O . PRO B 1 520 ? -28.906 30.562 10.633 1 95.75 520 PRO B O 1
ATOM 8760 N N . ILE B 1 521 ? -28.547 28.422 10.156 1 96.62 521 ILE B N 1
ATOM 8761 C CA . ILE B 1 521 ? -27.375 28.359 11.016 1 96.62 521 ILE B CA 1
ATOM 8762 C C . ILE B 1 521 ? -26.141 28.047 10.18 1 96.62 521 ILE B C 1
ATOM 8764 O O . ILE B 1 521 ? -26.141 27.125 9.367 1 96.62 521 ILE B O 1
ATOM 8768 N N . ILE B 1 522 ? -25.094 28.828 10.375 1 95.62 522 ILE B N 1
ATOM 8769 C CA . ILE B 1 522 ? -23.812 28.625 9.688 1 95.62 522 ILE B CA 1
ATOM 8770 C C . ILE B 1 522 ? -22.703 28.438 10.703 1 95.62 522 ILE B C 1
ATOM 8772 O O . ILE B 1 522 ? -22.578 29.203 11.664 1 95.62 522 ILE B O 1
ATOM 8776 N N . ILE B 1 523 ? -21.938 27.391 10.547 1 95.75 523 ILE B N 1
ATOM 8777 C CA . ILE B 1 523 ? -20.812 27.156 11.438 1 95.75 523 ILE B CA 1
ATOM 8778 C C . ILE B 1 523 ? -19.5 27.219 10.641 1 95.75 523 ILE B C 1
ATOM 8780 O O . ILE B 1 523 ? -19.406 26.625 9.57 1 95.75 523 ILE B O 1
ATOM 8784 N N . LEU B 1 524 ? -18.531 27.953 11.141 1 93.38 524 LEU B N 1
ATOM 8785 C CA . LEU B 1 524 ? -17.219 28.141 10.523 1 93.38 524 LEU B CA 1
ATOM 8786 C C . LEU B 1 524 ? -16.109 27.656 11.461 1 93.38 524 LEU B C 1
ATOM 8788 O O . LEU B 1 524 ? -15.875 28.25 12.508 1 93.38 524 LEU B O 1
ATOM 8792 N N . ASP B 1 525 ? -15.469 26.578 11.078 1 91 525 ASP B N 1
ATOM 8793 C CA . ASP B 1 525 ? -14.375 26.047 11.883 1 91 525 ASP B CA 1
ATOM 8794 C C . ASP B 1 525 ? -13.023 26.469 11.336 1 91 525 ASP B C 1
ATOM 8796 O O . ASP B 1 525 ? -12.445 25.797 10.484 1 91 525 ASP B O 1
ATOM 8800 N N . LYS B 1 526 ? -12.438 27.484 11.883 1 84.38 526 LYS B N 1
ATOM 8801 C CA . LYS B 1 526 ? -11.148 28.031 11.484 1 84.38 526 LYS B CA 1
ATOM 8802 C C . LYS B 1 526 ? -11.062 28.203 9.969 1 84.38 526 LYS B C 1
ATOM 8804 O O . LYS B 1 526 ? -10.102 27.75 9.344 1 84.38 526 LYS B O 1
ATOM 8809 N N . ALA B 1 527 ? -12.039 28.812 9.453 1 79.38 527 ALA B N 1
ATOM 8810 C CA . ALA B 1 527 ? -12.227 28.875 8.008 1 79.38 527 ALA B CA 1
ATOM 8811 C C . ALA B 1 527 ? -11.141 29.719 7.344 1 79.38 527 ALA B C 1
ATOM 8813 O O . ALA B 1 527 ? -10.93 29.625 6.133 1 79.38 527 ALA B O 1
ATOM 8814 N N . THR B 1 528 ? -10.461 30.484 8.086 1 75.69 528 THR B N 1
ATOM 8815 C CA . THR B 1 528 ? -9.461 31.359 7.496 1 75.69 528 THR B CA 1
ATOM 8816 C C . THR B 1 528 ? -8.055 30.922 7.895 1 75.69 528 THR B C 1
ATOM 8818 O O . THR B 1 528 ? -7.07 31.609 7.586 1 75.69 528 THR B O 1
ATOM 8821 N N . ALA B 1 529 ? -8.125 29.703 8.469 1 66.38 529 ALA B N 1
ATOM 8822 C CA . ALA B 1 529 ? -6.824 29.219 8.922 1 66.38 529 ALA B CA 1
ATOM 8823 C C . ALA B 1 529 ? -5.953 28.797 7.742 1 66.38 529 ALA B C 1
ATOM 8825 O O . ALA B 1 529 ? -6.461 28.328 6.723 1 66.38 529 ALA B O 1
ATOM 8826 N N . SER B 1 530 ? -4.699 29.125 7.77 1 60.16 530 SER B N 1
ATOM 8827 C CA . SER B 1 530 ? -3.672 28.656 6.848 1 60.16 530 SER B CA 1
ATOM 8828 C C . SER B 1 530 ? -3.812 29.312 5.477 1 60.16 530 SER B C 1
ATOM 8830 O O . SER B 1 530 ? -3.352 28.766 4.473 1 60.16 530 SER B O 1
ATOM 8832 N N . LEU B 1 531 ? -4.668 30.344 5.426 1 67.88 531 LEU B N 1
ATOM 8833 C CA . LEU B 1 531 ? -4.848 31.047 4.16 1 67.88 531 LEU B CA 1
ATOM 8834 C C . LEU B 1 531 ? -3.893 32.25 4.062 1 67.88 531 LEU B C 1
ATOM 8836 O O . LEU B 1 531 ? -3.484 32.781 5.082 1 67.88 531 LEU B O 1
ATOM 8840 N N . ASP B 1 532 ? -3.543 32.531 2.869 1 61.75 532 ASP B N 1
ATOM 8841 C CA . ASP B 1 532 ? -2.807 33.781 2.643 1 61.75 532 ASP B CA 1
ATOM 8842 C C . ASP B 1 532 ? -3.693 35 2.898 1 61.75 532 ASP B C 1
ATOM 8844 O O . ASP B 1 532 ? -4.918 34.875 2.953 1 61.75 532 ASP B O 1
ATOM 8848 N N . THR B 1 533 ? -3.074 36.156 3.053 1 63.06 533 THR B N 1
ATOM 8849 C CA . THR B 1 533 ? -3.748 37.375 3.465 1 63.06 533 THR B CA 1
ATOM 8850 C C . THR B 1 533 ? -4.844 37.75 2.471 1 63.06 533 THR B C 1
ATOM 8852 O O . THR B 1 533 ? -5.941 38.156 2.869 1 63.06 533 THR B O 1
ATOM 8855 N N . GLU B 1 534 ? -4.523 37.594 1.239 1 68.56 534 GLU B N 1
ATOM 8856 C CA . GLU B 1 534 ? -5.516 37.969 0.229 1 68.56 534 GLU B CA 1
ATOM 8857 C C . GLU B 1 534 ? -6.73 37.031 0.307 1 68.56 534 GLU B C 1
ATOM 8859 O O . GLU B 1 534 ? -7.871 37.5 0.304 1 68.56 534 GLU B O 1
ATOM 8864 N N . SER B 1 535 ? -6.441 35.844 0.301 1 76 535 SER B N 1
ATOM 8865 C CA . SER B 1 535 ? -7.508 34.844 0.404 1 76 535 SER B CA 1
ATOM 8866 C C . SER B 1 535 ? -8.297 35 1.698 1 76 535 SER B C 1
ATOM 8868 O O . SER B 1 535 ? -9.516 34.844 1.714 1 76 535 SER B O 1
ATOM 8870 N N . GLU B 1 536 ? -7.531 35.344 2.713 1 78.44 536 GLU B N 1
ATOM 8871 C CA . GLU B 1 536 ? -8.18 35.562 4.004 1 78.44 536 GLU B CA 1
ATOM 8872 C C . GLU B 1 536 ? -9.188 36.719 3.922 1 78.44 536 GLU B C 1
ATOM 8874 O O . GLU B 1 536 ? -10.297 36.594 4.449 1 78.44 536 GLU B O 1
ATOM 8879 N N . SER B 1 537 ? -8.75 37.75 3.322 1 79.5 537 SER B N 1
ATOM 8880 C CA . SER B 1 537 ? -9.617 38.906 3.193 1 79.5 537 SER B CA 1
ATOM 8881 C C . SER B 1 537 ? -10.875 38.562 2.404 1 79.5 537 SER B C 1
ATOM 8883 O O . SER B 1 537 ? -11.977 39 2.771 1 79.5 537 SER B O 1
ATOM 8885 N N . LEU B 1 538 ? -10.727 37.875 1.357 1 80.88 538 LEU B N 1
ATOM 8886 C CA . LEU B 1 538 ? -11.859 37.469 0.518 1 80.88 538 LEU B CA 1
ATOM 8887 C C . LEU B 1 538 ? -12.82 36.562 1.28 1 80.88 538 LEU B C 1
ATOM 8889 O O . LEU B 1 538 ? -14.039 36.75 1.185 1 80.88 538 LEU B O 1
ATOM 8893 N N . VAL B 1 539 ? -12.273 35.719 1.987 1 83.5 539 VAL B N 1
ATOM 8894 C CA . VAL B 1 539 ? -13.086 34.781 2.77 1 83.5 539 VAL B CA 1
ATOM 8895 C C . VAL B 1 539 ? -13.805 35.531 3.883 1 83.5 539 VAL B C 1
ATOM 8897 O O . VAL B 1 539 ? -14.984 35.281 4.148 1 83.5 539 VAL B O 1
ATOM 8900 N N . GLN B 1 540 ? -13.078 36.438 4.477 1 83.56 540 GLN B N 1
ATOM 8901 C CA . GLN B 1 540 ? -13.68 37.25 5.531 1 83.56 540 GLN B CA 1
ATOM 8902 C C . GLN B 1 540 ? -14.852 38.062 4.992 1 83.56 540 GLN B C 1
ATOM 8904 O O . GLN B 1 540 ? -15.891 38.156 5.648 1 83.56 540 GLN B O 1
ATOM 8909 N N . LYS B 1 541 ? -14.688 38.625 3.875 1 85.25 541 LYS B N 1
ATOM 8910 C CA . LYS B 1 541 ? -15.758 39.406 3.236 1 85.25 541 LYS B CA 1
ATOM 8911 C C . LYS B 1 541 ? -16.969 38.5 2.98 1 85.25 541 LYS B C 1
ATOM 8913 O O . LYS B 1 541 ? -18.109 38.969 3.125 1 85.25 541 LYS B O 1
ATOM 8918 N N . SER B 1 542 ? -16.719 37.344 2.543 1 85.44 542 SER B N 1
ATOM 8919 C CA . SER B 1 542 ? -17.797 36.406 2.275 1 85.44 542 SER B CA 1
ATOM 8920 C C . SER B 1 542 ? -18.562 36.062 3.549 1 85.44 542 SER B C 1
ATOM 8922 O O . SER B 1 542 ? -19.781 35.906 3.52 1 85.44 542 SER B O 1
ATOM 8924 N N . ILE B 1 543 ? -17.891 35.969 4.594 1 84.31 543 ILE B N 1
ATOM 8925 C CA . ILE B 1 543 ? -18.484 35.625 5.883 1 84.31 543 ILE B CA 1
ATOM 8926 C C . ILE B 1 543 ? -19.359 36.781 6.363 1 84.31 543 ILE B C 1
ATOM 8928 O O . ILE B 1 543 ? -20.406 36.531 6.977 1 84.31 543 ILE B O 1
ATOM 8932 N N . GLU B 1 544 ? -18.938 37.969 6.086 1 82.62 544 GLU B N 1
ATOM 8933 C CA . GLU B 1 544 ? -19.688 39.156 6.5 1 82.62 544 GLU B CA 1
ATOM 8934 C C . GLU B 1 544 ? -21.078 39.156 5.875 1 82.62 544 GLU B C 1
ATOM 8936 O O . GLU B 1 544 ? -22 39.781 6.41 1 82.62 544 GLU B O 1
ATOM 8941 N N . ASN B 1 545 ? -21.172 38.438 4.781 1 80.12 545 ASN B N 1
ATOM 8942 C CA . ASN B 1 545 ? -22.469 38.375 4.109 1 80.12 545 ASN B CA 1
ATOM 8943 C C . ASN B 1 545 ? -23.516 37.688 4.98 1 80.12 545 ASN B C 1
ATOM 8945 O O . ASN B 1 545 ? -24.719 37.875 4.785 1 80.12 545 ASN B O 1
ATOM 8949 N N . PHE B 1 546 ? -23.094 36.906 5.898 1 84.81 546 PHE B N 1
ATOM 8950 C CA . PHE B 1 546 ? -24.016 36.156 6.754 1 84.81 546 PHE B CA 1
ATOM 8951 C C . PHE B 1 546 ? -24.484 37.031 7.918 1 84.81 546 PHE B C 1
ATOM 8953 O O . PHE B 1 546 ? -25.5 36.719 8.547 1 8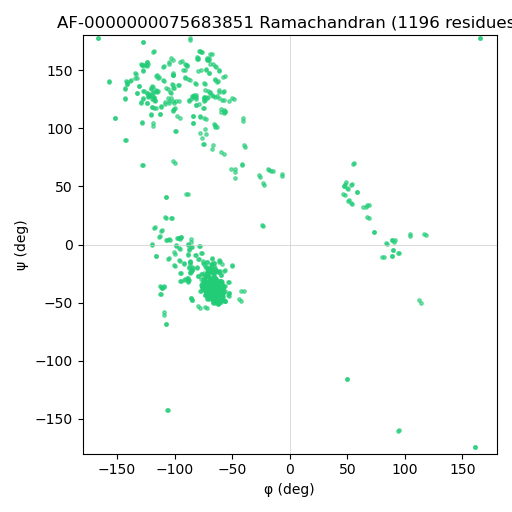4.81 546 PHE B O 1
ATOM 8960 N N . HIS B 1 547 ? -23.703 38.062 8.164 1 81.94 547 HIS B N 1
ATOM 8961 C CA . HIS B 1 547 ? -23.938 38.844 9.375 1 81.94 547 HIS B CA 1
ATOM 8962 C C . HIS B 1 547 ? -25.312 39.469 9.359 1 81.94 547 HIS B C 1
ATOM 8964 O O . HIS B 1 547 ? -25.703 40.125 8.375 1 81.94 547 HIS B O 1
ATOM 8970 N N . GLY B 1 548 ? -26 39.344 10.414 1 81.25 548 GLY B N 1
ATOM 8971 C CA . GLY B 1 548 ? -27.312 39.938 10.57 1 81.25 548 GLY B CA 1
ATOM 8972 C C . GLY B 1 548 ? -28.422 39.156 9.906 1 81.25 548 GLY B C 1
ATOM 8973 O O . GLY B 1 548 ? -29.609 39.406 10.18 1 81.25 548 GLY B O 1
ATOM 8974 N N . GLN B 1 549 ? -28.109 38.219 9.133 1 86.5 549 GLN B N 1
ATOM 8975 C CA . GLN B 1 549 ? -29.125 37.469 8.398 1 86.5 549 GLN B CA 1
ATOM 8976 C C . GLN B 1 549 ? -29.234 36.031 8.914 1 86.5 549 GLN B C 1
ATOM 8978 O O . GLN B 1 549 ? -30.312 35.438 8.898 1 86.5 549 GLN B O 1
ATOM 8983 N N . LYS B 1 550 ? -28.156 35.531 9.234 1 94.12 550 LYS B N 1
ATOM 8984 C CA . LYS B 1 550 ? -28.078 34.156 9.695 1 94.12 550 LYS B CA 1
ATOM 8985 C C . LYS B 1 550 ? -27.391 34.062 11.062 1 94.12 550 LYS B C 1
ATOM 8987 O O . LYS B 1 550 ? -26.672 34.969 11.453 1 94.12 550 LYS B O 1
ATOM 8992 N N . THR B 1 551 ? -27.719 33 11.805 1 96 551 THR B N 1
ATOM 8993 C CA . THR B 1 551 ? -26.969 32.688 13.023 1 96 551 THR B CA 1
ATOM 8994 C C . THR B 1 551 ? -25.609 32.094 12.688 1 96 551 THR B C 1
ATOM 8996 O O . THR B 1 551 ? -25.547 31.047 12.016 1 96 551 THR B O 1
ATOM 8999 N N . VAL B 1 552 ? -24.562 32.781 13.086 1 95.38 552 VAL B N 1
ATOM 9000 C CA . VAL B 1 552 ? -23.219 32.344 12.688 1 95.38 552 VAL B CA 1
ATOM 9001 C C . VAL B 1 552 ? -22.406 32 13.93 1 95.38 552 VAL B C 1
ATOM 9003 O O . VAL B 1 552 ? -22.312 32.812 14.859 1 95.38 552 VAL B O 1
ATOM 9006 N N . ILE B 1 553 ? -21.875 30.781 13.977 1 95.88 553 ILE B N 1
ATOM 9007 C CA . ILE B 1 553 ? -20.938 30.375 15.008 1 95.88 553 ILE B CA 1
ATOM 9008 C C . ILE B 1 553 ? -19.547 30.156 14.383 1 95.88 553 ILE B C 1
ATOM 9010 O O . ILE B 1 553 ? -19.391 29.281 13.523 1 95.88 553 ILE B O 1
ATOM 9014 N N . VAL B 1 554 ? -18.578 30.922 14.836 1 93.31 554 VAL B N 1
ATOM 9015 C CA . VAL B 1 554 ? -17.266 30.875 14.203 1 93.31 554 VAL B CA 1
ATOM 9016 C C . VAL B 1 554 ? -16.203 30.547 15.242 1 93.31 554 VAL B C 1
ATOM 9018 O O . VAL B 1 554 ? -16.141 31.156 16.312 1 93.31 554 VAL B O 1
ATOM 9021 N N . VAL B 1 555 ? -15.5 29.469 14.984 1 91.44 555 VAL B N 1
ATOM 9022 C CA . VAL B 1 555 ? -14.266 29.219 15.727 1 91.44 555 VAL B CA 1
ATOM 9023 C C . VAL B 1 555 ? -13.109 29.969 15.07 1 91.44 555 VAL B C 1
ATOM 9025 O O . VAL B 1 555 ? -12.727 29.656 13.938 1 91.44 555 VAL B O 1
ATOM 9028 N N . ALA B 1 556 ? -12.594 31 15.742 1 80.88 556 ALA B N 1
ATOM 9029 C CA . ALA B 1 556 ? -11.641 31.906 15.094 1 80.88 556 ALA B CA 1
ATOM 9030 C C . ALA B 1 556 ? -10.266 31.812 15.742 1 80.88 556 ALA B C 1
ATOM 9032 O O . ALA B 1 556 ? -10.156 31.609 16.953 1 80.88 556 ALA B O 1
ATOM 9033 N N . HIS B 1 557 ? -9.391 31.922 14.898 1 68.44 557 HIS B N 1
ATOM 9034 C CA . HIS B 1 557 ? -8.008 32.031 15.352 1 68.44 557 HIS B CA 1
ATOM 9035 C C . HIS B 1 557 ? -7.387 33.344 14.891 1 68.44 557 HIS B C 1
ATOM 9037 O O . HIS B 1 557 ? -6.266 33.688 15.289 1 68.44 557 HIS B O 1
ATOM 9043 N N . ARG B 1 558 ? -8.211 34.062 14.227 1 70 558 ARG B N 1
ATOM 9044 C CA . ARG B 1 558 ? -7.73 35.344 13.719 1 70 558 ARG B CA 1
ATOM 9045 C C . ARG B 1 558 ? -8.484 36.5 14.352 1 70 558 ARG B C 1
ATOM 9047 O O . ARG B 1 558 ? -9.695 36.438 14.555 1 70 558 ARG B O 1
ATOM 9054 N N . LEU B 1 559 ? -7.789 37.531 14.562 1 72.88 559 LEU B N 1
ATOM 9055 C CA . LEU B 1 559 ? -8.328 38.688 15.273 1 72.88 559 LEU B CA 1
ATOM 9056 C C . LEU B 1 559 ? -9.422 39.375 14.445 1 72.88 559 LEU B C 1
ATOM 9058 O O . LEU B 1 559 ? -10.414 39.844 15 1 72.88 559 LEU B O 1
ATOM 9062 N N . SER B 1 560 ? -9.242 39.469 13.188 1 72.62 560 SER B N 1
ATOM 9063 C CA . SER B 1 560 ? -10.203 40.156 12.336 1 72.62 560 SER B CA 1
ATOM 9064 C C . SER B 1 560 ? -11.586 39.531 12.445 1 72.62 560 SER B C 1
ATOM 9066 O O . SER B 1 560 ? -12.594 40.25 12.508 1 72.62 560 SER B O 1
ATOM 9068 N N . THR B 1 561 ? -11.633 38.281 12.469 1 76.5 561 THR B N 1
ATOM 9069 C CA . THR B 1 561 ? -12.883 37.531 12.578 1 76.5 561 THR B CA 1
ATOM 9070 C C . THR B 1 561 ? -13.5 37.719 13.961 1 76.5 561 THR B C 1
ATOM 9072 O O . THR B 1 561 ? -14.719 37.844 14.094 1 76.5 561 THR B O 1
ATOM 9075 N N . VAL B 1 562 ? -12.68 37.781 14.906 1 82.38 562 VAL B N 1
ATOM 9076 C CA . VAL B 1 562 ? -13.125 37.906 16.297 1 82.38 562 VAL B CA 1
ATOM 9077 C C . VAL B 1 562 ? -13.695 39.281 16.547 1 82.38 562 VAL B C 1
ATOM 9079 O O . VAL B 1 562 ? -14.711 39.438 17.234 1 82.38 562 VAL B O 1
ATOM 9082 N N . LYS B 1 563 ? -13.055 40.281 15.961 1 83.69 563 LYS B N 1
ATOM 9083 C CA . LYS B 1 563 ? -13.438 41.688 16.203 1 83.69 563 LYS B CA 1
ATOM 9084 C C . LYS B 1 563 ? -14.836 41.969 15.656 1 83.69 563 LYS B C 1
ATOM 9086 O O . LYS B 1 563 ? -15.555 42.812 16.188 1 83.69 563 LYS B O 1
ATOM 9091 N N . SER B 1 564 ? -15.203 41.281 14.648 1 82.81 564 SER B N 1
ATOM 9092 C CA . SER B 1 564 ? -16.469 41.562 13.977 1 82.81 564 SER B CA 1
ATOM 9093 C C . SER B 1 564 ? -17.609 40.812 14.625 1 82.81 564 SER B C 1
ATOM 9095 O O . SER B 1 564 ? -18.781 41.031 14.305 1 82.81 564 SER B O 1
ATOM 9097 N N . ALA B 1 565 ? -17.359 40 15.57 1 91.31 565 ALA B N 1
ATOM 9098 C CA . ALA B 1 565 ? -18.406 39.188 16.203 1 91.31 565 ALA B CA 1
ATOM 9099 C C . ALA B 1 565 ? -19.203 40 17.219 1 91.31 565 ALA B C 1
ATOM 9101 O O . ALA B 1 565 ? -18.672 40.938 17.812 1 91.31 565 ALA B O 1
ATOM 9102 N N . ASP B 1 566 ? -20.469 39.656 17.391 1 93.31 566 ASP B N 1
ATOM 9103 C CA . ASP B 1 566 ? -21.328 40.312 18.375 1 93.31 566 ASP B CA 1
ATOM 9104 C C . ASP B 1 566 ? -20.922 39.938 19.797 1 93.31 566 ASP B C 1
ATOM 9106 O O . ASP B 1 566 ? -20.953 40.781 20.703 1 93.31 566 ASP B O 1
ATOM 9110 N N . ILE B 1 567 ? -20.656 38.688 19.938 1 95.06 567 ILE B N 1
ATOM 9111 C CA . ILE B 1 567 ? -20.266 38.156 21.234 1 95.06 567 ILE B CA 1
ATOM 9112 C C . ILE B 1 567 ? -19.125 37.156 21.062 1 95.06 567 ILE B C 1
ATOM 9114 O O . ILE B 1 567 ? -19.062 36.438 20.062 1 95.06 567 ILE B O 1
ATOM 9118 N N . ILE B 1 568 ? -18.188 37.25 22.047 1 95.5 568 ILE B N 1
ATOM 9119 C CA . ILE B 1 568 ? -17.031 36.375 22.031 1 95.5 568 ILE B CA 1
ATOM 9120 C C . ILE B 1 568 ? -17.047 35.5 23.281 1 95.5 568 ILE B C 1
ATOM 9122 O O . ILE B 1 568 ? -17.188 36 24.406 1 95.5 568 ILE B O 1
ATOM 9126 N N . TYR B 1 569 ? -16.953 34.25 23.078 1 96.06 569 TYR B N 1
ATOM 9127 C CA . TYR B 1 569 ? -16.766 33.312 24.172 1 96.06 569 TYR B CA 1
ATOM 9128 C C . TYR B 1 569 ? -15.328 32.812 24.219 1 96.06 569 TYR B C 1
ATOM 9130 O O . TYR B 1 569 ? -14.828 32.219 23.25 1 96.06 569 TYR B O 1
ATOM 9138 N N . VAL B 1 570 ? -14.695 33 25.344 1 95.06 570 VAL B N 1
ATOM 9139 C CA . VAL B 1 570 ? -13.32 32.531 25.531 1 95.06 570 VAL B CA 1
ATOM 9140 C C . VAL B 1 570 ? -13.312 31.219 26.281 1 95.06 570 VAL B C 1
ATOM 9142 O O . VAL B 1 570 ? -13.875 31.109 27.375 1 95.06 570 VAL B O 1
ATOM 9145 N N . MET B 1 571 ? -12.664 30.266 25.578 1 93.62 571 MET B N 1
ATOM 9146 C CA . MET B 1 571 ? -12.672 28.922 26.141 1 93.62 571 MET B CA 1
ATOM 9147 C C . MET B 1 571 ? -11.289 28.547 26.656 1 93.62 571 MET B C 1
ATOM 9149 O O . MET B 1 571 ? -10.273 28.891 26.047 1 93.62 571 MET B O 1
ATOM 9153 N N . LYS B 1 572 ? -11.312 27.859 27.797 1 90.94 572 LYS B N 1
ATOM 9154 C CA . LYS B 1 572 ? -10.117 27.266 28.391 1 90.94 572 LYS B CA 1
ATOM 9155 C C . LYS B 1 572 ? -10.43 25.922 29.047 1 90.94 572 LYS B C 1
ATOM 9157 O O . LYS B 1 572 ? -11.359 25.828 29.844 1 90.94 572 LYS B O 1
ATOM 9162 N N . GLU B 1 573 ? -9.742 24.938 28.672 1 88.88 573 GLU B N 1
ATOM 9163 C CA . GLU B 1 573 ? -9.852 23.594 29.234 1 88.88 573 GLU B CA 1
ATOM 9164 C C . GLU B 1 573 ? -11.305 23.125 29.234 1 88.88 573 GLU B C 1
ATOM 9166 O O . GLU B 1 573 ? -11.805 22.641 30.266 1 88.88 573 GLU B O 1
ATOM 9171 N N . GLY B 1 574 ? -12.023 23.453 28.219 1 92.75 574 GLY B N 1
ATOM 9172 C CA . GLY B 1 574 ? -13.359 22.922 28.016 1 92.75 574 GLY B CA 1
ATOM 9173 C C . GLY B 1 574 ? -14.453 23.766 28.641 1 92.75 574 GLY B C 1
ATOM 9174 O O . GLY B 1 574 ? -15.633 23.406 28.578 1 92.75 574 GLY B O 1
ATOM 9175 N N . CYS B 1 575 ? -14.055 24.922 29.266 1 94.44 575 CYS B N 1
ATOM 9176 C CA . CYS B 1 575 ? -15.023 25.781 29.938 1 94.44 575 CYS B CA 1
ATOM 9177 C C . CYS B 1 575 ? -14.969 27.188 29.391 1 94.44 575 CYS B C 1
ATOM 9179 O O . CYS B 1 575 ? -13.961 27.609 28.812 1 94.44 575 CYS B O 1
ATOM 9181 N N . VAL B 1 576 ? -16.094 27.875 29.578 1 96 576 VAL B N 1
ATOM 9182 C CA . VAL B 1 576 ? -16.109 29.281 29.234 1 96 576 VAL B CA 1
ATOM 9183 C C . VAL B 1 576 ? -15.547 30.109 30.391 1 96 576 VAL B C 1
ATOM 9185 O O . VAL B 1 576 ? -16.062 30.031 31.516 1 96 576 VAL B O 1
ATOM 9188 N N . VAL B 1 577 ? -14.594 30.938 30.094 1 94.81 577 VAL B N 1
ATOM 9189 C CA . VAL B 1 577 ? -13.938 31.672 31.172 1 94.81 577 VAL B CA 1
ATOM 9190 C C . VAL B 1 577 ? -14.289 33.156 31.078 1 94.81 577 VAL B C 1
ATOM 9192 O O . VAL B 1 577 ? -14.219 33.875 32.062 1 94.81 577 VAL B O 1
ATOM 9195 N N . GLU B 1 578 ? -14.383 33.625 29.859 1 95.38 578 GLU B N 1
ATOM 9196 C CA . GLU B 1 578 ? -14.75 35 29.609 1 95.38 578 GLU B CA 1
ATOM 9197 C C . GLU B 1 578 ? -15.812 35.094 28.516 1 95.38 578 GLU B C 1
ATOM 9199 O O . GLU B 1 578 ? -15.914 34.219 27.656 1 95.38 578 GLU B O 1
ATOM 9204 N N . LYS B 1 579 ? -16.703 36.125 28.672 1 95.31 579 LYS B N 1
ATOM 9205 C CA . LYS B 1 579 ? -17.734 36.375 27.656 1 95.31 579 LYS B CA 1
ATOM 9206 C C . LYS B 1 579 ? -17.953 37.875 27.5 1 95.31 579 LYS B C 1
ATOM 9208 O O . LYS B 1 579 ? -17.953 38.625 28.469 1 95.31 579 LYS B O 1
ATOM 9213 N N . GLY B 1 580 ? -18.016 38.312 26.266 1 94.44 580 GLY B N 1
ATOM 9214 C CA . GLY B 1 580 ? -18.25 39.719 25.969 1 94.44 580 GLY B CA 1
ATOM 9215 C C . GLY B 1 580 ? -17.844 40.125 24.562 1 94.44 580 GLY B C 1
ATOM 9216 O O . GLY B 1 580 ? -17.609 39.25 23.719 1 94.44 580 GLY B O 1
ATOM 9217 N N . ASN B 1 581 ? -17.906 41.344 24.234 1 93.12 581 ASN B N 1
ATOM 9218 C CA . ASN B 1 581 ? -17.422 41.812 22.938 1 93.12 581 ASN B CA 1
ATOM 9219 C C . ASN B 1 581 ? -15.922 42.125 23 1 93.12 581 ASN B C 1
ATOM 9221 O O . ASN B 1 581 ? -15.297 42.031 24.047 1 93.12 581 ASN B O 1
ATOM 9225 N N . HIS B 1 582 ? -15.406 42.5 21.891 1 90.88 582 HIS B N 1
ATOM 9226 C CA . HIS B 1 582 ? -13.961 42.688 21.766 1 90.88 582 HIS B CA 1
ATOM 9227 C C . HIS B 1 582 ? -13.469 43.75 22.75 1 90.88 582 HIS B C 1
ATOM 9229 O O . HIS B 1 582 ? -12.531 43.5 23.5 1 90.88 582 HIS B O 1
ATOM 9235 N N . GLU B 1 583 ? -14.172 44.844 22.812 1 90.31 583 GLU B N 1
ATOM 9236 C CA . GLU B 1 583 ? -13.75 45.969 23.641 1 90.31 583 GLU B CA 1
ATOM 9237 C C . GLU B 1 583 ? -13.906 45.656 25.125 1 90.31 583 GLU B C 1
ATOM 9239 O O . GLU B 1 583 ? -13.023 45.938 25.922 1 90.31 583 GLU B O 1
ATOM 9244 N N . GLN B 1 584 ? -14.969 45 25.406 1 93.06 584 GLN B N 1
ATOM 9245 C CA . GLN B 1 584 ? -15.242 44.625 26.781 1 93.06 584 GLN B CA 1
ATOM 9246 C C . GLN B 1 584 ? -14.211 43.625 27.312 1 93.06 584 GLN B C 1
ATOM 9248 O O . GLN B 1 584 ? -13.734 43.75 28.438 1 93.06 584 GLN B O 1
ATOM 9253 N N . LEU B 1 585 ? -13.844 42.719 26.484 1 92.25 585 LEU B N 1
ATOM 9254 C CA . LEU B 1 585 ? -12.945 41.656 26.922 1 92.25 585 LEU B CA 1
ATOM 9255 C C . LEU B 1 585 ? -11.508 42.156 27.016 1 92.25 585 LEU B C 1
ATOM 9257 O O . LEU B 1 585 ? -10.734 41.688 27.859 1 92.25 585 LEU B O 1
ATOM 9261 N N . LEU B 1 586 ? -11.219 43.094 26.203 1 89.06 586 LEU B N 1
ATOM 9262 C CA . LEU B 1 586 ? -9.883 43.656 26.281 1 89.06 586 LEU B CA 1
ATOM 9263 C C . LEU B 1 586 ? -9.703 44.438 27.578 1 89.06 586 LEU B C 1
ATOM 9265 O O . LEU B 1 586 ? -8.617 44.469 28.156 1 89.06 586 LEU B O 1
ATOM 9269 N N . SER B 1 587 ? -10.781 45.094 28 1 89.69 587 SER B N 1
ATOM 9270 C CA . SER B 1 587 ? -10.734 45.906 29.203 1 89.69 587 SER B CA 1
ATOM 9271 C C . SER B 1 587 ? -10.648 45.062 30.469 1 89.69 587 SER B C 1
ATOM 9273 O O . SER B 1 587 ? -10.172 45.531 31.5 1 89.69 587 SER B O 1
ATOM 9275 N N . LEU B 1 588 ? -11.016 43.844 30.328 1 90.62 588 LEU B N 1
ATOM 9276 C CA . LEU B 1 588 ? -11 42.969 31.484 1 90.62 588 LEU B CA 1
ATOM 9277 C C . LEU B 1 588 ? -9.586 42.469 31.766 1 90.62 588 LEU B C 1
ATOM 9279 O O . LEU B 1 588 ? -9.305 41.938 32.844 1 90.62 588 LEU B O 1
ATOM 9283 N N . ASN B 1 589 ? -8.617 42.594 30.938 1 84.44 589 ASN B N 1
ATOM 9284 C CA . ASN B 1 589 ? -7.227 42.156 31.047 1 84.44 589 ASN B CA 1
ATOM 9285 C C . ASN B 1 589 ? -7.129 40.719 31.5 1 84.44 589 ASN B C 1
ATOM 9287 O O . ASN B 1 589 ? -6.371 40.406 32.438 1 84.44 589 ASN B O 1
ATOM 9291 N N . GLY B 1 590 ? -7.938 39.938 30.969 1 89.31 590 GLY B N 1
ATOM 9292 C CA . GLY B 1 590 ? -7.949 38.531 31.328 1 89.31 590 GLY B CA 1
ATOM 9293 C C . GLY B 1 590 ? -7.344 37.625 30.266 1 89.31 590 GLY B C 1
ATOM 9294 O O . GLY B 1 590 ? -6.332 37.969 29.656 1 89.31 590 GLY B O 1
ATOM 9295 N N . VAL B 1 591 ? -7.961 36.438 30.109 1 87 591 VAL B N 1
ATOM 9296 C CA . VAL B 1 591 ? -7.445 35.438 29.203 1 87 591 VAL B CA 1
ATOM 9297 C C . VAL B 1 591 ? -7.52 35.906 27.766 1 87 591 VAL B C 1
ATOM 9299 O O . VAL B 1 591 ? -6.609 35.656 26.969 1 87 591 VAL B O 1
ATOM 9302 N N . TYR B 1 592 ? -8.5 36.625 27.469 1 89.12 592 TYR B N 1
ATOM 9303 C CA . TYR B 1 592 ? -8.688 37.156 26.125 1 89.12 592 TYR B CA 1
ATOM 9304 C C . TYR B 1 592 ? -7.582 38.125 25.766 1 89.12 592 TYR B C 1
ATOM 9306 O O . TYR B 1 592 ? -7.035 38.062 24.656 1 89.12 592 TYR B O 1
ATOM 9314 N N . SER B 1 593 ? -7.379 39 26.625 1 85.56 593 SER B N 1
ATOM 9315 C CA . SER B 1 593 ? -6.332 40 26.391 1 85.56 593 SER B CA 1
ATOM 9316 C C . SER B 1 593 ? -4.98 39.344 26.156 1 85.56 593 SER B C 1
ATOM 9318 O O . SER B 1 593 ? -4.203 39.781 25.312 1 85.56 593 SER B O 1
ATOM 9320 N N . ASP B 1 594 ? -4.812 38.312 26.844 1 77.38 594 ASP B N 1
ATOM 9321 C CA . ASP B 1 594 ? -3.574 37.562 26.688 1 77.38 594 ASP B CA 1
ATOM 9322 C C . ASP B 1 594 ? -3.502 36.906 25.297 1 77.38 594 ASP B C 1
ATOM 9324 O O . ASP B 1 594 ? -2.434 36.875 24.688 1 77.38 594 ASP B O 1
ATOM 9328 N N . LEU B 1 595 ? -4.605 36.406 24.906 1 77.38 595 LEU B N 1
ATOM 9329 C CA . LEU B 1 595 ? -4.66 35.75 23.594 1 77.38 595 LEU B CA 1
ATOM 9330 C C . LEU B 1 595 ? -4.398 36.75 22.484 1 77.38 595 LEU B C 1
ATOM 9332 O O . LEU B 1 595 ? -3.709 36.438 21.516 1 77.38 595 LEU B O 1
ATOM 9336 N N . VAL B 1 596 ? -4.988 37.875 22.625 1 73.62 596 VAL B N 1
ATOM 9337 C CA . VAL B 1 596 ? -4.84 38.938 21.625 1 73.62 596 VAL B CA 1
ATOM 9338 C C . VAL B 1 596 ? -3.385 39.406 21.578 1 73.62 596 VAL B C 1
ATOM 9340 O O . VAL B 1 596 ? -2.842 39.656 20.5 1 73.62 596 VAL B O 1
ATOM 9343 N N . LYS B 1 597 ? -2.842 39.469 22.719 1 64.12 597 LYS B N 1
ATOM 9344 C CA . LYS B 1 597 ? -1.473 39.969 22.812 1 64.12 597 LYS B CA 1
ATOM 9345 C C . LYS B 1 597 ? -0.479 38.938 22.25 1 64.12 597 LYS B C 1
ATOM 9347 O O . LYS B 1 597 ? 0.499 39.312 21.609 1 64.12 597 LYS B O 1
ATOM 9352 N N . TYR B 1 598 ? -0.896 37.719 22.5 1 53.25 598 TYR B N 1
ATOM 9353 C CA . TYR B 1 598 ? 0.144 36.719 22.219 1 53.25 598 TYR B CA 1
ATOM 9354 C C . TYR B 1 598 ? -0.206 35.906 20.984 1 53.25 598 TYR B C 1
ATOM 9356 O O . TYR B 1 598 ? 0.674 35.312 20.359 1 53.25 598 TYR B O 1
ATOM 9364 N N . GLN B 1 599 ? -1.437 35.656 20.859 1 51.59 599 GLN B N 1
ATOM 9365 C CA . GLN B 1 599 ? -1.802 34.625 19.875 1 51.59 599 GLN B CA 1
ATOM 9366 C C . GLN B 1 599 ? -2.561 35.219 18.703 1 51.59 599 GLN B C 1
ATOM 9368 O O . GLN B 1 599 ? -2.463 34.75 17.578 1 51.59 599 GLN B O 1
ATOM 9373 N N . LEU B 1 600 ? -3.428 36.062 19.062 1 48.09 600 LEU B N 1
ATOM 9374 C CA . LEU B 1 600 ? -4.359 36.531 18.031 1 48.09 600 LEU B CA 1
ATOM 9375 C C . LEU B 1 600 ? -3.834 37.781 17.344 1 48.09 600 LEU B C 1
ATOM 9377 O O . LEU B 1 600 ? -3.232 38.656 18 1 48.09 600 LEU B O 1
#

InterPro domains:
  IPR003439 ABC transporter-like, ATP-binding domain [PF00005] (382-529)
  IPR003439 ABC transporter-like, ATP-binding domain [PS50893] (365-598)
  IPR003593 AAA+ ATPase domain [SM00382] (391-581)
  IPR011527 ABC transporter type 1, transmembrane domain [PF00664] (39-316)
  IPR011527 ABC transporter type 1, transmembrane domain [PS50929] (40-331)
  IPR017871 ABC transporter-like, conserved site [PS00211] (501-515)
  IPR027417 P-loop containing nucleoside triphosphate hydrolase [G3DSA:3.40.50.300] (363-599)
  IPR027417 P-loop containing nucleoside triphosphate hydrolase [SSF52540] (358-599)
  IPR036640 ABC transporter type 1, transmembrane domain superfamily [G3DSA:1.20.1560.10] (90-362)
  IPR036640 ABC transporter type 1, transmembrane domain superfamily [SSF90123] (33-346)
  IPR039421 Type 1 protein exporter [PTHR43394] (34-599)

Organism: Trichomonas vaginalis (strain ATCC PRA-98 / G3) (NCBI:txid412133)

Solvent-accessible surface area (backbone atoms only — not comparable to full-atom values): 60360 Å² total; per-residue (Å²): 127,80,67,50,68,46,74,54,69,60,87,88,60,81,71,67,56,73,49,67,39,82,79,56,49,65,64,68,50,50,77,51,40,83,58,52,64,53,49,50,48,22,42,50,27,25,28,51,36,21,37,37,58,46,59,45,42,53,48,53,16,51,50,46,32,46,60,47,57,41,82,77,51,64,68,70,63,51,52,53,54,50,50,53,50,51,50,51,40,52,51,45,49,51,50,30,33,51,32,43,33,49,20,30,40,40,42,22,60,44,48,45,51,33,46,44,45,46,40,50,48,46,49,55,42,56,63,70,45,57,56,64,57,57,72,74,42,57,64,67,57,56,46,40,48,58,46,57,33,42,50,42,33,42,47,32,69,43,54,45,40,41,51,32,45,15,22,47,29,23,16,47,28,14,53,50,50,21,40,73,71,36,50,72,64,32,50,56,55,57,63,46,45,61,54,54,52,51,53,49,53,58,47,45,55,53,42,50,54,37,50,49,52,28,51,51,38,45,49,50,37,47,51,53,52,46,52,47,62,70,42,38,68,62,36,57,48,48,65,37,46,66,60,54,48,52,55,47,50,51,35,41,49,54,26,35,56,40,37,33,55,32,35,38,54,44,26,49,49,54,31,49,52,52,44,54,53,52,51,49,53,53,51,50,51,49,53,48,53,47,39,41,70,76,36,53,85,73,67,57,49,71,12,48,52,53,30,39,52,53,15,51,50,39,20,50,50,14,49,52,57,39,56,70,46,49,64,51,48,55,51,23,32,45,34,45,52,56,48,43,49,60,60,63,44,74,56,74,58,65,65,69,53,83,40,49,67,73,72,87,77,68,31,25,39,38,38,46,47,26,29,31,50,56,89,94,49,88,59,56,35,27,45,59,23,61,48,79,42,52,62,25,35,35,36,25,39,36,57,56,90,81,16,30,69,68,54,58,56,38,45,75,56,57,52,56,78,80,54,47,64,44,50,26,49,68,82,38,54,56,86,66,32,30,62,63,40,55,24,69,38,39,28,67,31,52,54,70,63,78,53,61,82,38,28,47,48,56,55,32,25,58,53,29,78,82,58,49,71,66,49,50,51,51,19,21,49,56,17,64,29,38,67,66,36,61,70,37,97,50,26,56,64,29,74,36,38,66,81,71,50,52,74,47,57,37,36,20,42,36,46,13,15,32,52,52,43,66,36,36,23,38,39,31,38,30,62,57,55,95,41,54,70,67,44,30,50,44,48,50,56,29,53,56,68,40,59,70,72,23,12,32,43,31,37,44,69,45,50,73,64,44,60,72,26,69,33,36,40,33,32,50,76,12,23,70,77,47,77,38,34,57,69,59,36,49,72,61,65,45,72,60,33,49,37,46,62,57,59,32,125,79,64,49,67,46,75,52,69,58,89,88,57,83,69,68,56,71,48,66,35,79,80,56,49,64,65,68,50,48,76,50,41,83,58,52,64,52,48,51,48,24,43,51,29,25,29,50,35,21,38,38,58,46,59,46,42,54,48,52,16,50,51,46,33,47,61,48,58,42,82,77,51,65,69,70,63,50,52,51,55,49,51,53,50,49,51,52,41,52,50,46,49,50,52,29,34,50,31,42,32,49,21,30,42,37,44,23,60,44,47,44,52,33,46,42,44,48,41,48,47,48,49,56,44,56,62,69,44,58,55,65,55,57,74,73,44,57,65,67,57,56,47,40,46,58,46,57,33,41,51,42,32,42,46,32,69,42,55,46,39,42,49,34,45,16,23,46,30,23,17,48,29,14,52,51,50,21,39,73,71,38,49,71,64,32,50,57,56,58,63,45,46,60,55,52,51,50,54,51,52,59,48,46,55,54,41,48,53,36,50,50,54,28,50,52,37,44,50,51,37,49,51,53,52,46,52,47,63,72,43,40,67,62,36,58,48,48,65,37,49,66,59,53,47,52,54,47,48,51,36,40,50,55,26,36,57,40,36,34,53,31,34,36,54,44,25,49,50,53,31,51,51,50,43,53,54,53,49,48,54,53,50,48,50,50,54,47,52,48,39,40,71,76,37,52,84,72,68,58,48,74,14,50,52,52,30,38,53,54,16,51,51,39,20,50,50,14,48,50,59,38,55,69,48,49,64,51,47,54,51,23,32,45,36,46,50,57,49,43,51,59,59,62,45,73,56,74,60,65,66,70,53,85,38,48,67,73,72,88,76,68,31,26,38,37,36,44,48,25,28,30,49,56,88,92,50,90,60,55,36,28,45,60,22,61,48,79,42,53,61,25,36,35,37,24,40,34,57,56,89,83,16,29,68,68,53,57,56,40,46,75,57,56,53,56,79,81,53,48,66,44,50,25,50,69,81,38,53,56,85,65,32,30,62,63,42,56,24,67,38,38,26,68,32,54,53,69,61,76,52,62,82,38,28,46,50,54,54,32,26,58,52,30,77,82,60,50,71,66,50,50,51,51,19,21,49,56,18,64,30,39,66,67,36,61,70,38,95,50,27,56,63,28,75,37,39,66,81,69,50,53,74,46,56,38,36,19,42,36,45,12,15,32,52,51,44,67,37,35,24,37,38,32,38,30,60,59,56,96,40,55,71,68,45,29,51,46,47,51,56,28,54,55,68,40,61,72,72,23,12,33,42,32,37,44,68,46,50,72,64,44,59,72,25,68,34,36,40,33,31,50,77,12,24,71,78,46,75,37,34,57,69,59,36,47,73,61,65,45,72,58,32,49,37,45,62,57,59,33

pLDDT: mean 82.7, std 12.26, range [27.77, 98.12]

Sequence (1200 aa):
MPESAVLFKTQGSQDQEVVVTTGLEIFSMLKFFKRKITLILTFIFACISGICPLIMVKLIGGITTDLSLGESQEEGDFMKSIIKNIIRMAIADAVMLVTNLISQCLKSFCTPQFSHDLRSEIYGNLIVKPIDYFDNAQTGTLIARLSEDVTLIKETYCDKAIEASKNCAFALTGVIIAFTTSWLVSLIWVATLPLIITIFMLTEKCVGHMWHKYNDKSTYAMAKAEEVITQFRTVKSFDNELNEYEKYAESLDGVDRVYTKSASIQGFKYGILTFIENGLIIMLFYIMCYFIIKKPKYGLQPGDCITLIISVLIAAMGFAAMFSSSDDFRRANISSRKVLSIINTDNKEKEVQSKPEIKCVTGRVDYFNVSFKYKGREEYALNNFSMTVETGQTVAIVGESGSGKSTVLHLLQRFYDGYEGEITIDGHNVKDFSDKSIRSNIASVPQTPVIFSMPIEDNIKYSHPNASHDEVVSAANSGNAHDFINNMSQSYNSEVTQNSLSGGQKQRICISRAIVANTPIIILDKATASLDTESESLVQKSIENFHGQKTVIVVAHRLSTVKSADIIYVMKEGCVVEKGNHEQLLSLNGVYSDLVKYQLMPESAVLFKTQGSQDQEVVVTTGLEIFSMLKFFKRKITLILTFIFACISGICPLIMVKLIGGITTDLSLGESQEEGDFMKSIIKNIIRMAIADAVMLVTNLISQCLKSFCTPQFSHDLRSEIYGNLIVKPIDYFDNAQTGTLIARLSEDVTLIKETYCDKAIEASKNCAFALTGVIIAFTTSWLVSLIWVATLPLIITIFMLTEKCVGHMWHKYNDKSTYAMAKAEEVITQFRTVKSFDNELNEYEKYAESLDGVDRVYTKSASIQGFKYGILTFIENGLIIMLFYIMCYFIIKKPKYGLQPGDCITLIISVLIAAMGFAAMFSSSDDFRRANISSRKVLSIINTDNKEKEVQSKPEIKCVTGRVDYFNVSFKYKGREEYALNNFSMTVETGQTVAIVGESGSGKSTVLHLLQRFYDGYEGEITIDGHNVKDFSDKSIRSNIASVPQTPVIFSMPIEDNIKYSHPNASHDEVVSAANSGNAHDFINNMSQSYNSEVTQNSLSGGQKQRICISRAIVANTPIIILDKATASLDTESESLVQKSIENFHGQKTVIVVAHRLSTVKSADIIYVMKEGCVVEKGNHEQLLSLNGVYSDLVKYQL

Secondary structure (DSSP, 8-state):
---EEE----TT-S----EEE-S-HHHHHGGG-S-HHHHHHHHHHHHHHHHTHHHHHHHHHHHHHHHHHGGGS-HHHHHHHHHHHHHHHHHHHHHHHHHHHHHHHHHHHHHHHHHHHHHHHHHHHHHHS-HHHHHHS-HHHHHHIIIIIHHHHHIIIIIIHHHHHHHHHHHHHHHHHHHHH-HHHHHHHHHHHHHHHHHHHHHHHHHHHHHHHHHHHHHHHHHHHHHHHHTHHHHHHTT-HHHHHHHHHHHHHHHHHHHHHHHHHHHHHHHHHHHHHHHHHHHHHHHHHHHHHH-GGG---HHHHHHHHHHHHHHHHHHHHHHHTHHHHHHHHHHHHHHHHHHHS---------PPPPPS----EEEEEEEE--TT-SS-SEEEEEEEE-TT-EEEEEE-TTSSHHHHHHHHTTS---EEEEEEETTEEGGGS-HHHHHTTEEEE-SS----SEEHHHHHGGG-TT--HHHHHHHHHHTT-HHHHHTSTTGGG-EE-TTTS-HHHHHHHHHHHHHHHT-SEEEEESTTTT--HHHHHHHHHHHHTTTTTSEEEEE--SHHHHHT-SEEEEEETTEEEEEE-HHHHHHTTSHHHHHHHHT-/---EEE----TT-S----EEE-S-HHHHHGGG-S-HHHHHHHHHHHHHHHHTHHHHHHHHHHHHHHHHHGGGS-HHHHHHHHHHHHHHHHHHHHHHHHHHHHHHHHHHHHHHHHHHHHHHHHHHHHHHS-HHHHHHS-HHHHHHIIIIIHHHHHIIIIIIHHHHHHHHHHHHHHHHHHHHH-HHHHHHHHHHHHHHHHHHHHHHHHHHHHHHHHHHHHHHHHHHHHHHHHTHHHHHHTT-HHHHHHHHHHHHHHHHHHHHHHHHHHHHHHHHHHHHHHHHHHHHHHHHHHHHHH-GGG---HHHHHHHHHHHHHHHHHHHHHHHTHHHHHHHHHHHHHHHHHHHS---------PPPPPS----EEEEEEEE--TT-SS-SEEEEEEEE-TT-EEEEEE-TTSSHHHHHHHHTTS----EEEEEETTEEGGGS-HHHHHTTEEEE-SS----SEEHHHHHGGG-TT--HHHHHHHHHHTT-HHHHHTSTTGGG-EE-TTTS-HHHHHHHHHHHHHHHT-SEEEEESTTTT--HHHHHHHHHHHHTTTTTSEEEEE--SHHHHHT-SEEEEEETTEEEEEE-HHHHHHTTSHHHHHHHHT-

Radius of gyration: 38.13 Å; Cα contacts (8 Å, |Δi|>4): 1890; chains: 2; bounding box: 79×120×77 Å

Nearest PDB structures (foldseek):
  8t3k-assembly1_D  TM=9.039E-01  e=1.588E-29  Bacillus subtilis subsp. subtilis str. 168
  7zdk-assembly1_C  TM=7.448E-01  e=9.013E-31  Escherichia coli K-12
  7zdg-assembly1_C  TM=7.708E-01  e=4.668E-28  Escherichia coli K-12
  7zdw-assembly1_C  TM=7.737E-01  e=1.866E-26  Escherichia coli K-12
  8ips-assembly1_A  TM=7.749E-01  e=1.444E-26  Escherichia coli BL21(DE3)